Protein AF-0000000084800599 (afdb_homodimer)

Radius of gyration: 38.96 Å; Cα contacts (8 Å, |Δi|>4): 3203; chains: 2; bounding box: 141×91×161 Å

Solvent-accessible surface area (backbone atoms only — not comparable to full-atom values): 59043 Å² total; per-residue (Å²): 144,85,77,91,75,90,91,83,87,84,81,83,81,76,81,72,78,77,79,75,75,78,72,75,70,70,67,66,69,68,62,65,74,62,70,52,38,66,42,65,71,49,51,53,46,49,51,53,47,26,65,66,51,62,59,76,81,70,43,77,89,66,56,48,60,72,36,90,43,35,38,58,48,40,72,38,81,89,39,44,30,22,41,53,30,29,41,48,52,57,67,65,38,35,66,33,61,59,68,49,60,65,41,69,40,87,57,33,28,34,42,32,54,21,30,13,39,32,29,51,55,76,43,67,56,41,32,75,33,62,32,33,32,40,31,47,27,35,27,49,30,35,50,56,60,60,64,41,62,39,54,24,44,54,27,26,34,42,30,50,22,34,30,50,29,26,46,54,62,60,60,56,56,34,53,26,45,54,23,27,32,44,31,55,20,21,28,45,30,26,48,50,79,46,74,30,61,44,52,25,46,49,25,29,32,42,32,48,21,16,22,51,30,31,54,58,52,58,54,52,63,29,57,29,43,50,22,28,32,40,34,44,20,19,18,51,29,19,38,45,78,40,70,41,51,45,57,30,40,50,26,26,34,41,34,39,24,40,36,36,77,56,66,28,70,67,66,59,60,85,63,31,63,54,29,25,34,41,32,52,25,30,44,40,32,30,49,62,64,70,51,64,62,29,67,39,83,49,37,35,33,42,30,51,24,45,26,49,29,29,49,50,80,43,77,40,49,69,63,42,64,78,30,47,38,39,34,46,26,39,31,49,31,28,49,57,58,60,68,63,65,68,22,46,65,50,38,32,24,47,18,41,27,33,24,41,48,76,96,72,35,78,43,59,76,56,56,30,39,44,20,49,46,20,15,28,23,75,80,55,58,77,44,81,75,48,37,37,51,32,21,60,78,40,43,52,75,63,81,81,72,68,60,38,70,61,48,39,38,19,27,33,27,64,65,45,73,51,97,85,40,66,22,39,60,32,66,70,39,54,38,53,12,28,53,47,67,45,94,83,60,40,35,34,38,41,28,33,39,66,61,57,87,51,89,53,80,50,58,72,21,47,48,60,38,86,61,90,60,92,47,90,66,33,79,45,59,43,24,16,27,42,28,50,26,32,35,34,41,34,41,31,30,29,56,67,41,53,29,33,41,36,42,33,35,49,30,42,81,41,44,78,59,86,41,30,38,38,69,44,39,48,21,21,32,33,27,48,74,86,38,77,79,38,74,67,40,35,55,32,72,75,36,73,32,44,62,28,69,40,75,50,76,44,77,49,71,33,62,76,17,27,42,45,41,37,36,36,34,50,49,39,37,27,47,54,34,69,43,47,47,40,49,30,35,67,37,10,28,41,38,35,38,63,49,78,82,123,143,85,79,84,76,87,80,86,84,82,66,85,72,79,72,75,79,74,77,68,75,76,71,68,72,71,66,66,70,65,63,64,73,63,69,52,36,66,41,64,71,48,51,53,45,50,51,51,47,26,65,66,53,62,57,78,79,69,44,76,88,65,56,50,60,73,36,90,42,33,39,58,48,39,74,39,79,88,38,44,30,22,41,54,31,27,41,48,51,57,67,64,39,34,66,33,60,60,68,51,60,64,42,70,40,88,56,34,28,34,43,32,54,22,30,12,39,32,28,52,54,76,43,68,57,41,31,76,33,62,32,31,34,39,32,46,28,34,27,50,30,35,49,54,60,63,64,41,62,39,55,23,45,55,26,28,33,41,30,52,23,36,28,50,31,25,46,55,64,60,59,55,56,32,54,27,45,55,23,26,31,44,30,54,21,21,29,46,31,28,49,52,79,46,74,30,61,44,52,26,47,50,25,30,33,44,32,47,20,16,22,51,31,31,54,59,52,58,55,55,63,29,57,28,44,49,22,29,31,41,34,43,20,19,18,52,28,20,38,47,77,40,70,40,50,44,56,30,40,48,28,27,32,40,35,39,24,40,36,36,76,58,66,29,69,69,65,60,62,85,64,31,62,53,28,26,34,42,32,51,26,30,44,40,32,31,49,64,65,68,50,64,63,29,67,39,82,49,37,33,35,42,31,50,24,44,26,48,31,28,49,52,81,45,76,41,48,68,63,43,63,77,30,49,37,39,34,47,26,38,31,48,31,27,50,56,59,60,68,62,66,70,22,47,63,49,35,31,24,48,19,41,27,33,25,44,48,76,95,72,35,78,41,59,77,54,56,31,34,44,22,49,48,21,15,28,25,74,80,56,59,77,44,83,75,46,37,37,52,34,22,59,77,40,42,51,75,63,82,82,72,67,61,38,68,61,47,39,38,19,27,32,28,63,64,44,74,51,96,86,41,67,21,40,59,32,66,69,39,53,37,51,13,27,54,47,68,44,95,83,61,42,35,33,38,41,28,31,46,66,61,57,86,53,89,53,80,50,58,72,24,47,47,62,39,85,62,89,59,92,48,88,66,34,78,45,58,43,25,17,28,41,27,50,26,33,35,34,41,34,42,30,29,28,55,66,42,54,30,33,40,37,40,33,34,50,30,39,80,42,44,79,59,86,43,31,39,37,69,43,39,49,21,20,31,34,25,48,75,85,38,77,77,39,74,67,40,35,54,32,71,76,34,73,32,43,61,29,69,41,75,50,75,46,77,49,71,31,63,76,16,26,40,45,42,37,34,36,33,52,48,38,38,28,47,54,32,69,44,47,47,40,50,28,36,67,38,11,28,41,40,34,37,62,49,78,82,122

Secondary structure (DSSP, 8-state):
------------------------------------EE-HHHHHHHHHHHHHHT--S--SSS-GGGSTTEEEEEEETTTTEEEEEEEE-TT----SBPPGGGGG-TT--EEE--SS--EEPPPGGGGG---SEEE--SSEEEEE--GGGGG-TT-SEEE--SSEEEEEPPGGGGG-TT-SEEE--SSEEEEPPPGGGGG-TT-SEEE-TT-EE-SBPPGGGGG-TT-SEEEEET---B-PPPGGGGG-TT-SEEEEE--BSS-EEPP--TT-TT--EEEEESS-EEEEPPGGGGG-TT--EEE--SSEEEEPPPGGGGG-TT-SEEE--SSEE-SBPPHHHHT-SSEEE--SS-BB-TTT--SS---SSEE-TT-B-GGGGG-TTS-GGGSTT-----SS---BS-EEEEETS--EEETTEEEEEE-----TEEEEE-TTSSEEEEEE----SS--SS--SEEE-SS---STTGGGGSEEEE-SSEEEEEEESBPSEEEEEEEEEE--SS-SSSSGGGG--B-EEEEETTEEEEEEE-HHHHHTSTT-EEEEEEEEEEBTTEEEEEEE--S-B-SSSSSTT--S-EE-EEEEEE----/------------------------------------EE-HHHHHHHHHHHHHHT--S--SSS-GGGSTTEEEEEEETTTTEEEEEEEE-TT----SBPPGGGGG-TT--EEE--SS--EEPPPGGGGG---SEEE--SSEEEEE--GGGGG-TT-SEEE--SSEEEEEPPGGGGG-TT-SEEE--SSEEEEPPPGGGGG-TT-SEEE-TT-EE-SBPPGGGGG-TT-SEEEEET---B-PPPGGGGG-TT-SEEEEE--BSS-EEPP--TT-TT--EEEEESS-EEEEPPGGGGG-TT--EEE--SSEEEEPPPGGGGG-TT-SEEE--SSEE-SBPPHHHHT-SSEEE--SS-BB-TTT--SS---SSEE-TT-B-GGGGG-TTS-GGGSTT-----SS---BS-EEEEETS--EEETTEEEEEE-----TTEEEE-TTSSEEEEEE----SS--SS--SEEE-SS---STTGGGGSEEEE-SSEEEEEEESBPSEEEEEEEEEE--SS-SSSSGGGG--B-EEEEETTEEEEEEE-HHHHHTSTT-EEEEEEEEEEBTTEEEEEEE--S-B-SSSSSTT--S-EE-EEEEEE----

Sequence (1196 aa):
MGAWRLPCGWRLLFSMCFIGLLAEVVHGAGADALHPRLFPAEARTLRRIAAKIGVAHWNFSVNPCDSESMKCDCSFYNNTTCHVTGIFLKEMNFTSQLPPDFADLPCLLQLDLSRSLFHGAVPDKWAQMRLQGLSLMGNRLSGTFPMVLTRITTLTNLSIEGNEFHGLIPHEIGHLTQMEKLIISANEFTGPLPAALSLLTNLTDLRISGNNLSGKVRDFLGKLRKLEKLQIEGSLLEGPIPSDFSKLTNLSDLRISDLRGSGSAFPDLSAMQSMKTLVLRNCSISGSIPSYFGDMKNLKHLDLSFNKLTGKIPDSFAKMGSVDYIYLTGNSLTGNIPEWLLRRNNIADISFNNFTMGSSGPTQCLQGGINLVESYSPEMISLNNINPCLKKNFPCAASNGQYRSSLHINCGDKEAIVNGVKYETDTVPKGASVLYVNPGSNWAFSSTGNFMDNNINDDSYIATSTSKLTIPSSQLYARARLSPLSLTYYGLCMHNGSYTVKLHFAEIVFTNDSTYCSLGKRKFNVFIQGKMVLEDFDIEQSAAGSGKPIMKTFTTYVTNHTLEIHFYWAGRGTTGIPYRGFYGPLISAISVVPSMSFMGAWRLPCGWRLLFSMCFIGLLAEVVHGAGADALHPRLFPAEARTLRRIAAKIGVAHWNFSVNPCDSESMKCDCSFYNNTTCHVTGIFLKEMNFTSQLPPDFADLPCLLQLDLSRSLFHGAVPDKWAQMRLQGLSLMGNRLSGTFPMVLTRITTLTNLSIEGNEFHGLIPHEIGHLTQMEKLIISANEFTGPLPAALSLLTNLTDLRISGNNLSGKVRDFLGKLRKLEKLQIEGSLLEGPIPSDFSKLTNLSDLRISDLRGSGSAFPDLSAMQSMKTLVLRNCSISGSIPSYFGDMKNLKHLDLSFNKLTGKIPDSFAKMGSVDYIYLTGNSLTGNIPEWLLRRNNIADISFNNFTMGSSGPTQCLQGGINLVESYSPEMISLNNINPCLKKNFPCAASNGQYRSSLHINCGDKEAIVNGVKYETDTVPKGASVLYVNPGSNWAFSSTGNFMDNNINDDSYIATSTSKLTIPSSQLYARARLSPLSLTYYGLCMHNGSYTVKLHFAEIVFTNDSTYCSLGKRKFNVFIQGKMVLEDFDIEQSAAGSGKPIMKTFTTYVTNHTLEIHFYWAGRGTTGIPYRGFYGPLISAISVVPSMSF

Organism: Brachypodium distachyon (NCBI:txid15368)

InterPro domains:
  IPR001611 Leucine-rich repeat [PF00560] (155-176)
  IPR001611 Leucine-rich repeat [PF00560] (202-224)
  IPR001611 Leucine-rich repeat [PF13855] (274-333)
  IPR001611 Leucine-rich repeat [PS51450] (298-320)
  IPR021720 Malectin domain [PF11721] (406-590)
  IPR032675 Leucine-rich repeat domain superfamily [G3DSA:3.80.10.10] (49-151)
  IPR032675 Leucine-rich repeat domain superfamily [G3DSA:3.80.10.10] (152-221)
  IPR032675 Leucine-rich repeat domain superfamily [G3DSA:3.80.10.10] (222-361)
  IPR051824 LRR Receptor-Like Ser/Thr Protein Kinase [PTHR48006] (56-589)

Structure (mmCIF, N/CA/C/O backbone):
data_AF-0000000084800599-model_v1
#
loop_
_entity.id
_entity.type
_entity.pdbx_description
1 polymer 'non-specific serine/threonine protein kinase'
#
loop_
_atom_site.group_PDB
_atom_site.id
_atom_site.type_symbol
_atom_site.label_atom_id
_atom_site.label_alt_id
_atom_site.label_comp_id
_atom_site.label_asym_id
_atom_site.label_entity_id
_atom_site.label_seq_id
_atom_site.pdbx_PDB_ins_code
_atom_site.Cartn_x
_atom_site.Cartn_y
_atom_site.Cartn_z
_atom_site.occupancy
_atom_site.B_iso_or_equiv
_atom_site.auth_seq_id
_atom_site.auth_comp_id
_atom_site.auth_asym_id
_atom_site.auth_atom_id
_atom_site.pdbx_PDB_model_num
ATOM 1 N N . MET A 1 1 ? -82.312 -4.277 -87.562 1 17.84 1 MET A N 1
ATOM 2 C CA . MET A 1 1 ? -82.688 -3.225 -86.625 1 17.84 1 MET A CA 1
ATOM 3 C C . MET A 1 1 ? -81.625 -3.098 -85.5 1 17.84 1 MET A C 1
ATOM 5 O O . MET A 1 1 ? -81.562 -3.969 -84.625 1 17.84 1 MET A O 1
ATOM 9 N N . GLY A 1 2 ? -80.375 -2.709 -85.438 1 18.81 2 GLY A N 1
ATOM 10 C CA . GLY A 1 2 ? -78.938 -3 -85.25 1 18.81 2 GLY A CA 1
ATOM 11 C C . GLY A 1 2 ? -78.438 -2.49 -83.938 1 18.81 2 GLY A C 1
ATOM 12 O O . GLY A 1 2 ? -77.875 -3.262 -83.188 1 18.81 2 GLY A O 1
ATOM 13 N N . ALA A 1 3 ? -77.812 -1.235 -83.75 1 18.7 3 ALA A N 1
ATOM 14 C CA . ALA A 1 3 ? -76.438 -0.708 -83.688 1 18.7 3 ALA A CA 1
ATOM 15 C C . ALA A 1 3 ? -76.188 -0.154 -82.312 1 18.7 3 ALA A C 1
ATOM 17 O O . ALA A 1 3 ? -75.062 0.27 -82.062 1 18.7 3 ALA A O 1
ATOM 18 N N . TRP A 1 4 ? -77.125 0.002 -81.312 1 17.56 4 TRP A N 1
ATOM 19 C CA . TRP A 1 4 ? -77 1.284 -80.625 1 17.56 4 TRP A CA 1
ATOM 20 C C . TRP A 1 4 ? -76.062 1.188 -79.5 1 17.56 4 TRP A C 1
ATOM 22 O O . TRP A 1 4 ? -76.375 0.568 -78.438 1 17.56 4 TRP A O 1
ATOM 32 N N . ARG A 1 5 ? -74.688 0.933 -79.438 1 19 5 ARG A N 1
ATOM 33 C CA . ARG A 1 5 ? -73.625 0.226 -78.688 1 19 5 ARG A CA 1
ATOM 34 C C . ARG A 1 5 ? -73.188 1.047 -77.5 1 19 5 ARG A C 1
ATOM 36 O O . ARG A 1 5 ? -72.625 0.512 -76.562 1 19 5 ARG A O 1
ATOM 43 N N . LEU A 1 6 ? -73.375 2.496 -77.438 1 18.03 6 LEU A N 1
ATOM 44 C CA . LEU A 1 6 ? -72.188 3.279 -77 1 18.03 6 LEU A CA 1
ATOM 45 C C . LEU A 1 6 ? -71.938 3.1 -75.5 1 18.03 6 LEU A C 1
ATOM 47 O O . LEU A 1 6 ? -72.875 2.777 -74.75 1 18.03 6 LEU A O 1
ATOM 51 N N . PRO A 1 7 ? -70.625 3.396 -74.75 1 22.41 7 PRO A N 1
ATOM 52 C CA . PRO A 1 7 ? -69.562 3.004 -73.812 1 22.41 7 PRO A CA 1
ATOM 53 C C . PRO A 1 7 ? -69.688 3.662 -72.438 1 22.41 7 PRO A C 1
ATOM 55 O O . PRO A 1 7 ? -69.5 3.008 -71.375 1 22.41 7 PRO A O 1
ATOM 58 N N . CYS A 1 8 ? -69.875 5.098 -72.188 1 18.06 8 CYS A N 1
ATOM 59 C CA . CYS A 1 8 ? -68.875 6.02 -71.625 1 18.06 8 CYS A CA 1
ATOM 60 C C . CYS A 1 8 ? -69.125 6.262 -70.125 1 18.06 8 CYS A C 1
ATOM 62 O O . CYS A 1 8 ? -68.188 6.547 -69.375 1 18.06 8 CYS A O 1
ATOM 64 N N . GLY A 1 9 ? -70.438 6.379 -69.625 1 17.98 9 GLY A N 1
ATOM 65 C CA . GLY A 1 9 ? -70.75 7.633 -68.938 1 17.98 9 GLY A CA 1
ATOM 66 C C . GLY A 1 9 ? -70.188 7.73 -67.562 1 17.98 9 GLY A C 1
ATOM 67 O O . GLY A 1 9 ? -69.812 6.723 -66.938 1 17.98 9 GLY A O 1
ATOM 68 N N . TRP A 1 10 ? -70.5 8.93 -66.75 1 18.52 10 TRP A N 1
ATOM 69 C CA . TRP A 1 10 ? -69.938 10.117 -66.125 1 18.52 10 TRP A CA 1
ATOM 70 C C . TRP A 1 10 ? -69.875 9.914 -64.625 1 18.52 10 TRP A C 1
ATOM 72 O O . TRP A 1 10 ? -68.812 10.094 -64 1 18.52 10 TRP A O 1
ATOM 82 N N . ARG A 1 11 ? -70.812 10.398 -63.688 1 18.58 11 ARG A N 1
ATOM 83 C CA . ARG A 1 11 ? -70.75 11.547 -62.781 1 18.58 11 ARG A CA 1
ATOM 84 C C . ARG A 1 11 ? -70.625 11.086 -61.344 1 18.58 11 ARG A C 1
ATOM 86 O O . ARG A 1 11 ? -71.562 10.695 -60.688 1 18.58 11 ARG A O 1
ATOM 93 N N . LEU A 1 12 ? -69.812 10.141 -60.938 1 21.02 12 LEU A N 1
ATOM 94 C CA . LEU A 1 12 ? -69.875 9.617 -59.562 1 21.02 12 LEU A CA 1
ATOM 95 C C . LEU A 1 12 ? -69.5 10.719 -58.562 1 21.02 12 LEU A C 1
ATOM 97 O O . LEU A 1 12 ? -68.438 11.281 -58.594 1 21.02 12 LEU A O 1
ATOM 101 N N . LEU A 1 13 ? -70.562 11.578 -58.156 1 20.89 13 LEU A N 1
ATOM 102 C CA . LEU A 1 13 ? -70.688 12.758 -57.312 1 20.89 13 LEU A CA 1
ATOM 103 C C . LEU A 1 13 ? -70.125 12.508 -55.938 1 20.89 13 LEU A C 1
ATOM 105 O O . LEU A 1 13 ? -70.5 11.508 -55.281 1 20.89 13 LEU A O 1
ATOM 109 N N . PHE A 1 14 ? -68.938 13.172 -55.594 1 22.55 14 PHE A N 1
ATOM 110 C CA . PHE A 1 14 ? -67.938 13.422 -54.562 1 22.55 14 PHE A CA 1
ATOM 111 C C . PHE A 1 14 ? -68.5 14.102 -53.344 1 22.55 14 PHE A C 1
ATOM 113 O O . PHE A 1 14 ? -68.562 15.336 -53.281 1 22.55 14 PHE A O 1
ATOM 120 N N . SER A 1 15 ? -69.75 13.836 -52.906 1 21.75 15 SER A N 1
ATOM 121 C CA . SER A 1 15 ? -70.25 14.766 -51.875 1 21.75 15 SER A CA 1
ATOM 122 C C . SER A 1 15 ? -69.375 14.758 -50.656 1 21.75 15 SER A C 1
ATOM 124 O O . SER A 1 15 ? -69.312 13.75 -49.938 1 21.75 15 SER A O 1
ATOM 126 N N . MET A 1 16 ? -68.25 15.453 -50.688 1 23.14 16 MET A N 1
ATOM 127 C CA . MET A 1 16 ? -67.188 15.695 -49.719 1 23.14 16 MET A CA 1
ATOM 128 C C . MET A 1 16 ? -67.75 16.438 -48.5 1 23.14 16 MET A C 1
ATOM 130 O O . MET A 1 16 ? -67.938 17.656 -48.562 1 23.14 16 MET A O 1
ATOM 134 N N . CYS A 1 17 ? -68.812 16.078 -47.969 1 23.39 17 CYS A N 1
ATOM 135 C CA . CYS A 1 17 ? -69.312 16.984 -46.938 1 23.39 17 CYS A CA 1
ATOM 136 C C . CYS A 1 17 ? -68.25 17.266 -45.875 1 23.39 17 CYS A C 1
ATOM 138 O O . CYS A 1 17 ? -67.562 16.344 -45.438 1 23.39 17 CYS A O 1
ATOM 140 N N . PHE A 1 18 ? -67.812 18.578 -45.781 1 24.62 18 PHE A N 1
ATOM 141 C CA . PHE A 1 18 ? -66.875 19.422 -45.062 1 24.62 18 PHE A CA 1
ATOM 142 C C . PHE A 1 18 ? -67.188 19.406 -43.562 1 24.62 18 PHE A C 1
ATOM 144 O O . PHE A 1 18 ? -68.062 20.125 -43.094 1 24.62 18 PHE A O 1
ATOM 151 N N . ILE A 1 19 ? -67.562 18.344 -42.938 1 27.19 19 ILE A N 1
ATOM 152 C CA . ILE A 1 19 ? -67.875 18.578 -41.531 1 27.19 19 ILE A CA 1
ATOM 153 C C . ILE A 1 19 ? -66.688 19.172 -40.844 1 27.19 19 ILE A C 1
ATOM 155 O O . ILE A 1 19 ? -65.562 18.578 -40.844 1 27.19 19 ILE A O 1
ATOM 159 N N . GLY A 1 20 ? -66.5 20.562 -40.844 1 24.33 20 GLY A N 1
ATOM 160 C CA . GLY A 1 20 ? -65.562 21.484 -40.219 1 24.33 20 GLY A CA 1
ATOM 161 C C . GLY A 1 20 ? -65.375 21.219 -38.75 1 24.33 20 GLY A C 1
ATOM 162 O O . GLY A 1 20 ? -66.312 21.391 -37.938 1 24.33 20 GLY A O 1
ATOM 163 N N . LEU A 1 21 ? -64.875 20.047 -38.406 1 26.8 21 LEU A N 1
ATOM 164 C CA . LEU A 1 21 ? -64.562 19.859 -37 1 26.8 21 LEU A CA 1
ATOM 165 C C . LEU A 1 21 ? -63.656 20.984 -36.5 1 26.8 21 LEU A C 1
ATOM 167 O O . LEU A 1 21 ? -62.562 21.234 -37.031 1 26.8 21 LEU A O 1
ATOM 171 N N . LEU A 1 22 ? -64.25 22.141 -36.031 1 26.47 22 LEU A N 1
ATOM 172 C CA . LEU A 1 22 ? -63.594 23.219 -35.281 1 26.47 22 LEU A CA 1
ATOM 173 C C . LEU A 1 22 ? -62.75 22.672 -34.125 1 26.47 22 LEU A C 1
ATOM 175 O O . LEU A 1 22 ? -63.312 22.172 -33.156 1 26.47 22 LEU A O 1
ATOM 179 N N . ALA A 1 23 ? -61.844 21.75 -34.312 1 28.48 23 ALA A N 1
ATOM 180 C CA . ALA A 1 23 ? -60.938 21.438 -33.219 1 28.48 23 ALA A CA 1
ATOM 181 C C . ALA A 1 23 ? -60.219 22.688 -32.75 1 28.48 23 ALA A C 1
ATOM 183 O O . ALA A 1 23 ? -59.406 23.266 -33.5 1 28.48 23 ALA A O 1
ATOM 184 N N . GLU A 1 24 ? -60.969 23.625 -32.094 1 29.39 24 GLU A N 1
ATOM 185 C CA . GLU A 1 24 ? -60.219 24.688 -31.406 1 29.39 24 GLU A CA 1
ATOM 186 C C . GLU A 1 24 ? -58.969 24.141 -30.75 1 29.39 24 GLU A C 1
ATOM 188 O O . GLU A 1 24 ? -59.031 23.203 -29.953 1 29.39 24 GLU A O 1
ATOM 193 N N . VAL A 1 25 ? -57.875 24.188 -31.484 1 33.81 25 VAL A N 1
ATOM 194 C CA . VAL A 1 25 ? -56.531 24.094 -30.938 1 33.81 25 VAL A CA 1
ATOM 195 C C . VAL A 1 25 ? -56.406 25.031 -29.734 1 33.81 25 VAL A C 1
ATOM 197 O O . VAL A 1 25 ? -56.5 26.25 -29.875 1 33.81 25 VAL A O 1
ATOM 200 N N . VAL A 1 26 ? -57.094 24.672 -28.656 1 36.19 26 VAL A N 1
ATOM 201 C CA . VAL A 1 26 ? -56.625 25.391 -27.484 1 36.19 26 VAL A CA 1
ATOM 202 C C . VAL A 1 26 ? -55.094 25.438 -27.516 1 36.19 26 VAL A C 1
ATOM 204 O O . VAL A 1 26 ? -54.438 24.391 -27.516 1 36.19 26 VAL A O 1
ATOM 207 N N . HIS A 1 27 ? -54.594 26.344 -28.375 1 33.09 27 HIS A N 1
ATOM 208 C CA . HIS A 1 27 ? -53.188 26.703 -28.109 1 33.09 27 HIS A CA 1
ATOM 209 C C . HIS A 1 27 ? -52.875 26.703 -26.625 1 33.09 27 HIS A C 1
ATOM 211 O O . HIS A 1 27 ? -53.531 27.438 -25.859 1 33.09 27 HIS A O 1
ATOM 217 N N . GLY A 1 28 ? -52.75 25.484 -26.156 1 32.72 28 GLY A N 1
ATOM 218 C CA . GLY A 1 28 ? -52.094 25.531 -24.859 1 32.72 28 GLY A CA 1
ATOM 219 C C . GLY A 1 28 ? -51.031 26.625 -24.766 1 32.72 28 GLY A C 1
ATOM 220 O O . GLY A 1 28 ? -50.188 26.75 -25.656 1 32.72 28 GLY A O 1
ATOM 221 N N . ALA A 1 29 ? -51.438 27.875 -24.453 1 31.59 29 ALA A N 1
ATOM 222 C CA . ALA A 1 29 ? -50.406 28.812 -23.984 1 31.59 29 ALA A CA 1
ATOM 223 C C . ALA A 1 29 ? -49.219 28.062 -23.406 1 31.59 29 ALA A C 1
ATOM 225 O O . ALA A 1 29 ? -49.375 27.281 -22.469 1 31.59 29 ALA A O 1
ATOM 226 N N . GLY A 1 30 ? -48.5 27.578 -24.375 1 33.88 30 GLY A N 1
ATOM 227 C CA . GLY A 1 30 ? -47.219 27.234 -23.766 1 33.88 30 GLY A CA 1
ATOM 228 C C . GLY A 1 30 ? -46.875 28.109 -22.562 1 33.88 30 GLY A C 1
ATOM 229 O O . GLY A 1 30 ? -46.812 29.344 -22.688 1 33.88 30 GLY A O 1
ATOM 230 N N . ALA A 1 31 ? -47.594 27.953 -21.469 1 37.22 31 ALA A N 1
ATOM 231 C CA . ALA A 1 31 ? -46.969 28.562 -20.297 1 37.22 31 ALA A CA 1
ATOM 232 C C . ALA A 1 31 ? -45.469 28.703 -20.5 1 37.22 31 ALA A C 1
ATOM 234 O O . ALA A 1 31 ? -44.75 27.703 -20.641 1 37.22 31 ALA A O 1
ATOM 235 N N . ASP A 1 32 ? -45.188 29.5 -21.391 1 38.53 32 ASP A N 1
ATOM 236 C CA . ASP A 1 32 ? -43.75 29.734 -21.172 1 38.53 32 ASP A CA 1
ATOM 237 C C . ASP A 1 32 ? -43.344 29.406 -19.75 1 38.53 32 ASP A C 1
ATOM 239 O O . ASP A 1 32 ? -43.844 29.984 -18.797 1 38.53 32 ASP A O 1
ATOM 243 N N . ALA A 1 33 ? -43.281 28.156 -19.344 1 47.78 33 ALA A N 1
ATOM 244 C CA . ALA A 1 33 ? -42.688 27.766 -18.062 1 47.78 33 ALA A CA 1
ATOM 245 C C . ALA A 1 33 ? -41.844 28.891 -17.5 1 47.78 33 ALA A C 1
ATOM 247 O O . ALA A 1 33 ? -40.781 29.219 -18.047 1 47.78 33 ALA A O 1
ATOM 248 N N . LEU A 1 34 ? -42.5 30 -17.234 1 55.81 34 LEU A N 1
ATOM 249 C CA . LEU A 1 34 ? -41.812 31.078 -16.531 1 55.81 34 LEU A CA 1
ATOM 250 C C . LEU A 1 34 ? -40.719 30.5 -15.617 1 55.81 34 LEU A C 1
ATOM 252 O O . LEU A 1 34 ? -41 29.609 -14.797 1 55.81 34 LEU A O 1
ATOM 256 N N . HIS A 1 35 ? -39.562 30.531 -16.078 1 76.75 35 HIS A N 1
ATOM 257 C CA . HIS A 1 35 ? -38.406 30.156 -15.25 1 76.75 35 HIS A CA 1
ATOM 258 C C . HIS A 1 35 ? -38.469 30.781 -13.867 1 76.75 35 HIS A C 1
ATOM 260 O O . HIS A 1 35 ? -38.781 31.984 -13.742 1 76.75 35 HIS A O 1
ATOM 266 N N . PRO A 1 36 ? -38.688 29.938 -12.844 1 86.5 36 PRO A N 1
ATOM 267 C CA . PRO A 1 36 ? -38.75 30.5 -11.492 1 86.5 36 PRO A CA 1
ATOM 268 C C . PRO A 1 36 ? -37.688 31.594 -11.266 1 86.5 36 PRO A C 1
ATOM 270 O O . PRO A 1 36 ? -36.625 31.562 -11.875 1 86.5 36 PRO A O 1
ATOM 273 N N . ARG A 1 37 ? -38.25 32.625 -10.586 1 88.88 37 ARG A N 1
ATOM 274 C CA . ARG A 1 37 ? -37.344 33.719 -10.336 1 88.88 37 ARG A CA 1
ATOM 275 C C . ARG A 1 37 ? -37.062 33.875 -8.844 1 88.88 37 ARG A C 1
ATOM 277 O O . ARG A 1 37 ? -37.875 33.5 -8.008 1 88.88 37 ARG A O 1
ATOM 284 N N . LEU A 1 38 ? -35.969 34.469 -8.508 1 94.12 38 LEU A N 1
ATOM 285 C CA . LEU A 1 38 ? -35.562 34.75 -7.133 1 94.12 38 LEU A CA 1
ATOM 286 C C . LEU A 1 38 ? -36.438 35.844 -6.535 1 94.12 38 LEU A C 1
ATOM 288 O O . LEU A 1 38 ? -36.719 36.844 -7.211 1 94.12 38 LEU A O 1
ATOM 292 N N . PHE A 1 39 ? -36.844 35.688 -5.324 1 93.06 39 PHE A N 1
ATOM 293 C CA . PHE A 1 39 ? -37.625 36.719 -4.617 1 93.06 39 PHE A CA 1
ATOM 294 C C . PHE A 1 39 ? -36.906 38.062 -4.66 1 93.06 39 PHE A C 1
ATOM 296 O O . PHE A 1 39 ? -35.719 38.156 -4.32 1 93.06 39 PHE A O 1
ATOM 303 N N . PRO A 1 40 ? -37.562 39.062 -5.031 1 92.88 40 PRO A N 1
ATOM 304 C CA . PRO A 1 40 ? -36.938 40.344 -5.301 1 92.88 40 PRO A CA 1
ATOM 305 C C . PRO A 1 40 ? -36.156 40.906 -4.098 1 92.88 40 PRO A C 1
ATOM 307 O O . PRO A 1 40 ? -35.094 41.469 -4.254 1 92.88 40 PRO A O 1
ATOM 310 N N . ALA A 1 41 ? -36.688 40.781 -2.963 1 95.31 41 ALA A N 1
ATOM 311 C CA . ALA A 1 41 ? -36 41.281 -1.77 1 95.31 41 ALA A CA 1
ATOM 312 C C . ALA A 1 41 ? -34.656 40.562 -1.575 1 95.31 41 ALA A C 1
ATOM 314 O O . ALA A 1 41 ? -33.688 41.156 -1.12 1 95.31 41 ALA A O 1
ATOM 315 N N . GLU A 1 42 ? -34.656 39.281 -1.864 1 96 42 GLU A N 1
ATOM 316 C CA . GLU A 1 42 ? -33.438 38.531 -1.748 1 96 42 GLU A CA 1
ATOM 317 C C . GLU A 1 42 ? -32.406 38.938 -2.816 1 96 42 GLU A C 1
ATOM 319 O O . GLU A 1 42 ? -31.219 38.969 -2.559 1 96 42 GLU A O 1
ATOM 324 N N . ALA A 1 43 ? -32.906 39.219 -3.93 1 94.75 43 ALA A N 1
ATOM 325 C CA . ALA A 1 43 ? -32.031 39.719 -4.984 1 94.75 43 ALA A CA 1
ATOM 326 C C . ALA A 1 43 ? -31.344 41 -4.559 1 94.75 43 ALA A C 1
ATOM 328 O O . ALA A 1 43 ? -30.141 41.188 -4.812 1 94.75 43 ALA A O 1
ATOM 329 N N . ARG A 1 44 ? -32.125 41.875 -3.984 1 95.69 44 ARG A N 1
ATOM 330 C CA . ARG A 1 44 ? -31.547 43.125 -3.498 1 95.69 44 ARG A CA 1
ATOM 331 C C . ARG A 1 44 ? -30.5 42.875 -2.422 1 95.69 44 ARG A C 1
ATOM 333 O O . ARG A 1 44 ? -29.453 43.531 -2.406 1 95.69 44 ARG A O 1
ATOM 340 N N . THR A 1 45 ? -30.812 42 -1.596 1 97.06 45 THR A N 1
ATOM 341 C CA . THR A 1 45 ? -29.859 41.656 -0.542 1 97.06 45 THR A CA 1
ATOM 342 C C . THR A 1 45 ? -28.578 41.094 -1.138 1 97.06 45 THR A C 1
ATOM 344 O O . THR A 1 45 ? -27.484 41.469 -0.718 1 97.06 45 THR A O 1
ATOM 347 N N . LEU A 1 46 ? -28.734 40.219 -2.092 1 96.69 46 LEU A N 1
ATOM 348 C CA . LEU A 1 46 ? -27.562 39.625 -2.742 1 96.69 46 LEU A CA 1
ATOM 349 C C . LEU A 1 46 ? -26.734 40.688 -3.434 1 96.69 46 LEU A C 1
ATOM 351 O O . LEU A 1 46 ? -25.5 40.625 -3.426 1 96.69 46 LEU A O 1
ATOM 355 N N . ARG A 1 47 ? -27.375 41.625 -3.996 1 95.56 47 ARG A N 1
ATOM 356 C CA . ARG A 1 47 ? -26.656 42.719 -4.621 1 95.56 47 ARG A CA 1
ATOM 357 C C . ARG A 1 47 ? -25.844 43.5 -3.592 1 95.56 47 ARG A C 1
ATOM 359 O O . ARG A 1 47 ? -24.719 43.906 -3.861 1 95.56 47 ARG A O 1
ATOM 366 N N . ARG A 1 48 ? -26.422 43.75 -2.463 1 96.56 48 ARG A N 1
ATOM 367 C CA . ARG A 1 48 ? -25.719 44.438 -1.387 1 96.56 48 ARG A CA 1
ATOM 368 C C . ARG A 1 48 ? -24.5 43.625 -0.923 1 96.56 48 ARG A C 1
ATOM 370 O O . ARG A 1 48 ? -23.422 44.188 -0.728 1 96.56 48 ARG A O 1
ATOM 377 N N . ILE A 1 49 ? -24.719 42.375 -0.759 1 97.06 49 ILE A N 1
ATOM 378 C CA . ILE A 1 49 ? -23.641 41.5 -0.333 1 97.06 49 ILE A CA 1
ATOM 379 C C . ILE A 1 49 ? -22.531 41.5 -1.376 1 97.06 49 ILE A C 1
ATOM 381 O O . ILE A 1 49 ? -21.344 41.656 -1.038 1 97.06 49 ILE A O 1
ATOM 385 N N . ALA A 1 50 ? -22.891 41.312 -2.594 1 96.12 50 ALA A N 1
ATOM 386 C CA . ALA A 1 50 ? -21.922 41.281 -3.686 1 96.12 50 ALA A CA 1
ATOM 387 C C . ALA A 1 50 ? -21.094 42.562 -3.729 1 96.12 50 ALA A C 1
ATOM 389 O O . ALA A 1 50 ? -19.891 42.531 -3.973 1 96.12 50 ALA A O 1
ATOM 390 N N . ALA A 1 51 ? -21.766 43.594 -3.492 1 95.31 51 ALA A N 1
ATOM 391 C CA . ALA A 1 51 ? -21.094 44.906 -3.518 1 95.31 51 ALA A CA 1
ATOM 392 C C . ALA A 1 51 ? -20.141 45.062 -2.34 1 95.31 51 ALA A C 1
ATOM 394 O O . ALA A 1 51 ? -19.047 45.594 -2.488 1 95.31 51 ALA A O 1
ATOM 395 N N . LYS A 1 52 ? -20.5 44.594 -1.257 1 95.88 52 LYS A N 1
ATOM 396 C CA . LYS A 1 52 ? -19.719 44.75 -0.037 1 95.88 52 LYS A CA 1
ATOM 397 C C . LYS A 1 52 ? -18.484 43.844 -0.062 1 95.88 52 LYS A C 1
ATOM 399 O O . LYS A 1 52 ? -17.406 44.25 0.37 1 95.88 52 LYS A O 1
ATOM 404 N N . ILE A 1 53 ? -18.672 42.562 -0.469 1 95.56 53 ILE A N 1
ATOM 405 C CA . ILE A 1 53 ? -17.547 41.656 -0.346 1 95.56 53 ILE A CA 1
ATOM 406 C C . ILE A 1 53 ? -16.828 41.531 -1.683 1 95.56 53 ILE A C 1
ATOM 408 O O . ILE A 1 53 ? -15.695 41.031 -1.742 1 95.56 53 ILE A O 1
ATOM 412 N N . GLY A 1 54 ? -17.469 41.969 -2.768 1 93.69 54 GLY A N 1
ATOM 413 C CA . GLY A 1 54 ? -16.828 42 -4.07 1 93.69 54 GLY A CA 1
ATOM 414 C C . GLY A 1 54 ? -17.047 40.719 -4.875 1 93.69 54 GLY A C 1
ATOM 415 O O . GLY A 1 54 ? -16.125 40.188 -5.5 1 93.69 54 GLY A O 1
ATOM 416 N N . VAL A 1 55 ? -18.234 40.188 -4.797 1 92.56 55 VAL A N 1
ATOM 417 C CA . VAL A 1 55 ? -18.562 39.031 -5.641 1 92.56 55 VAL A CA 1
ATOM 418 C C . VAL A 1 55 ? -18.875 39.531 -7.059 1 92.56 55 VAL A C 1
ATOM 420 O O . VAL A 1 55 ? -19.797 40.312 -7.273 1 92.56 55 VAL A O 1
ATOM 423 N N . ALA A 1 56 ? -18.141 39 -8.016 1 87.38 56 ALA A N 1
ATOM 424 C CA . ALA A 1 56 ? -18.266 39.531 -9.375 1 87.38 56 ALA A CA 1
ATOM 425 C C . ALA A 1 56 ? -19.031 38.562 -10.273 1 87.38 56 ALA A C 1
ATOM 427 O O . ALA A 1 56 ? -19.578 38.969 -11.305 1 87.38 56 ALA A O 1
ATOM 428 N N . HIS A 1 57 ? -19.156 37.344 -9.898 1 87.81 57 HIS A N 1
ATOM 429 C CA . HIS A 1 57 ? -19.641 36.375 -10.859 1 87.81 57 HIS A CA 1
ATOM 430 C C . HIS A 1 57 ? -21.141 36.125 -10.703 1 87.81 57 HIS A C 1
ATOM 432 O O . HIS A 1 57 ? -21.75 35.375 -11.469 1 87.81 57 HIS A O 1
ATOM 438 N N . TRP A 1 58 ? -21.734 36.75 -9.703 1 89.25 58 TRP A N 1
ATOM 439 C CA . TRP A 1 58 ? -23.188 36.656 -9.602 1 89.25 58 TRP A CA 1
ATOM 440 C C . TRP A 1 58 ? -23.875 37.531 -10.656 1 89.25 58 TRP A C 1
ATOM 442 O O . TRP A 1 58 ? -23.688 38.75 -10.672 1 89.25 58 TRP A O 1
ATOM 452 N N . ASN A 1 59 ? -24.547 36.906 -11.531 1 86.62 59 ASN A N 1
ATOM 453 C CA . ASN A 1 59 ? -25.234 37.625 -12.594 1 86.62 59 ASN A CA 1
ATOM 454 C C . ASN A 1 59 ? -26.688 37.906 -12.227 1 86.62 59 ASN A C 1
ATOM 456 O O . ASN A 1 59 ? -27.531 37 -12.25 1 86.62 59 ASN A O 1
ATOM 460 N N . PHE A 1 60 ? -26.984 39.125 -12.039 1 85.31 60 PHE A N 1
ATOM 461 C CA . PHE A 1 60 ? -28.312 39.531 -11.562 1 85.31 60 PHE A CA 1
ATOM 462 C C . PHE A 1 60 ? -29.234 39.812 -12.727 1 85.31 60 PHE A C 1
ATOM 464 O O . PHE A 1 60 ? -30.453 40 -12.539 1 85.31 60 PHE A O 1
ATOM 471 N N . SER A 1 61 ? -28.719 39.906 -13.914 1 82.81 61 SER A N 1
ATOM 472 C CA . SER A 1 61 ? -29.531 40.125 -15.102 1 82.81 61 SER A CA 1
ATOM 473 C C . SER A 1 61 ? -30.25 38.844 -15.531 1 82.81 61 SER A C 1
ATOM 475 O O . SER A 1 61 ? -31.266 38.906 -16.234 1 82.81 61 SER A O 1
ATOM 477 N N . VAL A 1 62 ? -29.672 37.812 -15.211 1 80.5 62 VAL A N 1
ATOM 478 C CA . VAL A 1 62 ? -30.344 36.562 -15.461 1 80.5 62 VAL A CA 1
ATOM 479 C C . VAL A 1 62 ? -30.922 36.031 -14.148 1 80.5 62 VAL A C 1
ATOM 481 O O . VAL A 1 62 ? -31.484 36.781 -13.352 1 80.5 62 VAL A O 1
ATOM 484 N N . ASN A 1 63 ? -30.578 34.938 -13.734 1 80.25 63 ASN A N 1
ATOM 485 C CA . ASN A 1 63 ? -30.953 34.375 -12.445 1 80.25 63 ASN A CA 1
ATOM 486 C C . ASN A 1 63 ? -29.734 33.969 -11.625 1 80.25 63 ASN A C 1
ATOM 488 O O . ASN A 1 63 ? -28.969 33.094 -12.016 1 80.25 63 ASN A O 1
ATOM 492 N N . PRO A 1 64 ? -29.578 34.688 -10.516 1 82.31 64 PRO A N 1
ATOM 493 C CA . PRO A 1 64 ? -28.422 34.344 -9.68 1 82.31 64 PRO A CA 1
ATOM 494 C C . PRO A 1 64 ? -28.438 32.875 -9.227 1 82.31 64 PRO A C 1
ATOM 496 O O . PRO A 1 64 ? -27.375 32.312 -8.914 1 82.31 64 PRO A O 1
ATOM 499 N N . CYS A 1 65 ? -29.469 32.281 -9.305 1 88.81 65 CYS A N 1
ATOM 500 C CA . CYS A 1 65 ? -29.609 30.875 -8.891 1 88.81 65 CYS A CA 1
ATOM 501 C C . CYS A 1 65 ? -28.906 29.953 -9.875 1 88.81 65 CYS A C 1
ATOM 503 O O . CYS A 1 65 ? -28.672 28.781 -9.562 1 88.81 65 CYS A O 1
ATOM 505 N N . ASP A 1 66 ? -28.453 30.516 -10.93 1 83.81 66 ASP A N 1
ATOM 506 C CA . ASP A 1 66 ? -27.75 29.734 -11.938 1 83.81 66 ASP A CA 1
ATOM 507 C C . ASP A 1 66 ? -26.266 29.594 -11.602 1 83.81 66 ASP A C 1
ATOM 509 O O . ASP A 1 66 ? -25.562 28.781 -12.203 1 83.81 66 ASP A O 1
ATOM 513 N N . SER A 1 67 ? -25.938 30.344 -10.625 1 88.44 67 SER A N 1
ATOM 514 C CA . SER A 1 67 ? -24.531 30.297 -10.234 1 88.44 67 SER A CA 1
ATOM 515 C C . SER A 1 67 ? -24.203 29 -9.539 1 88.44 67 SER A C 1
ATOM 517 O O . SER A 1 67 ? -25 28.469 -8.766 1 88.44 67 SER A O 1
ATOM 519 N N . GLU A 1 68 ? -22.953 28.484 -9.812 1 89.12 68 GLU A N 1
ATOM 520 C CA . GLU A 1 68 ? -22.469 27.281 -9.164 1 89.12 68 GLU A CA 1
ATOM 521 C C . GLU A 1 68 ? -22.25 27.5 -7.668 1 89.12 68 GLU A C 1
ATOM 523 O O . GLU A 1 68 ? -22.234 26.547 -6.895 1 89.12 68 GLU A O 1
ATOM 528 N N . SER A 1 69 ? -22.141 28.703 -7.297 1 93.94 69 SER A N 1
ATOM 529 C CA . SER A 1 69 ? -21.859 29.031 -5.902 1 93.94 69 SER A CA 1
ATOM 530 C C . SER A 1 69 ? -23.141 29.25 -5.113 1 93.94 69 SER A C 1
ATOM 532 O O . SER A 1 69 ? -23.109 29.656 -3.953 1 93.94 69 SER A O 1
ATOM 534 N N . MET A 1 70 ? -24.328 28.922 -5.793 1 94.75 70 MET A N 1
ATOM 535 C CA . MET A 1 70 ? -25.609 29.188 -5.137 1 94.75 70 MET A CA 1
ATOM 536 C C . MET A 1 70 ? -26.562 28.016 -5.316 1 94.75 70 MET A C 1
ATOM 538 O O . MET A 1 70 ? -26.594 27.391 -6.383 1 94.75 70 MET A O 1
ATOM 542 N N . LYS A 1 71 ? -27.25 27.703 -4.242 1 96.25 71 LYS A N 1
ATOM 543 C CA . LYS A 1 71 ? -28.344 26.75 -4.285 1 96.25 71 LYS A CA 1
ATOM 544 C C . LYS A 1 71 ? -29.672 27.438 -3.969 1 96.25 71 LYS A C 1
ATOM 546 O O . LYS A 1 71 ? -29.766 28.234 -3.035 1 96.25 71 LYS A O 1
ATOM 551 N N . CYS A 1 72 ? -30.734 27.141 -4.742 1 95.81 72 CYS A N 1
ATOM 552 C CA . CYS A 1 72 ? -32.062 27.75 -4.559 1 95.81 72 CYS A CA 1
ATOM 553 C C . CYS A 1 72 ? -33.156 26.672 -4.547 1 95.81 72 CYS A C 1
ATOM 555 O O . CYS A 1 72 ? -32.969 25.609 -5.129 1 95.81 72 CYS A O 1
ATOM 557 N N . ASP A 1 73 ? -34.062 26.938 -3.723 1 95.31 73 ASP A N 1
ATOM 558 C CA . ASP A 1 73 ? -35.312 26.156 -3.736 1 95.31 73 ASP A CA 1
ATOM 559 C C . ASP A 1 73 ? -36.406 26.922 -4.457 1 95.31 73 ASP A C 1
ATOM 561 O O . ASP A 1 73 ? -36.875 27.953 -3.977 1 95.31 73 ASP A O 1
ATOM 565 N N . CYS A 1 74 ? -36.875 26.375 -5.543 1 93.06 74 CYS A N 1
ATOM 566 C CA . CYS A 1 74 ? -37.812 27.078 -6.391 1 93.06 74 CYS A CA 1
ATOM 567 C C . CYS A 1 74 ? -39.219 26.453 -6.293 1 93.06 74 CYS A C 1
ATOM 569 O O . CYS A 1 74 ? -40.031 26.625 -7.188 1 93.06 74 CYS A O 1
ATOM 571 N N . SER A 1 75 ? -39.375 25.797 -5.266 1 93 75 SER A N 1
ATOM 572 C CA . SER A 1 75 ? -40.656 25.094 -5.125 1 93 75 SER A CA 1
ATOM 573 C C . SER A 1 75 ? -41.719 26 -4.527 1 93 75 SER A C 1
ATOM 575 O O . SER A 1 75 ? -42.844 25.547 -4.277 1 93 75 SER A O 1
ATOM 577 N N . PHE A 1 76 ? -41.375 27.234 -4.32 1 91 76 PHE A N 1
ATOM 578 C CA . PHE A 1 76 ? -42.312 28.125 -3.625 1 91 76 PHE A CA 1
ATOM 579 C C . PHE A 1 76 ? -43.281 28.766 -4.602 1 91 76 PHE A C 1
ATOM 581 O O . PHE A 1 76 ? -42.938 29.031 -5.754 1 91 76 PHE A O 1
ATOM 588 N N . TYR A 1 77 ? -44.5 29.078 -4.16 1 89.5 77 TYR A N 1
ATOM 589 C CA . TYR A 1 77 ? -45.562 29.734 -4.906 1 89.5 77 TYR A CA 1
ATOM 590 C C . TYR A 1 77 ? -45.812 29.062 -6.258 1 89.5 77 TYR A C 1
ATOM 592 O O . TYR A 1 77 ? -45.719 29.719 -7.301 1 89.5 77 TYR A O 1
ATOM 600 N N . ASN A 1 78 ? -46.125 27.844 -6.27 1 90.75 78 ASN A N 1
ATOM 601 C CA . ASN A 1 78 ? -46.375 27.031 -7.445 1 90.75 78 ASN A CA 1
ATOM 602 C C . ASN A 1 78 ? -45.219 27.031 -8.414 1 90.75 78 ASN A C 1
ATOM 604 O O . ASN A 1 78 ? -45.375 27.266 -9.617 1 90.75 78 ASN A O 1
ATOM 608 N N . ASN A 1 79 ? -43.906 27.062 -7.809 1 89.44 79 ASN A N 1
ATOM 609 C CA . ASN A 1 79 ? -42.688 26.938 -8.586 1 89.44 79 ASN A CA 1
ATOM 610 C C . ASN A 1 79 ? -42.406 28.203 -9.391 1 89.44 79 ASN A C 1
ATOM 612 O O . ASN A 1 79 ? -41.875 28.125 -10.5 1 89.44 79 ASN A O 1
ATOM 616 N N . THR A 1 80 ? -42.812 29.328 -8.859 1 89.12 80 THR A N 1
ATOM 617 C CA . THR A 1 80 ? -42.562 30.562 -9.586 1 89.12 80 THR A CA 1
ATOM 618 C C . THR A 1 80 ? -41.562 31.438 -8.859 1 89.12 80 THR A C 1
ATOM 620 O O . THR A 1 80 ? -41 32.375 -9.43 1 89.12 80 THR A O 1
ATOM 623 N N . THR A 1 81 ? -41.375 31.078 -7.594 1 92.31 81 THR A N 1
ATOM 624 C CA . THR A 1 81 ? -40.469 31.875 -6.781 1 92.31 81 THR A CA 1
ATOM 625 C C . THR A 1 81 ? -39.375 31.016 -6.176 1 92.31 81 THR A C 1
ATOM 627 O O . THR A 1 81 ? -39.625 29.922 -5.676 1 92.31 81 THR A O 1
ATOM 630 N N . CYS A 1 82 ? -38.156 31.5 -6.301 1 94.44 82 CYS A N 1
ATOM 631 C CA . CYS A 1 82 ? -37 30.828 -5.711 1 94.44 82 CYS A CA 1
ATOM 632 C C . CYS A 1 82 ? -36.531 31.547 -4.461 1 94.44 82 CYS A C 1
ATOM 634 O O . CYS A 1 82 ? -36.719 32.75 -4.332 1 94.44 82 CYS A O 1
ATOM 636 N N . HIS A 1 83 ? -36 30.812 -3.535 1 96.38 83 HIS A N 1
ATOM 637 C CA . HIS A 1 83 ? -35.312 31.328 -2.367 1 96.38 83 HIS A CA 1
ATOM 638 C C . HIS A 1 83 ? -33.906 30.75 -2.264 1 96.38 83 HIS A C 1
ATOM 640 O O . HIS A 1 83 ? -33.656 29.594 -2.615 1 96.38 83 HIS A O 1
ATOM 646 N N . VAL A 1 84 ? -33 31.547 -1.827 1 97 84 VAL A N 1
ATOM 647 C CA . VAL A 1 84 ? -31.641 31.109 -1.665 1 97 84 VAL A CA 1
ATOM 648 C C . VAL A 1 84 ? -31.531 30.203 -0.44 1 97 84 VAL A C 1
ATOM 650 O O . VAL A 1 84 ? -31.891 30.594 0.667 1 97 84 VAL A O 1
ATOM 653 N N . THR A 1 85 ? -31.016 28.984 -0.677 1 98 85 THR A N 1
ATOM 654 C CA . THR A 1 85 ? -30.875 28.047 0.426 1 98 85 THR A CA 1
ATOM 655 C C . THR A 1 85 ? -29.406 27.766 0.737 1 98 85 THR A C 1
ATOM 657 O O . THR A 1 85 ? -29.078 27.266 1.812 1 98 85 THR A O 1
ATOM 660 N N . GLY A 1 86 ? -28.578 28.031 -0.126 1 98.25 86 GLY A N 1
ATOM 661 C CA . GLY A 1 86 ? -27.156 27.812 0.083 1 98.25 86 GLY A CA 1
ATOM 662 C C . GLY A 1 86 ? -26.281 28.797 -0.678 1 98.25 86 GLY A C 1
ATOM 663 O O . GLY A 1 86 ? -26.594 29.172 -1.808 1 98.25 86 GLY A O 1
ATOM 664 N N . ILE A 1 87 ? -25.203 29.25 -0.074 1 98 87 ILE A N 1
ATOM 665 C CA . ILE A 1 87 ? -24.188 30.094 -0.69 1 98 87 ILE A CA 1
ATOM 666 C C . ILE A 1 87 ? -22.797 29.516 -0.426 1 98 87 ILE A C 1
ATOM 668 O O . ILE A 1 87 ? -22.438 29.25 0.724 1 98 87 ILE A O 1
ATOM 672 N N . PHE A 1 88 ? -22.047 29.25 -1.48 1 97.94 88 PHE A N 1
ATOM 673 C CA . PHE A 1 88 ? -20.734 28.625 -1.393 1 97.94 88 PHE A CA 1
ATOM 674 C C . PHE A 1 88 ? -19.688 29.484 -2.062 1 97.94 88 PHE A C 1
ATOM 676 O O . PHE A 1 88 ? -19.5 29.422 -3.281 1 97.94 88 PHE A O 1
ATOM 683 N N . LEU A 1 89 ? -18.969 30.234 -1.26 1 97.31 89 LEU A N 1
ATOM 684 C CA . LEU A 1 89 ? -17.953 31.172 -1.746 1 97.31 89 LEU A CA 1
ATOM 685 C C . LEU A 1 89 ? -16.578 30.812 -1.197 1 97.31 89 LEU A C 1
ATOM 687 O O . LEU A 1 89 ? -15.867 31.688 -0.691 1 97.31 89 LEU A O 1
ATOM 691 N N . LYS A 1 90 ? -16.281 29.609 -1.279 1 96.31 90 LYS A N 1
ATOM 692 C CA . LYS A 1 90 ? -14.992 29.156 -0.764 1 96.31 90 LYS A CA 1
ATOM 693 C C . LYS A 1 90 ? -13.852 29.562 -1.7 1 96.31 90 LYS A C 1
ATOM 695 O O . LYS A 1 90 ? -14.023 29.578 -2.92 1 96.31 90 LYS A O 1
ATOM 700 N N . GLU A 1 91 ? -12.711 29.969 -1.155 1 96.62 91 GLU A N 1
ATOM 701 C CA . GLU A 1 91 ? -11.461 30.219 -1.874 1 96.62 91 GLU A CA 1
ATOM 702 C C . GLU A 1 91 ? -11.594 31.422 -2.803 1 96.62 91 GLU A C 1
ATOM 704 O O . GLU A 1 91 ? -11.219 31.344 -3.975 1 96.62 91 GLU A O 1
ATOM 709 N N . MET A 1 92 ? -12.141 32.5 -2.23 1 96.38 92 MET A N 1
ATOM 710 C CA . MET A 1 92 ? -12.383 33.688 -3.049 1 96.38 92 MET A CA 1
ATOM 711 C C . MET A 1 92 ? -11.477 34.844 -2.629 1 96.38 92 MET A C 1
ATOM 713 O O . MET A 1 92 ? -11.453 35.875 -3.277 1 96.38 92 MET A O 1
ATOM 717 N N . ASN A 1 93 ? -10.758 34.719 -1.587 1 97.06 93 ASN A N 1
ATOM 718 C CA . ASN A 1 93 ? -9.773 35.688 -1.115 1 97.06 93 ASN A CA 1
ATOM 719 C C . ASN A 1 93 ? -10.414 37.031 -0.81 1 97.06 93 ASN A C 1
ATOM 721 O O . ASN A 1 93 ? -9.828 38.094 -1.092 1 97.06 93 ASN A O 1
ATOM 725 N N . PHE A 1 94 ? -11.617 37 -0.35 1 97.5 94 PHE A N 1
ATOM 726 C CA . PHE A 1 94 ? -12.273 38.25 0.072 1 97.5 94 PHE A CA 1
ATOM 727 C C . PHE A 1 94 ? -11.547 38.875 1.256 1 97.5 94 PHE A C 1
ATOM 729 O O . PHE A 1 94 ? -11.078 38.156 2.148 1 97.5 94 PHE A O 1
ATOM 736 N N . THR A 1 95 ? -11.516 40.188 1.326 1 96.75 95 THR A N 1
ATOM 737 C CA . THR A 1 95 ? -10.734 40.844 2.359 1 96.75 95 THR A CA 1
ATOM 738 C C . THR A 1 95 ? -11.625 41.719 3.232 1 96.75 95 THR A C 1
ATOM 740 O O . THR A 1 95 ? -11.141 42.438 4.125 1 96.75 95 THR A O 1
ATOM 743 N N . SER A 1 96 ? -12.875 41.656 3.059 1 96.81 96 SER A N 1
ATOM 744 C CA . SER A 1 96 ? -13.805 42.5 3.795 1 96.81 96 SER A CA 1
ATOM 745 C C . SER A 1 96 ? -14.164 41.906 5.145 1 96.81 96 SER A C 1
ATOM 747 O O . SER A 1 96 ? -13.711 40.812 5.469 1 96.81 96 SER A O 1
ATOM 749 N N . GLN A 1 97 ? -14.867 42.75 5.91 1 97.81 97 GLN A N 1
ATOM 750 C CA . GLN A 1 97 ? -15.547 42.156 7.062 1 97.81 97 GLN A CA 1
ATOM 751 C C . GLN A 1 97 ? -16.75 41.344 6.625 1 97.81 97 GLN A C 1
ATOM 753 O O . GLN A 1 97 ? -17.25 41.5 5.504 1 97.81 97 GLN A O 1
ATOM 758 N N . LEU A 1 98 ? -17.156 40.469 7.527 1 98.12 98 LEU A N 1
ATOM 759 C CA . LEU A 1 98 ? -18.344 39.688 7.223 1 98.12 98 LEU A CA 1
ATOM 760 C C . LEU A 1 98 ? -19.578 40.594 7.141 1 98.12 98 LEU A C 1
ATOM 762 O O . LEU A 1 98 ? -19.859 41.344 8.062 1 98.12 98 LEU A O 1
ATOM 766 N N . PRO A 1 99 ? -20.281 40.469 6.07 1 97.25 99 PRO A N 1
ATOM 767 C CA . PRO A 1 99 ? -21.484 41.312 5.938 1 97.25 99 PRO A CA 1
ATOM 768 C C . PRO A 1 99 ? -22.641 40.844 6.82 1 97.25 99 PRO A C 1
ATOM 770 O O . PRO A 1 99 ? -23.016 39.656 6.766 1 97.25 99 PRO A O 1
ATOM 773 N N . PRO A 1 100 ? -23.25 41.781 7.562 1 98.06 100 PRO A N 1
ATOM 774 C CA . PRO A 1 100 ? -24.422 41.375 8.336 1 98.06 100 PRO A CA 1
ATOM 775 C C . PRO A 1 100 ? -25.625 41 7.453 1 98.06 100 PRO A C 1
ATOM 777 O O . PRO A 1 100 ? -26.547 40.344 7.906 1 98.06 100 PRO A O 1
ATOM 780 N N . ASP A 1 101 ? -25.578 41.312 6.184 1 97.88 101 ASP A N 1
ATOM 781 C CA . ASP A 1 101 ? -26.688 41.219 5.234 1 97.88 101 ASP A CA 1
ATOM 782 C C . ASP A 1 101 ? -27.094 39.781 5.008 1 97.88 101 ASP A C 1
ATOM 784 O O . ASP A 1 101 ? -28.234 39.5 4.598 1 97.88 101 ASP A O 1
ATOM 788 N N . PHE A 1 102 ? -26.219 38.875 5.281 1 98.25 102 PHE A N 1
ATOM 789 C CA . PHE A 1 102 ? -26.578 37.469 5.098 1 98.25 102 PHE A CA 1
ATOM 790 C C . PHE A 1 102 ? -27.812 37.125 5.93 1 98.25 102 PHE A C 1
ATOM 792 O O . PHE A 1 102 ? -28.578 36.219 5.562 1 98.25 102 PHE A O 1
ATOM 799 N N . ALA A 1 103 ? -27.953 37.812 7.031 1 98.25 103 ALA A N 1
ATOM 800 C CA . ALA A 1 103 ? -29.062 37.562 7.949 1 98.25 103 ALA A CA 1
ATOM 801 C C . ALA A 1 103 ? -30.391 37.938 7.309 1 98.25 103 ALA A C 1
ATOM 803 O O . ALA A 1 103 ? -31.453 37.531 7.797 1 98.25 103 ALA A O 1
ATOM 804 N N . ASP A 1 104 ? -30.391 38.656 6.164 1 97.94 104 ASP A N 1
ATOM 805 C CA . ASP A 1 104 ? -31.594 39.094 5.484 1 97.94 104 ASP A CA 1
ATOM 806 C C . ASP A 1 104 ? -32.062 38.062 4.465 1 97.94 104 ASP A C 1
ATOM 808 O O . ASP A 1 104 ? -33.031 38.281 3.754 1 97.94 104 ASP A O 1
ATOM 812 N N . LEU A 1 105 ? -31.422 36.969 4.41 1 97.88 105 LEU A N 1
ATOM 813 C CA . LEU A 1 105 ? -31.844 35.844 3.576 1 97.88 105 LEU A CA 1
ATOM 814 C C . LEU A 1 105 ? -32.562 34.781 4.41 1 97.88 105 LEU A C 1
ATOM 816 O O . LEU A 1 105 ? -31.938 33.906 4.988 1 97.88 105 LEU A O 1
ATOM 820 N N . PRO A 1 106 ? -33.844 34.75 4.34 1 95.94 106 PRO A N 1
ATOM 821 C CA . PRO A 1 106 ? -34.594 34 5.328 1 95.94 106 PRO A CA 1
ATOM 822 C C . PRO A 1 106 ? -34.5 32.469 5.129 1 95.94 106 PRO A C 1
ATOM 824 O O . PRO A 1 106 ? -34.688 31.719 6.078 1 95.94 106 PRO A O 1
ATOM 827 N N . CYS A 1 107 ? -34.156 32.031 3.934 1 97.25 107 CYS A N 1
ATOM 828 C CA . CYS A 1 107 ? -34.188 30.609 3.668 1 97.25 107 CYS A CA 1
ATOM 829 C C . CYS A 1 107 ? -32.781 30.047 3.576 1 97.25 107 CYS A C 1
ATOM 831 O O . CYS A 1 107 ? -32.562 28.891 3.203 1 97.25 107 CYS A O 1
ATOM 833 N N . LEU A 1 108 ? -31.828 30.844 3.922 1 98.19 108 LEU A N 1
ATOM 834 C CA . LEU A 1 108 ? -30.438 30.406 3.83 1 98.19 108 LEU A CA 1
ATOM 835 C C . LEU A 1 108 ? -30.125 29.344 4.879 1 98.19 108 LEU A C 1
ATOM 837 O O . LEU A 1 108 ? -30.312 29.578 6.078 1 98.19 108 LEU A O 1
ATOM 841 N N . LEU A 1 109 ? -29.656 28.156 4.43 1 98.56 109 LEU A N 1
ATOM 842 C CA . LEU A 1 109 ? -29.391 27.031 5.316 1 98.56 109 LEU A CA 1
ATOM 843 C C . LEU A 1 109 ? -27.906 26.719 5.363 1 98.56 109 LEU A C 1
ATOM 845 O O . LEU A 1 109 ? -27.391 26.25 6.387 1 98.56 109 LEU A O 1
ATOM 849 N N . GLN A 1 110 ? -27.25 26.859 4.246 1 98.62 110 GLN A N 1
ATOM 850 C CA . GLN A 1 110 ? -25.828 26.547 4.125 1 98.62 110 GLN A CA 1
ATOM 851 C C . GLN A 1 110 ? -25.031 27.766 3.672 1 98.62 110 GLN A C 1
ATOM 853 O O . GLN A 1 110 ? -25.391 28.406 2.678 1 98.62 110 GLN A O 1
ATOM 858 N N . LEU A 1 111 ? -24 28.109 4.438 1 98.69 111 LEU A N 1
ATOM 859 C CA . LEU A 1 111 ? -23.125 29.234 4.105 1 98.69 111 LEU A CA 1
ATOM 860 C C . LEU A 1 111 ? -21.656 28.844 4.238 1 98.69 111 LEU A C 1
ATOM 862 O O . LEU A 1 111 ? -21.203 28.484 5.328 1 98.69 111 LEU A O 1
ATOM 866 N N . ASP A 1 112 ? -20.938 28.812 3.162 1 98.62 112 ASP A N 1
ATOM 867 C CA . ASP A 1 112 ? -19.516 28.484 3.156 1 98.62 112 ASP A CA 1
ATOM 868 C C . ASP A 1 112 ? -18.688 29.688 2.695 1 98.62 112 ASP A C 1
ATOM 870 O O . ASP A 1 112 ? -18.688 30.031 1.516 1 98.62 112 ASP A O 1
ATOM 874 N N . LEU A 1 113 ? -18 30.281 3.623 1 98.38 113 LEU A N 1
ATOM 875 C CA . LEU A 1 113 ? -17.125 31.422 3.357 1 98.38 113 LEU A CA 1
ATOM 876 C C . LEU A 1 113 ? -15.672 31.094 3.678 1 98.38 113 LEU A C 1
ATOM 878 O O . LEU A 1 113 ? -14.906 31.969 4.074 1 98.38 113 LEU A O 1
ATOM 882 N N . SER A 1 114 ? -15.336 29.844 3.5 1 98.12 114 SER A N 1
ATOM 883 C CA . SER A 1 114 ? -14.016 29.359 3.91 1 98.12 114 SER A CA 1
ATOM 884 C C . SER A 1 114 ? -12.93 29.828 2.947 1 98.12 114 SER A C 1
ATOM 886 O O . SER A 1 114 ? -13.203 30.078 1.771 1 98.12 114 SER A O 1
ATOM 888 N N . ARG A 1 115 ? -11.672 29.984 3.523 1 97.81 115 ARG A N 1
ATOM 889 C CA . ARG A 1 115 ? -10.453 30.25 2.768 1 97.81 115 ARG A CA 1
ATOM 890 C C . ARG A 1 115 ? -10.531 31.578 2.039 1 97.81 115 ARG A C 1
ATOM 892 O O . ARG A 1 115 ? -10.461 31.625 0.808 1 97.81 115 ARG A O 1
ATOM 899 N N . SER A 1 116 ? -10.625 32.562 2.809 1 97.88 116 SER A N 1
ATOM 900 C CA . SER A 1 116 ? -10.547 33.938 2.404 1 97.88 116 SER A CA 1
ATOM 901 C C . SER A 1 116 ? -9.75 34.781 3.418 1 97.88 116 SER A C 1
ATOM 903 O O . SER A 1 116 ? -8.891 34.25 4.125 1 97.88 116 SER A O 1
ATOM 905 N N . LEU A 1 117 ? -9.93 36.062 3.377 1 97.94 117 LEU A N 1
ATOM 906 C CA . LEU A 1 117 ? -9.234 36.938 4.312 1 97.94 117 LEU A CA 1
ATOM 907 C C . LEU A 1 117 ? -10.219 37.812 5.078 1 97.94 117 LEU A C 1
ATOM 909 O O . LEU A 1 117 ? -9.914 38.969 5.395 1 97.94 117 LEU A O 1
ATOM 913 N N . PHE A 1 118 ? -11.414 37.25 5.254 1 98.31 118 PHE A N 1
ATOM 914 C CA . PHE A 1 118 ? -12.344 38 6.082 1 98.31 118 PHE A CA 1
ATOM 915 C C . PHE A 1 118 ? -11.719 38.312 7.43 1 98.31 118 PHE A C 1
ATOM 917 O O . PHE A 1 118 ? -10.992 37.5 8.008 1 98.31 118 PHE A O 1
ATOM 924 N N . HIS A 1 119 ? -11.984 39.5 7.891 1 98 119 HIS A N 1
ATOM 925 C CA . HIS A 1 119 ? -11.422 39.938 9.164 1 98 119 HIS A CA 1
ATOM 926 C C . HIS A 1 119 ? -12.5 40.531 10.062 1 98 119 HIS A C 1
ATOM 928 O O . HIS A 1 119 ? -13.656 40.656 9.656 1 98 119 HIS A O 1
ATOM 934 N N . GLY A 1 120 ? -12.133 40.781 11.281 1 97.81 120 GLY A N 1
ATOM 935 C CA . GLY A 1 120 ? -13.102 41.281 12.234 1 97.81 120 GLY A CA 1
ATOM 936 C C . GLY A 1 120 ? -13.898 40.188 12.93 1 97.81 120 GLY A C 1
ATOM 937 O O . GLY A 1 120 ? -13.438 39.062 13.039 1 97.81 120 GLY A O 1
ATOM 938 N N . ALA A 1 121 ? -15.07 40.594 13.477 1 97.56 121 ALA A N 1
ATOM 939 C CA . ALA A 1 121 ? -15.906 39.688 14.25 1 97.56 121 ALA A CA 1
ATOM 940 C C . ALA A 1 121 ? -17.078 39.188 13.406 1 97.56 121 ALA A C 1
ATOM 942 O O . ALA A 1 121 ? -17.344 39.688 12.32 1 97.56 121 ALA A O 1
ATOM 943 N N . VAL A 1 122 ? -17.703 38.156 13.898 1 98.38 122 VAL A N 1
ATOM 944 C CA . VAL A 1 122 ? -18.969 37.719 13.312 1 98.38 122 VAL A CA 1
ATOM 945 C C . VAL A 1 122 ? -20.078 38.719 13.68 1 98.38 122 VAL A C 1
ATOM 947 O O . VAL A 1 122 ? -20.234 39.062 14.852 1 98.38 122 VAL A O 1
ATOM 950 N N . PRO A 1 123 ? -20.859 39.094 12.742 1 97.94 123 PRO A N 1
ATOM 951 C CA . PRO A 1 123 ? -21.859 40.094 13 1 97.94 123 PRO A CA 1
ATOM 952 C C . PRO A 1 123 ? -22.953 39.625 13.969 1 97.94 123 PRO A C 1
ATOM 954 O O . PRO A 1 123 ? -23.438 38.5 13.852 1 97.94 123 PRO A O 1
ATOM 957 N N . ASP A 1 124 ? -23.438 40.531 14.789 1 97.56 124 ASP A N 1
ATOM 958 C CA . ASP A 1 124 ? -24.469 40.219 15.773 1 97.56 124 ASP A CA 1
ATOM 959 C C . ASP A 1 124 ? -25.797 39.875 15.086 1 97.56 124 ASP A C 1
ATOM 961 O O . ASP A 1 124 ? -26.562 39.062 15.578 1 97.56 124 ASP A O 1
ATOM 965 N N . LYS A 1 125 ? -25.953 40.5 13.969 1 97.94 125 LYS A N 1
ATOM 966 C CA . LYS A 1 125 ? -27.188 40.312 13.227 1 97.94 125 LYS A CA 1
ATOM 967 C C . LYS A 1 125 ? -27.375 38.875 12.797 1 97.94 125 LYS A C 1
ATOM 969 O O . LYS A 1 125 ? -28.5 38.438 12.523 1 97.94 125 LYS A O 1
ATOM 974 N N . TRP A 1 126 ? -26.328 38.125 12.789 1 98.56 126 TRP A N 1
ATOM 975 C CA . TRP A 1 126 ? -26.391 36.75 12.328 1 98.56 126 TRP A CA 1
ATOM 976 C C . TRP A 1 126 ? -27.141 35.875 13.328 1 98.56 126 TRP A C 1
ATOM 978 O O . TRP A 1 126 ? -27.562 34.781 13 1 98.56 126 TRP A O 1
ATOM 988 N N . ALA A 1 127 ? -27.359 36.344 14.508 1 97.62 127 ALA A N 1
ATOM 989 C CA . ALA A 1 127 ? -28.031 35.594 15.57 1 97.62 127 ALA A CA 1
ATOM 990 C C . ALA A 1 127 ? -29.422 35.156 15.133 1 97.62 127 ALA A C 1
ATOM 992 O O . ALA A 1 127 ? -29.969 34.156 15.633 1 97.62 127 ALA A O 1
ATOM 993 N N . GLN A 1 128 ? -29.984 35.875 14.219 1 97.12 128 GLN A N 1
ATOM 994 C CA . GLN A 1 128 ? -31.359 35.594 13.805 1 97.12 128 GLN A CA 1
ATOM 995 C C . GLN A 1 128 ? -31.406 34.562 12.672 1 97.12 128 GLN A C 1
ATOM 997 O O . GLN A 1 128 ? -32.469 34.125 12.273 1 97.12 128 GLN A O 1
ATOM 1002 N N . MET A 1 129 ? -30.234 34.219 12.188 1 98.12 129 MET A N 1
ATOM 1003 C CA . MET A 1 129 ? -30.172 33.281 11.062 1 98.12 129 MET A CA 1
ATOM 1004 C C . MET A 1 129 ? -30.562 31.875 11.5 1 98.12 129 MET A C 1
ATOM 1006 O O . MET A 1 129 ? -30.516 31.562 12.688 1 98.12 129 MET A O 1
ATOM 1010 N N . ARG A 1 130 ? -31 31.062 10.5 1 97.62 130 ARG A N 1
ATOM 1011 C CA . ARG A 1 130 ? -31.375 29.672 10.758 1 97.62 130 ARG A CA 1
ATOM 1012 C C . ARG A 1 130 ? -30.516 28.703 9.945 1 97.62 130 ARG A C 1
ATOM 1014 O O . ARG A 1 130 ? -31.047 27.828 9.258 1 97.62 130 ARG A O 1
ATOM 1021 N N . LEU A 1 131 ? -29.266 28.891 10.102 1 98.44 131 LEU A N 1
ATOM 1022 C CA . LEU A 1 131 ? -28.312 28.094 9.336 1 98.44 131 LEU A CA 1
ATOM 1023 C C . LEU A 1 131 ? -28.234 26.672 9.859 1 98.44 131 LEU A C 1
ATOM 1025 O O . LEU A 1 131 ? -28.391 26.438 11.062 1 98.44 131 LEU A O 1
ATOM 1029 N N . GLN A 1 132 ? -28.062 25.781 8.984 1 98.62 132 GLN A N 1
ATOM 1030 C CA . GLN A 1 132 ? -27.719 24.406 9.328 1 98.62 132 GLN A CA 1
ATOM 1031 C C . GLN A 1 132 ? -26.219 24.172 9.203 1 98.62 132 GLN A C 1
ATOM 1033 O O . GLN A 1 132 ? -25.609 23.5 10.047 1 98.62 132 GLN A O 1
ATOM 1038 N N . GLY A 1 133 ? -25.625 24.656 8.188 1 98.81 133 GLY A N 1
ATOM 1039 C CA . GLY A 1 133 ? -24.188 24.562 7.98 1 98.81 133 GLY A CA 1
ATOM 1040 C C . GLY A 1 133 ? -23.531 25.906 7.801 1 98.81 133 GLY A C 1
ATOM 1041 O O . GLY A 1 133 ? -24 26.75 7.039 1 98.81 133 GLY A O 1
ATOM 1042 N N . LEU A 1 134 ? -22.391 26.125 8.547 1 98.88 134 LEU A N 1
ATOM 1043 C CA . LEU A 1 134 ? -21.578 27.344 8.438 1 98.88 134 LEU A CA 1
ATOM 1044 C C . LEU A 1 134 ? -20.094 27.016 8.453 1 98.88 134 LEU A C 1
ATOM 1046 O O . LEU A 1 134 ? -19.609 26.359 9.383 1 98.88 134 LEU A O 1
ATOM 1050 N N . SER A 1 135 ? -19.391 27.422 7.434 1 98.81 135 SER A N 1
ATOM 1051 C CA . SER A 1 135 ? -17.953 27.25 7.406 1 98.81 135 SER A CA 1
ATOM 1052 C C . SER A 1 135 ? -17.234 28.594 7.246 1 98.81 135 SER A C 1
ATOM 1054 O O . SER A 1 135 ? -17.422 29.281 6.238 1 98.81 135 SER A O 1
ATOM 1056 N N . LEU A 1 136 ? -16.5 28.938 8.25 1 98.62 136 LEU A N 1
ATOM 1057 C CA . LEU A 1 136 ? -15.656 30.125 8.25 1 98.62 136 LEU A CA 1
ATOM 1058 C C . LEU A 1 136 ? -14.18 29.75 8.344 1 98.62 136 LEU A C 1
ATOM 1060 O O . LEU A 1 136 ? -13.367 30.547 8.82 1 98.62 136 LEU A O 1
ATOM 1064 N N . MET A 1 137 ? -13.859 28.578 7.934 1 98.38 137 MET A N 1
ATOM 1065 C CA . MET A 1 137 ? -12.508 28.047 8.047 1 98.38 137 MET A CA 1
ATOM 1066 C C . MET A 1 137 ? -11.523 28.859 7.223 1 98.38 137 MET A C 1
ATOM 1068 O O . MET A 1 137 ? -11.812 29.219 6.074 1 98.38 137 MET A O 1
ATOM 1072 N N . GLY A 1 138 ? -10.352 29.172 7.809 1 98.12 138 GLY A N 1
ATOM 1073 C CA . GLY A 1 138 ? -9.25 29.75 7.062 1 98.12 138 GLY A CA 1
ATOM 1074 C C . GLY A 1 138 ? -9.477 31.219 6.719 1 98.12 138 GLY A C 1
ATOM 1075 O O . GLY A 1 138 ? -9.453 31.594 5.543 1 98.12 138 GLY A O 1
ATOM 1076 N N . ASN A 1 139 ? -9.766 32 7.719 1 98.38 139 ASN A N 1
ATOM 1077 C CA . ASN A 1 139 ? -9.883 33.438 7.613 1 98.38 139 ASN A CA 1
ATOM 1078 C C . ASN A 1 139 ? -9.055 34.156 8.68 1 98.38 139 ASN A C 1
ATOM 1080 O O . ASN A 1 139 ? -8.242 33.531 9.359 1 98.38 139 ASN A O 1
ATOM 1084 N N . ARG A 1 140 ? -9.211 35.5 8.727 1 97.69 140 ARG A N 1
ATOM 1085 C CA . ARG A 1 140 ? -8.516 36.281 9.719 1 97.69 140 ARG A CA 1
ATOM 1086 C C . ARG A 1 140 ? -9.484 36.812 10.773 1 97.69 140 ARG A C 1
ATOM 1088 O O . ARG A 1 140 ? -9.312 37.938 11.281 1 97.69 140 ARG A O 1
ATOM 1095 N N . LEU A 1 141 ? -10.484 36.062 10.945 1 98.62 141 LEU A N 1
ATOM 1096 C CA . LEU A 1 141 ? -11.438 36.469 11.969 1 98.62 141 LEU A CA 1
ATOM 1097 C C . LEU A 1 141 ? -10.797 36.438 13.352 1 98.62 141 LEU A C 1
ATOM 1099 O O . LEU A 1 141 ? -9.977 35.562 13.641 1 98.62 141 LEU A O 1
ATOM 1103 N N . SER A 1 142 ? -11.203 37.406 14.156 1 97.94 142 SER A N 1
ATOM 1104 C CA . SER A 1 142 ? -10.523 37.562 15.43 1 97.94 142 SER A CA 1
ATOM 1105 C C . SER A 1 142 ? -11.5 37.938 16.531 1 97.94 142 SER A C 1
ATOM 1107 O O . SER A 1 142 ? -12.703 38.031 16.297 1 97.94 142 SER A O 1
ATOM 1109 N N . GLY A 1 143 ? -10.945 38.094 17.75 1 97.5 143 GLY A N 1
ATOM 1110 C CA . GLY A 1 143 ? -11.773 38.344 18.922 1 97.5 143 GLY A CA 1
ATOM 1111 C C . GLY A 1 143 ? -11.992 37.094 19.781 1 97.5 143 GLY A C 1
ATOM 1112 O O . GLY A 1 143 ? -11.367 36.062 19.547 1 97.5 143 GLY A O 1
ATOM 1113 N N . THR A 1 144 ? -12.828 37.375 20.828 1 97.94 144 THR A N 1
ATOM 1114 C CA . THR A 1 144 ? -13.203 36.219 21.641 1 97.94 144 THR A CA 1
ATOM 1115 C C . THR A 1 144 ? -14.148 35.312 20.875 1 97.94 144 THR A C 1
ATOM 1117 O O . THR A 1 144 ? -14.539 35.625 19.75 1 97.94 144 THR A O 1
ATOM 1120 N N . PHE A 1 145 ? -14.398 34.219 21.469 1 98.12 145 PHE A N 1
ATOM 1121 C CA . PHE A 1 145 ? -15.344 33.312 20.828 1 98.12 145 PHE A CA 1
ATOM 1122 C C . PHE A 1 145 ? -16.594 34.062 20.375 1 98.12 145 PHE A C 1
ATOM 1124 O O . PHE A 1 145 ? -17.172 34.844 21.125 1 98.12 145 PHE A O 1
ATOM 1131 N N . PRO A 1 146 ? -17.016 33.875 19.156 1 97.94 146 PRO A N 1
ATOM 1132 C CA . PRO A 1 146 ? -18.188 34.562 18.672 1 97.94 146 PRO A CA 1
ATOM 1133 C C . PRO A 1 146 ? -19.484 34.031 19.281 1 97.94 146 PRO A C 1
ATOM 1135 O O . PRO A 1 146 ? -20.125 33.156 18.703 1 97.94 146 PRO A O 1
ATOM 1138 N N . MET A 1 147 ? -20 34.75 20.219 1 97.62 147 MET A N 1
ATOM 1139 C CA . MET A 1 147 ? -21.172 34.312 20.984 1 97.62 147 MET A CA 1
ATOM 1140 C C . MET A 1 147 ? -22.422 34.25 20.109 1 97.62 147 MET A C 1
ATOM 1142 O O . MET A 1 147 ? -23.328 33.469 20.375 1 97.62 147 MET A O 1
ATOM 1146 N N . VAL A 1 148 ? -22.406 35 19.125 1 97.94 148 VAL A N 1
ATOM 1147 C CA . VAL A 1 148 ? -23.516 35.062 18.188 1 97.94 148 VAL A CA 1
ATOM 1148 C C . VAL A 1 148 ? -23.797 33.656 17.641 1 97.94 148 VAL A C 1
ATOM 1150 O O . VAL A 1 148 ? -24.938 33.281 17.391 1 97.94 148 VAL A O 1
ATOM 1153 N N . LEU A 1 149 ? -22.797 32.875 17.453 1 98.31 149 LEU A N 1
ATOM 1154 C CA . LEU A 1 149 ? -22.938 31.547 16.875 1 98.31 149 LEU A CA 1
ATOM 1155 C C . LEU A 1 149 ? -23.703 30.625 17.812 1 98.31 149 LEU A C 1
ATOM 1157 O O . LEU A 1 149 ? -24.391 29.703 17.359 1 98.31 149 LEU A O 1
ATOM 1161 N N . THR A 1 150 ? -23.609 30.875 19.125 1 98.06 150 THR A N 1
ATOM 1162 C CA . THR A 1 150 ? -24.297 30.047 20.109 1 98.06 150 THR A CA 1
ATOM 1163 C C . THR A 1 150 ? -25.797 30.312 20.094 1 98.06 150 THR A C 1
ATOM 1165 O O . THR A 1 150 ? -26.578 29.562 20.688 1 98.06 150 THR A O 1
ATOM 1168 N N . ARG A 1 151 ? -26.203 31.312 19.391 1 98 151 ARG A N 1
ATOM 1169 C CA . ARG A 1 151 ? -27.609 31.688 19.312 1 98 151 ARG A CA 1
ATOM 1170 C C . ARG A 1 151 ? -28.266 31.109 18.062 1 98 151 ARG A C 1
ATOM 1172 O O . ARG A 1 151 ? -29.484 31.109 17.938 1 98 151 ARG A O 1
ATOM 1179 N N . ILE A 1 152 ? -27.484 30.688 17.172 1 98.31 152 ILE A N 1
ATOM 1180 C CA . ILE A 1 152 ? -28.016 30.016 15.992 1 98.31 152 ILE A CA 1
ATOM 1181 C C . ILE A 1 152 ? -28.219 28.547 16.297 1 98.31 152 ILE A C 1
ATOM 1183 O O . ILE A 1 152 ? -27.453 27.688 15.82 1 98.31 152 ILE A O 1
ATOM 1187 N N . THR A 1 153 ? -29.266 28.188 16.875 1 97.81 153 THR A N 1
ATOM 1188 C CA . THR A 1 153 ? -29.453 26.875 17.484 1 97.81 153 THR A CA 1
ATOM 1189 C C . THR A 1 153 ? -29.812 25.828 16.438 1 97.81 153 THR A C 1
ATOM 1191 O O . THR A 1 153 ? -29.844 24.641 16.719 1 97.81 153 THR A O 1
ATOM 1194 N N . THR A 1 154 ? -29.984 26.234 15.195 1 98.19 154 THR A N 1
ATOM 1195 C CA . THR A 1 154 ? -30.297 25.312 14.102 1 98.19 154 THR A CA 1
ATOM 1196 C C . THR A 1 154 ? -29.016 24.734 13.5 1 98.19 154 THR A C 1
ATOM 1198 O O . THR A 1 154 ? -29.078 23.797 12.695 1 98.19 154 THR A O 1
ATOM 1201 N N . LEU A 1 155 ? -27.875 25.156 13.922 1 98.5 155 LEU A N 1
ATOM 1202 C CA . LEU A 1 155 ? -26.609 24.703 13.375 1 98.5 155 LEU A CA 1
ATOM 1203 C C . LEU A 1 155 ? -26.391 23.219 13.672 1 98.5 155 LEU A C 1
ATOM 1205 O O . LEU A 1 155 ? -26.547 22.781 14.812 1 98.5 155 LEU A O 1
ATOM 1209 N N . THR A 1 156 ? -26.062 22.5 12.617 1 98.69 156 THR A N 1
ATOM 1210 C CA . THR A 1 156 ? -25.656 21.109 12.758 1 98.69 156 THR A CA 1
ATOM 1211 C C . THR A 1 156 ? -24.188 20.922 12.375 1 98.69 156 THR A C 1
ATOM 1213 O O . THR A 1 156 ? -23.547 19.984 12.828 1 98.69 156 THR A O 1
ATOM 1216 N N . ASN A 1 157 ? -23.656 21.688 11.516 1 98.81 157 ASN A N 1
ATOM 1217 C CA . ASN A 1 157 ? -22.281 21.672 11.039 1 98.81 157 ASN A CA 1
ATOM 1218 C C . ASN A 1 157 ? -21.641 23.047 11.133 1 98.81 157 ASN A C 1
ATOM 1220 O O . ASN A 1 157 ? -22.016 23.969 10.406 1 98.81 157 ASN A O 1
ATOM 1224 N N . LEU A 1 158 ? -20.594 23.188 12.008 1 98.81 158 LEU A N 1
ATOM 1225 C CA . LEU A 1 158 ? -19.938 24.469 12.211 1 98.81 158 LEU A CA 1
ATOM 1226 C C . LEU A 1 158 ? -18.422 24.312 12.18 1 98.81 158 LEU A C 1
ATOM 1228 O O . LEU A 1 158 ? -17.859 23.469 12.898 1 98.81 158 LEU A O 1
ATOM 1232 N N . SER A 1 159 ? -17.734 25.078 11.328 1 98.75 159 SER A N 1
ATOM 1233 C CA . SER A 1 159 ? -16.281 25.125 11.32 1 98.75 159 SER A CA 1
ATOM 1234 C C . SER A 1 159 ? -15.773 26.562 11.391 1 98.75 159 SER A C 1
ATOM 1236 O O . SER A 1 159 ? -16.109 27.391 10.531 1 98.75 159 SER A O 1
ATOM 1238 N N . ILE A 1 160 ? -15.016 26.859 12.398 1 98.62 160 ILE A N 1
ATOM 1239 C CA . ILE A 1 160 ? -14.305 28.141 12.484 1 98.62 160 ILE A CA 1
ATOM 1240 C C . ILE A 1 160 ? -12.805 27.875 12.594 1 98.62 160 ILE A C 1
ATOM 1242 O O . ILE A 1 160 ? -12.078 28.641 13.234 1 98.62 160 ILE A O 1
ATOM 1246 N N . GLU A 1 161 ? -12.344 26.844 12.031 1 98.44 161 GLU A N 1
ATOM 1247 C CA . GLU A 1 161 ? -10.953 26.422 12.039 1 98.44 161 GLU A CA 1
ATOM 1248 C C . GLU A 1 161 ? -10.047 27.469 11.398 1 98.44 161 GLU A C 1
ATOM 1250 O O . GLU A 1 161 ? -10.391 28.031 10.367 1 98.44 161 GLU A O 1
ATOM 1255 N N . GLY A 1 162 ? -8.875 27.625 11.969 1 98 162 GLY A N 1
ATOM 1256 C CA . GLY A 1 162 ? -7.824 28.391 11.312 1 98 162 GLY A CA 1
ATOM 1257 C C . GLY A 1 162 ? -8.109 29.891 11.281 1 98 162 GLY A C 1
ATOM 1258 O O . GLY A 1 162 ? -8.023 30.516 10.227 1 98 162 GLY A O 1
ATOM 1259 N N . ASN A 1 163 ? -8.633 30.375 12.375 1 98.44 163 ASN A N 1
ATOM 1260 C CA . ASN A 1 163 ? -8.805 31.812 12.578 1 98.44 163 ASN A CA 1
ATOM 1261 C C . ASN A 1 163 ? -7.957 32.312 13.734 1 98.44 163 ASN A C 1
ATOM 1263 O O . ASN A 1 163 ? -6.93 31.734 14.07 1 98.44 163 ASN A O 1
ATOM 1267 N N . GLU A 1 164 ? -8.312 33.5 14.195 1 97.69 164 GLU A N 1
ATOM 1268 C CA . GLU A 1 164 ? -7.504 34.125 15.242 1 97.69 164 GLU A CA 1
ATOM 1269 C C . GLU A 1 164 ? -8.32 34.344 16.516 1 97.69 164 GLU A C 1
ATOM 1271 O O . GLU A 1 164 ? -8.07 35.312 17.266 1 97.69 164 GLU A O 1
ATOM 1276 N N . PHE A 1 165 ? -9.273 33.531 16.719 1 98.5 165 PHE A N 1
ATOM 1277 C CA . PHE A 1 165 ? -10.094 33.656 17.906 1 98.5 165 PHE A CA 1
ATOM 1278 C C . PHE A 1 165 ? -9.297 33.281 19.156 1 98.5 165 PHE A C 1
ATOM 1280 O O . PHE A 1 165 ? -8.453 32.406 19.125 1 98.5 165 PHE A O 1
ATOM 1287 N N . HIS A 1 166 ? -9.578 33.969 20.219 1 98.06 166 HIS A N 1
ATOM 1288 C CA . HIS A 1 166 ? -8.867 33.75 21.469 1 98.06 166 HIS A CA 1
ATOM 1289 C C . HIS A 1 166 ? -9.828 33.75 22.656 1 98.06 166 HIS A C 1
ATOM 1291 O O . HIS A 1 166 ? -11.039 33.875 22.484 1 98.06 166 HIS A O 1
ATOM 1297 N N . GLY A 1 167 ? -9.297 33.438 23.797 1 98 167 GLY A N 1
ATOM 1298 C CA . GLY A 1 167 ? -10.125 33.438 25 1 98 167 GLY A CA 1
ATOM 1299 C C . GLY A 1 167 ? -10.742 32.062 25.266 1 98 167 GLY A C 1
ATOM 1300 O O . GLY A 1 167 ? -10.32 31.062 24.703 1 98 167 GLY A O 1
ATOM 1301 N N . LEU A 1 168 ? -11.742 32.094 26.188 1 98.25 168 LEU A N 1
ATOM 1302 C CA . LEU A 1 168 ? -12.367 30.859 26.641 1 98.25 168 LEU A CA 1
ATOM 1303 C C . LEU A 1 168 ? -13.43 30.406 25.641 1 98.25 168 LEU A C 1
ATOM 1305 O O . LEU A 1 168 ? -14.07 31.219 24.984 1 98.25 168 LEU A O 1
ATOM 1309 N N . ILE A 1 169 ? -13.586 29.125 25.531 1 98.31 169 ILE A N 1
ATOM 1310 C CA . ILE A 1 169 ? -14.789 28.594 24.922 1 98.31 169 ILE A CA 1
ATOM 1311 C C . ILE A 1 169 ? -15.969 28.75 25.875 1 98.31 169 ILE A C 1
ATOM 1313 O O . ILE A 1 169 ? -15.938 28.234 27 1 98.31 169 ILE A O 1
ATOM 1317 N N . PRO A 1 170 ? -16.984 29.328 25.438 1 98.06 170 PRO A N 1
ATOM 1318 C CA . PRO A 1 170 ? -18.047 29.688 26.375 1 98.06 170 PRO A CA 1
ATOM 1319 C C . PRO A 1 170 ? -18.969 28.516 26.688 1 98.06 170 PRO A C 1
ATOM 1321 O O . PRO A 1 170 ? -19.141 27.625 25.859 1 98.06 170 PRO A O 1
ATOM 1324 N N . HIS A 1 171 ? -19.625 28.594 27.875 1 97.62 171 HIS A N 1
ATOM 1325 C CA . HIS A 1 171 ? -20.562 27.562 28.281 1 97.62 171 HIS A CA 1
ATOM 1326 C C . HIS A 1 171 ? -21.812 27.578 27.406 1 97.62 171 HIS A C 1
ATOM 1328 O O . HIS A 1 171 ? -22.484 26.562 27.266 1 97.62 171 HIS A O 1
ATOM 1334 N N . GLU A 1 172 ? -22.016 28.641 26.766 1 98.06 172 GLU A N 1
ATOM 1335 C CA . GLU A 1 172 ? -23.172 28.812 25.906 1 98.06 172 GLU A CA 1
ATOM 1336 C C . GLU A 1 172 ? -23.094 27.906 24.672 1 98.06 172 GLU A C 1
ATOM 1338 O O . GLU A 1 172 ? -24.094 27.719 23.969 1 98.06 172 GLU A O 1
ATOM 1343 N N . ILE A 1 173 ? -21.969 27.375 24.438 1 98 173 ILE A N 1
ATOM 1344 C CA . ILE A 1 173 ? -21.828 26.422 23.344 1 98 173 ILE A CA 1
ATOM 1345 C C . ILE A 1 173 ? -22.812 25.281 23.516 1 98 173 ILE A C 1
ATOM 1347 O O . ILE A 1 173 ? -23.234 24.641 22.547 1 98 173 ILE A O 1
ATOM 1351 N N . GLY A 1 174 ? -23.203 25 24.734 1 97.81 174 GLY A N 1
ATOM 1352 C CA . GLY A 1 174 ? -24.141 23.938 25.078 1 97.81 174 GLY A CA 1
ATOM 1353 C C . GLY A 1 174 ? -25.531 24.141 24.5 1 97.81 174 GLY A C 1
ATOM 1354 O O . GLY A 1 174 ? -26.328 23.219 24.453 1 97.81 174 GLY A O 1
ATOM 1355 N N . HIS A 1 175 ? -25.797 25.359 23.984 1 97.69 175 HIS A N 1
ATOM 1356 C CA . HIS A 1 175 ? -27.078 25.672 23.391 1 97.69 175 HIS A CA 1
ATOM 1357 C C . HIS A 1 175 ? -27.219 25.047 22.016 1 97.69 175 HIS A C 1
ATOM 1359 O O . HIS A 1 175 ? -28.328 24.922 21.484 1 97.69 175 HIS A O 1
ATOM 1365 N N . LEU A 1 176 ? -26.109 24.625 21.469 1 98.19 176 LEU A N 1
ATOM 1366 C CA . LEU A 1 176 ? -26.125 24.078 20.109 1 98.19 176 LEU A CA 1
ATOM 1367 C C . LEU A 1 176 ? -26.422 22.578 20.141 1 98.19 176 LEU A C 1
ATOM 1369 O O . LEU A 1 176 ? -25.609 21.766 19.656 1 98.19 176 LEU A O 1
ATOM 1373 N N . THR A 1 177 ? -27.578 22.219 20.531 1 97.25 177 THR A N 1
ATOM 1374 C CA . THR A 1 177 ? -27.922 20.844 20.859 1 97.25 177 THR A CA 1
ATOM 1375 C C . THR A 1 177 ? -28.078 20 19.594 1 97.25 177 THR A C 1
ATOM 1377 O O . THR A 1 177 ? -28.031 18.766 19.641 1 97.25 177 THR A O 1
ATOM 1380 N N . GLN A 1 178 ? -28.219 20.641 18.469 1 98 178 GLN A N 1
ATOM 1381 C CA . GLN A 1 178 ? -28.391 19.922 17.219 1 98 178 GLN A CA 1
ATOM 1382 C C . GLN A 1 178 ? -27.047 19.672 16.531 1 98 178 GLN A C 1
ATOM 1384 O O . GLN A 1 178 ? -27 19.031 15.477 1 98 178 GLN A O 1
ATOM 1389 N N . MET A 1 179 ? -26 20.094 17.141 1 98.56 179 MET A N 1
ATOM 1390 C CA . MET A 1 179 ? -24.672 20.109 16.516 1 98.56 179 MET A CA 1
ATOM 1391 C C . MET A 1 179 ? -24.203 18.688 16.234 1 98.56 179 MET A C 1
ATOM 1393 O O . MET A 1 179 ? -24.234 17.828 17.125 1 98.56 179 MET A O 1
ATOM 1397 N N . GLU A 1 180 ? -23.812 18.453 14.992 1 98.75 180 GLU A N 1
ATOM 1398 C CA . GLU A 1 180 ? -23.281 17.156 14.586 1 98.75 180 GLU A CA 1
ATOM 1399 C C . GLU A 1 180 ? -21.781 17.234 14.336 1 98.75 180 GLU A C 1
ATOM 1401 O O . GLU A 1 180 ? -21.047 16.281 14.602 1 98.75 180 GLU A O 1
ATOM 1406 N N . LYS A 1 181 ? -21.328 18.266 13.797 1 98.75 181 LYS A N 1
ATOM 1407 C CA . LYS A 1 181 ? -19.922 18.484 13.492 1 98.75 181 LYS A CA 1
ATOM 1408 C C . LYS A 1 181 ? -19.469 19.844 14 1 98.75 181 LYS A C 1
ATOM 1410 O O . LYS A 1 181 ? -20.031 20.875 13.641 1 98.75 181 LYS A O 1
ATOM 1415 N N . LEU A 1 182 ? -18.438 19.859 14.836 1 98.88 182 LEU A N 1
ATOM 1416 C CA . LEU A 1 182 ? -17.875 21.078 15.406 1 98.88 182 LEU A CA 1
ATOM 1417 C C . LEU A 1 182 ? -16.359 21.109 15.25 1 98.88 182 LEU A C 1
ATOM 1419 O O . LEU A 1 182 ? -15.656 20.312 15.875 1 98.88 182 LEU A O 1
ATOM 1423 N N . ILE A 1 183 ? -15.852 22.047 14.445 1 98.75 183 ILE A N 1
ATOM 1424 C CA . ILE A 1 183 ? -14.414 22.156 14.188 1 98.75 183 ILE A CA 1
ATOM 1425 C C . ILE A 1 183 ? -13.93 23.547 14.609 1 98.75 183 ILE A C 1
ATOM 1427 O O . ILE A 1 183 ? -14.203 24.531 13.945 1 98.75 183 ILE A O 1
ATOM 1431 N N . ILE A 1 184 ? -13.172 23.594 15.656 1 98.56 184 ILE A N 1
ATOM 1432 C CA . ILE A 1 184 ? -12.68 24.875 16.156 1 98.56 184 ILE A CA 1
ATOM 1433 C C . ILE A 1 184 ? -11.156 24.828 16.281 1 98.56 184 ILE A C 1
ATOM 1435 O O . ILE A 1 184 ? -10.57 25.547 17.094 1 98.56 184 ILE A O 1
ATOM 1439 N N . SER A 1 185 ? -10.523 24.016 15.523 1 98.38 185 SER A N 1
ATOM 1440 C CA . SER A 1 185 ? -9.086 23.781 15.57 1 98.38 185 SER A CA 1
ATOM 1441 C C . SER A 1 185 ? -8.312 25.016 15.117 1 98.38 185 SER A C 1
ATOM 1443 O O . SER A 1 185 ? -8.844 25.844 14.383 1 98.38 185 SER A O 1
ATOM 1445 N N . ALA A 1 186 ? -7.035 25.109 15.57 1 98 186 ALA A N 1
ATOM 1446 C CA . ALA A 1 186 ? -6.035 26.047 15.07 1 98 186 ALA A CA 1
ATOM 1447 C C . ALA A 1 186 ? -6.488 27.5 15.297 1 98 186 ALA A C 1
ATOM 1449 O O . ALA A 1 186 ? -6.484 28.297 14.367 1 98 186 ALA A O 1
ATOM 1450 N N . ASN A 1 187 ? -7.012 27.703 16.438 1 98.38 187 ASN A N 1
ATOM 1451 C CA . ASN A 1 187 ? -7.227 29.031 16.969 1 98.38 187 ASN A CA 1
ATOM 1452 C C . ASN A 1 187 ? -6.336 29.297 18.188 1 98.38 187 ASN A C 1
ATOM 1454 O O . ASN A 1 187 ? -5.289 28.672 18.344 1 98.38 187 ASN A O 1
ATOM 1458 N N . GLU A 1 188 ? -6.707 30.312 18.938 1 97.75 188 GLU A N 1
ATOM 1459 C CA . GLU A 1 188 ? -5.918 30.656 20.109 1 97.75 188 GLU A CA 1
ATOM 1460 C C . GLU A 1 188 ? -6.762 30.562 21.375 1 97.75 188 GLU A C 1
ATOM 1462 O O . GLU A 1 188 ? -6.574 31.328 22.312 1 97.75 188 GLU A O 1
ATOM 1467 N N . PHE A 1 189 ? -7.652 29.656 21.391 1 98.5 189 PHE A N 1
ATOM 1468 C CA . PHE A 1 189 ? -8.508 29.5 22.547 1 98.5 189 PHE A CA 1
ATOM 1469 C C . PHE A 1 189 ? -7.703 29.031 23.75 1 98.5 189 PHE A C 1
ATOM 1471 O O . PHE A 1 189 ? -6.758 28.25 23.609 1 98.5 189 PHE A O 1
ATOM 1478 N N . THR A 1 190 ? -8.109 29.484 24.906 1 98.31 190 THR A N 1
ATOM 1479 C CA . THR A 1 190 ? -7.434 29.156 26.156 1 98.31 190 THR A CA 1
ATOM 1480 C C . THR A 1 190 ? -8.43 28.594 27.172 1 98.31 190 THR A C 1
ATOM 1482 O O . THR A 1 190 ? -9.625 28.531 26.906 1 98.31 190 THR A O 1
ATOM 1485 N N . GLY A 1 191 ? -7.898 28.094 28.312 1 97.75 191 GLY A N 1
ATOM 1486 C CA . GLY A 1 191 ? -8.742 27.609 29.406 1 97.75 191 GLY A CA 1
ATOM 1487 C C . GLY A 1 191 ? -9.164 26.156 29.234 1 97.75 191 GLY A C 1
ATOM 1488 O O . GLY A 1 191 ? -8.812 25.516 28.25 1 97.75 191 GLY A O 1
ATOM 1489 N N . PRO A 1 192 ? -9.898 25.672 30.281 1 97.56 192 PRO A N 1
ATOM 1490 C CA . PRO A 1 192 ? -10.375 24.281 30.203 1 97.56 192 PRO A CA 1
ATOM 1491 C C . PRO A 1 192 ? -11.539 24.109 29.234 1 97.56 192 PRO A C 1
ATOM 1493 O O . PRO A 1 192 ? -12.203 25.078 28.875 1 97.56 192 PRO A O 1
ATOM 1496 N N . LEU A 1 193 ? -11.742 22.922 28.828 1 97.62 193 LEU A N 1
ATOM 1497 C CA . LEU A 1 193 ? -12.945 22.609 28.062 1 97.62 193 LEU A CA 1
ATOM 1498 C C . LEU A 1 193 ? -14.195 22.781 28.906 1 97.62 193 LEU A C 1
ATOM 1500 O O . LEU A 1 193 ? -14.25 22.312 30.047 1 97.62 193 LEU A O 1
ATOM 1504 N N . PRO A 1 194 ? -15.133 23.438 28.359 1 97.38 194 PRO A N 1
ATOM 1505 C CA . PRO A 1 194 ? -16.359 23.594 29.125 1 97.38 194 PRO A CA 1
ATOM 1506 C C . PRO A 1 194 ? -17.188 22.312 29.219 1 97.38 194 PRO A C 1
ATOM 1508 O O . PRO A 1 194 ? -17.328 21.594 28.219 1 97.38 194 PRO A O 1
ATOM 1511 N N . ALA A 1 195 ? -17.797 22.094 30.375 1 96.88 195 ALA A N 1
ATOM 1512 C CA . ALA A 1 195 ? -18.625 20.906 30.609 1 96.88 195 ALA A CA 1
ATOM 1513 C C . ALA A 1 195 ? -19.859 20.922 29.719 1 96.88 195 ALA A C 1
ATOM 1515 O O . ALA A 1 195 ? -20.438 19.859 29.422 1 96.88 195 ALA A O 1
ATOM 1516 N N . ALA A 1 196 ? -20.172 22.047 29.25 1 97.75 196 ALA A N 1
ATOM 1517 C CA . ALA A 1 196 ? -21.344 22.234 28.406 1 97.75 196 ALA A CA 1
ATOM 1518 C C . ALA A 1 196 ? -21.203 21.469 27.094 1 97.75 196 ALA A C 1
ATOM 1520 O O . ALA A 1 196 ? -22.203 21.188 26.422 1 97.75 196 ALA A O 1
ATOM 1521 N N . LEU A 1 197 ? -20.031 21.125 26.719 1 97.44 197 LEU A N 1
ATOM 1522 C CA . LEU A 1 197 ? -19.812 20.312 25.531 1 97.44 197 LEU A CA 1
ATOM 1523 C C . LEU A 1 197 ? -20.547 18.969 25.641 1 97.44 197 LEU A C 1
ATOM 1525 O O . LEU A 1 197 ? -20.922 18.391 24.625 1 97.44 197 LEU A O 1
ATOM 1529 N N . SER A 1 198 ? -20.734 18.516 26.859 1 96.5 198 SER A N 1
ATOM 1530 C CA . SER A 1 198 ? -21.375 17.219 27.094 1 96.5 198 SER A CA 1
ATOM 1531 C C . SER A 1 198 ? -22.828 17.25 26.672 1 96.5 198 SER A C 1
ATOM 1533 O O . SER A 1 198 ? -23.453 16.188 26.516 1 96.5 198 SER A O 1
ATOM 1535 N N . LEU A 1 199 ? -23.344 18.406 26.484 1 97.38 199 LEU A N 1
ATOM 1536 C CA . LEU A 1 199 ? -24.75 18.578 26.109 1 97.38 199 LEU A CA 1
ATOM 1537 C C . LEU A 1 199 ? -24.953 18.344 24.609 1 97.38 199 LEU A C 1
ATOM 1539 O O . LEU A 1 199 ? -26.078 18.188 24.156 1 97.38 199 LEU A O 1
ATOM 1543 N N . LEU A 1 200 ? -23.891 18.344 23.859 1 98.25 200 LEU A N 1
ATOM 1544 C CA . LEU A 1 200 ? -23.969 18.172 22.422 1 98.25 200 LEU A CA 1
ATOM 1545 C C . LEU A 1 200 ? -23.984 16.703 22.047 1 98.25 200 LEU A C 1
ATOM 1547 O O . LEU A 1 200 ? -23.078 16.219 21.359 1 98.25 200 LEU A O 1
ATOM 1551 N N . THR A 1 201 ? -25 16.031 22.297 1 97.44 201 THR A N 1
ATOM 1552 C CA . THR A 1 201 ? -25.062 14.57 22.25 1 97.44 201 THR A CA 1
ATOM 1553 C C . THR A 1 201 ? -25.203 14.07 20.812 1 97.44 201 THR A C 1
ATOM 1555 O O . THR A 1 201 ? -25.016 12.883 20.547 1 97.44 201 THR A O 1
ATOM 1558 N N . ASN A 1 202 ? -25.422 14.984 19.875 1 98.25 202 ASN A N 1
ATOM 1559 C CA . ASN A 1 202 ? -25.547 14.586 18.484 1 98.25 202 ASN A CA 1
ATOM 1560 C C . ASN A 1 202 ? -24.203 14.68 17.75 1 98.25 202 ASN A C 1
ATOM 1562 O O . ASN A 1 202 ? -24.109 14.32 16.578 1 98.25 202 ASN A O 1
ATOM 1566 N N . LEU A 1 203 ? -23.156 15.07 18.438 1 98.44 203 LEU A N 1
ATOM 1567 C CA . LEU A 1 203 ? -21.859 15.258 17.812 1 98.44 203 LEU A CA 1
ATOM 1568 C C . LEU A 1 203 ? -21.344 13.938 17.234 1 98.44 203 LEU A C 1
ATOM 1570 O O . LEU A 1 203 ? -21.312 12.922 17.938 1 98.44 203 LEU A O 1
ATOM 1574 N N . THR A 1 204 ? -20.969 13.984 15.992 1 98.69 204 THR A N 1
ATOM 1575 C CA . THR A 1 204 ? -20.297 12.867 15.344 1 98.69 204 THR A CA 1
ATOM 1576 C C . THR A 1 204 ? -18.859 13.211 15.016 1 98.69 204 THR A C 1
ATOM 1578 O O . THR A 1 204 ? -18.031 12.32 14.805 1 98.69 204 THR A O 1
ATOM 1581 N N . ASP A 1 205 ? -18.531 14.445 14.977 1 98.81 205 ASP A N 1
ATOM 1582 C CA . ASP A 1 205 ? -17.203 14.938 14.586 1 98.81 205 ASP A CA 1
ATOM 1583 C C . ASP A 1 205 ? -16.812 16.156 15.422 1 98.81 205 ASP A C 1
ATOM 1585 O O . ASP A 1 205 ? -17.422 17.219 15.289 1 98.81 205 ASP A O 1
ATOM 1589 N N . LEU A 1 206 ? -15.852 16.016 16.312 1 98.75 206 LEU A N 1
ATOM 1590 C CA . LEU A 1 206 ? -15.336 17.094 17.156 1 98.75 206 LEU A CA 1
ATOM 1591 C C . LEU A 1 206 ? -13.836 17.266 16.953 1 98.75 206 LEU A C 1
ATOM 1593 O O . LEU A 1 206 ? -13.062 16.328 17.188 1 98.75 206 LEU A O 1
ATOM 1597 N N . ARG A 1 207 ? -13.383 18.469 16.547 1 98.62 207 ARG A N 1
ATOM 1598 C CA . ARG A 1 207 ? -11.961 18.75 16.344 1 98.62 207 ARG A CA 1
ATOM 1599 C C . ARG A 1 207 ? -11.547 20.031 17.062 1 98.62 207 ARG A C 1
ATOM 1601 O O . ARG A 1 207 ? -12.055 21.109 16.766 1 98.62 207 ARG A O 1
ATOM 1608 N N . ILE A 1 208 ? -10.625 19.891 17.969 1 98.38 208 ILE A N 1
ATOM 1609 C CA . ILE A 1 208 ? -10.234 21.031 18.781 1 98.38 208 ILE A CA 1
ATOM 1610 C C . ILE A 1 208 ? -8.711 21.172 18.812 1 98.38 208 ILE A C 1
ATOM 1612 O O . ILE A 1 208 ? -8.156 21.812 19.703 1 98.38 208 ILE A O 1
ATOM 1616 N N . SER A 1 209 ? -8.023 20.641 17.859 1 98.12 209 SER A N 1
ATOM 1617 C CA . SER A 1 209 ? -6.562 20.562 17.812 1 98.12 209 SER A CA 1
ATOM 1618 C C . SER A 1 209 ? -5.949 21.953 17.703 1 98.12 209 SER A C 1
ATOM 1620 O O . SER A 1 209 ? -6.57 22.875 17.141 1 98.12 209 SER A O 1
ATOM 1622 N N . GLY A 1 210 ? -4.727 22.078 18.172 1 97.5 210 GLY A N 1
ATOM 1623 C CA . GLY A 1 210 ? -3.893 23.234 17.906 1 97.5 210 GLY A CA 1
ATOM 1624 C C . GLY A 1 210 ? -4.34 24.484 18.641 1 97.5 210 GLY A C 1
ATOM 1625 O O . GLY A 1 210 ? -4.129 25.609 18.172 1 97.5 210 GLY A O 1
ATOM 1626 N N . ASN A 1 211 ? -5.148 24.344 19.688 1 98 211 ASN A N 1
ATOM 1627 C CA . ASN A 1 211 ? -5.488 25.469 20.562 1 98 211 ASN A CA 1
ATOM 1628 C C . ASN A 1 211 ? -4.555 25.531 21.781 1 98 211 ASN A C 1
ATOM 1630 O O . ASN A 1 211 ? -3.664 24.703 21.922 1 98 211 ASN A O 1
ATOM 1634 N N . ASN A 1 212 ? -4.707 26.625 22.531 1 97.62 212 ASN A N 1
ATOM 1635 C CA . ASN A 1 212 ? -3.895 26.812 23.719 1 97.62 212 ASN A CA 1
ATOM 1636 C C . ASN A 1 212 ? -4.684 26.516 24.984 1 97.62 212 ASN A C 1
ATOM 1638 O O . ASN A 1 212 ? -4.676 27.297 25.938 1 97.62 212 ASN A O 1
ATOM 1642 N N . LEU A 1 213 ? -5.297 25.453 25 1 98.12 213 LEU A N 1
ATOM 1643 C CA . LEU A 1 213 ? -6.184 25.078 26.109 1 98.12 213 LEU A CA 1
ATOM 1644 C C . LEU A 1 213 ? -5.383 24.688 27.344 1 98.12 213 LEU A C 1
ATOM 1646 O O . LEU A 1 213 ? -4.152 24.734 27.328 1 98.12 213 LEU A O 1
ATOM 1650 N N . SER A 1 214 ? -6.094 24.5 28.438 1 97.19 214 SER A N 1
ATOM 1651 C CA . SER A 1 214 ? -5.508 24.062 29.703 1 97.19 214 SER A CA 1
ATOM 1652 C C . SER A 1 214 ? -6.441 23.109 30.438 1 97.19 214 SER A C 1
ATOM 1654 O O . SER A 1 214 ? -7.578 22.891 30.016 1 97.19 214 SER A O 1
ATOM 1656 N N . GLY A 1 215 ? -5.836 22.438 31.406 1 96 215 GLY A N 1
ATOM 1657 C CA . GLY A 1 215 ? -6.629 21.5 32.188 1 96 215 GLY A CA 1
ATOM 1658 C C . GLY A 1 215 ? -6.598 20.094 31.625 1 96 215 GLY A C 1
ATOM 1659 O O . GLY A 1 215 ? -5.887 19.812 30.656 1 96 215 GLY A O 1
ATOM 1660 N N . LYS A 1 216 ? -7.457 19.234 32.25 1 95.31 216 LYS A N 1
ATOM 1661 C CA . LYS A 1 216 ? -7.441 17.812 31.922 1 95.31 216 LYS A CA 1
ATOM 1662 C C . LYS A 1 216 ? -8.43 17.5 30.797 1 95.31 216 LYS A C 1
ATOM 1664 O O . LYS A 1 216 ? -9.406 18.234 30.609 1 95.31 216 LYS A O 1
ATOM 1669 N N . VAL A 1 217 ? -8.117 16.469 30.047 1 95.25 217 VAL A N 1
ATOM 1670 C CA . VAL A 1 217 ? -9.156 15.859 29.234 1 95.25 217 VAL A CA 1
ATOM 1671 C C . VAL A 1 217 ? -10.234 15.258 30.125 1 95.25 217 VAL A C 1
ATOM 1673 O O . VAL A 1 217 ? -9.977 14.312 30.875 1 95.25 217 VAL A O 1
ATOM 1676 N N . ARG A 1 218 ? -11.359 15.719 29.984 1 92.88 218 ARG A N 1
ATOM 1677 C CA . ARG A 1 218 ? -12.367 15.398 31 1 92.88 218 ARG A CA 1
ATOM 1678 C C . ARG A 1 218 ? -13.25 14.242 30.531 1 92.88 218 ARG A C 1
ATOM 1680 O O . ARG A 1 218 ? -13.414 14.023 29.328 1 92.88 218 ARG A O 1
ATOM 1687 N N . ASP A 1 219 ? -13.852 13.625 31.531 1 93 219 ASP A N 1
ATOM 1688 C CA . ASP A 1 219 ? -14.617 12.406 31.328 1 93 219 ASP A CA 1
ATOM 1689 C C . ASP A 1 219 ? -15.961 12.711 30.672 1 93 219 ASP A C 1
ATOM 1691 O O . ASP A 1 219 ? -16.578 11.82 30.078 1 93 219 ASP A O 1
ATOM 1695 N N . PHE A 1 220 ? -16.344 13.938 30.75 1 93.56 220 PHE A N 1
ATOM 1696 C CA . PHE A 1 220 ? -17.656 14.242 30.172 1 93.56 220 PHE A CA 1
ATOM 1697 C C . PHE A 1 220 ? -17.641 14.023 28.672 1 93.56 220 PHE A C 1
ATOM 1699 O O . PHE A 1 220 ? -18.703 13.883 28.047 1 93.56 220 PHE A O 1
ATOM 1706 N N . LEU A 1 221 ? -16.516 14.055 28.031 1 94.62 221 LEU A N 1
ATOM 1707 C CA . LEU A 1 221 ? -16.422 13.758 26.609 1 94.62 221 LEU A CA 1
ATOM 1708 C C . LEU A 1 221 ? -16.922 12.352 26.312 1 94.62 221 LEU A C 1
ATOM 1710 O O . LEU A 1 221 ? -17.359 12.062 25.188 1 94.62 221 LEU A O 1
ATOM 1714 N N . GLY A 1 222 ? -16.859 11.469 27.297 1 94.88 222 GLY A N 1
ATOM 1715 C CA . GLY A 1 222 ? -17.344 10.109 27.156 1 94.88 222 GLY A CA 1
ATOM 1716 C C . GLY A 1 222 ? -18.859 10.023 26.969 1 94.88 222 GLY A C 1
ATOM 1717 O O . GLY A 1 222 ? -19.375 8.984 26.578 1 94.88 222 GLY A O 1
ATOM 1718 N N . LYS A 1 223 ? -19.531 11.133 27.219 1 95.38 223 LYS A N 1
ATOM 1719 C CA . LYS A 1 223 ? -20.984 11.188 27.078 1 95.38 223 LYS A CA 1
ATOM 1720 C C . LYS A 1 223 ? -21.375 11.367 25.609 1 95.38 223 LYS A C 1
ATOM 1722 O O . LYS A 1 223 ? -22.531 11.164 25.25 1 95.38 223 LYS A O 1
ATOM 1727 N N . LEU A 1 224 ? -20.438 11.773 24.844 1 97.69 224 LEU A N 1
ATOM 1728 C CA . LEU A 1 224 ? -20.703 12.008 23.422 1 97.69 224 LEU A CA 1
ATOM 1729 C C . LEU A 1 224 ? -20.656 10.703 22.641 1 97.69 224 LEU A C 1
ATOM 1731 O O . LEU A 1 224 ? -19.781 10.516 21.781 1 97.69 224 LEU A O 1
ATOM 1735 N N . ARG A 1 225 ? -21.656 9.906 22.734 1 96.94 225 ARG A N 1
ATOM 1736 C CA . ARG A 1 225 ? -21.641 8.5 22.328 1 96.94 225 ARG A CA 1
ATOM 1737 C C . ARG A 1 225 ? -21.766 8.359 20.812 1 96.94 225 ARG A C 1
ATOM 1739 O O . ARG A 1 225 ? -21.453 7.305 20.25 1 96.94 225 ARG A O 1
ATOM 1746 N N . LYS A 1 226 ? -22.109 9.398 20.172 1 98.06 226 LYS A N 1
ATOM 1747 C CA . LYS A 1 226 ? -22.297 9.312 18.719 1 98.06 226 LYS A CA 1
ATOM 1748 C C . LYS A 1 226 ? -21.016 9.695 17.984 1 98.06 226 LYS A C 1
ATOM 1750 O O . LYS A 1 226 ? -20.953 9.617 16.75 1 98.06 226 LYS A O 1
ATOM 1755 N N . LEU A 1 227 ? -19.953 10.047 18.703 1 98.06 227 LEU A N 1
ATOM 1756 C CA . LEU A 1 227 ? -18.719 10.516 18.078 1 98.06 227 LEU A CA 1
ATOM 1757 C C . LEU A 1 227 ? -18.141 9.445 17.172 1 98.06 227 LEU A C 1
ATOM 1759 O O . LEU A 1 227 ? -17.984 8.289 17.578 1 98.06 227 LEU A O 1
ATOM 1763 N N . GLU A 1 228 ? -17.891 9.844 15.984 1 98.56 228 GLU A N 1
ATOM 1764 C CA . GLU A 1 228 ? -17.172 9.031 15.008 1 98.56 228 GLU A CA 1
ATOM 1765 C C . GLU A 1 228 ? -15.734 9.531 14.828 1 98.56 228 GLU A C 1
ATOM 1767 O O . GLU A 1 228 ? -14.836 8.75 14.523 1 98.56 228 GLU A O 1
ATOM 1772 N N . LYS A 1 229 ? -15.57 10.797 15 1 98.44 229 LYS A N 1
ATOM 1773 C CA . LYS A 1 229 ? -14.273 11.445 14.859 1 98.44 229 LYS A CA 1
ATOM 1774 C C . LYS A 1 229 ? -14 12.383 16.031 1 98.44 229 LYS A C 1
ATOM 1776 O O . LYS A 1 229 ? -14.828 13.227 16.375 1 98.44 229 LYS A O 1
ATOM 1781 N N . LEU A 1 230 ? -12.82 12.227 16.578 1 98.62 230 LEU A N 1
ATOM 1782 C CA . LEU A 1 230 ? -12.367 13.086 17.672 1 98.62 230 LEU A CA 1
ATOM 1783 C C . LEU A 1 230 ? -10.891 13.43 17.516 1 98.62 230 LEU A C 1
ATOM 1785 O O . LEU A 1 230 ? -10.039 12.539 17.531 1 98.62 230 LEU A O 1
ATOM 1789 N N . GLN A 1 231 ? -10.586 14.727 17.406 1 98.5 231 GLN A N 1
ATOM 1790 C CA . GLN A 1 231 ? -9.203 15.164 17.234 1 98.5 231 GLN A CA 1
ATOM 1791 C C . GLN A 1 231 ? -8.805 16.188 18.297 1 98.5 231 GLN A C 1
ATOM 1793 O O . GLN A 1 231 ? -9.375 17.266 18.359 1 98.5 231 GLN A O 1
ATOM 1798 N N . ILE A 1 232 ? -7.887 15.797 19.078 1 98 232 ILE A N 1
ATOM 1799 C CA . ILE A 1 232 ? -7.352 16.609 20.172 1 98 232 ILE A CA 1
ATOM 1800 C C . ILE A 1 232 ? -5.832 16.688 20.062 1 98 232 ILE A C 1
ATOM 1802 O O . ILE A 1 232 ? -5.121 16.453 21.047 1 98 232 ILE A O 1
ATOM 1806 N N . GLU A 1 233 ? -5.289 17.062 19.047 1 97.88 233 GLU A N 1
ATOM 1807 C CA . GLU A 1 233 ? -3.842 17.078 18.859 1 97.88 233 GLU A CA 1
ATOM 1808 C C . GLU A 1 233 ? -3.248 18.422 19.234 1 97.88 233 GLU A C 1
ATOM 1810 O O . GLU A 1 233 ? -3.787 19.469 18.859 1 97.88 233 GLU A O 1
ATOM 1815 N N . GLY A 1 234 ? -2.133 18.406 19.938 1 97.31 234 GLY A N 1
ATOM 1816 C CA . GLY A 1 234 ? -1.417 19.625 20.25 1 97.31 234 GLY A CA 1
ATOM 1817 C C . GLY A 1 234 ? -2.285 20.656 20.953 1 97.31 234 GLY A C 1
ATOM 1818 O O . GLY A 1 234 ? -2.213 21.844 20.625 1 97.31 234 GLY A O 1
ATOM 1819 N N . SER A 1 235 ? -3.195 20.219 21.766 1 95.88 235 SER A N 1
ATOM 1820 C CA . SER A 1 235 ? -4.16 21.125 22.391 1 95.88 235 SER A CA 1
ATOM 1821 C C . SER A 1 235 ? -3.643 21.625 23.734 1 95.88 235 SER A C 1
ATOM 1823 O O . SER A 1 235 ? -4.289 22.453 24.391 1 95.88 235 SER A O 1
ATOM 1825 N N . LEU A 1 236 ? -2.566 21.141 24.266 1 95.31 236 LEU A N 1
ATOM 1826 C CA . LEU A 1 236 ? -1.924 21.5 25.531 1 95.31 236 LEU A CA 1
ATOM 1827 C C . LEU A 1 236 ? -2.74 20.984 26.703 1 95.31 236 LEU A C 1
ATOM 1829 O O . LEU A 1 236 ? -2.465 21.344 27.859 1 95.31 236 LEU A O 1
ATOM 1833 N N . LEU A 1 237 ? -3.695 20.156 26.422 1 97.19 237 LEU A N 1
ATOM 1834 C CA . LEU A 1 237 ? -4.461 19.531 27.5 1 97.19 237 LEU A CA 1
ATOM 1835 C C . LEU A 1 237 ? -3.609 18.5 28.25 1 97.19 237 LEU A C 1
ATOM 1837 O O . LEU A 1 237 ? -2.553 18.094 27.766 1 97.19 237 LEU A O 1
ATOM 1841 N N . GLU A 1 238 ? -4.102 18.219 29.422 1 96.81 238 GLU A N 1
ATOM 1842 C CA . GLU A 1 238 ? -3.398 17.266 30.266 1 96.81 238 GLU A CA 1
ATOM 1843 C C . GLU A 1 238 ? -4.117 15.914 30.281 1 96.81 238 GLU A C 1
ATOM 1845 O O . GLU A 1 238 ? -5.348 15.859 30.297 1 96.81 238 GLU A O 1
ATOM 1850 N N . GLY A 1 239 ? -3.268 14.844 30.25 1 92.94 239 GLY A N 1
ATOM 1851 C CA . GLY A 1 239 ? -3.832 13.508 30.422 1 92.94 239 GLY A CA 1
ATOM 1852 C C . GLY A 1 239 ? -4.262 13.227 31.844 1 92.94 239 GLY A C 1
ATOM 1853 O O . GLY A 1 239 ? -4.238 14.117 32.688 1 92.94 239 GLY A O 1
ATOM 1854 N N . PRO A 1 240 ? -4.711 12.062 32.156 1 94.25 240 PRO A N 1
ATOM 1855 C CA . PRO A 1 240 ? -4.762 10.93 31.234 1 94.25 240 PRO A CA 1
ATOM 1856 C C . PRO A 1 240 ? -5.969 10.984 30.297 1 94.25 240 PRO A C 1
ATOM 1858 O O . PRO A 1 240 ? -6.867 11.805 30.5 1 94.25 240 PRO A O 1
ATOM 1861 N N . ILE A 1 241 ? -5.969 10.164 29.266 1 95.44 241 ILE A N 1
ATOM 1862 C CA . ILE A 1 241 ? -7.168 9.891 28.484 1 95.44 241 ILE A CA 1
ATOM 1863 C C . ILE A 1 241 ? -8.211 9.195 29.359 1 95.44 241 ILE A C 1
ATOM 1865 O O . ILE A 1 241 ? -7.93 8.141 29.953 1 95.44 241 ILE A O 1
ATOM 1869 N N . PRO A 1 242 ? -9.32 9.711 29.422 1 94.19 242 PRO A N 1
ATOM 1870 C CA . PRO A 1 242 ? -10.312 9.195 30.359 1 94.19 242 PRO A CA 1
ATOM 1871 C C . PRO A 1 242 ? -10.766 7.773 30.016 1 94.19 242 PRO A C 1
ATOM 1873 O O . PRO A 1 242 ? -10.891 7.426 28.844 1 94.19 242 PRO A O 1
ATOM 1876 N N . SER A 1 243 ? -11.141 7.02 31.109 1 93.81 243 SER A N 1
ATOM 1877 C CA . SER A 1 243 ? -11.602 5.648 30.938 1 93.81 243 SER A CA 1
ATOM 1878 C C . SER A 1 243 ? -12.938 5.602 30.203 1 93.81 243 SER A C 1
ATOM 1880 O O . SER A 1 243 ? -13.242 4.633 29.5 1 93.81 243 SER A O 1
ATOM 1882 N N . ASP A 1 244 ? -13.688 6.633 30.297 1 94.69 244 ASP A N 1
ATOM 1883 C CA . ASP A 1 244 ? -15.008 6.699 29.688 1 94.69 244 ASP A CA 1
ATOM 1884 C C . ASP A 1 244 ? -14.906 6.723 28.156 1 94.69 244 ASP A C 1
ATOM 1886 O O . ASP A 1 244 ? -15.906 6.531 27.469 1 94.69 244 ASP A O 1
ATOM 1890 N N . PHE A 1 245 ? -13.758 6.918 27.656 1 95.44 245 PHE A N 1
ATOM 1891 C CA . PHE A 1 245 ? -13.578 6.844 26.203 1 95.44 245 PHE A CA 1
ATOM 1892 C C . PHE A 1 245 ? -13.938 5.457 25.688 1 95.44 245 PHE A C 1
ATOM 1894 O O . PHE A 1 245 ? -14.219 5.289 24.5 1 95.44 245 PHE A O 1
ATOM 1901 N N . SER A 1 246 ? -13.906 4.469 26.578 1 95.44 246 SER A N 1
ATOM 1902 C CA . SER A 1 246 ? -14.281 3.107 26.203 1 95.44 246 SER A CA 1
ATOM 1903 C C . SER A 1 246 ? -15.734 3.041 25.75 1 95.44 246 SER A C 1
ATOM 1905 O O . SER A 1 246 ? -16.141 2.086 25.078 1 95.44 246 SER A O 1
ATOM 1907 N N . LYS A 1 247 ? -16.484 4.059 26.109 1 95.81 247 LYS A N 1
ATOM 1908 C CA . LYS A 1 247 ? -17.906 4.094 25.781 1 95.81 247 LYS A CA 1
ATOM 1909 C C . LYS A 1 247 ? -18.141 4.684 24.391 1 95.81 247 LYS A C 1
ATOM 1911 O O . LYS A 1 247 ? -19.25 4.605 23.859 1 95.81 247 LYS A O 1
ATOM 1916 N N . LEU A 1 248 ? -17.156 5.281 23.812 1 97.31 248 LEU A N 1
ATOM 1917 C CA . LEU A 1 248 ? -17.266 5.887 22.484 1 97.31 248 LEU A CA 1
ATOM 1918 C C . LEU A 1 248 ? -17.094 4.84 21.391 1 97.31 248 LEU A C 1
ATOM 1920 O O . LEU A 1 248 ? -16.156 4.926 20.594 1 97.31 248 LEU A O 1
ATOM 1924 N N . THR A 1 249 ? -17.984 3.951 21.219 1 96.75 249 THR A N 1
ATOM 1925 C CA . THR A 1 249 ? -17.828 2.727 20.438 1 96.75 249 THR A CA 1
ATOM 1926 C C . THR A 1 249 ? -17.984 3.006 18.953 1 96.75 249 THR A C 1
ATOM 1928 O O . THR A 1 249 ? -17.641 2.168 18.109 1 96.75 249 THR A O 1
ATOM 1931 N N . ASN A 1 250 ? -18.438 4.23 18.609 1 97.5 250 ASN A N 1
ATOM 1932 C CA . ASN A 1 250 ? -18.641 4.562 17.203 1 97.5 250 ASN A CA 1
ATOM 1933 C C . ASN A 1 250 ? -17.391 5.195 16.594 1 97.5 250 ASN A C 1
ATOM 1935 O O . ASN A 1 250 ? -17.359 5.461 15.391 1 97.5 250 ASN A O 1
ATOM 1939 N N . LEU A 1 251 ? -16.375 5.402 17.359 1 97.94 251 LEU A N 1
ATOM 1940 C CA . LEU A 1 251 ? -15.18 6.09 16.891 1 97.94 251 LEU A CA 1
ATOM 1941 C C . LEU A 1 251 ? -14.531 5.32 15.742 1 97.94 251 LEU A C 1
ATOM 1943 O O . LEU A 1 251 ? -14.305 4.113 15.852 1 97.94 251 LEU A O 1
ATOM 1947 N N . SER A 1 252 ? -14.312 5.992 14.664 1 98.44 252 SER A N 1
ATOM 1948 C CA . SER A 1 252 ? -13.555 5.461 13.531 1 98.44 252 SER A CA 1
ATOM 1949 C C . SER A 1 252 ? -12.258 6.234 13.328 1 98.44 252 SER A C 1
ATOM 1951 O O . SER A 1 252 ? -11.352 5.758 12.641 1 98.44 252 SER A O 1
ATOM 1953 N N . ASP A 1 253 ? -12.133 7.414 13.844 1 98.62 253 ASP A N 1
ATOM 1954 C CA . ASP A 1 253 ? -10.969 8.289 13.742 1 98.62 253 ASP A CA 1
ATOM 1955 C C . ASP A 1 253 ? -10.695 8.992 15.062 1 98.62 253 ASP A C 1
ATOM 1957 O O . ASP A 1 253 ? -11.359 9.977 15.398 1 98.62 253 ASP A O 1
ATOM 1961 N N . LEU A 1 254 ? -9.766 8.516 15.789 1 98.62 254 LEU A N 1
ATOM 1962 C CA . LEU A 1 254 ? -9.352 9.086 17.078 1 98.62 254 LEU A CA 1
ATOM 1963 C C . LEU A 1 254 ? -7.906 9.555 17.016 1 98.62 254 LEU A C 1
ATOM 1965 O O . LEU A 1 254 ? -6.992 8.742 16.844 1 98.62 254 LEU A O 1
ATOM 1969 N N . ARG A 1 255 ? -7.656 10.844 17.219 1 98.62 255 ARG A N 1
ATOM 1970 C CA . ARG A 1 255 ? -6.309 11.398 17.188 1 98.62 255 ARG A CA 1
ATOM 1971 C C . ARG A 1 255 ? -6.059 12.297 18.391 1 98.62 255 ARG A C 1
ATOM 1973 O O . ARG A 1 255 ? -6.645 13.375 18.516 1 98.62 255 ARG A O 1
ATOM 1980 N N . ILE A 1 256 ? -5.273 11.859 19.266 1 98.06 256 ILE A N 1
ATOM 1981 C CA . ILE A 1 256 ? -4.84 12.594 20.453 1 98.06 256 ILE A CA 1
ATOM 1982 C C . ILE A 1 256 ? -3.316 12.633 20.5 1 98.06 256 ILE A C 1
ATOM 1984 O O . ILE A 1 256 ? -2.656 11.602 20.406 1 98.06 256 ILE A O 1
ATOM 1988 N N . SER A 1 257 ? -2.773 13.805 20.688 1 97.69 257 SER A N 1
ATOM 1989 C CA . SER A 1 257 ? -1.316 13.852 20.75 1 97.69 257 SER A CA 1
ATOM 1990 C C . SER A 1 257 ? -0.84 14.938 21.703 1 97.69 257 SER A C 1
ATOM 1992 O O . SER A 1 257 ? -1.561 15.906 21.969 1 97.69 257 SER A O 1
ATOM 1994 N N . ASP A 1 258 ? 0.348 14.719 22.297 1 97.25 258 ASP A N 1
ATOM 1995 C CA . ASP A 1 258 ? 1.13 15.688 23.062 1 97.25 258 ASP A CA 1
ATOM 1996 C C . ASP A 1 258 ? 0.348 16.203 24.266 1 97.25 258 ASP A C 1
ATOM 1998 O O . ASP A 1 258 ? 0.243 17.422 24.469 1 97.25 258 ASP A O 1
ATOM 2002 N N . LEU A 1 259 ? -0.277 15.266 24.891 1 96.81 259 LEU A N 1
ATOM 2003 C CA . LEU A 1 259 ? -0.866 15.586 26.188 1 96.81 259 LEU A CA 1
ATOM 2004 C C . LEU A 1 259 ? 0.217 15.875 27.234 1 96.81 259 LEU A C 1
ATOM 2006 O O . LEU A 1 259 ? 1.256 15.211 27.25 1 96.81 259 LEU A O 1
ATOM 2010 N N . ARG A 1 260 ? -0.097 16.828 27.984 1 93.75 260 ARG A N 1
ATOM 2011 C CA . ARG A 1 260 ? 0.785 17.109 29.109 1 93.75 260 ARG A CA 1
ATOM 2012 C C . ARG A 1 260 ? 0.391 16.297 30.344 1 93.75 260 ARG A C 1
ATOM 2014 O O . ARG A 1 260 ? -0.529 15.484 30.281 1 93.75 260 ARG A O 1
ATOM 2021 N N . GLY A 1 261 ? 1.184 16.391 31.375 1 87.38 261 GLY A N 1
ATOM 2022 C CA . GLY A 1 261 ? 0.819 15.773 32.625 1 87.38 261 GLY A CA 1
ATOM 2023 C C . GLY A 1 261 ? 1.465 14.414 32.844 1 87.38 261 GLY A C 1
ATOM 2024 O O . GLY A 1 261 ? 2.471 14.094 32.188 1 87.38 261 GLY A O 1
ATOM 2025 N N . SER A 1 262 ? 0.828 13.656 33.781 1 85.5 262 SER A N 1
ATOM 2026 C CA . SER A 1 262 ? 1.446 12.414 34.219 1 85.5 262 SER A CA 1
ATOM 2027 C C . SER A 1 262 ? 1.089 11.258 33.312 1 85.5 262 SER A C 1
ATOM 2029 O O . SER A 1 262 ? 0.14 11.359 32.531 1 85.5 262 SER A O 1
ATOM 2031 N N . GLY A 1 263 ? 1.852 10.219 33.375 1 87.06 263 GLY A N 1
ATOM 2032 C CA . GLY A 1 263 ? 1.648 9.023 32.562 1 87.06 263 GLY A CA 1
ATOM 2033 C C . GLY A 1 263 ? 0.391 8.266 32.938 1 87.06 263 GLY A C 1
ATOM 2034 O O . GLY A 1 263 ? -0.163 8.469 34.031 1 87.06 263 GLY A O 1
ATOM 2035 N N . SER A 1 264 ? -0.081 7.559 32 1 92.56 264 SER A N 1
ATOM 2036 C CA . SER A 1 264 ? -1.263 6.73 32.219 1 92.56 264 SER A CA 1
ATOM 2037 C C . SER A 1 264 ? -1.125 5.379 31.531 1 92.56 264 SER A C 1
ATOM 2039 O O . SER A 1 264 ? -0.249 5.195 30.688 1 92.56 264 SER A O 1
ATOM 2041 N N . ALA A 1 265 ? -2.035 4.461 32.062 1 94.31 265 ALA A N 1
ATOM 2042 C CA . ALA A 1 265 ? -2.131 3.18 31.359 1 94.31 265 ALA A CA 1
ATOM 2043 C C . ALA A 1 265 ? -2.809 3.34 30 1 94.31 265 ALA A C 1
ATOM 2045 O O . ALA A 1 265 ? -3.393 4.387 29.703 1 94.31 265 ALA A O 1
ATOM 2046 N N . PHE A 1 266 ? -2.689 2.314 29.188 1 95.94 266 PHE A N 1
ATOM 2047 C CA . PHE A 1 266 ? -3.342 2.324 27.891 1 95.94 266 PHE A CA 1
ATOM 2048 C C . PHE A 1 266 ? -4.859 2.383 28.047 1 95.94 266 PHE A C 1
ATOM 2050 O O . PHE A 1 266 ? -5.441 1.61 28.812 1 95.94 266 PHE A O 1
ATOM 2057 N N . PRO A 1 267 ? -5.535 3.33 27.391 1 95.25 267 PRO A N 1
ATOM 2058 C CA . PRO A 1 267 ? -6.996 3.369 27.484 1 95.25 267 PRO A CA 1
ATOM 2059 C C . PRO A 1 267 ? -7.66 2.172 26.812 1 95.25 267 PRO A C 1
ATOM 2061 O O . PRO A 1 267 ? -7.156 1.66 25.812 1 95.25 267 PRO A O 1
ATOM 2064 N N . ASP A 1 268 ? -8.773 1.756 27.375 1 96.12 268 ASP A N 1
ATOM 2065 C CA . ASP A 1 268 ? -9.477 0.612 26.812 1 96.12 268 ASP A CA 1
ATOM 2066 C C . ASP A 1 268 ? -10.227 1.009 25.531 1 96.12 268 ASP A C 1
ATOM 2068 O O . ASP A 1 268 ? -11.219 1.735 25.594 1 96.12 268 ASP A O 1
ATOM 2072 N N . LEU A 1 269 ? -9.797 0.493 24.391 1 96.88 269 LEU A N 1
ATOM 2073 C CA . LEU A 1 269 ? -10.422 0.783 23.094 1 96.88 269 LEU A CA 1
ATOM 2074 C C . LEU A 1 269 ? -10.922 -0.497 22.438 1 96.88 269 LEU A C 1
ATOM 2076 O O . LEU A 1 269 ? -11.141 -0.527 21.219 1 96.88 269 LEU A O 1
ATOM 2080 N N . SER A 1 270 ? -11.094 -1.571 23.141 1 96.31 270 SER A N 1
ATOM 2081 C CA . SER A 1 270 ? -11.352 -2.908 22.625 1 96.31 270 SER A CA 1
ATOM 2082 C C . SER A 1 270 ? -12.719 -2.982 21.938 1 96.31 270 SER A C 1
ATOM 2084 O O . SER A 1 270 ? -12.938 -3.824 21.062 1 96.31 270 SER A O 1
ATOM 2086 N N . ALA A 1 271 ? -13.586 -2.072 22.266 1 95.56 271 ALA A N 1
ATOM 2087 C CA . ALA A 1 271 ? -14.953 -2.133 21.75 1 95.56 271 ALA A CA 1
ATOM 2088 C C . ALA A 1 271 ? -15.07 -1.344 20.453 1 95.56 271 ALA A C 1
ATOM 2090 O O . ALA A 1 271 ? -16.125 -1.342 19.812 1 95.56 271 ALA A O 1
ATOM 2091 N N . MET A 1 272 ? -14.07 -0.694 19.984 1 95.31 272 MET A N 1
ATOM 2092 C CA . MET A 1 272 ? -14.141 0.198 18.828 1 95.31 272 MET A CA 1
ATOM 2093 C C . MET A 1 272 ? -13.898 -0.567 17.531 1 95.31 272 MET A C 1
ATOM 2095 O O . MET A 1 272 ? -12.898 -0.339 16.859 1 95.31 272 MET A O 1
ATOM 2099 N N . GLN A 1 273 ? -14.859 -1.253 17.016 1 91.25 273 GLN A N 1
ATOM 2100 C CA . GLN A 1 273 ? -14.75 -2.15 15.875 1 91.25 273 GLN A CA 1
ATOM 2101 C C . GLN A 1 273 ? -14.633 -1.367 14.57 1 91.25 273 GLN A C 1
ATOM 2103 O O . GLN A 1 273 ? -14.125 -1.885 13.57 1 91.25 273 GLN A O 1
ATOM 2108 N N . SER A 1 274 ? -15.031 -0.122 14.656 1 95.94 274 SER A N 1
ATOM 2109 C CA . SER A 1 274 ? -15.055 0.681 13.438 1 95.94 274 SER A CA 1
ATOM 2110 C C . SER A 1 274 ? -13.773 1.494 13.289 1 95.94 274 SER A C 1
ATOM 2112 O O . SER A 1 274 ? -13.609 2.236 12.312 1 95.94 274 SER A O 1
ATOM 2114 N N . MET A 1 275 ? -12.859 1.339 14.156 1 98.06 275 MET A N 1
ATOM 2115 C CA . MET A 1 275 ? -11.672 2.188 14.203 1 98.06 275 MET A CA 1
ATOM 2116 C C . MET A 1 275 ? -10.844 2.033 12.93 1 98.06 275 MET A C 1
ATOM 2118 O O . MET A 1 275 ? -10.453 0.921 12.578 1 98.06 275 MET A O 1
ATOM 2122 N N . LYS A 1 276 ? -10.633 3.115 12.25 1 98.44 276 LYS A N 1
ATOM 2123 C CA . LYS A 1 276 ? -9.828 3.15 11.031 1 98.44 276 LYS A CA 1
ATOM 2124 C C . LYS A 1 276 ? -8.508 3.865 11.266 1 98.44 276 LYS A C 1
ATOM 2126 O O . LYS A 1 276 ? -7.465 3.443 10.758 1 98.44 276 LYS A O 1
ATOM 2131 N N . THR A 1 277 ? -8.562 4.961 11.961 1 98.69 277 THR A N 1
ATOM 2132 C CA . THR A 1 277 ? -7.395 5.781 12.266 1 98.69 277 THR A CA 1
ATOM 2133 C C . THR A 1 277 ? -7.254 5.988 13.773 1 98.69 277 THR A C 1
ATOM 2135 O O . THR A 1 277 ? -8.141 6.559 14.414 1 98.69 277 THR A O 1
ATOM 2138 N N . LEU A 1 278 ? -6.191 5.523 14.297 1 98.69 278 LEU A N 1
ATOM 2139 C CA . LEU A 1 278 ? -5.906 5.707 15.719 1 98.69 278 LEU A CA 1
ATOM 2140 C C . LEU A 1 278 ? -4.539 6.359 15.922 1 98.69 278 LEU A C 1
ATOM 2142 O O . LEU A 1 278 ? -3.514 5.781 15.562 1 98.69 278 LEU A O 1
ATOM 2146 N N . VAL A 1 279 ? -4.504 7.484 16.438 1 98.69 279 VAL A N 1
ATOM 2147 C CA . VAL A 1 279 ? -3.287 8.211 16.797 1 98.69 279 VAL A CA 1
ATOM 2148 C C . VAL A 1 279 ? -3.307 8.539 18.297 1 98.69 279 VAL A C 1
ATOM 2150 O O . VAL A 1 279 ? -4.133 9.328 18.75 1 98.69 279 VAL A O 1
ATOM 2153 N N . LEU A 1 280 ? -2.57 7.91 19.047 1 98.38 280 LEU A N 1
ATOM 2154 C CA . LEU A 1 280 ? -2.234 8.258 20.422 1 98.38 280 LEU A CA 1
ATOM 2155 C C . LEU A 1 280 ? -0.741 8.531 20.578 1 98.38 280 LEU A C 1
ATOM 2157 O O . LEU A 1 280 ? 0.019 7.648 20.969 1 98.38 280 LEU A O 1
ATOM 2161 N N . ARG A 1 281 ? -0.329 9.664 20.328 1 98.12 281 ARG A N 1
ATOM 2162 C CA . ARG A 1 281 ? 1.082 10.008 20.172 1 98.12 281 ARG A CA 1
ATOM 2163 C C . ARG A 1 281 ? 1.538 10.938 21.297 1 98.12 281 ARG A C 1
ATOM 2165 O O . ARG A 1 281 ? 0.883 11.938 21.594 1 98.12 281 ARG A O 1
ATOM 2172 N N . ASN A 1 282 ? 2.631 10.641 21.922 1 97.81 282 ASN A N 1
ATOM 2173 C CA . ASN A 1 282 ? 3.234 11.469 22.953 1 97.81 282 ASN A CA 1
ATOM 2174 C C . ASN A 1 282 ? 2.225 11.836 24.031 1 97.81 282 ASN A C 1
ATOM 2176 O O . ASN A 1 282 ? 2.033 13.016 24.344 1 97.81 282 ASN A O 1
ATOM 2180 N N . CYS A 1 283 ? 1.606 10.82 24.578 1 97.56 283 CYS A N 1
ATOM 2181 C CA . CYS A 1 283 ? 0.588 11 25.594 1 97.56 283 CYS A CA 1
ATOM 2182 C C . CYS A 1 283 ? 1.033 10.383 26.922 1 97.56 283 CYS A C 1
ATOM 2184 O O . CYS A 1 283 ? 0.211 10.141 27.812 1 97.56 283 CYS A O 1
ATOM 2186 N N . SER A 1 284 ? 2.271 10.039 27.016 1 97.19 284 SER A N 1
ATOM 2187 C CA . SER A 1 284 ? 2.865 9.461 28.219 1 97.19 284 SER A CA 1
ATOM 2188 C C . SER A 1 284 ? 2.166 8.164 28.609 1 97.19 284 SER A C 1
ATOM 2190 O O . SER A 1 284 ? 1.936 7.91 29.781 1 97.19 284 SER A O 1
ATOM 2192 N N . ILE A 1 285 ? 1.772 7.414 27.656 1 97.88 285 ILE A N 1
ATOM 2193 C CA . ILE A 1 285 ? 1.115 6.133 27.875 1 97.88 285 ILE A CA 1
ATOM 2194 C C . ILE A 1 285 ? 2.162 5.062 28.188 1 97.88 285 ILE A C 1
ATOM 2196 O O . ILE A 1 285 ? 3.197 4.988 27.531 1 97.88 285 ILE A O 1
ATOM 2200 N N . SER A 1 286 ? 1.922 4.32 29.219 1 97.44 286 SER A N 1
ATOM 2201 C CA . SER A 1 286 ? 2.828 3.256 29.641 1 97.44 286 SER A CA 1
ATOM 2202 C C . SER A 1 286 ? 2.139 1.896 29.609 1 97.44 286 SER A C 1
ATOM 2204 O O . SER A 1 286 ? 0.941 1.808 29.328 1 97.44 286 SER A O 1
ATOM 2206 N N . GLY A 1 287 ? 2.967 0.845 29.797 1 97.44 287 GLY A N 1
ATOM 2207 C CA . GLY A 1 287 ? 2.441 -0.511 29.75 1 97.44 287 GLY A CA 1
ATOM 2208 C C . GLY A 1 287 ? 2.645 -1.181 28.406 1 97.44 287 GLY A C 1
ATOM 2209 O O . GLY A 1 287 ? 3.406 -0.689 27.562 1 97.44 287 GLY A O 1
ATOM 2210 N N . SER A 1 288 ? 1.952 -2.4 28.266 1 97.94 288 SER A N 1
ATOM 2211 C CA . SER A 1 288 ? 2.098 -3.168 27.031 1 97.94 288 SER A CA 1
ATOM 2212 C C . SER A 1 288 ? 1.066 -2.742 26 1 97.94 288 SER A C 1
ATOM 2214 O O . SER A 1 288 ? -0.002 -2.234 26.344 1 97.94 288 SER A O 1
ATOM 2216 N N . ILE A 1 289 ? 1.348 -2.936 24.75 1 98.44 289 ILE A N 1
ATOM 2217 C CA . ILE A 1 289 ? 0.391 -2.703 23.672 1 98.44 289 ILE A CA 1
ATOM 2218 C C . ILE A 1 289 ? -0.702 -3.77 23.719 1 98.44 289 ILE A C 1
ATOM 2220 O O . ILE A 1 289 ? -0.408 -4.969 23.766 1 98.44 289 ILE A O 1
ATOM 2224 N N . PRO A 1 290 ? -1.882 -3.383 23.703 1 97.81 290 PRO A N 1
ATOM 2225 C CA . PRO A 1 290 ? -2.967 -4.367 23.734 1 97.81 290 PRO A CA 1
ATOM 2226 C C . PRO A 1 290 ? -3.006 -5.242 22.484 1 97.81 290 PRO A C 1
ATOM 2228 O O . PRO A 1 290 ? -2.854 -4.742 21.359 1 97.81 290 PRO A O 1
ATOM 2231 N N . SER A 1 291 ? -3.328 -6.551 22.641 1 96.94 291 SER A N 1
ATOM 2232 C CA . SER A 1 291 ? -3.271 -7.516 21.547 1 96.94 291 SER A CA 1
ATOM 2233 C C . SER A 1 291 ? -4.492 -7.398 20.641 1 96.94 291 SER A C 1
ATOM 2235 O O . SER A 1 291 ? -4.465 -7.855 19.5 1 96.94 291 SER A O 1
ATOM 2237 N N . TYR A 1 292 ? -5.57 -6.766 21.156 1 96.81 292 TYR A N 1
ATOM 2238 C CA . TYR A 1 292 ? -6.809 -6.734 20.391 1 96.81 292 TYR A CA 1
ATOM 2239 C C . TYR A 1 292 ? -6.652 -5.883 19.141 1 96.81 292 TYR A C 1
ATOM 2241 O O . TYR A 1 292 ? -7.5 -5.918 18.234 1 96.81 292 TYR A O 1
ATOM 2249 N N . PHE A 1 293 ? -5.609 -5.031 18.984 1 96.44 293 PHE A N 1
ATOM 2250 C CA . PHE A 1 293 ? -5.387 -4.227 17.797 1 96.44 293 PHE A CA 1
ATOM 2251 C C . PHE A 1 293 ? -5.25 -5.117 16.562 1 96.44 293 PHE A C 1
ATOM 2253 O O . PHE A 1 293 ? -5.695 -4.746 15.477 1 96.44 293 PHE A O 1
ATOM 2260 N N . GLY A 1 294 ? -4.605 -6.242 16.766 1 96.31 294 GLY A N 1
ATOM 2261 C CA . GLY A 1 294 ? -4.43 -7.164 15.664 1 96.31 294 GLY A CA 1
ATOM 2262 C C . GLY A 1 294 ? -5.742 -7.688 15.109 1 96.31 294 GLY A C 1
ATOM 2263 O O . GLY A 1 294 ? -5.785 -8.211 13.992 1 96.31 294 GLY A O 1
ATOM 2264 N N . ASP A 1 295 ? -6.789 -7.488 15.852 1 95.12 295 ASP A N 1
ATOM 2265 C CA . ASP A 1 295 ? -8.086 -8.031 15.453 1 95.12 295 ASP A CA 1
ATOM 2266 C C . ASP A 1 295 ? -9.008 -6.934 14.938 1 95.12 295 ASP A C 1
ATOM 2268 O O . ASP A 1 295 ? -10.148 -7.203 14.555 1 95.12 295 ASP A O 1
ATOM 2272 N N . MET A 1 296 ? -8.531 -5.73 14.914 1 96.19 296 MET A N 1
ATOM 2273 C CA . MET A 1 296 ? -9.312 -4.629 14.367 1 96.19 296 MET A CA 1
ATOM 2274 C C . MET A 1 296 ? -9.281 -4.648 12.844 1 96.19 296 MET A C 1
ATOM 2276 O O . MET A 1 296 ? -8.359 -4.109 12.227 1 96.19 296 MET A O 1
ATOM 2280 N N . LYS A 1 297 ? -10.328 -5.07 12.258 1 94.31 297 LYS A N 1
ATOM 2281 C CA . LYS A 1 297 ? -10.344 -5.402 10.836 1 94.31 297 LYS A CA 1
ATOM 2282 C C . LYS A 1 297 ? -10.352 -4.145 9.969 1 94.31 297 LYS A C 1
ATOM 2284 O O . LYS A 1 297 ? -9.883 -4.164 8.828 1 94.31 297 LYS A O 1
ATOM 2289 N N . ASN A 1 298 ? -10.828 -2.994 10.586 1 96.5 298 ASN A N 1
ATOM 2290 C CA . ASN A 1 298 ? -10.977 -1.784 9.789 1 96.5 298 ASN A CA 1
ATOM 2291 C C . ASN A 1 298 ? -9.789 -0.844 9.961 1 96.5 298 ASN A C 1
ATOM 2293 O O . ASN A 1 298 ? -9.695 0.177 9.281 1 96.5 298 ASN A O 1
ATOM 2297 N N . LEU A 1 299 ? -8.852 -1.208 10.789 1 97.88 299 LEU A N 1
ATOM 2298 C CA . LEU A 1 299 ? -7.746 -0.318 11.133 1 97.88 299 LEU A CA 1
ATOM 2299 C C . LEU A 1 299 ? -6.82 -0.12 9.938 1 97.88 299 LEU A C 1
ATOM 2301 O O . LEU A 1 299 ? -6.398 -1.091 9.305 1 97.88 299 LEU A O 1
ATOM 2305 N N . LYS A 1 300 ? -6.523 1.153 9.578 1 97.25 300 LYS A N 1
ATOM 2306 C CA . LYS A 1 300 ? -5.652 1.485 8.453 1 97.25 300 LYS A CA 1
ATOM 2307 C C . LYS A 1 300 ? -4.438 2.285 8.914 1 97.25 300 LYS A C 1
ATOM 2309 O O . LYS A 1 300 ? -3.396 2.277 8.258 1 97.25 300 LYS A O 1
ATOM 2314 N N . HIS A 1 301 ? -4.582 2.998 10.023 1 98.06 301 HIS A N 1
ATOM 2315 C CA . HIS A 1 301 ? -3.545 3.871 10.547 1 98.06 301 HIS A CA 1
ATOM 2316 C C . HIS A 1 301 ? -3.412 3.717 12.062 1 98.06 301 HIS A C 1
ATOM 2318 O O . HIS A 1 301 ? -4.352 4.008 12.805 1 98.06 301 HIS A O 1
ATOM 2324 N N . LEU A 1 302 ? -2.275 3.232 12.5 1 98.5 302 LEU A N 1
ATOM 2325 C CA . LEU A 1 302 ? -1.984 3.098 13.922 1 98.5 302 LEU A CA 1
ATOM 2326 C C . LEU A 1 302 ? -0.728 3.877 14.297 1 98.5 302 LEU A C 1
ATOM 2328 O O . LEU A 1 302 ? 0.371 3.545 13.844 1 98.5 302 LEU A O 1
ATOM 2332 N N . ASP A 1 303 ? -0.85 4.852 15.094 1 98.56 303 ASP A N 1
ATOM 2333 C CA . ASP A 1 303 ? 0.281 5.633 15.586 1 98.56 303 ASP A CA 1
ATOM 2334 C C . ASP A 1 303 ? 0.293 5.684 17.109 1 98.56 303 ASP A C 1
ATOM 2336 O O . ASP A 1 303 ? -0.5 6.406 17.719 1 98.56 303 ASP A O 1
ATOM 2340 N N . LEU A 1 304 ? 1.185 5 17.672 1 98.69 304 LEU A N 1
ATOM 2341 C CA . LEU A 1 304 ? 1.395 4.996 19.125 1 98.69 304 LEU A CA 1
ATOM 2342 C C . LEU A 1 304 ? 2.779 5.535 19.469 1 98.69 304 LEU A C 1
ATOM 2344 O O . LEU A 1 304 ? 3.369 5.133 20.469 1 98.69 304 LEU A O 1
ATOM 2348 N N . SER A 1 305 ? 3.291 6.395 18.719 1 98.44 305 SER A N 1
ATOM 2349 C CA . SER A 1 305 ? 4.68 6.84 18.812 1 98.44 305 SER A CA 1
ATOM 2350 C C . SER A 1 305 ? 4.895 7.75 20.016 1 98.44 305 SER A C 1
ATOM 2352 O O . SER A 1 305 ? 3.957 8.391 20.484 1 98.44 305 SER A O 1
ATOM 2354 N N . PHE A 1 306 ? 6.168 7.762 20.516 1 98.06 306 PHE A N 1
ATOM 2355 C CA . PHE A 1 306 ? 6.711 8.688 21.5 1 98.06 306 PHE A CA 1
ATOM 2356 C C . PHE A 1 306 ? 5.965 8.578 22.828 1 98.06 306 PHE A C 1
ATOM 2358 O O . PHE A 1 306 ? 5.641 9.586 23.453 1 98.06 306 PHE A O 1
ATOM 2365 N N . ASN A 1 307 ? 5.609 7.371 23.141 1 98.38 307 ASN A N 1
ATOM 2366 C CA . ASN A 1 307 ? 5.082 7.07 24.469 1 98.38 307 ASN A CA 1
ATOM 2367 C C . ASN A 1 307 ? 6.094 6.297 25.312 1 98.38 307 ASN A C 1
ATOM 2369 O O . ASN A 1 307 ? 7.301 6.406 25.094 1 98.38 307 ASN A O 1
ATOM 2373 N N . LYS A 1 308 ? 5.637 5.695 26.375 1 97.88 308 LYS A N 1
ATOM 2374 C CA . LYS A 1 308 ? 6.484 4.906 27.266 1 97.88 308 LYS A CA 1
ATOM 2375 C C . LYS A 1 308 ? 6.066 3.439 27.281 1 97.88 308 LYS A C 1
ATOM 2377 O O . LYS A 1 308 ? 6.055 2.793 28.328 1 97.88 308 LYS A O 1
ATOM 2382 N N . LEU A 1 309 ? 5.699 2.988 26.141 1 98.62 309 LEU A N 1
ATOM 2383 C CA . LEU A 1 309 ? 5.211 1.618 26.016 1 98.62 309 LEU A CA 1
ATOM 2384 C C . LEU A 1 309 ? 6.355 0.621 26.172 1 98.62 309 LEU A C 1
ATOM 2386 O O . LEU A 1 309 ? 7.473 0.872 25.719 1 98.62 309 LEU A O 1
ATOM 2390 N N . THR A 1 310 ? 6.027 -0.489 26.797 1 98.19 310 THR A N 1
ATOM 2391 C CA . THR A 1 310 ? 7.016 -1.522 27.094 1 98.19 310 THR A CA 1
ATOM 2392 C C . THR A 1 310 ? 6.523 -2.887 26.609 1 98.19 310 THR A C 1
ATOM 2394 O O . THR A 1 310 ? 5.41 -3.008 26.109 1 98.19 310 THR A O 1
ATOM 2397 N N . GLY A 1 311 ? 7.426 -3.893 26.719 1 98 311 GLY A N 1
ATOM 2398 C CA . GLY A 1 311 ? 7.07 -5.234 26.281 1 98 311 GLY A CA 1
ATOM 2399 C C . GLY A 1 311 ? 7.285 -5.457 24.797 1 98 311 GLY A C 1
ATOM 2400 O O . GLY A 1 311 ? 7.918 -4.641 24.125 1 98 311 GLY A O 1
ATOM 2401 N N . LYS A 1 312 ? 6.789 -6.66 24.344 1 97.5 312 LYS A N 1
ATOM 2402 C CA . LYS A 1 312 ? 6.961 -7.039 22.953 1 97.5 312 LYS A CA 1
ATOM 2403 C C . LYS A 1 312 ? 5.828 -6.484 22.094 1 97.5 312 LYS A C 1
ATOM 2405 O O . LYS A 1 312 ? 4.77 -6.113 22.609 1 97.5 312 LYS A O 1
ATOM 2410 N N . ILE A 1 313 ? 6.055 -6.395 20.781 1 97.94 313 ILE A N 1
ATOM 2411 C CA . ILE A 1 313 ? 4.941 -6.203 19.859 1 97.94 313 ILE A CA 1
ATOM 2412 C C . ILE A 1 313 ? 4.031 -7.43 19.891 1 97.94 313 ILE A C 1
ATOM 2414 O O . ILE A 1 313 ? 4.5 -8.562 19.75 1 97.94 313 ILE A O 1
ATOM 2418 N N . PRO A 1 314 ? 2.771 -7.191 20.047 1 97.88 314 PRO A N 1
ATOM 2419 C CA . PRO A 1 314 ? 1.872 -8.344 20.156 1 97.88 314 PRO A CA 1
ATOM 2420 C C . PRO A 1 314 ? 1.908 -9.227 18.906 1 97.88 314 PRO A C 1
ATOM 2422 O O . PRO A 1 314 ? 1.982 -8.727 17.781 1 97.88 314 PRO A O 1
ATOM 2425 N N . ASP A 1 315 ? 1.755 -10.555 19.125 1 96.25 315 ASP A N 1
ATOM 2426 C CA . ASP A 1 315 ? 1.777 -11.531 18.031 1 96.25 315 ASP A CA 1
ATOM 2427 C C . ASP A 1 315 ? 0.604 -11.305 17.078 1 96.25 315 ASP A C 1
ATOM 2429 O O . ASP A 1 315 ? 0.709 -11.586 15.891 1 96.25 315 ASP A O 1
ATOM 2433 N N . SER A 1 316 ? -0.46 -10.781 17.641 1 96.81 316 SER A N 1
ATOM 2434 C CA . SER A 1 316 ? -1.663 -10.555 16.844 1 96.81 316 SER A CA 1
ATOM 2435 C C . SER A 1 316 ? -1.407 -9.555 15.719 1 96.81 316 SER A C 1
ATOM 2437 O O . SER A 1 316 ? -2.168 -9.492 14.75 1 96.81 316 SER A O 1
ATOM 2439 N N . PHE A 1 317 ? -0.344 -8.789 15.82 1 97 317 PHE A N 1
ATOM 2440 C CA . PHE A 1 317 ? -0.035 -7.781 14.805 1 97 317 PHE A CA 1
ATOM 2441 C C . PHE A 1 317 ? 0.316 -8.445 13.477 1 97 317 PHE A C 1
ATOM 2443 O O . PHE A 1 317 ? 0.296 -7.789 12.43 1 97 317 PHE A O 1
ATOM 2450 N N . ALA A 1 318 ? 0.637 -9.664 13.516 1 93.62 318 ALA A N 1
ATOM 2451 C CA . ALA A 1 318 ? 0.882 -10.406 12.281 1 93.62 318 ALA A CA 1
ATOM 2452 C C . ALA A 1 318 ? -0.349 -10.398 11.383 1 93.62 318 ALA A C 1
ATOM 2454 O O . ALA A 1 318 ? -0.239 -10.578 10.172 1 93.62 318 ALA A O 1
ATOM 2455 N N . LYS A 1 319 ? -1.518 -10.109 11.945 1 93.56 319 LYS A N 1
ATOM 2456 C CA . LYS A 1 319 ? -2.777 -10.078 11.211 1 93.56 319 LYS A CA 1
ATOM 2457 C C . LYS A 1 319 ? -3.004 -8.703 10.578 1 93.56 319 LYS A C 1
ATOM 2459 O O . LYS A 1 319 ? -3.982 -8.508 9.859 1 93.56 319 LYS A O 1
ATOM 2464 N N . MET A 1 320 ? -2.082 -7.801 10.727 1 94.56 320 MET A N 1
ATOM 2465 C CA . MET A 1 320 ? -2.312 -6.414 10.344 1 94.56 320 MET A CA 1
ATOM 2466 C C . MET A 1 320 ? -1.697 -6.121 8.977 1 94.56 320 MET A C 1
ATOM 2468 O O . MET A 1 320 ? -1.18 -5.027 8.742 1 94.56 320 MET A O 1
ATOM 2472 N N . GLY A 1 321 ? -1.76 -7.012 8.148 1 90.19 321 GLY A N 1
ATOM 2473 C CA . GLY A 1 321 ? -1.191 -6.855 6.816 1 90.19 321 GLY A CA 1
ATOM 2474 C C . GLY A 1 321 ? -1.867 -5.77 6 1 90.19 321 GLY A C 1
ATOM 2475 O O . GLY A 1 321 ? -1.249 -5.176 5.113 1 90.19 321 GLY A O 1
ATOM 2476 N N . SER A 1 322 ? -3.125 -5.477 6.352 1 90.88 322 SER A N 1
ATOM 2477 C CA . SER A 1 322 ? -3.898 -4.52 5.57 1 90.88 322 SER A CA 1
ATOM 2478 C C . SER A 1 322 ? -3.76 -3.107 6.125 1 90.88 322 SER A C 1
ATOM 2480 O O . SER A 1 322 ? -4.285 -2.152 5.551 1 90.88 322 SER A O 1
ATOM 2482 N N . VAL A 1 323 ? -3.098 -2.982 7.211 1 95.69 323 VAL A N 1
ATOM 2483 C CA . VAL A 1 323 ? -2.885 -1.666 7.805 1 95.69 323 VAL A CA 1
ATOM 2484 C C . VAL A 1 323 ? -1.814 -0.913 7.016 1 95.69 323 VAL A C 1
ATOM 2486 O O . VAL A 1 323 ? -0.723 -1.438 6.781 1 95.69 323 VAL A O 1
ATOM 2489 N N . ASP A 1 324 ? -2.09 0.334 6.66 1 94.06 324 ASP A N 1
ATOM 2490 C CA . ASP A 1 324 ? -1.208 1.093 5.781 1 94.06 324 ASP A CA 1
ATOM 2491 C C . ASP A 1 324 ? -0.003 1.634 6.547 1 94.06 324 ASP A C 1
ATOM 2493 O O . ASP A 1 324 ? 1.123 1.602 6.043 1 94.06 324 ASP A O 1
ATOM 2497 N N . TYR A 1 325 ? -0.257 2.141 7.766 1 96.19 325 TYR A N 1
ATOM 2498 C CA . TYR A 1 325 ? 0.787 2.803 8.539 1 96.19 325 TYR A CA 1
ATOM 2499 C C . TYR A 1 325 ? 0.808 2.295 9.977 1 96.19 325 TYR A C 1
ATOM 2501 O O . TYR A 1 325 ? -0.22 2.299 10.656 1 96.19 325 TYR A O 1
ATOM 2509 N N . ILE A 1 326 ? 1.92 1.854 10.43 1 97.88 326 ILE A N 1
ATOM 2510 C CA . ILE A 1 326 ? 2.143 1.5 11.828 1 97.88 326 ILE A CA 1
ATOM 2511 C C . ILE A 1 326 ? 3.338 2.275 12.375 1 97.88 326 ILE A C 1
ATOM 2513 O O . ILE A 1 326 ? 4.473 2.076 11.93 1 97.88 326 ILE A O 1
ATOM 2517 N N . TYR A 1 327 ? 3.131 3.143 13.297 1 98.38 327 TYR A N 1
ATOM 2518 C CA . TYR A 1 327 ? 4.195 3.918 13.922 1 98.38 327 TYR A CA 1
ATOM 2519 C C . TYR A 1 327 ? 4.316 3.584 15.398 1 98.38 327 TYR A C 1
ATOM 2521 O O . TYR A 1 327 ? 3.428 3.91 16.188 1 98.38 327 TYR A O 1
ATOM 2529 N N . LEU A 1 328 ? 5.379 2.982 15.758 1 98.56 328 LEU A N 1
ATOM 2530 C CA . LEU A 1 328 ? 5.668 2.629 17.141 1 98.56 328 LEU A CA 1
ATOM 2531 C C . LEU A 1 328 ? 6.984 3.248 17.609 1 98.56 328 LEU A C 1
ATOM 2533 O O . LEU A 1 328 ? 7.555 2.826 18.609 1 98.56 328 LEU A O 1
ATOM 2537 N N . THR A 1 329 ? 7.5 4.176 16.875 1 98.12 329 THR A N 1
ATOM 2538 C CA . THR A 1 329 ? 8.789 4.801 17.125 1 98.12 329 THR A CA 1
ATOM 2539 C C . THR A 1 329 ? 8.789 5.512 18.484 1 98.12 329 THR A C 1
ATOM 2541 O O . THR A 1 329 ? 7.762 6.055 18.906 1 98.12 329 THR A O 1
ATOM 2544 N N . GLY A 1 330 ? 9.914 5.555 19.125 1 98 330 GLY A N 1
ATOM 2545 C CA . GLY A 1 330 ? 10.117 6.359 20.328 1 98 330 GLY A CA 1
ATOM 2546 C C . GLY A 1 330 ? 9.383 5.828 21.531 1 98 330 GLY A C 1
ATOM 2547 O O . GLY A 1 330 ? 8.695 6.578 22.234 1 98 330 GLY A O 1
ATOM 2548 N N . ASN A 1 331 ? 9.359 4.484 21.703 1 98.5 331 ASN A N 1
ATOM 2549 C CA . ASN A 1 331 ? 8.875 3.836 22.922 1 98.5 331 ASN A CA 1
ATOM 2550 C C . ASN A 1 331 ? 9.992 3.088 23.641 1 98.5 331 ASN A C 1
ATOM 2552 O O . ASN A 1 331 ? 11.148 3.492 23.578 1 98.5 331 ASN A O 1
ATOM 2556 N N . SER A 1 332 ? 9.648 2.156 24.516 1 98.31 332 SER A N 1
ATOM 2557 C CA . SER A 1 332 ? 10.602 1.29 25.203 1 98.31 332 SER A CA 1
ATOM 2558 C C . SER A 1 332 ? 10.289 -0.182 24.969 1 98.31 332 SER A C 1
ATOM 2560 O O . SER A 1 332 ? 10.336 -0.992 25.891 1 98.31 332 SER A O 1
ATOM 2562 N N . LEU A 1 333 ? 9.906 -0.452 23.766 1 98.56 333 LEU A N 1
ATOM 2563 C CA . LEU A 1 333 ? 9.547 -1.82 23.406 1 98.56 333 LEU A CA 1
ATOM 2564 C C . LEU A 1 333 ? 10.773 -2.725 23.406 1 98.56 333 LEU A C 1
ATOM 2566 O O . LEU A 1 333 ? 11.875 -2.275 23.094 1 98.56 333 LEU A O 1
ATOM 2570 N N . THR A 1 334 ? 10.531 -3.967 23.719 1 97.44 334 THR A N 1
ATOM 2571 C CA . THR A 1 334 ? 11.602 -4.945 23.844 1 97.44 334 THR A CA 1
ATOM 2572 C C . THR A 1 334 ? 11.266 -6.223 23.094 1 97.44 334 THR A C 1
ATOM 2574 O O . THR A 1 334 ? 10.305 -6.254 22.312 1 97.44 334 THR A O 1
ATOM 2577 N N . GLY A 1 335 ? 12.188 -7.273 23.25 1 95.69 335 GLY A N 1
ATOM 2578 C CA . GLY A 1 335 ? 11.992 -8.523 22.531 1 95.69 335 GLY A CA 1
ATOM 2579 C C . GLY A 1 335 ? 12.633 -8.516 21.156 1 95.69 335 GLY A C 1
ATOM 2580 O O . GLY A 1 335 ? 13.43 -7.633 20.828 1 95.69 335 GLY A O 1
ATOM 2581 N N . ASN A 1 336 ? 12.305 -9.617 20.375 1 94.25 336 ASN A N 1
ATOM 2582 C CA . ASN A 1 336 ? 12.82 -9.711 19.016 1 94.25 336 ASN A CA 1
ATOM 2583 C C . ASN A 1 336 ? 11.961 -8.93 18.031 1 94.25 336 ASN A C 1
ATOM 2585 O O . ASN A 1 336 ? 10.766 -8.734 18.266 1 94.25 336 ASN A O 1
ATOM 2589 N N . ILE A 1 337 ? 12.555 -8.492 16.984 1 93.81 337 ILE A N 1
ATOM 2590 C CA . ILE A 1 337 ? 11.789 -7.918 15.891 1 93.81 337 ILE A CA 1
ATOM 2591 C C . ILE A 1 337 ? 11.023 -9.023 15.164 1 93.81 337 ILE A C 1
ATOM 2593 O O . ILE A 1 337 ? 11.617 -9.992 14.688 1 93.81 337 ILE A O 1
ATOM 2597 N N . PRO A 1 338 ? 9.742 -8.852 15.109 1 92.38 338 PRO A N 1
ATOM 2598 C CA . PRO A 1 338 ? 8.969 -9.922 14.477 1 92.38 338 PRO A CA 1
ATOM 2599 C C . PRO A 1 338 ? 9.266 -10.055 12.984 1 92.38 338 PRO A C 1
ATOM 2601 O O . PRO A 1 338 ? 9.453 -9.047 12.297 1 92.38 338 PRO A O 1
ATOM 2604 N N . GLU A 1 339 ? 9.164 -11.266 12.438 1 87.75 339 GLU A N 1
ATOM 2605 C CA . GLU A 1 339 ? 9.484 -11.555 11.039 1 87.75 339 GLU A CA 1
ATOM 2606 C C . GLU A 1 339 ? 8.484 -10.891 10.102 1 87.75 339 GLU A C 1
ATOM 2608 O O . GLU A 1 339 ? 8.852 -10.445 9.008 1 87.75 339 GLU A O 1
ATOM 2613 N N . TRP A 1 340 ? 7.219 -10.93 10.516 1 88.88 340 TRP A N 1
ATOM 2614 C CA . TRP A 1 340 ? 6.188 -10.359 9.656 1 88.88 340 TRP A CA 1
ATOM 2615 C C . TRP A 1 340 ? 6.5 -8.898 9.32 1 88.88 340 TRP A C 1
ATOM 2617 O O . TRP A 1 340 ? 6.137 -8.414 8.25 1 88.88 340 TRP A O 1
ATOM 2627 N N . LEU A 1 341 ? 7.074 -8.195 10.242 1 91.75 341 LEU A N 1
ATOM 2628 C CA . LEU A 1 341 ? 7.387 -6.781 10.055 1 91.75 341 LEU A CA 1
ATOM 2629 C C . LEU A 1 341 ? 8.414 -6.598 8.945 1 91.75 341 LEU A C 1
ATOM 2631 O O . LEU A 1 341 ? 8.336 -5.645 8.172 1 91.75 341 LEU A O 1
ATOM 2635 N N . LEU A 1 342 ? 9.328 -7.449 8.867 1 87.38 342 LEU A N 1
ATOM 2636 C CA . LEU A 1 342 ? 10.43 -7.355 7.91 1 87.38 342 LEU A CA 1
ATOM 2637 C C . LEU A 1 342 ? 9.945 -7.676 6.5 1 87.38 342 LEU A C 1
ATOM 2639 O O . LEU A 1 342 ? 10.594 -7.305 5.52 1 87.38 342 LEU A O 1
ATOM 2643 N N . ARG A 1 343 ? 8.797 -8.367 6.379 1 86.62 343 ARG A N 1
ATOM 2644 C CA . ARG A 1 343 ? 8.258 -8.719 5.07 1 86.62 343 ARG A CA 1
ATOM 2645 C C . ARG A 1 343 ? 7.172 -7.738 4.641 1 86.62 343 ARG A C 1
ATOM 2647 O O . ARG A 1 343 ? 6.633 -7.844 3.537 1 86.62 343 ARG A O 1
ATOM 2654 N N . ARG A 1 344 ? 6.938 -6.82 5.449 1 88.81 344 ARG A N 1
ATOM 2655 C CA . ARG A 1 344 ? 5.82 -5.906 5.23 1 88.81 344 ARG A CA 1
ATOM 2656 C C . ARG A 1 344 ? 6.07 -5.02 4.016 1 88.81 344 ARG A C 1
ATOM 2658 O O . ARG A 1 344 ? 7.18 -4.516 3.824 1 88.81 344 ARG A O 1
ATOM 2665 N N . ASN A 1 345 ? 5.027 -4.773 3.152 1 86.25 345 ASN A N 1
ATOM 2666 C CA . ASN A 1 345 ? 5.105 -3.863 2.016 1 86.25 345 ASN A CA 1
ATOM 2667 C C . ASN A 1 345 ? 4.691 -2.445 2.402 1 86.25 345 ASN A C 1
ATOM 2669 O O . ASN A 1 345 ? 5.203 -1.472 1.846 1 86.25 345 ASN A O 1
ATOM 2673 N N . ASN A 1 346 ? 3.721 -2.404 3.342 1 90.56 346 ASN A N 1
ATOM 2674 C CA . ASN A 1 346 ? 3.252 -1.103 3.807 1 90.56 346 ASN A CA 1
ATOM 2675 C C . ASN A 1 346 ? 4.215 -0.489 4.82 1 90.56 346 ASN A C 1
ATOM 2677 O O . ASN A 1 346 ? 5.219 -1.107 5.184 1 90.56 346 ASN A O 1
ATOM 2681 N N . ILE A 1 347 ? 3.949 0.655 5.281 1 93.06 347 ILE A N 1
ATOM 2682 C CA . ILE A 1 347 ? 4.891 1.482 6.027 1 93.06 347 ILE A CA 1
ATOM 2683 C C . ILE A 1 347 ? 4.84 1.118 7.508 1 93.06 347 ILE A C 1
ATOM 2685 O O . ILE A 1 347 ? 3.756 0.922 8.07 1 93.06 347 ILE A O 1
ATOM 2689 N N . ALA A 1 348 ? 5.969 0.946 8.109 1 95.25 348 ALA A N 1
ATOM 2690 C CA . ALA A 1 348 ? 6.07 0.741 9.555 1 95.25 348 ALA A CA 1
ATOM 2691 C C . ALA A 1 348 ? 7.332 1.395 10.117 1 95.25 348 ALA A C 1
ATOM 2693 O O . ALA A 1 348 ? 8.367 1.438 9.445 1 95.25 348 ALA A O 1
ATOM 2694 N N . ASP A 1 349 ? 7.277 1.926 11.266 1 97 349 ASP A N 1
ATOM 2695 C CA . ASP A 1 349 ? 8.414 2.537 11.953 1 97 349 ASP A CA 1
ATOM 2696 C C . ASP A 1 349 ? 8.5 2.066 13.406 1 97 349 ASP A C 1
ATOM 2698 O O . ASP A 1 349 ? 7.613 2.361 14.211 1 97 349 ASP A O 1
ATOM 2702 N N . ILE A 1 350 ? 9.516 1.348 13.703 1 97.25 350 ILE A N 1
ATOM 2703 C CA . ILE A 1 350 ? 9.727 0.917 15.086 1 97.25 350 ILE A CA 1
ATOM 2704 C C . ILE A 1 350 ? 11.07 1.441 15.586 1 97.25 350 ILE A C 1
ATOM 2706 O O . ILE A 1 350 ? 11.711 0.817 16.438 1 97.25 350 ILE A O 1
ATOM 2710 N N . SER A 1 351 ? 11.523 2.529 15.047 1 96.94 351 SER A N 1
ATOM 2711 C CA . SER A 1 351 ? 12.797 3.131 15.438 1 96.94 351 SER A CA 1
ATOM 2712 C C . SER A 1 351 ? 12.766 3.586 16.891 1 96.94 351 SER A C 1
ATOM 2714 O O . SER A 1 351 ? 11.695 3.764 17.469 1 96.94 351 SER A O 1
ATOM 2716 N N . PHE A 1 352 ? 13.992 3.734 17.484 1 96.94 352 PHE A N 1
ATOM 2717 C CA . PHE A 1 352 ? 14.188 4.281 18.828 1 96.94 352 PHE A CA 1
ATOM 2718 C C . PHE A 1 352 ? 13.445 3.447 19.859 1 96.94 352 PHE A C 1
ATOM 2720 O O . PHE A 1 352 ? 12.664 3.982 20.656 1 96.94 352 PHE A O 1
ATOM 2727 N N . ASN A 1 353 ? 13.672 2.168 19.844 1 97.94 353 ASN A N 1
ATOM 2728 C CA . ASN A 1 353 ? 13.18 1.221 20.844 1 97.94 353 ASN A CA 1
ATOM 2729 C C . ASN A 1 353 ? 14.312 0.383 21.422 1 97.94 353 ASN A C 1
ATOM 2731 O O . ASN A 1 353 ? 15.453 0.841 21.5 1 97.94 353 ASN A O 1
ATOM 2735 N N . ASN A 1 354 ? 14 -0.793 22.062 1 97.56 354 ASN A N 1
ATOM 2736 C CA . ASN A 1 354 ? 15 -1.624 22.734 1 97.56 354 ASN A CA 1
ATOM 2737 C C . ASN A 1 354 ? 14.859 -3.092 22.328 1 97.56 354 ASN A C 1
ATOM 2739 O O . ASN A 1 354 ? 14.82 -3.971 23.203 1 97.56 354 ASN A O 1
ATOM 2743 N N . PHE A 1 355 ? 14.844 -3.379 21.094 1 96.81 355 PHE A N 1
ATOM 2744 C CA . PHE A 1 355 ? 14.68 -4.746 20.625 1 96.81 355 PHE A CA 1
ATOM 2745 C C . PHE A 1 355 ? 15.992 -5.512 20.703 1 96.81 355 PHE A C 1
ATOM 2747 O O . PHE A 1 355 ? 17.062 -4.91 20.844 1 96.81 355 PHE A O 1
ATOM 2754 N N . THR A 1 356 ? 15.828 -6.816 20.625 1 93.62 356 THR A N 1
ATOM 2755 C CA . THR A 1 356 ? 16.969 -7.715 20.5 1 93.62 356 THR A CA 1
ATOM 2756 C C . THR A 1 356 ? 16.984 -8.383 19.125 1 93.62 356 THR A C 1
ATOM 2758 O O . THR A 1 356 ? 15.961 -8.43 18.438 1 93.62 356 THR A O 1
ATOM 2761 N N . MET A 1 357 ? 18.109 -8.781 18.625 1 86.75 357 MET A N 1
ATOM 2762 C CA . MET A 1 357 ? 18.281 -9.32 17.281 1 86.75 357 MET A CA 1
ATOM 2763 C C . MET A 1 357 ? 17.594 -10.68 17.156 1 86.75 357 MET A C 1
ATOM 2765 O O . MET A 1 357 ? 16.969 -10.969 16.141 1 86.75 357 MET A O 1
ATOM 2769 N N . GLY A 1 358 ? 17.734 -11.492 18.219 1 81.38 358 GLY A N 1
ATOM 2770 C CA . GLY A 1 358 ? 17.234 -12.852 18.094 1 81.38 358 GLY A CA 1
ATOM 2771 C C . GLY A 1 358 ? 17.797 -13.594 16.906 1 81.38 358 GLY A C 1
ATOM 2772 O O . GLY A 1 358 ? 18.969 -13.406 16.547 1 81.38 358 GLY A O 1
ATOM 2773 N N . SER A 1 359 ? 16.953 -14.609 16.312 1 75.5 359 SER A N 1
ATOM 2774 C CA . SER A 1 359 ? 17.422 -15.438 15.211 1 75.5 359 SER A CA 1
ATOM 2775 C C . SER A 1 359 ? 17.203 -14.75 13.867 1 75.5 359 SER A C 1
ATOM 2777 O O . SER A 1 359 ? 17.922 -15.023 12.898 1 75.5 359 SER A O 1
ATOM 2779 N N . SER A 1 360 ? 16.359 -13.805 13.883 1 74.75 360 SER A N 1
ATOM 2780 C CA . SER A 1 360 ? 15.938 -13.297 12.578 1 74.75 360 SER A CA 1
ATOM 2781 C C . SER A 1 360 ? 16.172 -11.789 12.484 1 74.75 360 SER A C 1
ATOM 2783 O O . SER A 1 360 ? 15.875 -11.18 11.453 1 74.75 360 SER A O 1
ATOM 2785 N N . GLY A 1 361 ? 16.734 -11.266 13.406 1 84.94 361 GLY A N 1
ATOM 2786 C CA . GLY A 1 361 ? 16.906 -9.82 13.391 1 84.94 361 GLY A CA 1
ATOM 2787 C C . GLY A 1 361 ? 17.906 -9.344 12.352 1 84.94 361 GLY A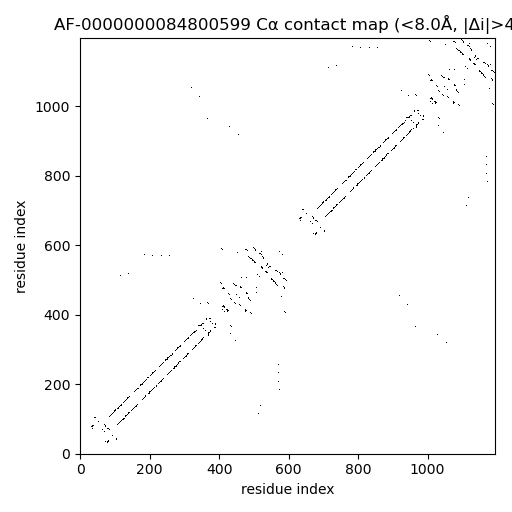 C 1
ATOM 2788 O O . GLY A 1 361 ? 18.906 -10.008 12.102 1 84.94 361 GLY A O 1
ATOM 2789 N N . PRO A 1 362 ? 17.547 -8.18 11.758 1 86.75 362 PRO A N 1
ATOM 2790 C CA . PRO A 1 362 ? 18.469 -7.66 10.742 1 86.75 362 PRO A CA 1
ATOM 2791 C C . PRO A 1 362 ? 19.781 -7.164 11.336 1 86.75 362 PRO A C 1
ATOM 2793 O O . PRO A 1 362 ? 19.812 -6.715 12.484 1 86.75 362 PRO A O 1
ATOM 2796 N N . THR A 1 363 ? 20.812 -7.27 10.5 1 86.19 363 THR A N 1
ATOM 2797 C CA . THR A 1 363 ? 22.125 -6.766 10.906 1 86.19 363 THR A CA 1
ATOM 2798 C C . THR A 1 363 ? 22.516 -5.547 10.078 1 86.19 363 THR A C 1
ATOM 2800 O O . THR A 1 363 ? 23.516 -4.883 10.375 1 86.19 363 THR A O 1
ATOM 2803 N N . GLN A 1 364 ? 21.766 -5.305 9.062 1 83.56 364 GLN A N 1
ATOM 2804 C CA . GLN A 1 364 ? 22.016 -4.164 8.188 1 83.56 364 GLN A CA 1
ATOM 2805 C C . GLN A 1 364 ? 20.859 -3.172 8.242 1 83.56 364 GLN A C 1
ATOM 2807 O O . GLN A 1 364 ? 19.734 -3.535 8.594 1 83.56 364 GLN A O 1
ATOM 2812 N N . CYS A 1 365 ? 21.203 -1.974 7.867 1 83.88 365 CYS A N 1
ATOM 2813 C CA . CYS A 1 365 ? 20.156 -0.962 7.773 1 83.88 365 CYS A CA 1
ATOM 2814 C C . CYS A 1 365 ? 19.125 -1.33 6.707 1 83.88 365 CYS A C 1
ATOM 2816 O O . CYS A 1 365 ? 19.5 -1.807 5.629 1 83.88 365 CYS A O 1
ATOM 2818 N N . LEU A 1 366 ? 17.938 -1.262 7.117 1 80.19 366 LEU A N 1
ATOM 2819 C CA . LEU A 1 366 ? 16.891 -1.554 6.129 1 80.19 366 LEU A CA 1
ATOM 2820 C C . LEU A 1 366 ? 16.516 -0.295 5.359 1 80.19 366 LEU A C 1
ATOM 2822 O O . LEU A 1 366 ? 16.5 0.801 5.922 1 80.19 366 LEU A O 1
ATOM 2826 N N . GLN A 1 367 ? 16.406 -0.514 4.109 1 71.31 367 GLN A N 1
ATOM 2827 C CA . GLN A 1 367 ? 15.906 0.576 3.281 1 71.31 367 GLN A CA 1
ATOM 2828 C C . GLN A 1 367 ? 14.461 0.315 2.846 1 71.31 367 GLN A C 1
ATOM 2830 O O . GLN A 1 367 ? 13.992 -0.823 2.889 1 71.31 367 GLN A O 1
ATOM 2835 N N . GLY A 1 368 ? 13.711 1.451 2.75 1 72.38 368 GLY A N 1
ATOM 2836 C CA . GLY A 1 368 ? 12.336 1.31 2.299 1 72.38 368 GLY A CA 1
ATOM 2837 C C . GLY A 1 368 ? 11.32 1.843 3.293 1 72.38 368 GLY A C 1
ATOM 2838 O O . GLY A 1 368 ? 11.539 2.887 3.91 1 72.38 368 GLY A O 1
ATOM 2839 N N . GLY A 1 369 ? 10.203 1.096 3.379 1 83.06 369 GLY A N 1
ATOM 2840 C CA . GLY A 1 369 ? 9.062 1.552 4.156 1 83.06 369 GLY A CA 1
ATOM 2841 C C . GLY A 1 369 ? 9.086 1.069 5.594 1 83.06 369 GLY A C 1
ATOM 2842 O O . GLY A 1 369 ? 8.102 1.224 6.32 1 83.06 369 GLY A O 1
ATOM 2843 N N . ILE A 1 370 ? 10.234 0.45 6.016 1 90.25 370 ILE A N 1
ATOM 2844 C CA . ILE A 1 370 ? 10.383 0.004 7.398 1 90.25 370 ILE A CA 1
ATOM 2845 C C . ILE A 1 370 ? 11.586 0.694 8.039 1 90.25 370 ILE A C 1
ATOM 2847 O O . ILE A 1 370 ? 12.727 0.494 7.605 1 90.25 370 ILE A O 1
ATOM 2851 N N . ASN A 1 371 ? 11.391 1.465 8.984 1 94.5 371 ASN A N 1
ATOM 2852 C CA . ASN A 1 371 ? 12.453 2.193 9.672 1 94.5 371 ASN A CA 1
ATOM 2853 C C . ASN A 1 371 ? 12.812 1.539 11 1 94.5 371 ASN A C 1
ATOM 2855 O O . ASN A 1 371 ? 11.969 1.436 11.898 1 94.5 371 ASN A O 1
ATOM 2859 N N . LEU A 1 372 ? 14.086 1.12 11.148 1 95.12 372 LEU A N 1
ATOM 2860 C CA . LEU A 1 372 ? 14.555 0.424 12.336 1 95.12 372 LEU A CA 1
ATOM 2861 C C . LEU A 1 372 ? 15.688 1.197 13.008 1 95.12 372 LEU A C 1
ATOM 2863 O O . LEU A 1 372 ? 16.422 0.642 13.82 1 95.12 372 LEU A O 1
ATOM 2867 N N . VAL A 1 373 ? 15.852 2.408 12.703 1 95.62 373 VAL A N 1
ATOM 2868 C CA . VAL A 1 373 ? 16.969 3.186 13.219 1 95.62 373 VAL A CA 1
ATOM 2869 C C . VAL A 1 373 ? 16.969 3.15 14.742 1 95.62 373 VAL A C 1
ATOM 2871 O O . VAL A 1 373 ? 15.922 3.33 15.375 1 95.62 373 VAL A O 1
ATOM 2874 N N . GLU A 1 374 ? 18.172 2.84 15.273 1 95.69 374 GLU A N 1
ATOM 2875 C CA . GLU A 1 374 ? 18.391 2.846 16.719 1 95.69 374 GLU A CA 1
ATOM 2876 C C . GLU A 1 374 ? 17.344 1.999 17.438 1 95.69 374 GLU A C 1
ATOM 2878 O O . GLU A 1 374 ? 16.875 2.367 18.516 1 95.69 374 GLU A O 1
ATOM 2883 N N . SER A 1 375 ? 16.969 0.908 16.844 1 96.25 375 SER A N 1
ATOM 2884 C CA . SER A 1 375 ? 15.867 0.113 17.391 1 96.25 375 SER A CA 1
ATOM 2885 C C . SER A 1 375 ? 16.375 -0.917 18.391 1 96.25 375 SER A C 1
ATOM 2887 O O . SER A 1 375 ? 15.609 -1.439 19.203 1 96.25 375 SER A O 1
ATOM 2889 N N . TYR A 1 376 ? 17.656 -1.236 18.375 1 96.06 376 TYR A N 1
ATOM 2890 C CA . TYR A 1 376 ? 18.188 -2.299 19.234 1 96.06 376 TYR A CA 1
ATOM 2891 C C . TYR A 1 376 ? 18.547 -1.766 20.609 1 96.06 376 TYR A C 1
ATOM 2893 O O . TYR A 1 376 ? 18.891 -0.589 20.766 1 96.06 376 TYR A O 1
ATOM 2901 N N . SER A 1 377 ? 18.547 -2.646 21.562 1 95.25 377 SER A N 1
ATOM 2902 C CA . SER A 1 377 ? 18.906 -2.312 22.938 1 95.25 377 SER A CA 1
ATOM 2903 C C . SER A 1 377 ? 20.391 -2.016 23.062 1 95.25 377 SER A C 1
ATOM 2905 O O . SER A 1 377 ? 21.188 -2.428 22.219 1 95.25 377 SER A O 1
ATOM 2907 N N . PRO A 1 378 ? 20.75 -1.364 24.156 1 90.5 378 PRO A N 1
ATOM 2908 C CA . PRO A 1 378 ? 22.172 -1.038 24.375 1 90.5 378 PRO A CA 1
ATOM 2909 C C . PRO A 1 378 ? 23.047 -2.279 24.484 1 90.5 378 PRO A C 1
ATOM 2911 O O . PRO A 1 378 ? 24.234 -2.225 24.172 1 90.5 378 PRO A O 1
ATOM 2914 N N . GLU A 1 379 ? 22.531 -3.338 24.875 1 85.31 379 GLU A N 1
ATOM 2915 C CA . GLU A 1 379 ? 23.297 -4.57 25.047 1 85.31 379 GLU A CA 1
ATOM 2916 C C . GLU A 1 379 ? 23.75 -5.117 23.688 1 85.31 379 GLU A C 1
ATOM 2918 O O . GLU A 1 379 ? 24.734 -5.863 23.609 1 85.31 379 GLU A O 1
ATOM 2923 N N . MET A 1 380 ? 23.047 -4.762 22.703 1 81.31 380 MET A N 1
ATOM 2924 C CA . MET A 1 380 ? 23.359 -5.262 21.375 1 81.31 380 MET A CA 1
ATOM 2925 C C . MET A 1 380 ? 24.516 -4.48 20.75 1 81.31 380 MET A C 1
ATOM 2927 O O . MET A 1 380 ? 25.062 -4.891 19.734 1 81.31 380 MET A O 1
ATOM 2931 N N . ILE A 1 381 ? 24.922 -3.447 21.344 1 75.44 381 ILE A N 1
ATOM 2932 C CA . ILE A 1 381 ? 25.922 -2.523 20.812 1 75.44 381 ILE A CA 1
ATOM 2933 C C . ILE A 1 381 ? 27.266 -3.234 20.703 1 75.44 381 ILE A C 1
ATOM 2935 O O . ILE A 1 381 ? 28.062 -2.93 19.812 1 75.44 381 ILE A O 1
ATOM 2939 N N . SER A 1 382 ? 27.422 -4.18 21.484 1 78.69 382 SER A N 1
ATOM 2940 C CA . SER A 1 382 ? 28.734 -4.82 21.547 1 78.69 382 SER A CA 1
ATOM 2941 C C . SER A 1 382 ? 28.922 -5.824 20.422 1 78.69 382 SER A C 1
ATOM 2943 O O . SER A 1 382 ? 30.047 -6.254 20.141 1 78.69 382 SER A O 1
ATOM 2945 N N . LEU A 1 383 ? 27.875 -6.062 19.734 1 79.88 383 LEU A N 1
ATOM 2946 C CA . LEU A 1 383 ? 27.969 -7.039 18.656 1 79.88 383 LEU A CA 1
ATOM 2947 C C . LEU A 1 383 ? 28.516 -6.391 17.375 1 79.88 383 LEU A C 1
ATOM 2949 O O . LEU A 1 383 ? 27.891 -5.473 16.828 1 79.88 383 LEU A O 1
ATOM 2953 N N . ASN A 1 384 ? 29.531 -6.844 16.875 1 77.31 384 ASN A N 1
ATOM 2954 C CA . ASN A 1 384 ? 30.25 -6.238 15.758 1 77.31 384 ASN A CA 1
ATOM 2955 C C . ASN A 1 384 ? 29.531 -6.477 14.43 1 77.31 384 ASN A C 1
ATOM 2957 O O . ASN A 1 384 ? 29.766 -5.766 13.453 1 77.31 384 ASN A O 1
ATOM 2961 N N . ASN A 1 385 ? 28.672 -7.371 14.391 1 79.56 385 ASN A N 1
ATOM 2962 C CA . ASN A 1 385 ? 28.047 -7.723 13.117 1 79.56 385 ASN A CA 1
ATOM 2963 C C . ASN A 1 385 ? 26.797 -6.887 12.859 1 79.56 385 ASN A C 1
ATOM 2965 O O . ASN A 1 385 ? 26.156 -7.02 11.812 1 79.56 385 ASN A O 1
ATOM 2969 N N . ILE A 1 386 ? 26.5 -6 13.766 1 87.81 386 ILE A N 1
ATOM 2970 C CA . ILE A 1 386 ? 25.312 -5.168 13.617 1 87.81 386 ILE A CA 1
ATOM 2971 C C . ILE A 1 386 ? 25.719 -3.793 13.086 1 87.81 386 ILE A C 1
ATOM 2973 O O . ILE A 1 386 ? 26.609 -3.15 13.625 1 87.81 386 ILE A O 1
ATOM 2977 N N . ASN A 1 387 ? 25.031 -3.371 12.094 1 89.81 387 ASN A N 1
ATOM 2978 C CA . ASN A 1 387 ? 25.312 -2.061 11.516 1 89.81 387 ASN A CA 1
ATOM 2979 C C . ASN A 1 387 ? 25 -0.937 12.5 1 89.81 387 ASN A C 1
ATOM 2981 O O . ASN A 1 387 ? 24.016 -1.008 13.242 1 89.81 387 ASN A O 1
ATOM 2985 N N . PRO A 1 388 ? 25.734 0.142 12.477 1 91.31 388 PRO A N 1
ATOM 2986 C CA . PRO A 1 388 ? 25.578 1.237 13.438 1 91.31 388 PRO A CA 1
ATOM 2987 C C . PRO A 1 388 ? 24.203 1.882 13.391 1 91.31 388 PRO A C 1
ATOM 2989 O O . PRO A 1 388 ? 23.719 2.391 14.406 1 91.31 388 PRO A O 1
ATOM 2992 N N . CYS A 1 389 ? 23.547 1.884 12.273 1 93.31 389 CYS A N 1
ATOM 2993 C CA . CYS A 1 389 ? 22.25 2.541 12.148 1 93.31 389 CYS A CA 1
ATOM 2994 C C . CYS A 1 389 ? 21.219 1.909 13.086 1 93.31 389 CYS A C 1
ATOM 2996 O O . CYS A 1 389 ? 20.234 2.541 13.438 1 93.31 389 CYS A O 1
ATOM 2998 N N . LEU A 1 390 ? 21.469 0.647 13.484 1 94.94 390 LEU A N 1
ATOM 2999 C CA . LEU A 1 390 ? 20.516 -0.091 14.312 1 94.94 390 LEU A CA 1
ATOM 3000 C C . LEU A 1 390 ? 20.844 0.074 15.789 1 94.94 390 LEU A C 1
ATOM 3002 O O . LEU A 1 390 ? 20.047 -0.287 16.656 1 94.94 390 LEU A O 1
ATOM 3006 N N . LYS A 1 391 ? 21.984 0.645 16.062 1 93.88 391 LYS A N 1
ATOM 3007 C CA . LYS A 1 391 ? 22.484 0.783 17.422 1 93.88 391 LYS A CA 1
ATOM 3008 C C . LYS A 1 391 ? 22.078 2.129 18.016 1 93.88 391 LYS A C 1
ATOM 3010 O O . LYS A 1 391 ? 21.938 3.117 17.297 1 93.88 391 LYS A O 1
ATOM 3015 N N . LYS A 1 392 ? 22.047 2.109 19.312 1 93.38 392 LYS A N 1
ATOM 3016 C CA . LYS A 1 392 ? 21.734 3.35 20.016 1 93.38 392 LYS A CA 1
ATOM 3017 C C . LYS A 1 392 ? 22.781 4.426 19.719 1 93.38 392 LYS A C 1
ATOM 3019 O O . LYS A 1 392 ? 23.969 4.141 19.641 1 93.38 392 LYS A O 1
ATOM 3024 N N . ASN A 1 393 ? 22.297 5.602 19.484 1 90.5 393 ASN A N 1
ATOM 3025 C CA . ASN A 1 393 ? 23.094 6.797 19.25 1 90.5 393 ASN A CA 1
ATOM 3026 C C . ASN A 1 393 ? 23.797 6.758 17.906 1 90.5 393 ASN A C 1
ATOM 3028 O O . ASN A 1 393 ? 24.734 7.52 17.656 1 90.5 393 ASN A O 1
ATOM 3032 N N . PHE A 1 394 ? 23.453 5.734 17.094 1 93.06 394 PHE A N 1
ATOM 3033 C CA . PHE A 1 394 ? 23.953 5.652 15.719 1 93.06 394 PHE A CA 1
ATOM 3034 C C . PHE A 1 394 ? 25.453 5.91 15.672 1 93.06 394 PHE A C 1
ATOM 3036 O O . PHE A 1 394 ? 25.906 6.883 15.055 1 93.06 394 PHE A O 1
ATOM 3043 N N . PRO A 1 395 ? 26.266 5.055 16.172 1 90 395 PRO A N 1
ATOM 3044 C CA . PRO A 1 395 ? 27.703 5.305 16.281 1 90 395 PRO A CA 1
ATOM 3045 C C . PRO A 1 395 ? 28.391 5.32 14.914 1 90 395 PRO A C 1
ATOM 3047 O O . PRO A 1 395 ? 27.828 4.855 13.922 1 90 395 PRO A O 1
ATOM 3050 N N . CYS A 1 396 ? 29.562 5.945 14.883 1 85.94 396 CYS A N 1
ATOM 3051 C CA . CYS A 1 396 ? 30.375 6.016 13.68 1 85.94 396 CYS A CA 1
ATOM 3052 C C . CYS A 1 396 ? 30.906 4.637 13.305 1 85.94 396 CYS A C 1
ATOM 3054 O O . CYS A 1 396 ? 31.344 3.879 14.172 1 85.94 396 CYS A O 1
ATOM 3056 N N . ALA A 1 397 ? 30.734 4.32 12.008 1 72.06 397 ALA A N 1
ATOM 3057 C CA . ALA A 1 397 ? 31.266 3.055 11.516 1 72.06 397 ALA A CA 1
ATOM 3058 C C . ALA A 1 397 ? 32.719 3.193 11.117 1 72.06 397 ALA A C 1
ATOM 3060 O O . ALA A 1 397 ? 33.375 2.211 10.742 1 72.06 397 ALA A O 1
ATOM 3061 N N . ALA A 1 398 ? 33.312 4.395 11.047 1 62.94 398 ALA A N 1
ATOM 3062 C CA . ALA A 1 398 ? 34.625 4.645 10.445 1 62.94 398 ALA A CA 1
ATOM 3063 C C . ALA A 1 398 ? 35.688 3.844 11.148 1 62.94 398 ALA A C 1
ATOM 3065 O O . ALA A 1 398 ? 35.875 3.953 12.367 1 62.94 398 ALA A O 1
ATOM 3066 N N . SER A 1 399 ? 35.969 2.682 10.57 1 58 399 SER A N 1
ATOM 3067 C CA . SER A 1 399 ? 37.062 1.844 11.062 1 58 399 SER A CA 1
ATOM 3068 C C . SER A 1 399 ? 38.406 2.555 10.945 1 58 399 SER A C 1
ATOM 3070 O O . SER A 1 399 ? 39.375 2.184 11.617 1 58 399 SER A O 1
ATOM 3072 N N . ASN A 1 400 ? 38.438 3.479 10.016 1 60.06 400 ASN A N 1
ATOM 3073 C CA . ASN A 1 400 ? 39.812 3.932 9.781 1 60.06 400 ASN A CA 1
ATOM 3074 C C . ASN A 1 400 ? 40.156 5.176 10.602 1 60.06 400 ASN A C 1
ATOM 3076 O O . ASN A 1 400 ? 41.156 5.828 10.367 1 60.06 400 ASN A O 1
ATOM 3080 N N . GLY A 1 401 ? 39.25 5.508 11.547 1 67.44 401 GLY A N 1
ATOM 3081 C CA . GLY A 1 401 ? 39.594 6.598 12.445 1 67.44 401 GLY A CA 1
ATOM 3082 C C . GLY A 1 401 ? 39.469 7.965 11.797 1 67.44 401 GLY A C 1
ATOM 3083 O O . GLY A 1 401 ? 40.062 8.938 12.273 1 67.44 401 GLY A O 1
ATOM 3084 N N . GLN A 1 402 ? 38.875 8.125 10.641 1 82.75 402 GLN A N 1
ATOM 3085 C CA . GLN A 1 402 ? 38.75 9.43 10 1 82.75 402 GLN A CA 1
ATOM 3086 C C . GLN A 1 402 ? 37.469 10.148 10.469 1 82.75 402 GLN A C 1
ATOM 3088 O O . GLN A 1 402 ? 36.375 9.656 10.266 1 82.75 402 GLN A O 1
ATOM 3093 N N . TYR A 1 403 ? 37.75 11.266 11.195 1 91.31 403 TYR A N 1
ATOM 3094 C CA . TYR A 1 403 ? 36.656 12.07 11.719 1 91.31 403 TYR A CA 1
ATOM 3095 C C . TYR A 1 403 ? 36.594 13.43 11.031 1 91.31 403 TYR A C 1
ATOM 3097 O O . TYR A 1 403 ? 37.594 13.922 10.516 1 91.31 403 TYR A O 1
ATOM 3105 N N . ARG A 1 404 ? 35.5 13.945 11.031 1 92.56 404 ARG A N 1
ATOM 3106 C CA . ARG A 1 404 ? 35.25 15.242 10.391 1 92.56 404 ARG A CA 1
ATOM 3107 C C . ARG A 1 404 ? 34.969 16.328 11.422 1 92.56 404 ARG A C 1
ATOM 3109 O O . ARG A 1 404 ? 34.594 16.031 12.555 1 92.56 404 ARG A O 1
ATOM 3116 N N . SER A 1 405 ? 35.188 17.562 10.914 1 94.31 405 SER A N 1
ATOM 3117 C CA . SER A 1 405 ? 35.031 18.688 11.844 1 94.31 405 SER A CA 1
ATOM 3118 C C . SER A 1 405 ? 33.906 19.594 11.414 1 94.31 405 SER A C 1
ATOM 3120 O O . SER A 1 405 ? 33.531 20.531 12.125 1 94.31 405 SER A O 1
ATOM 3122 N N . SER A 1 406 ? 33.312 19.344 10.312 1 96.62 406 SER A N 1
ATOM 3123 C CA . SER A 1 406 ? 32.219 20.188 9.844 1 96.62 406 SER A CA 1
ATOM 3124 C C . SER A 1 406 ? 31.219 19.375 9.047 1 96.62 406 SER A C 1
ATOM 3126 O O . SER A 1 406 ? 31.5 18.266 8.609 1 96.62 406 SER A O 1
ATOM 3128 N N . LEU A 1 407 ? 30.094 19.891 8.961 1 97.38 407 LEU A N 1
ATOM 3129 C CA . LEU A 1 407 ? 28.969 19.281 8.242 1 97.38 407 LEU A CA 1
ATOM 3130 C C . LEU A 1 407 ? 28.094 20.344 7.613 1 97.38 407 LEU A C 1
ATOM 3132 O O . LEU A 1 407 ? 27.672 21.297 8.289 1 97.38 407 LEU A O 1
ATOM 3136 N N . HIS A 1 408 ? 27.891 20.266 6.32 1 98 408 HIS A N 1
ATOM 3137 C CA . HIS A 1 408 ? 27.031 21.188 5.586 1 98 408 HIS A CA 1
ATOM 3138 C C . HIS A 1 408 ? 26.062 20.422 4.676 1 98 408 HIS A C 1
ATOM 3140 O O . HIS A 1 408 ? 26.5 19.734 3.754 1 98 408 HIS A O 1
ATOM 3146 N N . ILE A 1 409 ? 24.781 20.547 4.953 1 98.25 409 ILE A N 1
ATOM 3147 C CA . ILE A 1 409 ? 23.766 19.812 4.191 1 98.25 409 ILE A CA 1
ATOM 3148 C C . ILE A 1 409 ? 22.781 20.797 3.562 1 98.25 409 ILE A C 1
ATOM 3150 O O . ILE A 1 409 ? 22.281 21.688 4.238 1 98.25 409 ILE A O 1
ATOM 3154 N N . ASN A 1 410 ? 22.5 20.688 2.258 1 97.69 410 ASN A N 1
ATOM 3155 C CA . ASN A 1 410 ? 21.422 21.391 1.562 1 97.69 410 ASN A CA 1
ATOM 3156 C C . ASN A 1 410 ? 20.141 20.562 1.565 1 97.69 410 ASN A C 1
ATOM 3158 O O . ASN A 1 410 ? 19.891 19.797 0.64 1 97.69 410 ASN A O 1
ATOM 3162 N N . CYS A 1 411 ? 19.359 20.828 2.547 1 97.69 411 CYS A N 1
ATOM 3163 C CA . CYS A 1 411 ? 18.219 19.984 2.834 1 97.69 411 CYS A CA 1
ATOM 3164 C C . CYS A 1 411 ? 17.141 20.125 1.765 1 97.69 411 CYS A C 1
ATOM 3166 O O . CYS A 1 411 ? 16.578 21.219 1.598 1 97.69 411 CYS A O 1
ATOM 3168 N N . GLY A 1 412 ? 16.859 19.062 1.072 1 94.31 412 GLY A N 1
ATOM 3169 C CA . GLY A 1 412 ? 15.797 19.047 0.072 1 94.31 412 GLY A CA 1
ATOM 3170 C C . GLY A 1 412 ? 16.281 19.453 -1.309 1 94.31 412 GLY A C 1
ATOM 3171 O O . GLY A 1 412 ? 15.477 19.562 -2.244 1 94.31 412 GLY A O 1
ATOM 3172 N N . ASP A 1 413 ? 17.531 19.625 -1.471 1 93.88 413 ASP A N 1
ATOM 3173 C CA . ASP A 1 413 ? 18 20.125 -2.758 1 93.88 413 ASP A CA 1
ATOM 3174 C C . ASP A 1 413 ? 19.359 19.531 -3.113 1 93.88 413 ASP A C 1
ATOM 3176 O O . ASP A 1 413 ? 19.922 18.75 -2.344 1 93.88 413 ASP A O 1
ATOM 3180 N N . LYS A 1 414 ? 19.844 19.906 -4.285 1 91.31 414 LYS A N 1
ATOM 3181 C CA . LYS A 1 414 ? 21.125 19.422 -4.789 1 91.31 414 LYS A CA 1
ATOM 3182 C C . LYS A 1 414 ? 22.297 20.156 -4.117 1 91.31 414 LYS A C 1
ATOM 3184 O O . LYS A 1 414 ? 22.078 21.078 -3.332 1 91.31 414 LYS A O 1
ATOM 3189 N N . GLU A 1 415 ? 23.438 19.688 -4.438 1 93.44 415 GLU A N 1
ATOM 3190 C CA . GLU A 1 415 ? 24.656 20.281 -3.906 1 93.44 415 GLU A CA 1
ATOM 3191 C C . GLU A 1 415 ? 24.75 21.766 -4.277 1 93.44 415 GLU A C 1
ATOM 3193 O O . GLU A 1 415 ? 24.375 22.156 -5.383 1 93.44 415 GLU A O 1
ATOM 3198 N N . ALA A 1 416 ? 25.219 22.562 -3.342 1 95 416 ALA A N 1
ATOM 3199 C CA . ALA A 1 416 ? 25.406 24 -3.566 1 95 416 ALA A CA 1
ATOM 3200 C C . ALA A 1 416 ? 26.703 24.484 -2.926 1 95 416 ALA A C 1
ATOM 3202 O O . ALA A 1 416 ? 27.141 23.953 -1.913 1 95 416 ALA A O 1
ATOM 3203 N N . ILE A 1 417 ? 27.297 25.438 -3.568 1 94.75 417 ILE A N 1
ATOM 3204 C CA . ILE A 1 417 ? 28.469 26.094 -3.008 1 94.75 417 ILE A CA 1
ATOM 3205 C C . ILE A 1 417 ? 28.125 27.531 -2.617 1 94.75 417 ILE A C 1
ATOM 3207 O O . ILE A 1 417 ? 27.75 28.344 -3.471 1 94.75 417 ILE A O 1
ATOM 3211 N N . VAL A 1 418 ? 28.219 27.766 -1.417 1 94.19 418 VAL A N 1
ATOM 3212 C CA . VAL A 1 418 ? 27.906 29.078 -0.887 1 94.19 418 VAL A CA 1
ATOM 3213 C C . VAL A 1 418 ? 29.109 29.625 -0.105 1 94.19 418 VAL A C 1
ATOM 3215 O O . VAL A 1 418 ? 29.531 29.016 0.879 1 94.19 418 VAL A O 1
ATOM 3218 N N . ASN A 1 419 ? 29.672 30.781 -0.531 1 91.06 419 ASN A N 1
ATOM 3219 C CA . ASN A 1 419 ? 30.828 31.406 0.11 1 91.06 419 ASN A CA 1
ATOM 3220 C C . ASN A 1 419 ? 31.984 30.406 0.262 1 91.06 419 ASN A C 1
ATOM 3222 O O . ASN A 1 419 ? 32.562 30.281 1.345 1 91.06 419 ASN A O 1
ATOM 3226 N N . GLY A 1 420 ? 32.094 29.578 -0.651 1 92.38 420 GLY A N 1
ATOM 3227 C CA . GLY A 1 420 ? 33.219 28.641 -0.691 1 92.38 420 GLY A CA 1
ATOM 3228 C C . GLY A 1 420 ? 32.938 27.359 0.081 1 92.38 420 GLY A C 1
ATOM 3229 O O . GLY A 1 420 ? 33.781 26.453 0.106 1 92.38 420 GLY A O 1
ATOM 3230 N N . VAL A 1 421 ? 31.812 27.281 0.687 1 94.94 421 VAL A N 1
ATOM 3231 C CA . VAL A 1 421 ? 31.469 26.094 1.461 1 94.94 421 VAL A CA 1
ATOM 3232 C C . VAL A 1 421 ? 30.516 25.219 0.652 1 94.94 421 VAL A C 1
ATOM 3234 O O . VAL A 1 421 ? 29.5 25.688 0.147 1 94.94 421 VAL A O 1
ATOM 3237 N N . LYS A 1 422 ? 30.875 23.984 0.577 1 96.12 422 LYS A N 1
ATOM 3238 C CA . LYS A 1 422 ? 30.047 23.031 -0.151 1 96.12 422 LYS A CA 1
ATOM 3239 C C . LYS A 1 422 ? 28.984 22.422 0.752 1 96.12 422 LYS A C 1
ATOM 3241 O O . LYS A 1 422 ? 29.281 21.875 1.81 1 96.12 422 LYS A O 1
ATOM 3246 N N . TYR A 1 423 ? 27.766 22.562 0.365 1 97.38 423 TYR A N 1
ATOM 3247 C CA . TYR A 1 423 ? 26.625 21.922 1.01 1 97.38 423 TYR A CA 1
ATOM 3248 C C . TYR A 1 423 ? 26.219 20.656 0.261 1 97.38 423 TYR A C 1
ATOM 3250 O O . TYR A 1 423 ? 25.922 20.703 -0.934 1 97.38 423 TYR A O 1
ATOM 3258 N N . GLU A 1 424 ? 26.188 19.578 0.965 1 96.19 424 GLU A N 1
ATOM 3259 C CA . GLU A 1 424 ? 25.938 18.281 0.348 1 96.19 424 GLU A CA 1
ATOM 3260 C C . GLU A 1 424 ? 24.453 18.125 -0.013 1 96.19 424 GLU A C 1
ATOM 3262 O O . GLU A 1 424 ? 23.578 18.703 0.64 1 96.19 424 GLU A O 1
ATOM 3267 N N . THR A 1 425 ? 24.234 17.297 -0.963 1 93.19 425 THR A N 1
ATOM 3268 C CA . THR A 1 425 ? 22.922 17.078 -1.553 1 93.19 425 THR A CA 1
ATOM 3269 C C . THR A 1 425 ? 22.031 16.25 -0.622 1 93.19 425 THR A C 1
ATOM 3271 O O . THR A 1 425 ? 22.516 15.32 0.029 1 93.19 425 THR A O 1
ATOM 3274 N N . ASP A 1 426 ? 20.781 16.641 -0.447 1 93.44 426 ASP A N 1
ATOM 3275 C CA . ASP A 1 426 ? 19.672 15.906 0.145 1 93.44 426 ASP A CA 1
ATOM 3276 C C . ASP A 1 426 ? 18.438 15.969 -0.746 1 93.44 426 ASP A C 1
ATOM 3278 O O . ASP A 1 426 ? 17.594 16.859 -0.585 1 93.44 426 ASP A O 1
ATOM 3282 N N . THR A 1 427 ? 18.266 14.977 -1.606 1 89.62 427 THR A N 1
ATOM 3283 C CA . THR A 1 427 ? 17.188 15.086 -2.582 1 89.62 427 THR A CA 1
ATOM 3284 C C . THR A 1 427 ? 16.25 13.891 -2.49 1 89.62 427 THR A C 1
ATOM 3286 O O . THR A 1 427 ? 15.477 13.633 -3.414 1 89.62 427 THR A O 1
ATOM 3289 N N . VAL A 1 428 ? 16.328 13.117 -1.396 1 86.81 428 VAL A N 1
ATOM 3290 C CA . VAL A 1 428 ? 15.445 11.953 -1.237 1 86.81 428 VAL A CA 1
ATOM 3291 C C . VAL A 1 428 ? 13.984 12.406 -1.255 1 86.81 428 VAL A C 1
ATOM 3293 O O . VAL A 1 428 ? 13.562 13.195 -0.409 1 86.81 428 VAL A O 1
ATOM 3296 N N . PRO A 1 429 ? 13.219 11.914 -2.125 1 84.69 429 PRO A N 1
ATOM 3297 C CA . PRO A 1 429 ? 11.867 12.445 -2.254 1 84.69 429 PRO A CA 1
ATOM 3298 C C . PRO A 1 429 ? 10.891 11.844 -1.242 1 84.69 429 PRO A C 1
ATOM 3300 O O . PRO A 1 429 ? 9.859 12.438 -0.944 1 84.69 429 PRO A O 1
ATOM 3303 N N . LYS A 1 430 ? 11.148 10.609 -0.697 1 84.94 430 LYS A N 1
ATOM 3304 C CA . LYS A 1 430 ? 10.266 9.922 0.244 1 84.94 430 LYS A CA 1
ATOM 3305 C C . LYS A 1 430 ? 10.57 10.336 1.681 1 84.94 430 LYS A C 1
ATOM 3307 O O . LYS A 1 430 ? 11.602 10.953 1.952 1 84.94 430 LYS A O 1
ATOM 3312 N N . GLY A 1 431 ? 9.492 9.992 2.604 1 76.06 431 GLY A N 1
ATOM 3313 C CA . GLY A 1 431 ? 9.789 10.43 3.959 1 76.06 431 GLY A CA 1
ATOM 3314 C C . GLY A 1 431 ? 8.953 9.727 5.012 1 76.06 431 GLY A C 1
ATOM 3315 O O . GLY A 1 431 ? 9.18 9.898 6.211 1 76.06 431 GLY A O 1
ATOM 3316 N N . ALA A 1 432 ? 7.855 8.875 4.824 1 73.69 432 ALA A N 1
ATOM 3317 C CA . ALA A 1 432 ? 6.949 8.344 5.84 1 73.69 432 ALA A CA 1
ATOM 3318 C C . ALA A 1 432 ? 7.66 7.332 6.73 1 73.69 432 ALA A C 1
ATOM 3320 O O . ALA A 1 432 ? 7.34 7.203 7.914 1 73.69 432 ALA A O 1
ATOM 3321 N N . SER A 1 433 ? 8.758 6.965 6.617 1 82.94 433 SER A N 1
ATOM 3322 C CA . SER A 1 433 ? 9.531 5.988 7.375 1 82.94 433 SER A CA 1
ATOM 3323 C C . SER A 1 433 ? 10.805 5.598 6.637 1 82.94 433 SER A C 1
ATOM 3325 O O . SER A 1 433 ? 11.023 4.422 6.336 1 82.94 433 SER A O 1
ATOM 3327 N N . VAL A 1 434 ? 11.609 6.535 6.582 1 88.38 434 VAL A N 1
ATOM 3328 C CA . VAL A 1 434 ? 12.781 6.34 5.738 1 88.38 434 VAL A CA 1
ATOM 3329 C C . VAL A 1 434 ? 14.047 6.656 6.535 1 88.38 434 VAL A C 1
ATOM 3331 O O . VAL A 1 434 ? 14.078 7.617 7.312 1 88.38 434 VAL A O 1
ATOM 3334 N N . LEU A 1 435 ? 15.023 5.785 6.383 1 91.94 435 LEU A N 1
ATOM 3335 C CA . LEU A 1 435 ? 16.406 6.098 6.762 1 91.94 435 LEU A CA 1
ATOM 3336 C C . LEU A 1 435 ? 17.266 6.32 5.523 1 91.94 435 LEU A C 1
ATOM 3338 O O . LEU A 1 435 ? 17.297 5.477 4.621 1 91.94 435 LEU A O 1
ATOM 3342 N N . TYR A 1 436 ? 17.828 7.465 5.418 1 91.38 436 TYR A N 1
ATOM 3343 C CA . TYR A 1 436 ? 18.797 7.754 4.375 1 91.38 436 TYR A CA 1
ATOM 3344 C C . TYR A 1 436 ? 20.188 7.934 4.965 1 91.38 436 TYR A C 1
ATOM 3346 O O . TYR A 1 436 ? 20.375 8.672 5.941 1 91.38 436 TYR A O 1
ATOM 3354 N N . VAL A 1 437 ? 21.078 7.234 4.398 1 90.38 437 VAL A N 1
ATOM 3355 C CA . VAL A 1 437 ? 22.5 7.41 4.703 1 90.38 437 VAL A CA 1
ATOM 3356 C C . VAL A 1 437 ? 23.234 7.906 3.461 1 90.38 437 VAL A C 1
ATOM 3358 O O . VAL A 1 437 ? 23.172 7.277 2.402 1 90.38 437 VAL A O 1
ATOM 3361 N N . ASN A 1 438 ? 23.859 9.008 3.633 1 89.62 438 ASN A N 1
ATOM 3362 C CA . ASN A 1 438 ? 24.562 9.562 2.479 1 89.62 438 ASN A CA 1
ATOM 3363 C C . ASN A 1 438 ? 25.703 8.648 2.02 1 89.62 438 ASN A C 1
ATOM 3365 O O . ASN A 1 438 ? 26.281 7.922 2.828 1 89.62 438 ASN A O 1
ATOM 3369 N N . PRO A 1 439 ? 26.141 8.672 0.785 1 80.81 439 PRO A N 1
ATOM 3370 C CA . PRO A 1 439 ? 2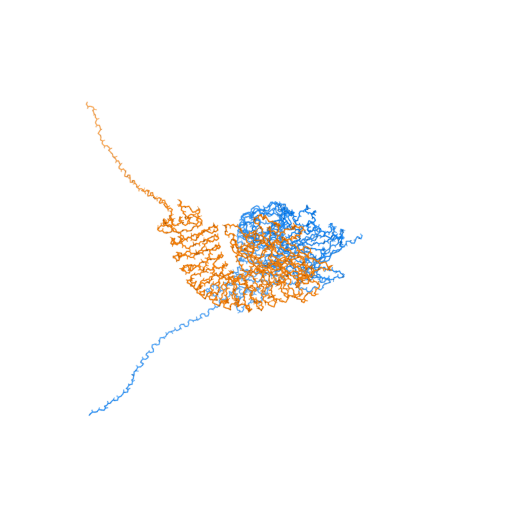7.156 7.781 0.239 1 80.81 439 PRO A CA 1
ATOM 3371 C C . PRO A 1 439 ? 28.484 7.871 0.996 1 80.81 439 PRO A C 1
ATOM 3373 O O . PRO A 1 439 ? 29.188 6.867 1.14 1 80.81 439 PRO A O 1
ATOM 3376 N N . GLY A 1 440 ? 28.781 9.047 1.491 1 81.94 440 GLY A N 1
ATOM 3377 C CA . GLY A 1 440 ? 30 9.219 2.252 1 81.94 440 GLY A CA 1
ATOM 3378 C C . GLY A 1 440 ? 29.875 8.766 3.695 1 81.94 440 GLY A C 1
ATOM 3379 O O . GLY A 1 440 ? 30.859 8.766 4.438 1 81.94 440 GLY A O 1
ATOM 3380 N N . SER A 1 441 ? 28.75 8.336 4.082 1 87 441 SER A N 1
ATOM 3381 C CA . SER A 1 441 ? 28.422 7.852 5.418 1 87 441 SER A CA 1
ATOM 3382 C C . SER A 1 441 ? 28.812 8.867 6.484 1 87 441 SER A C 1
ATOM 3384 O O . SER A 1 441 ? 29.25 8.5 7.57 1 87 441 SER A O 1
ATOM 3386 N N . ASN A 1 442 ? 28.766 10.102 6.18 1 92.5 442 ASN A N 1
ATOM 3387 C CA . ASN A 1 442 ? 29.109 11.125 7.156 1 92.5 442 ASN A CA 1
ATOM 3388 C C . ASN A 1 442 ? 27.875 11.797 7.734 1 92.5 442 ASN A C 1
ATOM 3390 O O . ASN A 1 442 ? 27.953 12.508 8.734 1 92.5 442 ASN A O 1
ATOM 3394 N N . TRP A 1 443 ? 26.781 11.609 7.121 1 95.62 443 TRP A N 1
ATOM 3395 C CA . TRP A 1 443 ? 25.531 12.07 7.711 1 95.62 443 TRP A CA 1
ATOM 3396 C C . TRP A 1 443 ? 24.359 11.188 7.277 1 95.62 443 TRP A C 1
ATOM 3398 O O . TRP A 1 443 ? 24.5 10.375 6.359 1 95.62 443 TRP A O 1
ATOM 3408 N N . ALA A 1 444 ? 23.281 11.266 7.965 1 95.38 444 ALA A N 1
ATOM 3409 C CA . ALA A 1 444 ? 22.047 10.508 7.699 1 95.38 444 ALA A CA 1
ATOM 3410 C C . ALA A 1 444 ? 20.828 11.266 8.203 1 95.38 444 ALA A C 1
ATOM 3412 O O . ALA A 1 444 ? 20.953 12.25 8.93 1 95.38 444 ALA A O 1
ATOM 3413 N N . PHE A 1 445 ? 19.719 10.875 7.719 1 95.75 445 PHE A N 1
ATOM 3414 C CA . PHE A 1 445 ? 18.516 11.344 8.383 1 95.75 445 PHE A CA 1
ATOM 3415 C C . PHE A 1 445 ? 17.484 10.227 8.508 1 95.75 445 PHE A C 1
ATOM 3417 O O . PHE A 1 445 ? 17.516 9.266 7.734 1 95.75 445 PHE A O 1
ATOM 3424 N N . SER A 1 446 ? 16.703 10.281 9.516 1 95.75 446 SER A N 1
ATOM 3425 C CA . SER A 1 446 ? 15.547 9.414 9.75 1 95.75 446 SER A CA 1
ATOM 3426 C C . SER A 1 446 ? 14.25 10.219 9.797 1 95.75 446 SER A C 1
ATOM 3428 O O . SER A 1 446 ? 14.164 11.211 10.523 1 95.75 446 SER A O 1
ATOM 3430 N N . SER A 1 447 ? 13.367 9.867 8.969 1 94.06 447 SER A N 1
ATOM 3431 C CA . SER A 1 447 ? 12.086 10.555 8.898 1 94.06 447 SER A CA 1
ATOM 3432 C C . SER A 1 447 ? 10.93 9.625 9.25 1 94.06 447 SER A C 1
ATOM 3434 O O . SER A 1 447 ? 10.961 8.438 8.914 1 94.06 447 SER A O 1
ATOM 3436 N N . THR A 1 448 ? 9.953 10.156 10 1 93.94 448 THR A N 1
ATOM 3437 C CA . THR A 1 448 ? 8.781 9.383 10.391 1 93.94 448 THR A CA 1
ATOM 3438 C C . THR A 1 448 ? 7.504 10.188 10.148 1 93.94 448 THR A C 1
ATOM 3440 O O . THR A 1 448 ? 7.484 11.406 10.336 1 93.94 448 THR A O 1
ATOM 3443 N N . GLY A 1 449 ? 6.418 9.414 9.719 1 94.75 449 GLY A N 1
ATOM 3444 C CA . GLY A 1 449 ? 5.094 10.008 9.617 1 94.75 449 GLY A CA 1
ATOM 3445 C C . GLY A 1 449 ? 4.633 10.203 8.18 1 94.75 449 GLY A C 1
ATOM 3446 O O . GLY A 1 449 ? 5.445 10.156 7.254 1 94.75 449 GLY A O 1
ATOM 3447 N N . ASN A 1 450 ? 3.375 10.336 7.977 1 94.25 450 ASN A N 1
ATOM 3448 C CA . ASN A 1 450 ? 2.77 10.672 6.695 1 94.25 450 ASN A CA 1
ATOM 3449 C C . ASN A 1 450 ? 1.815 11.859 6.82 1 94.25 450 ASN A C 1
ATOM 3451 O O . ASN A 1 450 ? 1.271 12.109 7.898 1 94.25 450 ASN A O 1
ATOM 3455 N N . PHE A 1 451 ? 1.711 12.625 5.746 1 95.31 451 PHE A N 1
ATOM 3456 C CA . PHE A 1 451 ? 0.733 13.703 5.734 1 95.31 451 PHE A CA 1
ATOM 3457 C C . PHE A 1 451 ? -0.685 13.148 5.648 1 95.31 451 PHE A C 1
ATOM 3459 O O . PHE A 1 451 ? -0.971 12.289 4.816 1 95.31 451 PHE A O 1
ATOM 3466 N N . MET A 1 452 ? -1.511 13.664 6.492 1 94.5 452 MET A N 1
ATOM 3467 C CA . MET A 1 452 ? -2.846 13.086 6.621 1 94.5 452 MET A CA 1
ATOM 3468 C C . MET A 1 452 ? -3.896 14.016 6.02 1 94.5 452 MET A C 1
ATOM 3470 O O . MET A 1 452 ? -3.686 15.227 5.934 1 94.5 452 MET A O 1
ATOM 3474 N N . ASP A 1 453 ? -5.055 13.438 5.543 1 93.31 453 ASP A N 1
ATOM 3475 C CA . ASP A 1 453 ? -6.312 14.078 5.168 1 93.31 453 ASP A CA 1
ATOM 3476 C C . ASP A 1 453 ? -6.188 14.781 3.814 1 93.31 453 ASP A C 1
ATOM 3478 O O . ASP A 1 453 ? -7.055 15.57 3.438 1 93.31 453 ASP A O 1
ATOM 3482 N N . ASN A 1 454 ? -5.121 14.57 2.988 1 90.44 454 ASN A N 1
ATOM 3483 C CA . ASN A 1 454 ? -4.957 15.242 1.705 1 90.44 454 ASN A CA 1
ATOM 3484 C C . ASN A 1 454 ? -5.285 14.312 0.54 1 90.44 454 ASN A C 1
ATOM 3486 O O . ASN A 1 454 ? -5.223 14.727 -0.622 1 90.44 454 ASN A O 1
ATOM 3490 N N . ASN A 1 455 ? -5.684 13.109 0.811 1 85.06 455 ASN A N 1
ATOM 3491 C CA . ASN A 1 455 ? -6.086 12.109 -0.177 1 85.06 455 ASN A CA 1
ATOM 3492 C C . ASN A 1 455 ? -4.961 11.82 -1.169 1 85.06 455 ASN A C 1
ATOM 3494 O O . ASN A 1 455 ? -5.211 11.656 -2.363 1 85.06 455 ASN A O 1
ATOM 3498 N N . ILE A 1 456 ? -3.738 12.039 -0.715 1 83.88 456 ILE A N 1
ATOM 3499 C CA . ILE A 1 456 ? -2.551 11.711 -1.499 1 83.88 456 ILE A CA 1
ATOM 3500 C C . ILE A 1 456 ? -1.784 10.578 -0.828 1 83.88 456 ILE A C 1
ATOM 3502 O O . ILE A 1 456 ? -1.438 10.664 0.353 1 83.88 456 ILE A O 1
ATOM 3506 N N . ASN A 1 457 ? -1.604 9.508 -1.577 1 78.12 457 ASN A N 1
ATOM 3507 C CA . ASN A 1 457 ? -0.916 8.352 -1.014 1 78.12 457 ASN A CA 1
ATOM 3508 C C . ASN A 1 457 ? 0.598 8.547 -1.017 1 78.12 457 ASN A C 1
ATOM 3510 O O . ASN A 1 457 ? 1.297 8.023 -0.149 1 78.12 457 ASN A O 1
ATOM 3514 N N . ASP A 1 458 ? 1.077 9.312 -2.029 1 86.44 458 ASP A N 1
ATOM 3515 C CA . ASP A 1 458 ? 2.51 9.469 -2.262 1 86.44 458 ASP A CA 1
ATOM 3516 C C . ASP A 1 458 ? 2.926 10.938 -2.178 1 86.44 458 ASP A C 1
ATOM 3518 O O . ASP A 1 458 ? 3.34 11.523 -3.176 1 86.44 458 ASP A O 1
ATOM 3522 N N . ASP A 1 459 ? 2.951 11.414 -0.919 1 87.88 459 ASP A N 1
ATOM 3523 C CA . ASP A 1 459 ? 3.305 12.82 -0.711 1 87.88 459 ASP A CA 1
ATOM 3524 C C . ASP A 1 459 ? 4.781 13.062 -1.017 1 87.88 459 ASP A C 1
ATOM 3526 O O . ASP A 1 459 ? 5.594 12.141 -0.947 1 87.88 459 ASP A O 1
ATOM 3530 N N . SER A 1 460 ? 5.141 14.32 -1.42 1 88.19 460 SER A N 1
ATOM 3531 C CA . SER A 1 460 ? 6.531 14.75 -1.491 1 88.19 460 SER A CA 1
ATOM 3532 C C . SER A 1 460 ? 7.012 15.289 -0.147 1 88.19 460 SER A C 1
ATOM 3534 O O . SER A 1 460 ? 6.277 16 0.543 1 88.19 460 SER A O 1
ATOM 3536 N N . TYR A 1 461 ? 8.18 14.977 0.164 1 93.31 461 TYR A N 1
ATOM 3537 C CA . TYR A 1 461 ? 8.734 15.438 1.434 1 93.31 461 TYR A CA 1
ATOM 3538 C C . TYR A 1 461 ? 9.773 16.531 1.213 1 93.31 461 TYR A C 1
ATOM 3540 O O . TYR A 1 461 ? 10.625 16.766 2.07 1 93.31 461 TYR A O 1
ATOM 3548 N N . ILE A 1 462 ? 9.742 17.094 0.017 1 93.5 462 ILE A N 1
ATOM 3549 C CA . ILE A 1 462 ? 10.531 18.281 -0.346 1 93.5 462 ILE A CA 1
ATOM 3550 C C . ILE A 1 462 ? 9.602 19.391 -0.809 1 93.5 462 ILE A C 1
ATOM 3552 O O . ILE A 1 462 ? 8.695 19.172 -1.62 1 93.5 462 ILE A O 1
ATOM 3556 N N . ALA A 1 463 ? 9.711 20.5 -0.215 1 93.81 463 ALA A N 1
ATOM 3557 C CA . ALA A 1 463 ? 8.969 21.688 -0.631 1 93.81 463 ALA A CA 1
ATOM 3558 C C . ALA A 1 463 ? 9.797 22.531 -1.595 1 93.81 463 ALA A C 1
ATOM 3560 O O . ALA A 1 463 ? 11.016 22.609 -1.471 1 93.81 463 ALA A O 1
ATOM 3561 N N . THR A 1 464 ? 9.219 23.094 -2.539 1 90.25 464 THR A N 1
ATOM 3562 C CA . THR A 1 464 ? 9.859 23.969 -3.508 1 90.25 464 THR A CA 1
ATOM 3563 C C . THR A 1 464 ? 9.25 25.359 -3.459 1 90.25 464 THR A C 1
ATOM 3565 O O . THR A 1 464 ? 8.031 25.516 -3.396 1 90.25 464 THR A O 1
ATOM 3568 N N . SER A 1 465 ? 10.133 26.266 -3.436 1 86.69 465 SER A N 1
ATOM 3569 C CA . SER A 1 465 ? 9.664 27.641 -3.379 1 86.69 465 SER A CA 1
ATOM 3570 C C . SER A 1 465 ? 8.945 28.031 -4.664 1 86.69 465 SER A C 1
ATOM 3572 O O . SER A 1 465 ? 9.375 27.672 -5.762 1 86.69 465 SER A O 1
ATOM 3574 N N . THR A 1 466 ? 7.969 28.734 -4.492 1 68.31 466 THR A N 1
ATOM 3575 C CA . THR A 1 466 ? 7.191 29.219 -5.629 1 68.31 466 THR A CA 1
ATOM 3576 C C . THR A 1 466 ? 7.75 30.531 -6.141 1 68.31 466 THR A C 1
ATOM 3578 O O . THR A 1 466 ? 7.449 30.953 -7.266 1 68.31 466 THR A O 1
ATOM 3581 N N . SER A 1 467 ? 8.633 31.172 -5.32 1 67.69 467 SER A N 1
ATOM 3582 C CA . SER A 1 467 ? 9.133 32.5 -5.699 1 67.69 467 SER A CA 1
ATOM 3583 C C . SER A 1 467 ? 10.656 32.531 -5.723 1 67.69 467 SER A C 1
ATOM 3585 O O . SER A 1 467 ? 11.305 31.766 -5.004 1 67.69 467 SER A O 1
ATOM 3587 N N . LYS A 1 468 ? 11.227 33.125 -6.793 1 62.16 468 LYS A N 1
ATOM 3588 C CA . LYS A 1 468 ? 12.672 33.344 -6.836 1 62.16 468 LYS A CA 1
ATOM 3589 C C . LYS A 1 468 ? 13.125 34.219 -5.684 1 62.16 468 LYS A C 1
ATOM 3591 O O . LYS A 1 468 ? 12.633 35.344 -5.527 1 62.16 468 LYS A O 1
ATOM 3596 N N . LEU A 1 469 ? 13.875 33.719 -4.719 1 67.38 469 LEU A N 1
ATOM 3597 C CA . LEU A 1 469 ? 14.344 34.469 -3.549 1 67.38 469 LEU A CA 1
ATOM 3598 C C . LEU A 1 469 ? 15.57 35.312 -3.889 1 67.38 469 LEU A C 1
ATOM 3600 O O . LEU A 1 469 ? 16.5 34.812 -4.539 1 67.38 469 LEU A O 1
ATOM 3604 N N . THR A 1 470 ? 15.492 36.562 -3.963 1 65.19 470 THR A N 1
ATOM 3605 C CA . THR A 1 470 ? 16.625 37.438 -4.234 1 65.19 470 THR A CA 1
ATOM 3606 C C . THR A 1 470 ? 17.406 37.75 -2.953 1 65.19 470 THR A C 1
ATOM 3608 O O . THR A 1 470 ? 17.375 38.875 -2.447 1 65.19 470 THR A O 1
ATOM 3611 N N . ILE A 1 471 ? 17.859 36.781 -2.348 1 70.5 471 ILE A N 1
ATOM 3612 C CA . ILE A 1 471 ? 18.625 36.969 -1.114 1 70.5 471 ILE A CA 1
ATOM 3613 C C . ILE A 1 471 ? 19.984 36.25 -1.241 1 70.5 471 ILE A C 1
ATOM 3615 O O . ILE A 1 471 ? 20.156 35.375 -2.086 1 70.5 471 ILE A O 1
ATOM 3619 N N . PRO A 1 472 ? 20.969 36.844 -0.596 1 71.25 472 PRO A N 1
ATOM 3620 C CA . PRO A 1 472 ? 22.25 36.125 -0.581 1 71.25 472 PRO A CA 1
ATOM 3621 C C . PRO A 1 472 ? 22.094 34.625 -0.229 1 71.25 472 PRO A C 1
ATOM 3623 O O . PRO A 1 472 ? 21.281 34.281 0.621 1 71.25 472 PRO A O 1
ATOM 3626 N N . SER A 1 473 ? 22.781 33.812 -0.806 1 78.88 473 SER A N 1
ATOM 3627 C CA . SER A 1 473 ? 22.766 32.344 -0.599 1 78.88 473 SER A CA 1
ATOM 3628 C C . SER A 1 473 ? 21.406 31.766 -0.93 1 78.88 473 SER A C 1
ATOM 3630 O O . SER A 1 473 ? 20.938 30.828 -0.265 1 78.88 473 SER A O 1
ATOM 3632 N N . SER A 1 474 ? 20.766 32.406 -1.846 1 82.75 474 SER A N 1
ATOM 3633 C CA . SER A 1 474 ? 19.406 32.062 -2.223 1 82.75 474 SER A CA 1
ATOM 3634 C C . SER A 1 474 ? 19.312 30.578 -2.623 1 82.75 474 SER A C 1
ATOM 3636 O O . SER A 1 474 ? 18.25 29.969 -2.52 1 82.75 474 SER A O 1
ATOM 3638 N N . GLN A 1 475 ? 20.406 30.062 -2.877 1 87.12 475 GLN A N 1
ATOM 3639 C CA . GLN A 1 475 ? 20.406 28.688 -3.354 1 87.12 475 GLN A CA 1
ATOM 3640 C C . GLN A 1 475 ? 20.016 27.719 -2.242 1 87.12 475 GLN A C 1
ATOM 3642 O O . GLN A 1 475 ? 19.5 26.641 -2.516 1 87.12 475 GLN A O 1
ATOM 3647 N N . LEU A 1 476 ? 20.203 28.141 -1.02 1 93.25 476 LEU A N 1
ATOM 3648 C CA . LEU A 1 476 ? 19.938 27.25 0.105 1 93.25 476 LEU A CA 1
ATOM 3649 C C . LEU A 1 476 ? 18.453 27.297 0.485 1 93.25 476 LEU A C 1
ATOM 3651 O O . LEU A 1 476 ? 18 26.5 1.304 1 93.25 476 LEU A O 1
ATOM 3655 N N . TYR A 1 477 ? 17.766 28.172 -0.187 1 93.88 477 TYR A N 1
ATOM 3656 C CA . TYR A 1 477 ? 16.422 28.391 0.305 1 93.88 477 TYR A CA 1
ATOM 3657 C C . TYR A 1 477 ? 15.391 28.156 -0.795 1 93.88 477 TYR A C 1
ATOM 3659 O O . TYR A 1 477 ? 14.203 28.453 -0.623 1 93.88 477 TYR A O 1
ATOM 3667 N N . ALA A 1 478 ? 15.859 27.641 -1.892 1 92.5 478 ALA A N 1
ATOM 3668 C CA . ALA A 1 478 ? 14.945 27.359 -3.002 1 92.5 478 ALA A CA 1
ATOM 3669 C C . ALA A 1 478 ? 14.078 26.141 -2.705 1 92.5 478 ALA A C 1
ATOM 3671 O O . ALA A 1 478 ? 12.945 26.047 -3.176 1 92.5 478 ALA A O 1
ATOM 3672 N N . ARG A 1 479 ? 14.633 25.219 -2.021 1 94.12 479 ARG A N 1
ATOM 3673 C CA . ARG A 1 479 ? 13.945 24 -1.604 1 94.12 479 ARG A CA 1
ATOM 3674 C C . ARG A 1 479 ? 14.227 23.688 -0.139 1 94.12 479 ARG A C 1
ATOM 3676 O O . ARG A 1 479 ? 15.133 24.266 0.462 1 94.12 479 ARG A O 1
ATOM 3683 N N . ALA A 1 480 ? 13.414 22.875 0.437 1 96.62 480 ALA A N 1
ATOM 3684 C CA . ALA A 1 480 ? 13.57 22.5 1.838 1 96.62 480 ALA A CA 1
ATOM 3685 C C . ALA A 1 480 ? 12.969 21.125 2.102 1 96.62 480 ALA A C 1
ATOM 3687 O O . ALA A 1 480 ? 12.047 20.688 1.405 1 96.62 480 ALA A O 1
ATOM 3688 N N . ARG A 1 481 ? 13.531 20.484 3.057 1 97.31 481 ARG A N 1
ATOM 3689 C CA . ARG A 1 481 ? 12.969 19.188 3.445 1 97.31 481 ARG A CA 1
ATOM 3690 C C . ARG A 1 481 ? 11.812 19.359 4.422 1 97.31 481 ARG A C 1
ATOM 3692 O O . ARG A 1 481 ? 11.898 20.172 5.352 1 97.31 481 ARG A O 1
ATOM 3699 N N . LEU A 1 482 ? 10.781 18.547 4.129 1 95.62 482 LEU A N 1
ATOM 3700 C CA . LEU A 1 482 ? 9.562 18.547 4.93 1 95.62 482 LEU A CA 1
ATOM 3701 C C . LEU A 1 482 ? 9.438 17.234 5.715 1 95.62 482 LEU A C 1
ATOM 3703 O O . LEU A 1 482 ? 9.898 16.188 5.258 1 95.62 482 LEU A O 1
ATOM 3707 N N . SER A 1 483 ? 8.836 17.359 6.84 1 95.06 483 SER A N 1
ATOM 3708 C CA . SER A 1 483 ? 8.469 16.172 7.59 1 95.06 483 SER A CA 1
ATOM 3709 C C . SER A 1 483 ? 7.086 16.312 8.211 1 95.06 483 SER A C 1
ATOM 3711 O O . SER A 1 483 ? 6.734 17.375 8.727 1 95.06 483 SER A O 1
ATOM 3713 N N . PRO A 1 484 ? 6.285 15.258 8.125 1 95.44 484 PRO A N 1
ATOM 3714 C CA . PRO A 1 484 ? 4.934 15.336 8.68 1 95.44 484 PRO A CA 1
ATOM 3715 C C . PRO A 1 484 ? 4.906 15.133 10.195 1 95.44 484 PRO A C 1
ATOM 3717 O O . PRO A 1 484 ? 3.906 15.453 10.844 1 95.44 484 PRO A O 1
ATOM 3720 N N . LEU A 1 485 ? 5.965 14.602 10.766 1 96.75 485 LEU A N 1
ATOM 3721 C CA . LEU A 1 485 ? 5.922 14.273 12.188 1 96.75 485 LEU A CA 1
ATOM 3722 C C . LEU A 1 485 ? 7.293 14.469 12.828 1 96.75 485 LEU A C 1
ATOM 3724 O O . LEU A 1 485 ? 7.543 15.492 13.469 1 96.75 485 LEU A O 1
ATOM 3728 N N . SER A 1 486 ? 8.242 13.602 12.484 1 97.06 486 SER A N 1
ATOM 3729 C CA . SER A 1 486 ? 9.555 13.609 13.125 1 97.06 486 SER A CA 1
ATOM 3730 C C . SER A 1 486 ? 10.672 13.461 12.094 1 97.06 486 SER A C 1
ATOM 3732 O O . SER A 1 486 ? 10.586 12.625 11.195 1 97.06 486 SER A O 1
ATOM 3734 N N . LEU A 1 487 ? 11.664 14.297 12.18 1 97.69 487 LEU A N 1
ATOM 3735 C CA . LEU A 1 487 ? 12.828 14.289 11.305 1 97.69 487 LEU A CA 1
ATOM 3736 C C . LEU A 1 487 ? 14.117 14.461 12.109 1 97.69 487 LEU A C 1
ATOM 3738 O O . LEU A 1 487 ? 14.281 15.469 12.805 1 97.69 487 LEU A O 1
ATOM 3742 N N . THR A 1 488 ? 14.977 13.508 12.023 1 97.94 488 THR A N 1
ATOM 3743 C CA . THR A 1 488 ? 16.234 13.57 12.742 1 97.94 488 THR A CA 1
ATOM 3744 C C . THR A 1 488 ? 17.422 13.523 11.766 1 97.94 488 THR A C 1
ATOM 3746 O O . THR A 1 488 ? 17.547 12.562 11 1 97.94 488 THR A O 1
ATOM 3749 N N . TYR A 1 489 ? 18.188 14.523 11.758 1 98.06 489 TYR A N 1
ATOM 3750 C CA . TYR A 1 489 ? 19.469 14.5 11.047 1 98.06 489 TYR A CA 1
ATOM 3751 C C . TYR A 1 489 ? 20.594 14.062 11.961 1 98.06 489 TYR A C 1
ATOM 3753 O O . TYR A 1 489 ? 20.641 14.445 13.133 1 98.06 489 TYR A O 1
ATOM 3761 N N . TYR A 1 490 ? 21.547 13.32 11.398 1 97.25 490 TYR A N 1
ATOM 3762 C CA . TYR A 1 490 ? 22.734 12.859 12.102 1 97.25 490 TYR A CA 1
ATOM 3763 C C . TYR A 1 490 ? 24 13.352 11.406 1 97.25 490 TYR A C 1
ATOM 3765 O O . TYR A 1 490 ? 24.156 13.203 10.195 1 97.25 490 TYR A O 1
ATOM 3773 N N . GLY A 1 491 ? 24.828 14.047 12.141 1 97.06 491 GLY A N 1
ATOM 3774 C CA . GLY A 1 491 ? 26.234 14.117 11.766 1 97.06 491 GLY A CA 1
ATOM 3775 C C . GLY A 1 491 ? 27.047 12.945 12.281 1 97.06 491 GLY A C 1
ATOM 3776 O O . GLY A 1 491 ? 27.141 12.727 13.492 1 97.06 491 GLY A O 1
ATOM 3777 N N . LEU A 1 492 ? 27.609 12.211 11.359 1 95.19 492 LEU A N 1
ATOM 3778 C CA . LEU A 1 492 ? 28.297 10.977 11.734 1 95.19 492 LEU A CA 1
ATOM 3779 C C . LEU A 1 492 ? 29.812 11.148 11.641 1 95.19 492 LEU A C 1
ATOM 3781 O O . LEU A 1 492 ? 30.312 11.922 10.812 1 95.19 492 LEU A O 1
ATOM 3785 N N . CYS A 1 493 ? 30.562 10.438 12.523 1 94.44 493 CYS A N 1
ATOM 3786 C CA . CYS A 1 493 ? 32.031 10.406 12.562 1 94.44 493 CYS A CA 1
ATOM 3787 C C . CYS A 1 493 ? 32.594 11.812 12.711 1 94.44 493 CYS A C 1
ATOM 3789 O O . CYS A 1 493 ? 33.469 12.211 11.953 1 94.44 493 CYS A O 1
ATOM 3791 N N . MET A 1 494 ? 31.984 12.523 13.594 1 95.31 494 MET A N 1
ATOM 3792 C CA . MET A 1 494 ? 32.469 13.859 13.93 1 95.31 494 MET A CA 1
ATOM 3793 C C . MET A 1 494 ? 33.438 13.805 15.102 1 95.31 494 MET A C 1
ATOM 3795 O O . MET A 1 494 ? 33.312 12.938 15.977 1 95.31 494 MET A O 1
ATOM 3799 N N . HIS A 1 495 ? 34.438 14.703 15.109 1 93.88 495 HIS A N 1
ATOM 3800 C CA . HIS A 1 495 ? 35.281 14.828 16.297 1 93.88 495 HIS A CA 1
ATOM 3801 C C . HIS A 1 495 ? 34.438 15.188 17.516 1 93.88 495 HIS A C 1
ATOM 3803 O O . HIS A 1 495 ? 33.5 15.969 17.422 1 93.88 495 HIS A O 1
ATOM 3809 N N . ASN A 1 496 ? 34.875 14.539 18.625 1 94.56 496 ASN A N 1
ATOM 3810 C CA . ASN A 1 496 ? 34.25 15 19.859 1 94.56 496 ASN A CA 1
ATOM 3811 C C . ASN A 1 496 ? 34.656 16.438 20.203 1 94.56 496 ASN A C 1
ATOM 3813 O O . ASN A 1 496 ? 35.812 16.812 19.984 1 94.56 496 ASN A O 1
ATOM 3817 N N . GLY A 1 497 ? 33.688 17.219 20.625 1 95.69 497 GLY A N 1
ATOM 3818 C CA . GLY A 1 497 ? 34 18.594 20.969 1 95.69 497 GLY A CA 1
ATOM 3819 C C . GLY A 1 497 ? 32.812 19.531 20.844 1 95.69 497 GLY A C 1
ATOM 3820 O O . GLY A 1 497 ? 31.672 19.078 20.766 1 95.69 497 GLY A O 1
ATOM 3821 N N . SER A 1 498 ? 33.188 20.797 20.906 1 97.06 498 SER A N 1
ATOM 3822 C CA . SER A 1 498 ? 32.156 21.828 20.844 1 97.06 498 SER A CA 1
ATOM 3823 C C . SER A 1 498 ? 31.938 22.312 19.406 1 97.06 498 SER A C 1
ATOM 3825 O O . SER A 1 498 ? 32.906 22.547 18.672 1 97.06 498 SER A O 1
ATOM 3827 N N . TYR A 1 499 ? 30.688 22.453 19.094 1 98 499 TYR A N 1
ATOM 3828 C CA . TYR A 1 499 ? 30.344 22.859 17.734 1 98 499 TYR A CA 1
ATOM 3829 C C . TYR A 1 499 ? 29.297 23.969 17.75 1 98 499 TYR A C 1
ATOM 3831 O O . TYR A 1 499 ? 28.531 24.094 18.703 1 98 499 TYR A O 1
ATOM 3839 N N . THR A 1 500 ? 29.328 24.781 16.734 1 98.06 500 THR A N 1
ATOM 3840 C CA . THR A 1 500 ? 28.25 25.719 16.406 1 98.06 500 THR A CA 1
ATOM 3841 C C . THR A 1 500 ? 27.359 25.156 15.305 1 98.06 500 THR A C 1
ATOM 3843 O O . THR A 1 500 ? 27.844 24.828 14.211 1 98.06 500 THR A O 1
ATOM 3846 N N . VAL A 1 501 ? 26.094 25.016 15.656 1 98.44 501 VAL A N 1
ATOM 3847 C CA . VAL A 1 501 ? 25.109 24.531 14.703 1 98.44 501 VAL A CA 1
ATOM 3848 C C . VAL A 1 501 ? 24.281 25.688 14.18 1 98.44 501 VAL A C 1
ATOM 3850 O O . VAL A 1 501 ? 23.656 26.422 14.953 1 98.44 501 VAL A O 1
ATOM 3853 N N . LYS A 1 502 ? 24.266 25.859 12.883 1 98.12 502 LYS A N 1
ATOM 3854 C CA . LYS A 1 502 ? 23.422 26.859 12.219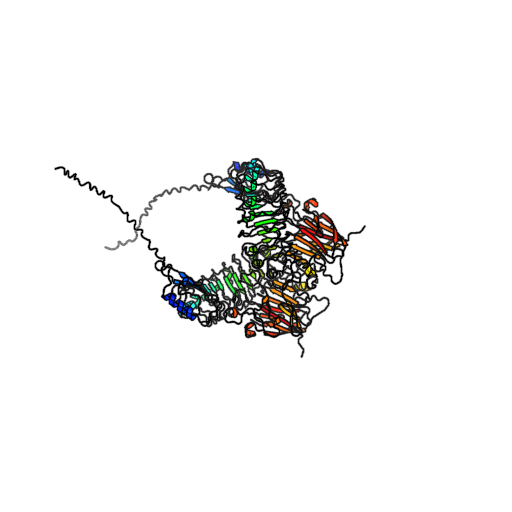 1 98.12 502 LYS A CA 1
ATOM 3855 C C . LYS A 1 502 ? 22.312 26.203 11.414 1 98.12 502 LYS A C 1
ATOM 3857 O O . LYS A 1 502 ? 22.578 25.422 10.5 1 98.12 502 LYS A O 1
ATOM 3862 N N . LEU A 1 503 ? 21.141 26.516 11.797 1 98.69 503 LEU A N 1
ATOM 3863 C CA . LEU A 1 503 ? 19.969 26.016 11.086 1 98.69 503 LEU A CA 1
ATOM 3864 C C . LEU A 1 503 ? 19.359 27.109 10.203 1 98.69 503 LEU A C 1
ATOM 3866 O O . LEU A 1 503 ? 19.031 28.188 10.68 1 98.69 503 LEU A O 1
ATOM 3870 N N . HIS A 1 504 ? 19.25 26.797 8.914 1 97.62 504 HIS A N 1
ATOM 3871 C CA . HIS A 1 504 ? 18.703 27.719 7.934 1 97.62 504 HIS A CA 1
ATOM 3872 C C . HIS A 1 504 ? 17.234 27.422 7.652 1 97.62 504 HIS A C 1
ATOM 3874 O O . HIS A 1 504 ? 16.875 26.297 7.297 1 97.62 504 HIS A O 1
ATOM 3880 N N . PHE A 1 505 ? 16.438 28.531 7.816 1 97.5 505 PHE A N 1
ATOM 3881 C CA . PHE A 1 505 ? 15.008 28.359 7.594 1 97.5 505 PHE A CA 1
ATOM 3882 C C . PHE A 1 505 ? 14.484 29.406 6.625 1 97.5 505 PHE A C 1
ATOM 3884 O O . PHE A 1 505 ? 14.992 30.531 6.582 1 97.5 505 PHE A O 1
ATOM 3891 N N . ALA A 1 506 ? 13.5 28.984 5.852 1 95.56 506 ALA A N 1
ATOM 3892 C CA . ALA A 1 506 ? 12.625 29.875 5.098 1 95.56 506 ALA A CA 1
ATOM 3893 C C . ALA A 1 506 ? 11.258 29.234 4.867 1 95.56 506 ALA A C 1
ATOM 3895 O O . ALA A 1 506 ? 11.164 28.094 4.445 1 95.56 506 ALA A O 1
ATOM 3896 N N . GLU A 1 507 ? 10.227 29.984 5.23 1 95.88 507 GLU A N 1
ATOM 3897 C CA . GLU A 1 507 ? 8.898 29.484 4.91 1 95.88 507 GLU A CA 1
ATOM 3898 C C . GLU A 1 507 ? 8.586 29.656 3.428 1 95.88 507 GLU A C 1
ATOM 3900 O O . GLU A 1 507 ? 8.25 30.766 2.982 1 95.88 507 GLU A O 1
ATOM 3905 N N . ILE A 1 508 ? 8.664 28.547 2.707 1 93.75 508 ILE A N 1
ATOM 3906 C CA . ILE A 1 508 ? 8.555 28.672 1.257 1 93.75 508 ILE A CA 1
ATOM 3907 C C . ILE A 1 508 ? 7.273 28 0.772 1 93.75 508 ILE A C 1
ATOM 3909 O O . ILE A 1 508 ? 7.062 27.844 -0.433 1 93.75 508 ILE A O 1
ATOM 3913 N N . VAL A 1 509 ? 6.438 27.594 1.684 1 93.62 509 VAL A N 1
ATOM 3914 C CA . VAL A 1 509 ? 5.184 26.938 1.342 1 93.62 509 VAL A CA 1
ATOM 3915 C C . VAL A 1 509 ? 4.039 27.938 1.378 1 93.62 509 VAL A C 1
ATOM 3917 O O . VAL A 1 509 ? 3.252 28.031 0.433 1 93.62 509 VAL A O 1
ATOM 3920 N N . PHE A 1 510 ? 3.938 28.688 2.426 1 94.62 510 PHE A N 1
ATOM 3921 C CA . PHE A 1 510 ? 2.938 29.75 2.525 1 94.62 510 PHE A CA 1
ATOM 3922 C C . PHE A 1 510 ? 3.387 31 1.764 1 94.62 510 PHE A C 1
ATOM 3924 O O . PHE A 1 510 ? 4.582 31.281 1.672 1 94.62 510 PHE A O 1
ATOM 3931 N N . THR A 1 511 ? 2.453 31.688 1.286 1 92 511 THR A N 1
ATOM 3932 C CA . THR A 1 511 ? 2.789 32.844 0.451 1 92 511 THR A CA 1
ATOM 3933 C C . THR A 1 511 ? 2.764 34.125 1.269 1 92 511 THR A C 1
ATOM 3935 O O . THR A 1 511 ? 2.291 34.125 2.406 1 92 511 THR A O 1
ATOM 3938 N N . ASN A 1 512 ? 3.414 35.125 0.679 1 89.62 512 ASN A N 1
ATOM 3939 C CA . ASN A 1 512 ? 3.346 36.469 1.205 1 89.62 512 ASN A CA 1
ATOM 3940 C C . ASN A 1 512 ? 2.48 37.375 0.326 1 89.62 512 ASN A C 1
ATOM 3942 O O . ASN A 1 512 ? 2.979 38.344 -0.267 1 89.62 512 ASN A O 1
ATOM 3946 N N . ASP A 1 513 ? 1.261 37.031 0.219 1 91.5 513 ASP A N 1
ATOM 3947 C CA . ASP A 1 513 ? 0.312 37.781 -0.607 1 91.5 513 ASP A CA 1
ATOM 3948 C C . ASP A 1 513 ? -1.016 37.969 0.122 1 91.5 513 ASP A C 1
ATOM 3950 O O . ASP A 1 513 ? -1.099 37.781 1.336 1 91.5 513 ASP A O 1
ATOM 3954 N N . SER A 1 514 ? -1.928 38.531 -0.601 1 93.31 514 SER A N 1
ATOM 3955 C CA . SER A 1 514 ? -3.229 38.812 0.002 1 93.31 514 SER A CA 1
ATOM 3956 C C . SER A 1 514 ? -4.234 37.719 -0.333 1 93.31 514 SER A C 1
ATOM 3958 O O . SER A 1 514 ? -5.375 38 -0.699 1 93.31 514 SER A O 1
ATOM 3960 N N . THR A 1 515 ? -3.764 36.531 -0.238 1 95.69 515 THR A N 1
ATOM 3961 C CA . THR A 1 515 ? -4.633 35.344 -0.412 1 95.69 515 THR A CA 1
ATOM 3962 C C . THR A 1 515 ? -4.652 34.5 0.853 1 95.69 515 THR A C 1
ATOM 3964 O O . THR A 1 515 ? -3.812 34.688 1.739 1 95.69 515 THR A O 1
ATOM 3967 N N . TYR A 1 516 ? -5.594 33.625 0.866 1 96.56 516 TYR A N 1
ATOM 3968 C CA . TYR A 1 516 ? -5.719 32.75 2.035 1 96.56 516 TYR A CA 1
ATOM 3969 C C . TYR A 1 516 ? -4.496 31.859 2.188 1 96.56 516 TYR A C 1
ATOM 3971 O O . TYR A 1 516 ? -4.266 31.297 3.256 1 96.56 516 TYR A O 1
ATOM 3979 N N . CYS A 1 517 ? -3.668 31.672 1.217 1 95.31 517 CYS A N 1
ATOM 3980 C CA . CYS A 1 517 ? -2.449 30.875 1.262 1 95.31 517 CYS A CA 1
ATOM 3981 C C . CYS A 1 517 ? -1.436 31.484 2.227 1 95.31 517 CYS A C 1
ATOM 3983 O O . CYS A 1 517 ? -0.489 30.812 2.641 1 95.31 517 CYS A O 1
ATOM 3985 N N . SER A 1 518 ? -1.645 32.719 2.535 1 95.25 518 SER A N 1
ATOM 3986 C CA . SER A 1 518 ? -0.721 33.406 3.426 1 95.25 518 SER A CA 1
ATOM 3987 C C . SER A 1 518 ? -1.083 33.188 4.891 1 95.25 518 SER A C 1
ATOM 3989 O O . SER A 1 518 ? -0.344 33.562 5.789 1 95.25 518 SER A O 1
ATOM 3991 N N . LEU A 1 519 ? -2.139 32.5 5.164 1 96.69 519 LEU A N 1
ATOM 3992 C CA . LEU A 1 519 ? -2.68 32.406 6.52 1 96.69 519 LEU A CA 1
ATOM 3993 C C . LEU A 1 519 ? -2.125 31.203 7.254 1 96.69 519 LEU A C 1
ATOM 3995 O O . LEU A 1 519 ? -2.375 31.031 8.453 1 96.69 519 LEU A O 1
ATOM 3999 N N . GLY A 1 520 ? -1.393 30.391 6.617 1 96.44 520 GLY A N 1
ATOM 4000 C CA . GLY A 1 520 ? -0.845 29.203 7.246 1 96.44 520 GLY A CA 1
ATOM 4001 C C . GLY A 1 520 ? 0.122 29.5 8.375 1 96.44 520 GLY A C 1
ATOM 4002 O O . GLY A 1 520 ? 0.847 30.5 8.32 1 96.44 520 GLY A O 1
ATOM 4003 N N . LYS A 1 521 ? 0.095 28.641 9.336 1 96.19 521 LYS A N 1
ATOM 4004 C CA . LYS A 1 521 ? 1.021 28.719 10.469 1 96.19 521 LYS A CA 1
ATOM 4005 C C . LYS A 1 521 ? 1.718 27.375 10.695 1 96.19 521 LYS A C 1
ATOM 4007 O O . LYS A 1 521 ? 1.075 26.391 11.062 1 96.19 521 LYS A O 1
ATOM 4012 N N . ARG A 1 522 ? 2.947 27.422 10.516 1 97.19 522 ARG A N 1
ATOM 4013 C CA . ARG A 1 522 ? 3.762 26.234 10.758 1 97.19 522 ARG A CA 1
ATOM 4014 C C . ARG A 1 522 ? 4.461 26.328 12.109 1 97.19 522 ARG A C 1
ATOM 4016 O O . ARG A 1 522 ? 5.145 27.312 12.406 1 97.19 522 ARG A O 1
ATOM 4023 N N . LYS A 1 523 ? 4.281 25.344 12.938 1 97.25 523 LYS A N 1
ATOM 4024 C CA . LYS A 1 523 ? 4.91 25.281 14.258 1 97.25 523 LYS A CA 1
ATOM 4025 C C . LYS A 1 523 ? 5.527 23.922 14.516 1 97.25 523 LYS A C 1
ATOM 4027 O O . LYS A 1 523 ? 4.93 22.891 14.195 1 97.25 523 LYS A O 1
ATOM 4032 N N . PHE A 1 524 ? 6.723 23.922 15.016 1 98.31 524 PHE A N 1
ATOM 4033 C CA . PHE A 1 524 ? 7.367 22.672 15.367 1 98.31 524 PHE A CA 1
ATOM 4034 C C . PHE A 1 524 ? 8.469 22.891 16.391 1 98.31 524 PHE A C 1
ATOM 4036 O O . PHE A 1 524 ? 8.844 24.031 16.672 1 98.31 524 PHE A O 1
ATOM 4043 N N . ASN A 1 525 ? 8.938 21.828 17 1 98.44 525 ASN A N 1
ATOM 4044 C CA . ASN A 1 525 ? 10.016 21.859 17.984 1 98.44 525 ASN A CA 1
ATOM 4045 C C . ASN A 1 525 ? 11.344 21.422 17.375 1 98.44 525 ASN A C 1
ATOM 4047 O O . ASN A 1 525 ? 11.367 20.672 16.406 1 98.44 525 ASN A O 1
ATOM 4051 N N . VAL A 1 526 ? 12.414 21.922 17.938 1 98.81 526 VAL A N 1
ATOM 4052 C CA . VAL A 1 526 ? 13.75 21.531 17.5 1 98.81 526 VAL A CA 1
ATOM 4053 C C . VAL A 1 526 ? 14.57 21.094 18.719 1 98.81 526 VAL A C 1
ATOM 4055 O O . VAL A 1 526 ? 14.57 21.766 19.75 1 98.81 526 VAL A O 1
ATOM 4058 N N . PHE A 1 527 ? 15.195 19.984 18.578 1 98.62 527 PHE A N 1
ATOM 4059 C CA . PHE A 1 527 ? 16.094 19.453 19.609 1 98.62 527 PHE A CA 1
ATOM 4060 C C . PHE A 1 527 ? 17.484 19.25 19.047 1 98.62 527 PHE A C 1
ATOM 4062 O O . PHE A 1 527 ? 17.656 18.828 17.906 1 98.62 527 PHE A O 1
ATOM 4069 N N . ILE A 1 528 ? 18.484 19.562 19.781 1 98.5 528 ILE A N 1
ATOM 4070 C CA . ILE A 1 528 ? 19.875 19.25 19.5 1 98.5 528 ILE A CA 1
ATOM 4071 C C . ILE A 1 528 ? 20.484 18.469 20.656 1 98.5 528 ILE A C 1
ATOM 4073 O O . ILE A 1 528 ? 20.469 18.938 21.797 1 98.5 528 ILE A O 1
ATOM 4077 N N . GLN A 1 529 ? 21.047 17.406 20.328 1 97.38 529 GLN A N 1
ATOM 4078 C CA . GLN A 1 529 ? 21.594 16.5 21.344 1 97.38 529 GLN A CA 1
ATOM 4079 C C . GLN A 1 529 ? 20.594 16.266 22.469 1 97.38 529 GLN A C 1
ATOM 4081 O O . GLN A 1 529 ? 20.953 16.344 23.656 1 97.38 529 GLN A O 1
ATOM 4086 N N . GLY A 1 530 ? 19.312 16.109 22.156 1 95.62 530 GLY A N 1
ATOM 4087 C CA . GLY A 1 530 ? 18.281 15.734 23.094 1 95.62 530 GLY A CA 1
ATOM 4088 C C . GLY A 1 530 ? 17.688 16.922 23.844 1 95.62 530 GLY A C 1
ATOM 4089 O O . GLY A 1 530 ? 16.688 16.781 24.531 1 95.62 530 GLY A O 1
ATOM 4090 N N . LYS A 1 531 ? 18.234 18.062 23.609 1 97.25 531 LYS A N 1
ATOM 4091 C CA . LYS A 1 531 ? 17.766 19.266 24.312 1 97.25 531 LYS A CA 1
ATOM 4092 C C . LYS A 1 531 ? 16.938 20.141 23.375 1 97.25 531 LYS A C 1
ATOM 4094 O O . LYS A 1 531 ? 17.359 20.453 22.266 1 97.25 531 LYS A O 1
ATOM 4099 N N . MET A 1 532 ? 15.805 20.578 23.938 1 97.94 532 MET A N 1
ATOM 4100 C CA . MET A 1 532 ? 14.945 21.453 23.141 1 97.94 532 MET A CA 1
ATOM 4101 C C . MET A 1 532 ? 15.555 22.844 23.031 1 97.94 532 MET A C 1
ATOM 4103 O O . MET A 1 532 ? 15.789 23.5 24.031 1 97.94 532 MET A O 1
ATOM 4107 N N . VAL A 1 533 ? 15.758 23.297 21.844 1 98.5 533 VAL A N 1
ATOM 4108 C CA . VAL A 1 533 ? 16.391 24.609 21.656 1 98.5 533 VAL A CA 1
ATOM 4109 C C . VAL A 1 533 ? 15.367 25.578 21.062 1 98.5 533 VAL A C 1
ATOM 4111 O O . VAL A 1 533 ? 15.531 26.797 21.172 1 98.5 533 VAL A O 1
ATOM 4114 N N . LEU A 1 534 ? 14.359 25.094 20.344 1 98.44 534 LEU A N 1
ATOM 4115 C CA . LEU A 1 534 ? 13.234 25.891 19.859 1 98.44 534 LEU A CA 1
ATOM 4116 C C . LEU A 1 534 ? 11.914 25.219 20.188 1 98.44 534 LEU A C 1
ATOM 4118 O O . LEU A 1 534 ? 11.727 24.031 19.891 1 98.44 534 LEU A O 1
ATOM 4122 N N . GLU A 1 535 ? 11.008 25.891 20.797 1 96.56 535 GLU A N 1
ATOM 4123 C CA . GLU A 1 535 ? 9.672 25.406 21.125 1 96.56 535 GLU A CA 1
ATOM 4124 C C . GLU A 1 535 ? 8.609 26.156 20.312 1 96.56 535 GLU A C 1
ATOM 4126 O O . GLU A 1 535 ? 8.547 27.375 20.328 1 96.56 535 GLU A O 1
ATOM 4131 N N . ASP A 1 536 ? 7.762 25.375 19.641 1 95.75 536 ASP A N 1
ATOM 4132 C CA . ASP A 1 536 ? 6.691 25.969 18.844 1 95.75 536 ASP A CA 1
ATOM 4133 C C . ASP A 1 536 ? 7.242 27.016 17.891 1 95.75 536 ASP A C 1
ATOM 4135 O O . ASP A 1 536 ? 6.719 28.141 17.812 1 95.75 536 ASP A O 1
ATOM 4139 N N . PHE A 1 537 ? 8.328 26.672 17.312 1 98 537 PHE A N 1
ATOM 4140 C CA . PHE A 1 537 ? 9.016 27.594 16.406 1 98 537 PHE A CA 1
ATOM 4141 C C . PHE A 1 537 ? 8.18 27.859 15.156 1 98 537 PHE A C 1
ATOM 4143 O O . PHE A 1 537 ? 7.668 26.922 14.539 1 98 537 PHE A O 1
ATOM 4150 N N . ASP A 1 538 ? 8.008 29.031 14.852 1 97.88 538 ASP A N 1
ATOM 4151 C CA . ASP A 1 538 ? 7.316 29.516 13.656 1 97.88 538 ASP A CA 1
ATOM 4152 C C . ASP A 1 538 ? 8.266 30.281 12.75 1 97.88 538 ASP A C 1
ATOM 4154 O O . ASP A 1 538 ? 8.664 31.406 13.07 1 97.88 538 ASP A O 1
ATOM 4158 N N . ILE A 1 539 ? 8.523 29.75 11.602 1 97.25 539 ILE A N 1
ATOM 4159 C CA . ILE A 1 539 ? 9.523 30.297 10.695 1 97.25 539 ILE A CA 1
ATOM 4160 C C . ILE A 1 539 ? 9.086 31.688 10.234 1 97.25 539 ILE A C 1
ATOM 4162 O O . ILE A 1 539 ? 9.883 32.625 10.266 1 97.25 539 ILE A O 1
ATOM 4166 N N . GLU A 1 540 ? 7.91 31.781 9.82 1 95.5 540 GLU A N 1
ATOM 4167 C CA . GLU A 1 540 ? 7.398 33.031 9.273 1 95.5 540 GLU A CA 1
ATOM 4168 C C . GLU A 1 540 ? 7.441 34.156 10.328 1 95.5 540 GLU A C 1
ATOM 4170 O O . GLU A 1 540 ? 7.844 35.281 10.031 1 95.5 540 GLU A O 1
ATOM 4175 N N . GLN A 1 541 ? 6.973 33.844 11.484 1 95.06 541 GLN A N 1
ATOM 4176 C CA . GLN A 1 541 ? 7.004 34.812 12.562 1 95.06 541 GLN A CA 1
ATOM 4177 C C . GLN A 1 541 ? 8.438 35.25 12.867 1 95.06 541 GLN A C 1
ATOM 4179 O O . GLN A 1 541 ? 8.703 36.438 13.031 1 95.06 541 GLN A O 1
ATOM 4184 N N . SER A 1 542 ? 9.312 34.312 12.945 1 96.56 542 SER A N 1
ATOM 4185 C CA . SER A 1 542 ? 10.703 34.594 13.289 1 96.56 542 SER A CA 1
ATOM 4186 C C . SER A 1 542 ? 11.406 35.375 12.188 1 96.56 542 SER A C 1
ATOM 4188 O O . SER A 1 542 ? 12.227 36.25 12.469 1 96.56 542 SER A O 1
ATOM 4190 N N . ALA A 1 543 ? 11.07 35.094 10.906 1 94.56 543 ALA A N 1
ATOM 4191 C CA . ALA A 1 543 ? 11.703 35.719 9.758 1 94.56 543 ALA A CA 1
ATOM 4192 C C . ALA A 1 543 ? 10.977 37.031 9.383 1 94.56 543 ALA A C 1
ATOM 4194 O O . ALA A 1 543 ? 11.438 37.781 8.531 1 94.56 543 ALA A O 1
ATOM 4195 N N . ALA A 1 544 ? 9.898 37.344 10.016 1 93.44 544 ALA A N 1
ATOM 4196 C CA . ALA A 1 544 ? 9.047 38.5 9.75 1 93.44 544 ALA A CA 1
ATOM 4197 C C . ALA A 1 544 ? 8.492 38.469 8.336 1 93.44 544 ALA A C 1
ATOM 4199 O O . ALA A 1 544 ? 8.516 39.469 7.621 1 93.44 544 ALA A O 1
ATOM 4200 N N . GLY A 1 545 ? 8.156 37.219 7.984 1 91.12 545 GLY A N 1
ATOM 4201 C CA . GLY A 1 545 ? 7.512 37.094 6.691 1 91.12 545 GLY A CA 1
ATOM 4202 C C . GLY A 1 545 ? 7.797 35.75 6.023 1 91.12 545 GLY A C 1
ATOM 4203 O O . GLY A 1 545 ? 8.789 35.094 6.34 1 91.12 545 GLY A O 1
ATOM 4204 N N . SER A 1 546 ? 6.891 35.438 5.047 1 91.75 546 SER A N 1
ATOM 4205 C CA . SER A 1 546 ? 7.113 34.25 4.215 1 91.75 546 SER A CA 1
ATOM 4206 C C . SER A 1 546 ? 8.141 34.531 3.121 1 91.75 546 SER A C 1
ATOM 4208 O O . SER A 1 546 ? 8.234 35.656 2.623 1 91.75 546 SER A O 1
ATOM 4210 N N . GLY A 1 547 ? 8.922 33.469 2.807 1 90.5 547 GLY A N 1
ATOM 4211 C CA . GLY A 1 547 ? 9.922 33.625 1.757 1 90.5 547 GLY A CA 1
ATOM 4212 C C . GLY A 1 547 ? 11.188 34.312 2.223 1 90.5 547 GLY A C 1
ATOM 4213 O O . GLY A 1 547 ? 12.078 34.594 1.417 1 90.5 547 GLY A O 1
ATOM 4214 N N . LYS A 1 548 ? 11.258 34.594 3.445 1 92.25 548 LYS A N 1
ATOM 4215 C CA . LYS A 1 548 ? 12.43 35.25 4.008 1 92.25 548 LYS A CA 1
ATOM 4216 C C . LYS A 1 548 ? 13.289 34.281 4.801 1 92.25 548 LYS A C 1
ATOM 4218 O O . LYS A 1 548 ? 12.766 33.5 5.609 1 92.25 548 LYS A O 1
ATOM 4223 N N . PRO A 1 549 ? 14.516 34.344 4.543 1 93.75 549 PRO A N 1
ATOM 4224 C CA . PRO A 1 549 ? 15.398 33.406 5.254 1 93.75 549 PRO A CA 1
ATOM 4225 C C . PRO A 1 549 ? 15.68 33.875 6.688 1 93.75 549 PRO A C 1
ATOM 4227 O O . PRO A 1 549 ? 15.648 35.062 6.988 1 93.75 549 PRO A O 1
ATOM 4230 N N . ILE A 1 550 ? 15.93 32.969 7.547 1 95.62 550 ILE A N 1
ATOM 4231 C CA . ILE A 1 550 ? 16.391 33.188 8.914 1 95.62 550 ILE A CA 1
ATOM 4232 C C . ILE A 1 550 ? 17.328 32.094 9.344 1 95.62 550 ILE A C 1
ATOM 4234 O O . ILE A 1 550 ? 17.141 30.922 8.977 1 95.62 550 ILE A O 1
ATOM 4238 N N . MET A 1 551 ? 18.359 32.438 9.969 1 96.5 551 MET A N 1
ATOM 4239 C CA . MET A 1 551 ? 19.344 31.5 10.492 1 96.5 551 MET A CA 1
ATOM 4240 C C . MET A 1 551 ? 19.312 31.469 12.016 1 96.5 551 MET A C 1
ATOM 4242 O O . MET A 1 551 ? 19.359 32.531 12.664 1 96.5 551 MET A O 1
ATOM 4246 N N . LYS A 1 552 ? 19.125 30.359 12.648 1 98.38 552 LYS A N 1
ATOM 4247 C CA . LYS A 1 552 ? 19.219 30.172 14.094 1 98.38 552 LYS A CA 1
ATOM 4248 C C . LYS A 1 552 ? 20.516 29.453 14.477 1 98.38 552 LYS A C 1
ATOM 4250 O O . LYS A 1 552 ? 20.828 28.406 13.906 1 98.38 552 LYS A O 1
ATOM 4255 N N . THR A 1 553 ? 21.25 29.969 15.398 1 98 553 THR A N 1
ATOM 4256 C CA . THR A 1 553 ? 22.562 29.453 15.766 1 98 553 THR A CA 1
ATOM 4257 C C . THR A 1 553 ? 22.547 28.906 17.188 1 98 553 THR A C 1
ATOM 4259 O O . THR A 1 553 ? 22.016 29.547 18.094 1 98 553 THR A O 1
ATOM 4262 N N . PHE A 1 554 ? 23.156 27.797 17.375 1 98.25 554 PHE A N 1
ATOM 4263 C CA . PHE A 1 554 ? 23.234 27.141 18.672 1 98.25 554 PHE A CA 1
ATOM 4264 C C . PHE A 1 554 ? 24.625 26.562 18.906 1 98.25 554 PHE A C 1
ATOM 4266 O O . PHE A 1 554 ? 25.328 26.203 17.969 1 98.25 554 PHE A O 1
ATOM 4273 N N . THR A 1 555 ? 24.984 26.438 20.172 1 97.44 555 THR A N 1
ATOM 4274 C CA . THR A 1 555 ? 26.203 25.719 20.562 1 97.44 555 THR A CA 1
ATOM 4275 C C . THR A 1 555 ? 25.844 24.375 21.172 1 97.44 555 THR A C 1
ATOM 4277 O O . THR A 1 555 ? 24.891 24.25 21.938 1 97.44 555 THR A O 1
ATOM 4280 N N . THR A 1 556 ? 26.594 23.375 20.812 1 97.06 556 THR A N 1
ATOM 4281 C CA . THR A 1 556 ? 26.359 22.031 21.344 1 97.06 556 THR A CA 1
ATOM 4282 C C . THR A 1 556 ? 27.672 21.266 21.5 1 97.06 556 THR A C 1
ATOM 4284 O O . THR A 1 556 ? 28.734 21.781 21.141 1 97.06 556 THR A O 1
ATOM 4287 N N . TYR A 1 557 ? 27.609 20.125 22.141 1 96.38 557 TYR A N 1
ATOM 4288 C CA . TYR A 1 557 ? 28.781 19.281 22.375 1 96.38 557 TYR A CA 1
ATOM 4289 C C . TYR A 1 557 ? 28.547 17.875 21.828 1 96.38 557 TYR A C 1
ATOM 4291 O O . TYR A 1 557 ? 27.562 17.219 22.172 1 96.38 557 TYR A O 1
ATOM 4299 N N . VAL A 1 558 ? 29.375 17.484 20.922 1 95.69 558 VAL A N 1
ATOM 4300 C CA . VAL A 1 558 ? 29.312 16.141 20.375 1 95.69 558 VAL A CA 1
ATOM 4301 C C . VAL A 1 558 ? 30.125 15.188 21.266 1 95.69 558 VAL A C 1
ATOM 4303 O O . VAL A 1 558 ? 31.281 15.461 21.578 1 95.69 558 VAL A O 1
ATOM 4306 N N . THR A 1 559 ? 29.281 14.164 21.641 1 87 559 THR A N 1
ATOM 4307 C CA . THR A 1 559 ? 29.859 13.07 22.406 1 87 559 THR A CA 1
ATOM 4308 C C . THR A 1 559 ? 29.734 11.75 21.656 1 87 559 THR A C 1
ATOM 4310 O O . THR A 1 559 ? 28.75 11.531 20.938 1 87 559 THR A O 1
ATOM 4313 N N . ASN A 1 560 ? 30.719 10.992 21.453 1 88.88 560 ASN A N 1
ATOM 4314 C CA . ASN A 1 560 ? 30.719 9.672 20.828 1 88.88 560 ASN A CA 1
ATOM 4315 C C . ASN A 1 560 ? 30.719 9.766 19.312 1 88.88 560 ASN A C 1
ATOM 4317 O O . ASN A 1 560 ? 30.094 8.945 18.625 1 88.88 560 ASN A O 1
ATOM 4321 N N . HIS A 1 561 ? 30.938 10.93 18.75 1 93.56 561 HIS A N 1
ATOM 4322 C CA . HIS A 1 561 ? 31.219 11.148 17.328 1 93.56 561 HIS A CA 1
ATOM 4323 C C . HIS A 1 561 ? 29.938 11.289 16.531 1 93.56 561 HIS A C 1
ATOM 4325 O O . HIS A 1 561 ? 29.953 11.156 15.297 1 93.56 561 HIS A O 1
ATOM 4331 N N . THR A 1 562 ? 28.75 11.469 17.234 1 95.94 562 THR A N 1
ATOM 4332 C CA . THR A 1 562 ? 27.484 11.617 16.516 1 95.94 562 THR A CA 1
ATOM 4333 C C . THR A 1 562 ? 26.75 12.875 16.984 1 95.94 562 THR A C 1
ATOM 4335 O O . THR A 1 562 ? 26.594 13.109 18.172 1 95.94 562 THR A O 1
ATOM 4338 N N . LEU A 1 563 ? 26.438 13.734 16.062 1 97.56 563 LEU A N 1
ATOM 4339 C CA . LEU A 1 563 ? 25.578 14.891 16.281 1 97.56 563 LEU A CA 1
ATOM 4340 C C . LEU A 1 563 ? 24.141 14.578 15.906 1 97.56 563 LEU A C 1
ATOM 4342 O O . LEU A 1 563 ? 23.875 14.023 14.828 1 97.56 563 LEU A O 1
AT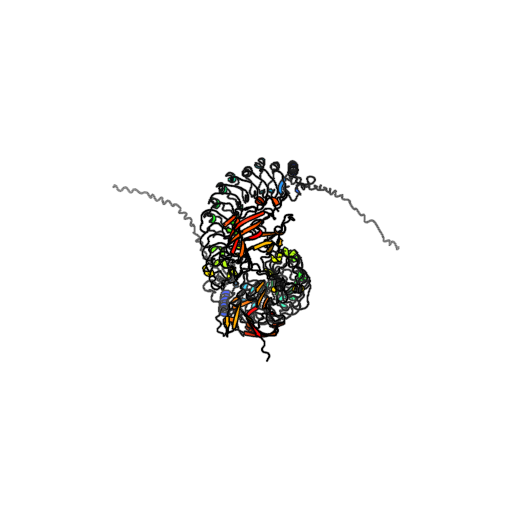OM 4346 N N . GLU A 1 564 ? 23.234 14.883 16.781 1 98.06 564 GLU A N 1
ATOM 4347 C CA . GLU A 1 564 ? 21.812 14.641 16.516 1 98.06 564 GLU A CA 1
ATOM 4348 C C . GLU A 1 564 ? 21.031 15.945 16.5 1 98.06 564 GLU A C 1
ATOM 4350 O O . GLU A 1 564 ? 21.078 16.703 17.469 1 98.06 564 GLU A O 1
ATOM 4355 N N . ILE A 1 565 ? 20.344 16.266 15.445 1 98.62 565 ILE A N 1
ATOM 4356 C CA . ILE A 1 565 ? 19.406 17.375 15.305 1 98.62 565 ILE A CA 1
ATOM 4357 C C . ILE A 1 565 ? 18.016 16.844 14.992 1 98.62 565 ILE A C 1
ATOM 4359 O O . ILE A 1 565 ? 17.797 16.234 13.945 1 98.62 565 ILE A O 1
ATOM 4363 N N . HIS A 1 566 ? 17.078 17.109 15.883 1 98.5 566 HIS A N 1
ATOM 4364 C CA . HIS A 1 566 ? 15.75 16.5 15.781 1 98.5 566 HIS A CA 1
ATOM 4365 C C . HIS A 1 566 ? 14.672 17.562 15.648 1 98.5 566 HIS A C 1
ATOM 4367 O O . HIS A 1 566 ? 14.625 18.516 16.438 1 98.5 566 HIS A O 1
ATOM 4373 N N . PHE A 1 567 ? 13.867 17.469 14.617 1 98.69 567 PHE A N 1
ATOM 4374 C CA . PHE A 1 567 ? 12.688 18.312 14.383 1 98.69 567 PHE A CA 1
ATOM 4375 C C . PHE A 1 567 ? 11.406 17.516 14.656 1 98.69 567 PHE A C 1
ATOM 4377 O O . PHE A 1 567 ? 11.281 16.375 14.227 1 98.69 567 PHE A O 1
ATOM 4384 N N . TYR A 1 568 ? 10.406 18.109 15.383 1 98.44 568 TYR A N 1
ATOM 4385 C CA . TYR A 1 568 ? 9.234 17.375 15.828 1 98.44 568 TYR A CA 1
ATOM 4386 C C . TYR A 1 568 ? 7.98 18.219 15.734 1 98.44 568 TYR A C 1
ATOM 4388 O O . TYR A 1 568 ? 7.953 19.359 16.219 1 98.44 568 TYR A O 1
ATOM 4396 N N . TRP A 1 569 ? 6.953 17.672 15.125 1 98.19 569 TRP A N 1
ATOM 4397 C CA . TRP A 1 569 ? 5.652 18.328 15.047 1 98.19 569 TRP A CA 1
ATOM 4398 C C . TRP A 1 569 ? 4.723 17.828 16.141 1 98.19 569 TRP A C 1
ATOM 4400 O O . TRP A 1 569 ? 4.387 16.641 16.188 1 98.19 569 TRP A O 1
ATOM 4410 N N . ALA A 1 570 ? 4.227 18.703 16.938 1 97 570 ALA A N 1
ATOM 4411 C CA . ALA A 1 570 ? 3.426 18.344 18.094 1 97 570 ALA A CA 1
ATOM 4412 C C . ALA A 1 570 ? 1.937 18.531 17.812 1 97 570 ALA A C 1
ATOM 4414 O O . ALA A 1 570 ? 1.127 18.594 18.75 1 97 570 ALA A O 1
ATOM 4415 N N . GLY A 1 571 ? 1.547 18.688 16.594 1 96.06 571 GLY A N 1
ATOM 4416 C CA . GLY A 1 571 ? 0.137 18.828 16.266 1 96.06 571 GLY A CA 1
ATOM 4417 C C . GLY A 1 571 ? -0.347 20.266 16.297 1 96.06 571 GLY A C 1
ATOM 4418 O O . GLY A 1 571 ? -1.552 20.516 16.359 1 96.06 571 GLY A O 1
ATOM 4419 N N . ARG A 1 572 ? 0.561 21.188 16.234 1 96.44 572 ARG A N 1
ATOM 4420 C CA . ARG A 1 572 ? 0.198 22.594 16.359 1 96.44 572 ARG A CA 1
ATOM 4421 C C . ARG A 1 572 ? 0.311 23.312 15.023 1 96.44 572 ARG A C 1
ATOM 4423 O O . ARG A 1 572 ? 0.917 22.781 14.086 1 96.44 572 ARG A O 1
ATOM 4430 N N . GLY A 1 573 ? -0.312 24.469 14.961 1 96.62 573 GLY A N 1
ATOM 4431 C CA . GLY A 1 573 ? -0.363 25.203 13.703 1 96.62 573 GLY A CA 1
ATOM 4432 C C . GLY A 1 573 ? -1.562 24.828 12.852 1 96.62 573 GLY A C 1
ATOM 4433 O O . GLY A 1 573 ? -2.523 24.234 13.344 1 96.62 573 GLY A O 1
ATOM 4434 N N . THR A 1 574 ? -1.586 25.281 11.586 1 97 574 THR A N 1
ATOM 4435 C CA . THR A 1 574 ? -2.658 24.938 10.656 1 97 574 THR A CA 1
ATOM 4436 C C . THR A 1 574 ? -2.312 23.672 9.867 1 97 574 THR A C 1
ATOM 4438 O O . THR A 1 574 ? -1.142 23.422 9.578 1 97 574 THR A O 1
ATOM 4441 N N . THR A 1 575 ? -3.283 22.906 9.609 1 95.56 575 THR A N 1
ATOM 4442 C CA . THR A 1 575 ? -3.066 21.703 8.82 1 95.56 575 THR A CA 1
ATOM 4443 C C . THR A 1 575 ? -3.912 21.719 7.551 1 95.56 575 THR A C 1
ATOM 4445 O O . THR A 1 575 ? -3.789 20.844 6.699 1 95.56 575 THR A O 1
ATOM 4448 N N . GLY A 1 576 ? -4.734 22.766 7.465 1 94.62 576 GLY A N 1
ATOM 4449 C CA . GLY A 1 576 ? -5.652 22.812 6.336 1 94.62 576 GLY A CA 1
ATOM 4450 C C . GLY A 1 576 ? -5.488 24.062 5.492 1 94.62 576 GLY A C 1
ATOM 4451 O O . GLY A 1 576 ? -6.379 24.406 4.711 1 94.62 576 GLY A O 1
ATOM 4452 N N . ILE A 1 577 ? -4.473 24.812 5.66 1 95.38 577 ILE A N 1
ATOM 4453 C CA . ILE A 1 577 ? -4.199 26.031 4.898 1 95.38 577 ILE A CA 1
ATOM 4454 C C . ILE A 1 577 ? -2.828 25.922 4.234 1 95.38 577 ILE A C 1
ATOM 4456 O O . ILE A 1 577 ? -1.824 25.672 4.906 1 95.38 577 ILE A O 1
ATOM 4460 N N . PRO A 1 578 ? -2.65 26.078 2.969 1 93.06 578 PRO A N 1
ATOM 4461 C CA . PRO A 1 578 ? -3.779 26.391 2.092 1 93.06 578 PRO A CA 1
ATOM 4462 C C . PRO A 1 578 ? -4.723 25.219 1.896 1 93.06 578 PRO A C 1
ATOM 4464 O O . PRO A 1 578 ? -5.906 25.406 1.613 1 93.06 578 PRO A O 1
ATOM 4467 N N . TYR A 1 579 ? -4.168 24.016 1.939 1 93.19 579 TYR A N 1
ATOM 4468 C CA . TYR A 1 579 ? -4.949 22.781 1.866 1 93.19 579 TYR A CA 1
ATOM 4469 C C . TYR A 1 579 ? -4.508 21.797 2.939 1 93.19 579 TYR A C 1
ATOM 4471 O O . TYR A 1 579 ? -3.502 22.016 3.619 1 93.19 579 TYR A O 1
ATOM 4479 N N . ARG A 1 580 ? -5.277 20.734 3.09 1 94.5 580 ARG A N 1
ATOM 4480 C CA . ARG A 1 580 ? -4.891 19.719 4.051 1 94.5 580 ARG A CA 1
ATOM 4481 C C . ARG A 1 580 ? -3.551 19.094 3.676 1 94.5 580 ARG A C 1
ATOM 4483 O O . ARG A 1 580 ? -3.271 18.859 2.498 1 94.5 580 ARG A O 1
ATOM 4490 N N . GLY A 1 581 ? -2.711 18.891 4.688 1 92.25 581 GLY A N 1
ATOM 4491 C CA . GLY A 1 581 ? -1.44 18.234 4.426 1 92.25 581 GLY A CA 1
ATOM 4492 C C . GLY A 1 581 ? -0.256 19.188 4.496 1 92.25 581 GLY A C 1
ATOM 4493 O O . GLY A 1 581 ? 0.889 18.766 4.305 1 92.25 581 GLY A O 1
ATOM 4494 N N . PHE A 1 582 ? -0.488 20.391 4.797 1 90.06 582 PHE A N 1
ATOM 4495 C CA . PHE A 1 582 ? 0.589 21.375 4.891 1 90.06 582 PHE A CA 1
ATOM 4496 C C . PHE A 1 582 ? 0.911 21.688 6.348 1 90.06 582 PHE A C 1
ATOM 4498 O O . PHE A 1 582 ? 0.242 22.516 6.977 1 90.06 582 PHE A O 1
ATOM 4505 N N . TYR A 1 583 ? 1.827 21.031 6.855 1 95.19 583 TYR A N 1
ATOM 4506 C CA . TYR A 1 583 ? 2.268 21.234 8.234 1 95.19 583 TYR A CA 1
ATOM 4507 C C . TYR A 1 583 ? 3.584 20.5 8.492 1 95.19 583 TYR A C 1
ATOM 4509 O O . TYR A 1 583 ? 4.195 19.969 7.57 1 95.19 583 TYR A O 1
ATOM 4517 N N . GLY A 1 584 ? 4.109 20.641 9.719 1 96.25 584 GLY A N 1
ATOM 4518 C CA . GLY A 1 584 ? 5.305 19.922 10.109 1 96.25 584 GLY A CA 1
ATOM 4519 C C . GLY A 1 584 ? 6.582 20.703 9.891 1 96.25 584 GLY A C 1
ATOM 4520 O O . GLY A 1 584 ? 6.559 21.781 9.281 1 96.25 584 GLY A O 1
ATOM 4521 N N . PRO A 1 585 ? 7.633 20.188 10.32 1 97.81 585 PRO A N 1
ATOM 4522 C CA . PRO A 1 585 ? 8.93 20.859 10.211 1 97.81 585 PRO A CA 1
ATOM 4523 C C . PRO A 1 585 ? 9.359 21.078 8.766 1 97.81 585 PRO A C 1
ATOM 4525 O O . PRO A 1 585 ? 9.008 20.297 7.883 1 97.81 585 PRO A O 1
ATOM 4528 N N . LEU A 1 586 ? 10.055 22.125 8.562 1 97.75 586 LEU A N 1
ATOM 4529 C CA . LEU A 1 586 ? 10.648 22.547 7.305 1 97.75 586 LEU A CA 1
ATOM 4530 C C . LEU A 1 586 ? 12.07 23.062 7.52 1 97.75 586 LEU A C 1
ATOM 4532 O O . LEU A 1 586 ? 12.289 23.953 8.344 1 97.75 586 LEU A O 1
ATOM 4536 N N . ILE A 1 587 ? 13.031 22.5 6.844 1 98.44 587 ILE A N 1
ATOM 4537 C CA . ILE A 1 587 ? 14.422 22.906 7.043 1 98.44 587 ILE A CA 1
ATOM 4538 C C . ILE A 1 587 ? 15.117 23.047 5.691 1 98.44 587 ILE A C 1
ATOM 4540 O O . ILE A 1 587 ? 15.023 22.156 4.844 1 98.44 587 ILE A O 1
ATOM 4544 N N . SER A 1 588 ? 15.844 24.141 5.496 1 97.94 588 SER A N 1
ATOM 4545 C CA . SER A 1 588 ? 16.453 24.453 4.211 1 97.94 588 SER A CA 1
ATOM 4546 C C . SER A 1 588 ? 17.891 23.953 4.148 1 97.94 588 SER A C 1
ATOM 4548 O O . SER A 1 588 ? 18.359 23.484 3.105 1 97.94 588 SER A O 1
ATOM 4550 N N . ALA A 1 589 ? 18.578 24.141 5.238 1 98.44 589 ALA A N 1
ATOM 4551 C CA . ALA A 1 589 ? 19.984 23.719 5.266 1 98.44 589 ALA A CA 1
ATOM 4552 C C . ALA A 1 589 ? 20.484 23.594 6.699 1 98.44 589 ALA A C 1
ATOM 4554 O O . ALA A 1 589 ? 19.875 24.125 7.629 1 98.44 589 ALA A O 1
ATOM 4555 N N . ILE A 1 590 ? 21.516 22.906 6.871 1 98.62 590 ILE A N 1
ATOM 4556 C CA . ILE A 1 590 ? 22.203 22.719 8.141 1 98.62 590 ILE A CA 1
ATOM 4557 C C . ILE A 1 590 ? 23.703 22.953 7.961 1 98.62 590 ILE A C 1
ATOM 4559 O O . ILE A 1 590 ? 24.312 22.453 7.02 1 98.62 590 ILE A O 1
ATOM 4563 N N . SER A 1 591 ? 24.266 23.781 8.797 1 98 591 SER A N 1
ATOM 4564 C CA . SER A 1 591 ? 25.703 24.016 8.836 1 98 591 SER A CA 1
ATOM 4565 C C . SER A 1 591 ? 26.266 23.812 10.242 1 98 591 SER A C 1
ATOM 4567 O O . SER A 1 591 ? 25.766 24.422 11.203 1 98 591 SER A O 1
ATOM 4569 N N . VAL A 1 592 ? 27.266 23.016 10.305 1 98.25 592 VAL A N 1
ATOM 4570 C CA . VAL A 1 592 ? 27.906 22.703 11.578 1 98.25 592 VAL A CA 1
ATOM 4571 C C . VAL A 1 592 ? 29.422 22.938 11.461 1 98.25 592 VAL A C 1
ATOM 4573 O O . VAL A 1 592 ? 30.062 22.391 10.57 1 98.25 592 VAL A O 1
ATOM 4576 N N . VAL A 1 593 ? 29.969 23.781 12.359 1 97.56 593 VAL A N 1
ATOM 4577 C CA . VAL A 1 593 ? 31.391 24.062 12.383 1 97.56 593 VAL A CA 1
ATOM 4578 C C . VAL A 1 593 ? 31.906 24.047 13.82 1 97.56 593 VAL A C 1
ATOM 4580 O O . VAL A 1 593 ? 31.125 24.203 14.766 1 97.56 593 VAL A O 1
ATOM 4583 N N . PRO A 1 594 ? 33.219 23.828 13.969 1 96.5 594 PRO A N 1
ATOM 4584 C CA . PRO A 1 594 ? 33.75 23.875 15.328 1 96.5 594 PRO A CA 1
ATOM 4585 C C . PRO A 1 594 ? 33.562 25.234 15.992 1 96.5 594 PRO A C 1
ATOM 4587 O O . PRO A 1 594 ? 33.656 26.266 15.328 1 96.5 594 PRO A O 1
ATOM 4590 N N . SER A 1 595 ? 33.281 25.094 17.344 1 92 595 SER A N 1
ATOM 4591 C CA . SER A 1 595 ? 33.125 26.344 18.078 1 92 595 SER A CA 1
ATOM 4592 C C . SER A 1 595 ? 34.5 27.016 18.281 1 92 595 SER A C 1
ATOM 4594 O O . SER A 1 595 ? 35.5 26.344 18.5 1 92 595 SER A O 1
ATOM 4596 N N . MET A 1 596 ? 34.875 28.297 17.812 1 72.88 596 MET A N 1
ATOM 4597 C CA . MET A 1 596 ? 36.125 29.016 18.047 1 72.88 596 MET A CA 1
ATOM 4598 C C . MET A 1 596 ? 36.312 29.312 19.516 1 72.88 596 MET A C 1
ATOM 4600 O O . MET A 1 596 ? 35.375 29.75 20.203 1 72.88 596 MET A O 1
ATOM 4604 N N . SER A 1 597 ? 37 28.438 20.344 1 50.22 597 SER A N 1
ATOM 4605 C CA . SER A 1 597 ? 37.438 28.891 21.641 1 50.22 597 SER A CA 1
ATOM 4606 C C . SER A 1 597 ? 38.031 30.297 21.562 1 50.22 597 SER A C 1
ATOM 4608 O O . SER A 1 597 ? 38.938 30.547 20.766 1 50.22 597 SER A O 1
ATOM 4610 N N . PHE A 1 598 ? 37.25 31.328 21.609 1 37 598 PHE A N 1
ATOM 4611 C CA . PHE A 1 598 ? 38 32.469 22.141 1 37 598 PHE A CA 1
ATOM 4612 C C . PHE A 1 598 ? 38.312 32.281 23.609 1 37 598 PHE A C 1
ATOM 4614 O O . PHE A 1 598 ? 37.562 31.609 24.328 1 37 598 PHE A O 1
ATOM 4621 N N . MET B 1 1 ? -99.062 -40.531 75.062 1 18.33 1 MET B N 1
ATOM 4622 C CA . MET B 1 1 ? -99.938 -39.781 74.188 1 18.33 1 MET B CA 1
ATOM 4623 C C . MET B 1 1 ? -99.125 -38.938 73.25 1 18.33 1 MET B C 1
ATOM 4625 O O . MET B 1 1 ? -99.688 -38.344 72.312 1 18.33 1 MET B O 1
ATOM 4629 N N . GLY B 1 2 ? -97.938 -38.406 73.562 1 18.36 2 GLY B N 1
ATOM 4630 C CA . GLY B 1 2 ? -97.062 -37.25 73.625 1 18.36 2 GLY B CA 1
ATOM 4631 C C . GLY B 1 2 ? -96.188 -37.031 72.375 1 18.36 2 GLY B C 1
ATOM 4632 O O . GLY B 1 2 ? -95.25 -36.25 72.438 1 18.36 2 GLY B O 1
ATOM 4633 N N . ALA B 1 3 ? -96.312 -37.875 71.312 1 20.11 3 ALA B N 1
ATOM 4634 C CA . ALA B 1 3 ? -95.375 -38.5 70.375 1 20.11 3 ALA B CA 1
ATOM 4635 C C . ALA B 1 3 ? -95.125 -37.562 69.188 1 20.11 3 ALA B C 1
ATOM 4637 O O . ALA B 1 3 ? -94.812 -38.031 68.062 1 20.11 3 ALA B O 1
ATOM 4638 N N . TRP B 1 4 ? -95.25 -36.219 69.312 1 19.3 4 TRP B N 1
ATOM 4639 C CA . TRP B 1 4 ? -95.562 -35.312 68.25 1 19.3 4 TRP B CA 1
ATOM 4640 C C . TRP B 1 4 ? -94.438 -35.156 67.25 1 19.3 4 TRP B C 1
ATOM 4642 O O . TRP B 1 4 ? -93.312 -34.875 67.688 1 19.3 4 TRP B O 1
ATOM 4652 N N . ARG B 1 5 ? -94.375 -35.656 65.75 1 18.47 5 ARG B N 1
ATOM 4653 C CA . ARG B 1 5 ? -94 -36.281 64.5 1 18.47 5 ARG B CA 1
ATOM 4654 C C . ARG B 1 5 ? -93.5 -35.25 63.5 1 18.47 5 ARG B C 1
ATOM 4656 O O . ARG B 1 5 ? -94.312 -34.719 62.688 1 18.47 5 ARG B O 1
ATOM 4663 N N . LEU B 1 6 ? -92.688 -34.156 63.938 1 20.44 6 LEU B N 1
ATOM 4664 C CA . LEU B 1 6 ? -92.75 -32.938 63.156 1 20.44 6 LEU B CA 1
ATOM 4665 C C . LEU B 1 6 ? -92.062 -33.156 61.781 1 20.44 6 LEU B C 1
ATOM 4667 O O . LEU B 1 6 ? -90.938 -33.625 61.719 1 20.44 6 LEU B O 1
ATOM 4671 N N . PRO B 1 7 ? -92.75 -33.125 60.562 1 19.88 7 PRO B N 1
ATOM 4672 C CA . PRO B 1 7 ? -92.625 -33.812 59.25 1 19.88 7 PRO B CA 1
ATOM 4673 C C . PRO B 1 7 ? -91.438 -33.219 58.438 1 19.88 7 PRO B C 1
ATOM 4675 O O . PRO B 1 7 ? -90.625 -33.969 57.938 1 19.88 7 PRO B O 1
ATOM 4678 N N . CYS B 1 8 ? -91.625 -32 57.844 1 20.86 8 CYS B N 1
ATOM 4679 C CA . CYS B 1 8 ? -91.75 -31.766 56.406 1 20.86 8 CYS B CA 1
ATOM 4680 C C . CYS B 1 8 ? -90.375 -31.562 55.75 1 20.86 8 CYS B C 1
ATOM 4682 O O . CYS B 1 8 ? -89.438 -31.109 56.406 1 20.86 8 CYS B O 1
ATOM 4684 N N . GLY B 1 9 ? -90.062 -31.969 54.344 1 21.16 9 GLY B N 1
ATOM 4685 C CA . GLY B 1 9 ? -89.25 -32.562 53.344 1 21.16 9 GLY B CA 1
ATOM 4686 C C . GLY B 1 9 ? -88.375 -31.562 52.625 1 21.16 9 GLY B C 1
ATOM 4687 O O . GLY B 1 9 ? -88.875 -30.781 51.781 1 21.16 9 GLY B O 1
ATOM 4688 N N . TRP B 1 10 ? -87.5 -30.641 53.25 1 20.5 10 TRP B N 1
ATOM 4689 C CA . TRP B 1 10 ? -87 -29.344 52.844 1 20.5 10 TRP B CA 1
ATOM 4690 C C . TRP B 1 10 ? -85.938 -29.484 51.75 1 20.5 10 TRP B C 1
ATOM 4692 O O . TRP B 1 10 ? -84.75 -29.656 52.031 1 20.5 10 TRP B O 1
ATOM 4702 N N . ARG B 1 11 ? -86.125 -30.328 50.594 1 20.81 11 ARG B N 1
ATOM 4703 C CA . ARG B 1 11 ? -85.062 -30.938 49.844 1 20.81 11 ARG B CA 1
ATOM 4704 C C . ARG B 1 11 ? -84.312 -29.906 49 1 20.81 11 ARG B C 1
ATOM 4706 O O . ARG B 1 11 ? -83.375 -30.234 48.281 1 20.81 11 ARG B O 1
ATOM 4713 N N . LEU B 1 12 ? -84.438 -28.609 49.125 1 19.73 12 LEU B N 1
ATOM 4714 C CA . LEU B 1 12 ? -84.312 -27.797 47.938 1 19.73 12 LEU B CA 1
ATOM 4715 C C . LEU B 1 12 ? -82.875 -27.906 47.406 1 19.73 12 LEU B C 1
ATOM 4717 O O . LEU B 1 12 ? -81.875 -27.547 48.094 1 19.73 12 LEU B O 1
ATOM 4721 N N . LEU B 1 13 ? -82.562 -29.031 46.594 1 20.94 13 LEU B N 1
ATOM 4722 C CA . LEU B 1 13 ? -81.312 -29.5 45.906 1 20.94 13 LEU B CA 1
ATOM 4723 C C . LEU B 1 13 ? -80.875 -28.469 44.875 1 20.94 13 LEU B C 1
ATOM 4725 O O . LEU B 1 13 ? -81.562 -28.203 43.906 1 20.94 13 LEU B O 1
ATOM 4729 N N . PHE B 1 14 ? -80.562 -27.234 45.375 1 21.55 14 PHE B N 1
ATOM 4730 C CA . PHE B 1 14 ? -80.25 -26.203 44.406 1 21.55 14 PHE B CA 1
ATOM 4731 C C . PHE B 1 14 ? -79.188 -26.688 43.438 1 21.55 14 PHE B C 1
ATOM 4733 O O . PHE B 1 14 ? -78.125 -27.219 43.875 1 21.55 14 PHE B O 1
ATOM 4740 N N . SER B 1 15 ? -79.562 -27.109 42.219 1 21.61 15 SER B N 1
ATOM 4741 C CA . SER B 1 15 ? -79.062 -27.609 40.938 1 21.61 15 SER B CA 1
ATOM 4742 C C . SER B 1 15 ? -78 -26.656 40.375 1 21.61 15 SER B C 1
ATOM 4744 O O . SER B 1 15 ? -78.375 -25.781 39.562 1 21.61 15 SER B O 1
ATOM 4746 N N . MET B 1 16 ? -77.375 -25.875 41.219 1 23.42 16 MET B N 1
ATOM 4747 C CA . MET B 1 16 ? -76.625 -24.891 40.438 1 23.42 16 MET B CA 1
ATOM 4748 C C . MET B 1 16 ? -75.75 -25.578 39.438 1 23.42 16 MET B C 1
ATOM 4750 O O . MET B 1 16 ? -75.062 -26.547 39.75 1 23.42 16 MET B O 1
ATOM 4754 N N . CYS B 1 17 ? -76.062 -25.391 38.125 1 22 17 CYS B N 1
ATOM 4755 C CA . CYS B 1 17 ? -75.625 -25.781 36.812 1 22 17 CYS B CA 1
ATOM 4756 C C . CYS B 1 17 ? -74.188 -25.484 36.594 1 22 17 CYS B C 1
ATOM 4758 O O . CYS B 1 17 ? -73.75 -24.344 36.719 1 22 17 CYS B O 1
ATOM 4760 N N . PHE B 1 18 ? -73.312 -26.422 37.094 1 22.45 18 PHE B N 1
ATOM 4761 C CA . PHE B 1 18 ? -71.875 -26.594 36.875 1 22.45 18 PHE B CA 1
ATOM 4762 C C . PHE B 1 18 ? -71.562 -26.484 35.406 1 22.45 18 PHE B C 1
ATOM 4764 O O . PHE B 1 18 ? -71.75 -27.406 34.625 1 22.45 18 PHE B O 1
ATOM 4771 N N . ILE B 1 19 ? -72 -25.375 34.75 1 25.59 19 ILE B N 1
ATOM 4772 C CA . ILE B 1 19 ? -71.625 -25.266 33.344 1 25.59 19 ILE B CA 1
ATOM 4773 C C . ILE B 1 19 ? -70.125 -25.422 33.188 1 25.59 19 ILE B C 1
ATOM 4775 O O . ILE B 1 19 ? -69.375 -24.562 33.688 1 25.59 19 ILE B O 1
ATOM 4779 N N . GLY B 1 20 ? -69.625 -26.562 33.594 1 22.84 20 GLY B N 1
ATOM 4780 C CA . GLY B 1 20 ? -68.188 -26.953 33.406 1 22.84 20 GLY B CA 1
ATOM 4781 C C . GLY B 1 20 ? -67.688 -26.672 32.031 1 22.84 20 GLY B C 1
ATOM 4782 O O . GLY B 1 20 ? -68.188 -27.219 31.031 1 22.84 20 GLY B O 1
ATOM 4783 N N . LEU B 1 21 ? -67.5 -25.344 31.781 1 26.53 21 LEU B N 1
ATOM 4784 C CA . LEU B 1 21 ? -66.875 -24.984 30.516 1 26.53 21 LEU B CA 1
ATOM 4785 C C . LEU B 1 21 ? -65.625 -25.891 30.25 1 26.53 21 LEU B C 1
ATOM 4787 O O . LEU B 1 21 ? -64.75 -26.016 31.094 1 26.53 21 LEU B O 1
ATOM 4791 N N . LEU B 1 22 ? -65.875 -27.062 29.562 1 24.52 22 LEU B N 1
ATOM 4792 C CA . LEU B 1 22 ? -64.875 -27.938 28.969 1 24.52 22 LEU B CA 1
ATOM 4793 C C . LEU B 1 22 ? -63.844 -27.141 28.203 1 24.52 22 LEU B C 1
ATOM 4795 O O . LEU B 1 22 ? -64.125 -26.609 27.125 1 24.52 22 LEU B O 1
ATOM 4799 N N . ALA B 1 23 ? -63.188 -26.125 28.812 1 29.41 23 ALA B N 1
ATOM 4800 C CA . ALA B 1 23 ? -62 -25.641 28.078 1 29.41 23 ALA B CA 1
ATOM 4801 C C . ALA B 1 23 ? -61.094 -26.797 27.688 1 29.41 23 ALA B C 1
ATOM 4803 O O . ALA B 1 23 ? -60.438 -27.406 28.562 1 29.41 23 ALA B O 1
ATOM 4804 N N . GLU B 1 24 ? -61.625 -27.734 26.906 1 27.64 24 GLU B N 1
ATOM 4805 C CA . GLU B 1 24 ? -60.688 -28.688 26.344 1 27.64 24 GLU B CA 1
ATOM 4806 C C . GLU B 1 24 ? -59.375 -28 25.953 1 27.64 24 GLU B C 1
ATOM 4808 O O . GLU B 1 24 ? -59.375 -27.031 25.203 1 27.64 24 GLU B O 1
ATOM 4813 N N . VAL B 1 25 ? -58.438 -27.922 26.953 1 33.5 25 VAL B N 1
ATOM 4814 C CA . VAL B 1 25 ? -57.062 -27.688 26.609 1 33.5 25 VAL B CA 1
ATOM 4815 C C . VAL B 1 25 ? -56.656 -28.531 25.391 1 33.5 25 VAL B C 1
ATOM 4817 O O . VAL B 1 25 ? -56.688 -29.766 25.453 1 33.5 25 VAL B O 1
ATOM 4820 N N . VAL B 1 26 ? -57.188 -28.141 24.203 1 34.34 26 VAL B N 1
ATOM 4821 C CA . VAL B 1 26 ? -56.438 -28.703 23.094 1 34.34 26 VAL B CA 1
ATOM 4822 C C . VAL B 1 26 ? -54.938 -28.719 23.422 1 34.34 26 VAL B C 1
ATOM 4824 O O . VAL B 1 26 ? -54.344 -27.656 23.625 1 34.34 26 VAL B O 1
ATOM 4827 N N . HIS B 1 27 ? -54.562 -29.609 24.406 1 31.22 27 HIS B N 1
ATOM 4828 C CA . HIS B 1 27 ? -53.156 -29.891 24.328 1 31.22 27 HIS B CA 1
ATOM 4829 C C . HIS B 1 27 ? -52.656 -29.891 22.875 1 31.22 27 HIS B C 1
ATOM 4831 O O . HIS B 1 27 ? -53.188 -30.641 22.047 1 31.22 27 HIS B O 1
ATOM 4837 N N . GLY B 1 28 ? -52.531 -28.672 22.422 1 33.84 28 GLY B N 1
ATOM 4838 C CA . GLY B 1 28 ? -51.75 -28.703 21.203 1 33.84 28 GLY B CA 1
ATOM 4839 C C . GLY B 1 28 ? -50.688 -29.797 21.219 1 33.84 28 GLY B C 1
ATOM 4840 O O . GLY B 1 28 ? -49.906 -29.906 22.156 1 33.84 28 GLY B O 1
ATOM 4841 N N . ALA B 1 29 ? -51.125 -31.141 20.891 1 33.91 29 ALA B N 1
ATOM 4842 C CA . ALA B 1 29 ? -50.031 -32 20.469 1 33.91 29 ALA B CA 1
ATOM 4843 C C . ALA B 1 29 ? -48.844 -31.188 20 1 33.91 29 ALA B C 1
ATOM 4845 O O . ALA B 1 29 ? -48.938 -30.422 19.047 1 33.91 29 ALA B O 1
ATOM 4846 N N . GLY B 1 30 ? -48.188 -30.703 20.906 1 32.88 30 GLY B N 1
ATOM 4847 C CA . GLY B 1 30 ? -46.875 -30.328 20.391 1 32.88 30 GLY B CA 1
ATOM 4848 C C . GLY B 1 30 ? -46.375 -31.25 19.281 1 32.88 30 GLY B C 1
ATOM 4849 O O . GLY B 1 30 ? -46.219 -32.438 19.5 1 32.88 30 GLY B O 1
ATOM 4850 N N . ALA B 1 31 ? -47.031 -31.188 18.109 1 35.81 31 ALA B N 1
ATOM 4851 C CA . ALA B 1 31 ? -46.25 -31.844 17.062 1 35.81 31 ALA B CA 1
ATOM 4852 C C . ALA B 1 31 ? -44.781 -31.875 17.406 1 35.81 31 ALA B C 1
ATOM 4854 O O . ALA B 1 31 ? -44.156 -30.828 17.625 1 35.81 31 ALA B O 1
ATOM 4855 N N . ASP B 1 32 ? -44.438 -32.656 18.328 1 37.97 32 ASP B N 1
ATOM 4856 C CA . ASP B 1 32 ? -43 -32.812 18.219 1 37.97 32 ASP B CA 1
ATOM 4857 C C . ASP B 1 32 ? -42.5 -32.344 16.859 1 37.97 32 ASP B C 1
ATOM 4859 O O . ASP B 1 32 ? -42.875 -32.875 15.828 1 37.97 32 ASP B O 1
ATOM 4863 N N . ALA B 1 33 ? -42.438 -31.062 16.609 1 46.97 33 ALA B N 1
ATOM 4864 C CA . ALA B 1 33 ? -41.812 -30.594 15.383 1 46.97 33 ALA B CA 1
ATOM 4865 C C . ALA B 1 33 ? -40.906 -31.672 14.789 1 46.97 33 ALA B C 1
ATOM 4867 O O . ALA B 1 33 ? -39.875 -32 15.352 1 46.97 33 ALA B O 1
ATOM 4868 N N . LEU B 1 34 ? -41.531 -32.812 14.508 1 54.44 34 LEU B N 1
ATOM 4869 C CA . LEU B 1 34 ? -40.719 -33.844 13.828 1 54.44 34 LEU B CA 1
ATOM 4870 C C . LEU B 1 34 ? -39.625 -33.188 12.992 1 54.44 34 LEU B C 1
ATOM 4872 O O . LEU B 1 34 ? -39.906 -32.312 12.164 1 54.44 34 LEU B O 1
ATOM 4876 N N . HIS B 1 35 ? -38.469 -33.125 13.531 1 75.75 35 HIS B N 1
ATOM 4877 C CA . HIS B 1 35 ? -37.312 -32.688 12.781 1 75.75 35 HIS B CA 1
ATOM 4878 C C . HIS B 1 35 ? -37.25 -33.312 11.391 1 75.75 35 HIS B C 1
ATOM 4880 O O . HIS B 1 35 ? -37.469 -34.5 11.242 1 75.75 35 HIS B O 1
ATOM 4886 N N . PRO B 1 36 ? -37.438 -32.438 10.367 1 86.38 36 PRO B N 1
ATOM 4887 C CA . PRO B 1 36 ? -37.375 -33 9.016 1 86.38 36 PRO B CA 1
ATOM 4888 C C . PRO B 1 36 ? -36.25 -34.031 8.859 1 86.38 36 PRO B C 1
ATOM 4890 O O . PRO B 1 36 ? -35.219 -33.938 9.531 1 86.38 36 PRO B O 1
ATOM 4893 N N . ARG B 1 37 ? -36.719 -35.094 8.172 1 88.81 37 ARG B N 1
ATOM 4894 C CA . ARG B 1 37 ? -35.719 -36.156 7.98 1 88.81 37 ARG B CA 1
ATOM 4895 C C . ARG B 1 37 ? -35.344 -36.281 6.516 1 88.81 37 ARG B C 1
ATOM 4897 O O . ARG B 1 37 ? -36.125 -35.969 5.625 1 88.81 37 ARG B O 1
ATOM 4904 N N . LEU B 1 38 ? -34.188 -36.781 6.27 1 94.06 38 LEU B N 1
ATOM 4905 C CA . LEU B 1 38 ? -33.719 -37.031 4.918 1 94.06 38 LEU B CA 1
ATOM 4906 C C . LEU B 1 38 ? -34.469 -38.188 4.27 1 94.06 38 LEU B C 1
ATOM 4908 O O . LEU B 1 38 ? -34.75 -39.188 4.93 1 94.06 38 LEU B O 1
ATOM 4912 N N . PHE B 1 39 ? -34.781 -38.062 3.029 1 93 39 PHE B N 1
ATOM 4913 C CA . PHE B 1 39 ? -35.438 -39.125 2.275 1 93 39 PHE B CA 1
ATOM 4914 C C . PHE B 1 39 ? -34.656 -40.406 2.371 1 93 39 PHE B C 1
ATOM 4916 O O . PHE B 1 39 ? -33.469 -40.438 2.113 1 93 39 PHE B O 1
ATOM 4923 N N . PRO B 1 40 ? -35.281 -41.5 2.705 1 92.75 40 PRO B N 1
ATOM 4924 C CA . PRO B 1 40 ? -34.562 -42.719 3.025 1 92.75 40 PRO B CA 1
ATOM 4925 C C . PRO B 1 40 ? -33.688 -43.219 1.877 1 92.75 40 PRO B C 1
ATOM 4927 O O . PRO B 1 40 ? -32.594 -43.719 2.107 1 92.75 40 PRO B O 1
ATOM 4930 N N . ALA B 1 41 ? -34.125 -43.156 0.692 1 95.25 41 ALA B N 1
ATOM 4931 C CA . ALA B 1 41 ? -33.344 -43.594 -0.449 1 95.25 41 ALA B CA 1
ATOM 4932 C C . ALA B 1 41 ? -32.062 -42.781 -0.559 1 95.25 41 ALA B C 1
ATOM 4934 O O . ALA B 1 41 ? -31 -43.344 -0.931 1 95.25 41 ALA B O 1
ATOM 4935 N N . GLU B 1 42 ? -32.156 -41.531 -0.269 1 95.94 42 GLU B N 1
ATOM 4936 C CA . GLU B 1 42 ? -30.953 -40.688 -0.305 1 95.94 42 GLU B CA 1
ATOM 4937 C C . GLU B 1 42 ? -30 -41.031 0.828 1 95.94 42 GLU B C 1
ATOM 4939 O O . GLU B 1 42 ? -28.781 -40.969 0.651 1 95.94 42 GLU B O 1
ATOM 4944 N N . ALA B 1 43 ? -30.531 -41.344 1.914 1 94.69 43 ALA B N 1
ATOM 4945 C CA . ALA B 1 43 ? -29.703 -41.781 3.025 1 94.69 43 ALA B CA 1
ATOM 4946 C C . ALA B 1 43 ? -28.906 -43.031 2.654 1 94.69 43 ALA B C 1
ATOM 4948 O O . ALA B 1 43 ? -27.719 -43.125 2.982 1 94.69 43 ALA B O 1
ATOM 4949 N N . ARG B 1 44 ? -29.578 -43.938 2.029 1 95.62 44 ARG B N 1
ATOM 4950 C CA . ARG B 1 44 ? -28.891 -45.156 1.587 1 95.62 44 ARG B CA 1
ATOM 4951 C C . ARG B 1 44 ? -27.797 -44.844 0.582 1 95.62 44 ARG B C 1
ATOM 4953 O O . ARG B 1 44 ? -26.703 -45.406 0.642 1 95.62 44 ARG B O 1
ATOM 4960 N N . THR B 1 45 ? -28.109 -43.969 -0.269 1 97 45 THR B N 1
ATOM 4961 C CA . THR B 1 45 ? -27.125 -43.562 -1.26 1 97 45 THR B CA 1
ATOM 4962 C C . THR B 1 45 ? -25.906 -42.938 -0.582 1 97 45 THR B C 1
ATOM 4964 O O . THR B 1 45 ? -24.766 -43.25 -0.92 1 97 45 THR B O 1
ATOM 4967 N N . LEU B 1 46 ? -26.203 -42.062 0.364 1 96.69 46 LEU B N 1
ATOM 4968 C CA . LEU B 1 46 ? -25.125 -41.375 1.086 1 96.69 46 LEU B CA 1
ATOM 4969 C C . LEU B 1 46 ? -24.266 -42.406 1.835 1 96.69 46 LEU B C 1
ATOM 4971 O O . LEU B 1 46 ? -23.047 -42.25 1.912 1 96.69 46 LEU B O 1
ATOM 4975 N N . ARG B 1 47 ? -24.875 -43.375 2.355 1 95.5 47 ARG B N 1
ATOM 4976 C CA . ARG B 1 47 ? -24.141 -44.438 3.033 1 95.5 47 ARG B CA 1
ATOM 4977 C C . ARG B 1 47 ? -23.219 -45.156 2.062 1 95.5 47 ARG B C 1
ATOM 4979 O O . ARG B 1 47 ? -22.078 -45.469 2.404 1 95.5 47 ARG B O 1
ATOM 4986 N N . ARG B 1 48 ? -23.688 -45.438 0.897 1 96.5 48 ARG B N 1
ATOM 4987 C CA . ARG B 1 48 ? -22.875 -46.094 -0.128 1 96.5 48 ARG B CA 1
ATOM 4988 C C . ARG B 1 48 ? -21.688 -45.219 -0.517 1 96.5 48 ARG B C 1
ATOM 4990 O O . ARG B 1 48 ? -20.562 -45.688 -0.634 1 96.5 48 ARG B O 1
ATOM 4997 N N . ILE B 1 49 ? -21.969 -43.969 -0.703 1 97 49 ILE B N 1
ATOM 4998 C CA . ILE B 1 49 ? -20.922 -43 -1.062 1 97 49 ILE B CA 1
ATOM 4999 C C . ILE B 1 49 ? -19.891 -42.938 0.052 1 97 49 ILE B C 1
ATOM 5001 O O . ILE B 1 49 ? -18.688 -43 -0.207 1 97 49 ILE B O 1
ATOM 5005 N N . ALA B 1 50 ? -20.344 -42.781 1.248 1 96.12 50 ALA B N 1
ATOM 5006 C CA . ALA B 1 50 ? -19.453 -42.688 2.402 1 96.12 50 ALA B CA 1
ATOM 5007 C C . ALA B 1 50 ? -18.547 -43.938 2.504 1 96.12 50 ALA B C 1
ATOM 5009 O O . ALA B 1 50 ? -17.375 -43.812 2.822 1 96.12 50 ALA B O 1
ATOM 5010 N N . ALA B 1 51 ? -19.141 -45 2.232 1 95.25 51 ALA B N 1
ATOM 5011 C CA . ALA B 1 51 ? -18.391 -46.25 2.305 1 95.25 51 ALA B CA 1
ATOM 5012 C C . ALA B 1 51 ? -17.344 -46.344 1.193 1 95.25 51 ALA B C 1
ATOM 5014 O O . ALA B 1 51 ? -16.219 -46.812 1.416 1 95.25 51 ALA B O 1
ATOM 5015 N N . LYS B 1 52 ? -17.656 -45.906 0.074 1 95.75 52 LYS B N 1
ATOM 5016 C CA . LYS B 1 52 ? -16.781 -46 -1.091 1 95.75 52 LYS B CA 1
ATOM 5017 C C . LYS B 1 52 ? -15.609 -45.031 -0.987 1 95.75 52 LYS B C 1
ATOM 5019 O O . LYS B 1 52 ? -14.477 -45.375 -1.333 1 95.75 52 LYS B O 1
ATOM 5024 N N . ILE B 1 53 ? -15.914 -43.781 -0.594 1 95.56 53 ILE B N 1
ATOM 5025 C CA . ILE B 1 53 ? -14.859 -42.781 -0.645 1 95.56 53 ILE B CA 1
ATOM 5026 C C . ILE B 1 53 ? -14.227 -42.625 0.734 1 95.56 53 ILE B C 1
ATOM 5028 O O . ILE B 1 53 ? -13.141 -42.031 0.866 1 95.56 53 ILE B O 1
ATOM 5032 N N . GLY B 1 54 ? -14.906 -43.094 1.777 1 93.56 54 GLY B N 1
ATOM 5033 C CA . GLY B 1 54 ? -14.344 -43.094 3.119 1 93.56 54 GLY B CA 1
ATOM 5034 C C . GLY B 1 54 ? -14.711 -41.844 3.906 1 93.56 54 GLY B C 1
ATOM 5035 O O . GLY B 1 54 ? -13.859 -41.281 4.586 1 93.56 54 GLY B O 1
ATOM 5036 N N . VAL B 1 55 ? -15.922 -41.375 3.746 1 92.5 55 VAL B N 1
ATOM 5037 C CA . VAL B 1 55 ? -16.375 -40.25 4.562 1 92.5 55 VAL B CA 1
ATOM 5038 C C . VAL B 1 55 ? -16.734 -40.75 5.961 1 92.5 55 VAL B C 1
ATOM 5040 O O . VAL B 1 55 ? -17.625 -41.594 6.117 1 92.5 55 VAL B O 1
ATOM 5043 N N . ALA B 1 56 ? -16.109 -40.188 6.973 1 87.31 56 ALA B N 1
ATOM 5044 C CA . ALA B 1 56 ? -16.281 -40.75 8.32 1 87.31 56 ALA B CA 1
ATOM 5045 C C . ALA B 1 56 ? -17.172 -39.812 9.164 1 87.31 56 ALA B C 1
ATOM 5047 O O . ALA B 1 56 ? -17.75 -40.25 10.164 1 87.31 56 ALA B O 1
ATOM 5048 N N . HIS B 1 57 ? -17.375 -38.625 8.766 1 87.62 57 HIS B N 1
ATOM 5049 C CA . HIS B 1 57 ? -17.984 -37.656 9.695 1 87.62 57 HIS B CA 1
ATOM 5050 C C . HIS B 1 57 ? -19.469 -37.531 9.438 1 87.62 57 HIS B C 1
ATOM 5052 O O . HIS B 1 57 ? -20.172 -36.781 10.156 1 87.62 57 HIS B O 1
ATOM 5058 N N . TRP B 1 58 ? -19.969 -38.188 8.398 1 89.06 58 TRP B N 1
ATOM 5059 C CA . TRP B 1 58 ? -21.406 -38.188 8.203 1 89.06 58 TRP B CA 1
ATOM 5060 C C . TRP B 1 58 ? -22.094 -39.094 9.211 1 89.06 58 TRP B C 1
ATOM 5062 O O . TRP B 1 58 ? -21.844 -40.281 9.242 1 89.06 58 TRP B O 1
ATOM 5072 N N . ASN B 1 59 ? -22.875 -38.5 10.047 1 86.56 59 ASN B N 1
ATOM 5073 C CA . ASN B 1 59 ? -23.578 -39.25 11.062 1 86.56 59 ASN B CA 1
ATOM 5074 C C . ASN B 1 59 ? -24.984 -39.656 10.602 1 86.56 59 ASN B C 1
ATOM 5076 O O . ASN B 1 59 ? -25.875 -38.812 10.555 1 86.56 59 ASN B O 1
ATOM 5080 N N . PHE B 1 60 ? -25.203 -40.875 10.406 1 84.94 60 PHE B N 1
ATOM 5081 C CA . PHE B 1 60 ? -26.453 -41.344 9.852 1 84.94 60 PHE B CA 1
ATOM 5082 C C . PHE B 1 60 ? -27.438 -41.719 10.953 1 84.94 60 PHE B C 1
ATOM 5084 O O . PHE B 1 60 ? -28.625 -41.969 10.688 1 84.94 60 PHE B O 1
ATOM 5091 N N . SER B 1 61 ? -27.016 -41.75 12.164 1 82.75 61 SER B N 1
ATOM 5092 C CA . SER B 1 61 ? -27.875 -42.031 13.297 1 82.75 61 SER B CA 1
ATOM 5093 C C . SER B 1 61 ? -28.703 -40.812 13.672 1 82.75 61 SER B C 1
ATOM 5095 O O . SER B 1 61 ? -29.766 -40.938 14.312 1 82.75 61 SER B O 1
ATOM 5097 N N . VAL B 1 62 ? -28.188 -39.75 13.383 1 80.56 62 VAL B N 1
ATOM 5098 C CA . VAL B 1 62 ? -28.969 -38.531 13.578 1 80.56 62 VAL B CA 1
ATOM 5099 C C . VAL B 1 62 ? -29.484 -38.031 12.234 1 80.56 62 VAL B C 1
ATOM 5101 O O . VAL B 1 62 ? -29.953 -38.812 11.406 1 80.56 62 VAL B O 1
ATOM 5104 N N . ASN B 1 63 ? -29.172 -36.938 11.836 1 80.19 63 ASN B N 1
ATOM 5105 C CA . ASN B 1 63 ? -29.5 -36.375 10.531 1 80.19 63 ASN B CA 1
ATOM 5106 C C . ASN B 1 63 ? -28.25 -35.906 9.789 1 80.19 63 ASN B C 1
ATOM 5108 O O . ASN B 1 63 ? -27.594 -34.969 10.219 1 80.19 63 ASN B O 1
ATOM 5112 N N . PRO B 1 64 ? -27.984 -36.594 8.695 1 82.19 64 PRO B N 1
ATOM 5113 C CA . PRO B 1 64 ? -26.797 -36.188 7.934 1 82.19 64 PRO B CA 1
ATOM 5114 C C . PRO B 1 64 ? -26.875 -34.719 7.477 1 82.19 64 PRO B C 1
ATOM 5116 O O . PRO B 1 64 ? -25.828 -34.094 7.23 1 82.19 64 PRO B O 1
ATOM 5119 N N . CYS B 1 65 ? -27.953 -34.188 7.48 1 88.81 65 CYS B N 1
ATOM 5120 C CA . CYS B 1 65 ? -28.141 -32.812 7.055 1 88.81 65 CYS B CA 1
ATOM 5121 C C . CYS B 1 65 ? -27.562 -31.844 8.078 1 88.81 65 CYS B C 1
ATOM 5123 O O . CYS B 1 65 ? -27.375 -30.656 7.781 1 88.81 65 CYS B O 1
ATOM 5125 N N . ASP B 1 66 ? -27.156 -32.375 9.156 1 84.19 66 ASP B N 1
ATOM 5126 C CA . ASP B 1 66 ? -26.578 -31.547 10.211 1 84.19 66 ASP B CA 1
ATOM 5127 C C . ASP B 1 66 ? -25.078 -31.328 9.977 1 84.19 66 ASP B C 1
ATOM 5129 O O . ASP B 1 66 ? -24.469 -30.469 10.625 1 84.19 66 ASP B O 1
ATOM 5133 N N . SER B 1 67 ? -24.625 -32.062 9.031 1 88.38 67 SER B N 1
ATOM 5134 C CA . SER B 1 67 ? -23.203 -31.922 8.742 1 88.38 67 SER B CA 1
ATOM 5135 C C . SER B 1 67 ? -22.891 -30.594 8.062 1 88.38 67 SER B C 1
ATOM 5137 O O . SER B 1 67 ? -23.672 -30.125 7.23 1 88.38 67 SER B O 1
ATOM 5139 N N . GLU B 1 68 ? -21.703 -30.016 8.406 1 89.06 68 GLU B N 1
ATOM 5140 C CA . GLU B 1 68 ? -21.25 -28.766 7.793 1 89.06 68 GLU B CA 1
ATOM 5141 C C . GLU B 1 68 ? -20.938 -28.969 6.312 1 89.06 68 GLU B C 1
ATOM 5143 O O . GLU B 1 68 ? -20.922 -28.016 5.539 1 89.06 68 GLU B O 1
ATOM 5148 N N . SER B 1 69 ? -20.703 -30.172 5.941 1 93.94 69 SER B N 1
ATOM 5149 C CA . SER B 1 69 ? -20.312 -30.484 4.57 1 93.94 69 SER B CA 1
ATOM 5150 C C . SER B 1 69 ? -21.547 -30.781 3.703 1 93.94 69 SER B C 1
ATOM 5152 O O . SER B 1 69 ? -21.406 -31.188 2.545 1 93.94 69 SER B O 1
ATOM 5154 N N . MET B 1 70 ? -22.781 -30.531 4.309 1 94.69 70 MET B N 1
ATOM 5155 C CA . MET B 1 70 ? -24 -30.875 3.574 1 94.69 70 MET B CA 1
ATOM 5156 C C . MET B 1 70 ? -25.031 -29.766 3.684 1 94.69 70 MET B C 1
ATOM 5158 O O . MET B 1 70 ? -25.188 -29.156 4.746 1 94.69 70 MET B O 1
ATOM 5162 N N . LYS B 1 71 ? -25.641 -29.484 2.564 1 96.25 71 LYS B N 1
ATOM 5163 C CA . LYS B 1 71 ? -26.812 -28.609 2.529 1 96.25 71 LYS B CA 1
ATOM 5164 C C . LYS B 1 71 ? -28.062 -29.375 2.131 1 96.25 71 LYS B C 1
ATOM 5166 O O . LYS B 1 71 ? -28.047 -30.172 1.201 1 96.25 71 LYS B O 1
ATOM 5171 N N . CYS B 1 72 ? -29.203 -29.141 2.83 1 95.81 72 CYS B N 1
ATOM 5172 C CA . CYS B 1 72 ? -30.469 -29.828 2.562 1 95.81 72 CYS B CA 1
ATOM 5173 C C . CYS B 1 72 ? -31.625 -28.828 2.479 1 95.81 72 CYS B C 1
ATOM 5175 O O . CYS B 1 72 ? -31.562 -27.75 3.07 1 95.81 72 CYS B O 1
ATOM 5177 N N . ASP B 1 73 ? -32.469 -29.141 1.602 1 95.44 73 ASP B N 1
ATOM 5178 C CA . ASP B 1 73 ? -33.75 -28.453 1.536 1 95.44 73 ASP B CA 1
ATOM 5179 C C . ASP B 1 73 ? -34.844 -29.281 2.184 1 95.44 73 ASP B C 1
ATOM 5181 O O . ASP B 1 73 ? -35.219 -30.344 1.677 1 95.44 73 ASP B O 1
ATOM 5185 N N . CYS B 1 74 ? -35.406 -28.766 3.234 1 93.06 74 CYS B N 1
ATOM 5186 C CA . CYS B 1 74 ? -36.375 -29.531 4.016 1 93.06 74 CYS B CA 1
ATOM 5187 C C . CYS B 1 74 ? -37.781 -28.984 3.83 1 93.06 74 CYS B C 1
ATOM 5189 O O . CYS B 1 74 ? -38.656 -29.188 4.676 1 93.06 74 CYS B O 1
ATOM 5191 N N . SER B 1 75 ? -37.938 -28.344 2.777 1 93.06 75 SER B N 1
ATOM 5192 C CA . SER B 1 75 ? -39.219 -27.719 2.553 1 93.06 75 SER B CA 1
ATOM 5193 C C . SER B 1 75 ? -40.188 -28.688 1.889 1 93.06 75 SER B C 1
ATOM 5195 O O . SER B 1 75 ? -41.344 -28.312 1.563 1 93.06 75 SER B O 1
ATOM 5197 N N . PHE B 1 76 ? -39.781 -29.906 1.708 1 90.94 76 PHE B N 1
ATOM 5198 C CA . PHE B 1 76 ? -40.594 -30.844 0.958 1 90.94 76 PHE B CA 1
ATOM 5199 C C . PHE B 1 76 ? -41.594 -31.547 1.876 1 90.94 76 PHE B C 1
ATOM 5201 O O . PHE B 1 76 ? -41.312 -31.781 3.049 1 90.94 76 PHE B O 1
ATOM 5208 N N . TYR B 1 77 ? -42.781 -31.922 1.366 1 89.5 77 TYR B N 1
ATOM 5209 C CA . TYR B 1 77 ? -43.844 -32.656 2.051 1 89.5 77 TYR B CA 1
ATOM 5210 C C . TYR B 1 77 ? -44.188 -31.984 3.383 1 89.5 77 TYR B C 1
ATOM 5212 O O . TYR B 1 77 ? -44.125 -32.625 4.43 1 89.5 77 TYR B O 1
ATOM 5220 N N . ASN B 1 78 ? -44.562 -30.781 3.375 1 90.94 78 ASN B N 1
ATOM 5221 C CA . ASN B 1 78 ? -44.938 -29.984 4.531 1 90.94 78 ASN B CA 1
ATOM 5222 C C . ASN B 1 78 ? -43.844 -29.922 5.574 1 90.94 78 ASN B C 1
ATOM 5224 O O . ASN B 1 78 ? -44.094 -30.172 6.758 1 90.94 78 ASN B O 1
ATOM 5228 N N . ASN B 1 79 ? -42.531 -29.875 5.043 1 89.56 79 ASN B N 1
ATOM 5229 C CA . ASN B 1 79 ? -41.344 -29.688 5.891 1 89.56 79 ASN B CA 1
ATOM 5230 C C . ASN B 1 79 ? -41.031 -30.922 6.719 1 89.56 79 ASN B C 1
ATOM 5232 O O . ASN B 1 79 ? -40.594 -30.828 7.859 1 89.56 79 ASN B O 1
ATOM 5236 N N . THR B 1 80 ? -41.344 -32.062 6.16 1 89.19 80 THR B N 1
ATOM 5237 C CA . THR B 1 80 ? -41.094 -33.281 6.906 1 89.19 80 THR B CA 1
ATOM 5238 C C . THR B 1 80 ? -39.969 -34.094 6.242 1 89.19 80 THR B C 1
ATOM 5240 O O . THR B 1 80 ? -39.406 -35 6.855 1 89.19 80 THR B O 1
ATOM 5243 N N . THR B 1 81 ? -39.719 -33.75 4.996 1 92.31 81 THR B N 1
ATOM 5244 C CA . THR B 1 81 ? -38.719 -34.5 4.242 1 92.31 81 THR B CA 1
ATOM 5245 C C . THR B 1 81 ? -37.656 -33.562 3.707 1 92.31 81 THR B C 1
ATOM 5247 O O . THR B 1 81 ? -37.938 -32.469 3.186 1 92.31 81 THR B O 1
ATOM 5250 N N . CYS B 1 82 ? -36.406 -33.969 3.908 1 94.44 82 CYS B N 1
ATOM 5251 C CA . CYS B 1 82 ? -35.281 -33.219 3.395 1 94.44 82 CYS B CA 1
ATOM 5252 C C . CYS B 1 82 ? -34.656 -33.906 2.178 1 94.44 82 CYS B C 1
ATOM 5254 O O . CYS B 1 82 ? -34.781 -35.125 2.043 1 94.44 82 CYS B O 1
ATOM 5256 N N . HIS B 1 83 ? -34.125 -33.125 1.289 1 96.38 83 HIS B N 1
ATOM 5257 C CA . HIS B 1 83 ? -33.312 -33.625 0.169 1 96.38 83 HIS B CA 1
ATOM 5258 C C . HIS B 1 83 ? -31.953 -32.938 0.156 1 96.38 83 HIS B C 1
ATOM 5260 O O . HIS B 1 83 ? -31.828 -31.766 0.512 1 96.38 83 HIS B O 1
ATOM 5266 N N . VAL B 1 84 ? -31 -33.688 -0.208 1 97 84 VAL B N 1
ATOM 5267 C CA . VAL B 1 84 ? -29.641 -33.156 -0.279 1 97 84 VAL B CA 1
ATOM 5268 C C . VAL B 1 84 ? -29.516 -32.25 -1.495 1 97 84 VAL B C 1
ATOM 5270 O O . VAL B 1 84 ? -29.781 -32.656 -2.625 1 97 84 VAL B O 1
ATOM 5273 N N . THR B 1 85 ? -29.094 -30.984 -1.229 1 98 85 THR B N 1
ATOM 5274 C CA . THR B 1 85 ? -28.953 -30.031 -2.322 1 98 85 THR B CA 1
ATOM 5275 C C . THR B 1 85 ? -27.484 -29.672 -2.539 1 98 85 THR B C 1
ATOM 5277 O O . THR B 1 85 ? -27.109 -29.141 -3.592 1 98 85 THR B O 1
ATOM 5280 N N . GLY B 1 86 ? -26.688 -29.891 -1.627 1 98.25 86 GLY B N 1
ATOM 5281 C CA . GLY B 1 86 ? -25.266 -29.578 -1.745 1 98.25 86 GLY B CA 1
ATOM 5282 C C . GLY B 1 86 ? -24.391 -30.516 -0.926 1 98.25 86 GLY B C 1
ATOM 5283 O O . GLY B 1 86 ? -24.75 -30.906 0.185 1 98.25 86 GLY B O 1
ATOM 5284 N N . ILE B 1 87 ? -23.266 -30.906 -1.456 1 98 87 ILE B N 1
ATOM 5285 C CA . ILE B 1 87 ? -22.234 -31.672 -0.772 1 98 87 ILE B CA 1
ATOM 5286 C C . ILE B 1 87 ? -20.875 -31 -0.948 1 98 87 ILE B C 1
ATOM 5288 O O . ILE B 1 87 ? -20.453 -30.719 -2.072 1 98 87 ILE B O 1
ATOM 5292 N N . PHE B 1 88 ? -20.203 -30.688 0.156 1 97.94 88 PHE B N 1
ATOM 5293 C CA . PHE B 1 88 ? -18.922 -29.984 0.15 1 97.94 88 PHE B CA 1
ATOM 5294 C C . PHE B 1 88 ? -17.859 -30.781 0.895 1 97.94 88 PHE B C 1
ATOM 5296 O O . PHE B 1 88 ? -17.766 -30.719 2.121 1 97.94 88 PHE B O 1
ATOM 5303 N N . LEU B 1 89 ? -17.062 -31.484 0.149 1 97.31 89 LEU B N 1
ATOM 5304 C CA . LEU B 1 89 ? -16.016 -32.344 0.705 1 97.31 89 LEU B CA 1
ATOM 5305 C C . LEU B 1 89 ? -14.633 -31.906 0.248 1 97.31 89 LEU B C 1
ATOM 5307 O O . LEU B 1 89 ? -13.836 -32.719 -0.204 1 97.31 89 LEU B O 1
ATOM 5311 N N . LYS B 1 90 ? -14.414 -30.688 0.352 1 96.25 90 LYS B N 1
ATOM 5312 C CA . LYS B 1 90 ? -13.125 -30.156 -0.074 1 96.25 90 LYS B CA 1
ATOM 5313 C C . LYS B 1 90 ? -12.031 -30.484 0.933 1 96.25 90 LYS B C 1
ATOM 5315 O O . LYS B 1 90 ? -12.273 -30.516 2.141 1 96.25 90 LYS B O 1
ATOM 5320 N N . GLU B 1 91 ? -10.836 -30.828 0.46 1 96.62 91 GLU B N 1
ATOM 5321 C CA . GLU B 1 91 ? -9.625 -31 1.258 1 96.62 91 GLU B CA 1
ATOM 5322 C C . GLU B 1 91 ? -9.742 -32.219 2.178 1 96.62 91 GLU B C 1
ATOM 5324 O O . GLU B 1 91 ? -9.438 -32.125 3.371 1 96.62 91 GLU B O 1
ATOM 5329 N N . MET B 1 92 ? -10.18 -33.312 1.577 1 96.38 92 MET B N 1
ATOM 5330 C CA . MET B 1 92 ? -10.398 -34.531 2.381 1 96.38 92 MET B CA 1
ATOM 5331 C C . MET B 1 92 ? -9.391 -35.594 2.025 1 96.38 92 MET B C 1
ATOM 5333 O O . MET B 1 92 ? -9.344 -36.656 2.678 1 96.38 92 MET B O 1
ATOM 5337 N N . ASN B 1 93 ? -8.617 -35.438 1.036 1 97.06 93 ASN B N 1
ATOM 5338 C CA . ASN B 1 93 ? -7.543 -36.344 0.628 1 97.06 93 ASN B CA 1
ATOM 5339 C C . ASN B 1 93 ? -8.078 -37.719 0.285 1 97.06 93 ASN B C 1
ATOM 5341 O O . ASN B 1 93 ? -7.441 -38.75 0.604 1 97.06 93 ASN B O 1
ATOM 5345 N N . PHE B 1 94 ? -9.242 -37.781 -0.26 1 97.5 94 PHE B N 1
ATOM 5346 C CA . PHE B 1 94 ? -9.797 -39.031 -0.722 1 97.5 94 PHE B CA 1
ATOM 5347 C C . PHE B 1 94 ? -8.953 -39.625 -1.854 1 97.5 94 PHE B C 1
ATOM 5349 O O . PHE B 1 94 ? -8.469 -38.875 -2.715 1 97.5 94 PHE B O 1
ATOM 5356 N N . THR B 1 95 ? -8.828 -40.938 -1.927 1 96.75 95 THR B N 1
ATOM 5357 C CA . THR B 1 95 ? -7.938 -41.531 -2.908 1 96.75 95 THR B CA 1
ATOM 5358 C C . THR B 1 95 ? -8.719 -42.469 -3.832 1 96.75 95 THR B C 1
ATOM 5360 O O . THR B 1 95 ? -8.133 -43.156 -4.68 1 96.75 95 THR B O 1
ATOM 5363 N N . SER B 1 96 ? -9.984 -42.5 -3.742 1 96.75 96 SER B N 1
ATOM 5364 C CA . SER B 1 96 ? -10.812 -43.406 -4.535 1 96.75 96 SER B CA 1
ATOM 5365 C C . SER B 1 96 ? -11.109 -42.812 -5.91 1 96.75 96 SER B C 1
ATOM 5367 O O . SER B 1 96 ? -10.711 -41.688 -6.207 1 96.75 96 SER B O 1
ATOM 5369 N N . GLN B 1 97 ? -11.711 -43.688 -6.723 1 97.81 97 GLN B N 1
ATOM 5370 C CA . GLN B 1 97 ? -12.352 -43.156 -7.918 1 97.81 97 GLN B CA 1
ATOM 5371 C C . GLN B 1 97 ? -13.633 -42.406 -7.559 1 97.81 97 GLN B C 1
ATOM 5373 O O . GLN B 1 97 ? -14.18 -42.594 -6.477 1 97.81 97 GLN B O 1
ATOM 5378 N N . LEU B 1 98 ? -14.031 -41.562 -8.477 1 98.06 98 LEU B N 1
ATOM 5379 C CA . LEU B 1 98 ? -15.289 -40.875 -8.25 1 98.06 98 LEU B CA 1
ATOM 5380 C C . LEU B 1 98 ? -16.469 -41.844 -8.242 1 98.06 98 LEU B C 1
ATOM 5382 O O . LEU B 1 98 ? -16.625 -42.625 -9.18 1 98.06 98 LEU B O 1
ATOM 5386 N N . PRO B 1 99 ? -17.25 -41.781 -7.234 1 97.19 99 PRO B N 1
ATOM 5387 C CA . PRO B 1 99 ? -18.391 -42.688 -7.176 1 97.19 99 PRO B CA 1
ATOM 5388 C C . PRO B 1 99 ? -19.516 -42.281 -8.133 1 97.19 99 PRO B C 1
ATOM 5390 O O . PRO B 1 99 ? -19.969 -41.125 -8.109 1 97.19 99 PRO B O 1
ATOM 5393 N N . PRO B 1 100 ? -20.016 -43.25 -8.922 1 98 100 PRO B N 1
ATOM 5394 C CA . PRO B 1 100 ? -21.172 -42.938 -9.773 1 98 100 PRO B CA 1
ATOM 5395 C C . PRO B 1 100 ? -22.438 -42.656 -8.969 1 98 100 PRO B C 1
ATOM 5397 O O . PRO B 1 100 ? -23.375 -42.031 -9.484 1 98 100 PRO B O 1
ATOM 5400 N N . ASP B 1 101 ? -22.453 -42.938 -7.691 1 97.81 101 ASP B N 1
ATOM 5401 C CA . ASP B 1 101 ? -23.625 -42.938 -6.82 1 97.81 101 ASP B CA 1
ATOM 5402 C C . ASP B 1 101 ? -24.141 -41.5 -6.621 1 97.81 101 ASP B C 1
ATOM 5404 O O . ASP B 1 101 ? -25.312 -41.312 -6.277 1 97.81 101 ASP B O 1
ATOM 5408 N N . PHE B 1 102 ? -23.312 -40.562 -6.836 1 98.19 102 PHE B N 1
ATOM 5409 C CA . PHE B 1 102 ? -23.766 -39.188 -6.68 1 98.19 102 PHE B CA 1
ATOM 5410 C C . PHE B 1 102 ? -24.953 -38.906 -7.594 1 98.19 102 PHE B C 1
ATOM 5412 O O . PHE B 1 102 ? -25.812 -38.062 -7.277 1 98.19 102 PHE B O 1
ATOM 5419 N N . ALA B 1 103 ? -24.984 -39.594 -8.711 1 98.25 103 ALA B N 1
ATOM 5420 C CA . ALA B 1 103 ? -26.047 -39.406 -9.703 1 98.25 103 ALA B CA 1
ATOM 5421 C C . ALA B 1 103 ? -27.391 -39.875 -9.148 1 98.25 103 ALA B C 1
ATOM 5423 O O . ALA B 1 103 ? -28.438 -39.562 -9.703 1 98.25 103 ALA B O 1
ATOM 5424 N N . ASP B 1 104 ? -27.422 -40.594 -7.996 1 97.94 104 ASP B N 1
ATOM 5425 C CA . ASP B 1 104 ? -28.641 -41.125 -7.395 1 97.94 104 ASP B CA 1
ATOM 5426 C C . ASP B 1 104 ? -29.234 -40.125 -6.41 1 97.94 104 ASP B C 1
ATOM 5428 O O . ASP B 1 104 ? -30.25 -40.406 -5.762 1 97.94 104 ASP B O 1
ATOM 5432 N N . LEU B 1 105 ? -28.672 -38.969 -6.312 1 97.88 105 LEU B N 1
ATOM 5433 C CA . LEU B 1 105 ? -29.219 -37.906 -5.512 1 97.88 105 LEU B CA 1
ATOM 5434 C C . LEU B 1 105 ? -29.953 -36.875 -6.391 1 97.88 105 LEU B C 1
ATOM 5436 O O . LEU B 1 105 ? -29.328 -35.969 -6.945 1 97.88 105 LEU B O 1
ATOM 5440 N N . PRO B 1 106 ? -31.219 -36.938 -6.398 1 95.88 106 PRO B N 1
ATOM 5441 C CA . PRO B 1 106 ? -31.969 -36.219 -7.438 1 95.88 106 PRO B CA 1
ATOM 5442 C C . PRO B 1 106 ? -31.984 -34.719 -7.238 1 95.88 106 PRO B C 1
ATOM 5444 O O . PRO B 1 106 ? -32.156 -33.969 -8.195 1 95.88 106 PRO B O 1
ATOM 5447 N N . CYS B 1 107 ? -31.734 -34.219 -6.027 1 97.25 107 CYS B N 1
ATOM 5448 C CA . CYS B 1 107 ? -31.859 -32.812 -5.766 1 97.25 107 CYS B CA 1
ATOM 5449 C C . CYS B 1 107 ? -30.5 -32.156 -5.582 1 97.25 107 CYS B C 1
ATOM 5451 O O . CYS B 1 107 ? -30.391 -31 -5.195 1 97.25 107 CYS B O 1
ATOM 5453 N N . LEU B 1 108 ? -29.484 -32.906 -5.867 1 98.19 108 LEU B N 1
ATOM 5454 C CA . LEU B 1 108 ? -28.125 -32.375 -5.684 1 98.19 108 LEU B CA 1
ATOM 5455 C C . LEU B 1 108 ? -27.828 -31.297 -6.715 1 98.19 108 LEU B C 1
ATOM 5457 O O . LEU B 1 108 ? -27.906 -31.531 -7.922 1 98.19 108 LEU B O 1
ATOM 5461 N N . LEU B 1 109 ? -27.453 -30.078 -6.234 1 98.56 109 LEU B N 1
ATOM 5462 C CA . LEU B 1 109 ? -27.203 -28.938 -7.109 1 98.56 109 LEU B CA 1
ATOM 5463 C C . LEU B 1 109 ? -25.734 -28.516 -7.059 1 98.56 109 LEU B C 1
ATOM 5465 O O . LEU B 1 109 ? -25.203 -28.016 -8.047 1 98.56 109 LEU B O 1
ATOM 5469 N N . GLN B 1 110 ? -25.156 -28.641 -5.902 1 98.69 110 GLN B N 1
ATOM 5470 C CA . GLN B 1 110 ? -23.766 -28.25 -5.691 1 98.69 110 GLN B CA 1
ATOM 5471 C C . GLN B 1 110 ? -22.922 -29.406 -5.184 1 98.69 110 GLN B C 1
ATOM 5473 O O . GLN B 1 110 ? -23.297 -30.078 -4.211 1 98.69 110 GLN B O 1
ATOM 5478 N N . LEU B 1 111 ? -21.828 -29.672 -5.871 1 98.69 111 LEU B N 1
ATOM 5479 C CA . LEU B 1 111 ? -20.922 -30.734 -5.48 1 98.69 111 LEU B CA 1
ATOM 5480 C C . LEU B 1 111 ? -19.469 -30.25 -5.52 1 98.69 111 LEU B C 1
ATOM 5482 O O . LEU B 1 111 ? -18.969 -29.875 -6.578 1 98.69 111 LEU B O 1
ATOM 5486 N N . ASP B 1 112 ? -18.828 -30.203 -4.398 1 98.62 112 ASP B N 1
ATOM 5487 C CA . ASP B 1 112 ? -17.422 -29.781 -4.301 1 98.62 112 ASP B CA 1
ATOM 5488 C C . ASP B 1 112 ? -16.547 -30.922 -3.781 1 98.62 112 ASP B C 1
ATOM 5490 O O . ASP B 1 112 ? -16.625 -31.281 -2.605 1 98.62 112 ASP B O 1
ATOM 5494 N N . LEU B 1 113 ? -15.758 -31.469 -4.652 1 98.38 113 LEU B N 1
ATOM 5495 C CA . LEU B 1 113 ? -14.844 -32.562 -4.328 1 98.38 113 LEU B CA 1
ATOM 5496 C C . LEU B 1 113 ? -13.391 -32.125 -4.555 1 98.38 113 LEU B C 1
ATOM 5498 O O . LEU B 1 113 ? -12.547 -32.938 -4.898 1 98.38 113 LEU B O 1
ATOM 5502 N N . SER B 1 114 ? -13.141 -30.859 -4.363 1 98.12 114 SER B N 1
ATOM 5503 C CA . SER B 1 114 ? -11.836 -30.281 -4.688 1 98.12 114 SER B CA 1
ATOM 5504 C C . SER B 1 114 ? -10.789 -30.688 -3.654 1 98.12 114 SER B C 1
ATOM 5506 O O . SER B 1 114 ? -11.125 -30.953 -2.5 1 98.12 114 SER B O 1
ATOM 5508 N N . ARG B 1 115 ? -9.492 -30.766 -4.145 1 97.88 115 ARG B N 1
ATOM 5509 C CA . ARG B 1 115 ? -8.312 -30.953 -3.309 1 97.88 115 ARG B CA 1
ATOM 5510 C C . ARG B 1 115 ? -8.352 -32.281 -2.586 1 97.88 115 ARG B C 1
ATOM 5512 O O . ARG B 1 115 ? -8.359 -32.344 -1.354 1 97.88 115 ARG B O 1
ATOM 5519 N N . SER B 1 116 ? -8.336 -33.25 -3.355 1 97.88 116 SER B N 1
ATOM 5520 C CA . SER B 1 116 ? -8.188 -34.656 -2.947 1 97.88 116 SER B CA 1
ATOM 5521 C C . SER B 1 116 ? -7.277 -35.406 -3.904 1 97.88 116 SER B C 1
ATOM 5523 O O . SER B 1 116 ? -6.41 -34.812 -4.551 1 97.88 116 SER B O 1
ATOM 5525 N N . LEU B 1 117 ? -7.379 -36.719 -3.879 1 97.94 117 LEU B N 1
ATOM 5526 C CA . LEU B 1 117 ? -6.566 -37.562 -4.77 1 97.94 117 LEU B CA 1
ATOM 5527 C C . LEU B 1 117 ? -7.445 -38.469 -5.594 1 97.94 117 LEU B C 1
ATOM 5529 O O . LEU B 1 117 ? -7.051 -39.625 -5.887 1 97.94 117 LEU B O 1
ATOM 5533 N N . PHE B 1 118 ? -8.664 -37.969 -5.844 1 98.31 118 PHE B N 1
ATOM 5534 C CA . PHE B 1 118 ? -9.492 -38.781 -6.73 1 98.31 118 PHE B CA 1
ATOM 5535 C C . PHE B 1 118 ? -8.758 -39.062 -8.031 1 98.31 118 PHE B C 1
ATOM 5537 O O . PHE B 1 118 ? -8.047 -38.219 -8.562 1 98.31 118 PHE B O 1
ATOM 5544 N N . HIS B 1 119 ? -8.922 -40.25 -8.516 1 97.94 119 HIS B N 1
ATOM 5545 C CA . HIS B 1 119 ? -8.258 -40.656 -9.75 1 97.94 119 HIS B CA 1
ATOM 5546 C C . HIS B 1 119 ? -9.227 -41.312 -10.711 1 97.94 119 HIS B C 1
ATOM 5548 O O . HIS B 1 119 ? -10.398 -41.5 -10.391 1 97.94 119 HIS B O 1
ATOM 5554 N N . GLY B 1 120 ? -8.766 -41.531 -11.906 1 97.75 120 GLY B N 1
ATOM 5555 C CA . GLY B 1 120 ? -9.641 -42.094 -12.914 1 97.75 120 GLY B CA 1
ATOM 5556 C C . GLY B 1 120 ? -10.453 -41.062 -13.664 1 97.75 120 GLY B C 1
ATOM 5557 O O . GLY B 1 120 ? -10.062 -39.906 -13.75 1 97.75 120 GLY B O 1
ATOM 5558 N N . ALA B 1 121 ? -11.555 -41.531 -14.297 1 97.56 121 ALA B N 1
ATOM 5559 C CA . ALA B 1 121 ? -12.398 -40.688 -15.117 1 97.56 121 ALA B CA 1
ATOM 5560 C C . ALA B 1 121 ? -13.648 -40.25 -14.359 1 97.56 121 ALA B C 1
ATOM 5562 O O . ALA B 1 121 ? -13.938 -40.781 -13.281 1 97.56 121 ALA B O 1
ATOM 5563 N N . VAL B 1 122 ? -14.305 -39.281 -14.891 1 98.38 122 VAL B N 1
ATOM 5564 C CA . VAL B 1 122 ? -15.625 -38.938 -14.391 1 98.38 122 VAL B CA 1
ATOM 5565 C C . VAL B 1 122 ? -16.641 -39.969 -14.828 1 98.38 122 VAL B C 1
ATOM 5567 O O . VAL B 1 122 ? -16.703 -40.344 -16 1 98.38 122 VAL B O 1
ATOM 5570 N N . PRO B 1 123 ? -17.469 -40.406 -13.938 1 97.88 123 PRO B N 1
ATOM 5571 C CA . PRO B 1 123 ? -18.391 -41.5 -14.258 1 97.88 123 PRO B CA 1
ATOM 5572 C C . PRO B 1 123 ? -19.438 -41.094 -15.297 1 97.88 123 PRO B C 1
ATOM 5574 O O . PRO B 1 123 ? -20 -40 -15.219 1 97.88 123 PRO B O 1
ATOM 5577 N N . ASP B 1 124 ? -19.812 -42 -16.156 1 97.44 124 ASP B N 1
ATOM 5578 C CA . ASP B 1 124 ? -20.797 -41.75 -17.203 1 97.44 124 ASP B CA 1
ATOM 5579 C C . ASP B 1 124 ? -22.188 -41.5 -16.609 1 97.44 124 ASP B C 1
ATOM 5581 O O . ASP B 1 124 ? -22.969 -40.719 -17.156 1 97.44 124 ASP B O 1
ATOM 5585 N N . LYS B 1 125 ? -22.375 -42.125 -15.5 1 97.88 125 LYS B N 1
ATOM 5586 C CA . LYS B 1 125 ? -23.672 -42.031 -14.836 1 97.88 125 LYS B CA 1
ATOM 5587 C C . LYS B 1 125 ? -23.984 -40.594 -14.422 1 97.88 125 LYS B C 1
ATOM 5589 O O . LYS B 1 125 ? -25.141 -40.25 -14.211 1 97.88 125 LYS B O 1
ATOM 5594 N N . TRP B 1 126 ? -22.969 -39.812 -14.336 1 98.56 126 TRP B N 1
ATOM 5595 C CA . TRP B 1 126 ? -23.156 -38.438 -13.891 1 98.56 126 TRP B CA 1
ATOM 5596 C C . TRP B 1 126 ? -23.891 -37.594 -14.938 1 98.56 126 TRP B C 1
ATOM 5598 O O . TRP B 1 126 ? -24.406 -36.531 -14.641 1 98.56 126 TRP B O 1
ATOM 5608 N N . ALA B 1 127 ? -24 -38.094 -16.141 1 97.56 127 ALA B N 1
ATOM 5609 C CA . ALA B 1 127 ? -24.656 -37.375 -17.234 1 97.56 127 ALA B CA 1
ATOM 5610 C C . ALA B 1 127 ? -26.094 -37.031 -16.891 1 97.56 127 ALA B C 1
ATOM 5612 O O . ALA B 1 127 ? -26.656 -36.094 -17.438 1 97.56 127 ALA B O 1
ATOM 5613 N N . GLN B 1 128 ? -26.672 -37.781 -16.016 1 97.12 128 GLN B N 1
ATOM 5614 C CA . GLN B 1 128 ? -28.094 -37.594 -15.688 1 97.12 128 GLN B CA 1
ATOM 5615 C C . GLN B 1 128 ? -28.266 -36.562 -14.562 1 97.12 128 GLN B C 1
ATOM 5617 O O . GLN B 1 128 ? -29.391 -36.188 -14.242 1 97.12 128 GLN B O 1
ATOM 5622 N N . MET B 1 129 ? -27.156 -36.125 -14 1 98.12 129 MET B N 1
ATOM 5623 C CA . MET B 1 129 ? -27.234 -35.219 -12.875 1 98.12 129 MET B CA 1
ATOM 5624 C C . MET B 1 129 ? -27.656 -33.812 -13.344 1 98.12 129 MET B C 1
ATOM 5626 O O . MET B 1 129 ? -27.562 -33.5 -14.531 1 98.12 129 MET B O 1
ATOM 5630 N N . ARG B 1 130 ? -28.219 -33.031 -12.375 1 97.56 130 ARG B N 1
ATOM 5631 C CA . ARG B 1 130 ? -28.672 -31.672 -12.656 1 97.56 130 ARG B CA 1
ATOM 5632 C C . ARG B 1 130 ? -27.938 -30.656 -11.797 1 97.56 130 ARG B C 1
ATOM 5634 O O . ARG B 1 130 ? -28.547 -29.812 -11.148 1 97.56 130 ARG B O 1
ATOM 5641 N N . LEU B 1 131 ? -26.656 -30.766 -11.867 1 98.44 131 LEU B N 1
ATOM 5642 C CA . LEU B 1 131 ? -25.812 -29.922 -11.039 1 98.44 131 LEU B CA 1
ATOM 5643 C C . LEU B 1 131 ? -25.781 -28.484 -11.562 1 98.44 131 LEU B C 1
ATOM 5645 O O . LEU B 1 131 ? -25.859 -28.266 -12.773 1 98.44 131 LEU B O 1
ATOM 5649 N N . GLN B 1 132 ? -25.719 -27.594 -10.68 1 98.62 132 GLN B N 1
ATOM 5650 C CA . GLN B 1 132 ? -25.438 -26.188 -11 1 98.62 132 GLN B CA 1
ATOM 5651 C C . GLN B 1 132 ? -23.969 -25.859 -10.781 1 98.62 132 GLN B C 1
ATOM 5653 O O . GLN B 1 132 ? -23.359 -25.172 -11.586 1 98.62 132 GLN B O 1
ATOM 5658 N N . GLY B 1 133 ? -23.422 -26.312 -9.727 1 98.81 133 GLY B N 1
ATOM 5659 C CA . GLY B 1 133 ? -22.016 -26.125 -9.422 1 98.81 133 GLY B CA 1
ATOM 5660 C C . GLY B 1 133 ? -21.281 -27.438 -9.203 1 98.81 133 GLY B C 1
ATOM 5661 O O . GLY B 1 133 ? -21.75 -28.312 -8.469 1 98.81 133 GLY B O 1
ATOM 5662 N N . LEU B 1 134 ? -20.078 -27.562 -9.867 1 98.88 134 LEU B N 1
ATOM 5663 C CA . LEU B 1 134 ? -19.219 -28.734 -9.711 1 98.88 134 LEU B CA 1
ATOM 5664 C C . LEU B 1 134 ? -17.75 -28.312 -9.633 1 98.88 134 LEU B C 1
ATOM 5666 O O . LEU B 1 134 ? -17.25 -27.625 -10.523 1 98.88 134 LEU B O 1
ATOM 5670 N N . SER B 1 135 ? -17.094 -28.688 -8.57 1 98.81 135 SER B N 1
ATOM 5671 C CA . SER B 1 135 ? -15.664 -28.422 -8.445 1 98.81 135 SER B CA 1
ATOM 5672 C C . SER B 1 135 ? -14.883 -29.719 -8.242 1 98.81 135 SER B C 1
ATOM 5674 O O . SER B 1 135 ? -15.086 -30.422 -7.242 1 98.81 135 SER B O 1
ATOM 5676 N N . LEU B 1 136 ? -14.07 -30 -9.188 1 98.69 136 LEU B N 1
ATOM 5677 C CA . LEU B 1 136 ? -13.156 -31.141 -9.125 1 98.69 136 LEU B CA 1
ATOM 5678 C C . LEU B 1 136 ? -11.703 -30.672 -9.125 1 98.69 136 LEU B C 1
ATOM 5680 O O . LEU B 1 136 ? -10.812 -31.406 -9.555 1 98.69 136 LEU B O 1
ATOM 5684 N N . MET B 1 137 ? -11.477 -29.484 -8.695 1 98.38 137 MET B N 1
ATOM 5685 C CA . MET B 1 137 ? -10.156 -28.875 -8.719 1 98.38 137 MET B CA 1
ATOM 5686 C C . MET B 1 137 ? -9.172 -29.625 -7.832 1 98.38 137 MET B C 1
ATOM 5688 O O . MET B 1 137 ? -9.516 -30 -6.707 1 98.38 137 MET B O 1
ATOM 5692 N N . GLY B 1 138 ? -7.953 -29.844 -8.336 1 98.12 138 GLY B N 1
ATOM 5693 C CA . GLY B 1 138 ? -6.867 -30.359 -7.523 1 98.12 138 GLY B CA 1
ATOM 5694 C C . GLY B 1 138 ? -7.023 -31.828 -7.191 1 98.12 138 GLY B C 1
ATOM 5695 O O . GLY B 1 138 ? -7.055 -32.219 -6.016 1 98.12 138 GLY B O 1
ATOM 5696 N N . ASN B 1 139 ? -7.195 -32.625 -8.211 1 98.38 139 ASN B N 1
ATOM 5697 C CA . ASN B 1 139 ? -7.227 -34.094 -8.102 1 98.38 139 ASN B CA 1
ATOM 5698 C C . ASN B 1 139 ? -6.289 -34.75 -9.117 1 98.38 139 ASN B C 1
ATOM 5700 O O . ASN B 1 139 ? -5.469 -34.062 -9.734 1 98.38 139 ASN B O 1
ATOM 5704 N N . ARG B 1 140 ? -6.355 -36.062 -9.164 1 97.69 140 ARG B N 1
ATOM 5705 C CA . ARG B 1 140 ? -5.543 -36.812 -10.117 1 97.69 140 ARG B CA 1
ATOM 5706 C C . ARG B 1 140 ? -6.406 -37.406 -11.227 1 97.69 140 ARG B C 1
ATOM 5708 O O . ARG B 1 140 ? -6.129 -38.531 -11.719 1 97.69 140 ARG B O 1
ATOM 5715 N N . LEU B 1 141 ? -7.441 -36.719 -11.469 1 98.62 141 LEU B N 1
ATOM 5716 C CA . LEU B 1 141 ? -8.297 -37.188 -12.547 1 98.62 141 LEU B CA 1
ATOM 5717 C C . LEU B 1 141 ? -7.57 -37.125 -13.891 1 98.62 141 LEU B C 1
ATOM 5719 O O . LEU B 1 141 ? -6.793 -36.188 -14.133 1 98.62 141 LEU B O 1
ATOM 5723 N N . SER B 1 142 ? -7.852 -38.094 -14.719 1 97.88 142 SER B N 1
ATOM 5724 C CA . SER B 1 142 ? -7.074 -38.219 -15.945 1 97.88 142 SER B CA 1
ATOM 5725 C C . SER B 1 142 ? -7.953 -38.656 -17.109 1 97.88 142 SER B C 1
ATOM 5727 O O . SER B 1 142 ? -9.164 -38.812 -16.953 1 97.88 142 SER B O 1
ATOM 5729 N N . GLY B 1 143 ? -7.316 -38.75 -18.297 1 97.5 143 GLY B N 1
ATOM 5730 C CA . GLY B 1 143 ? -8.039 -39.062 -19.531 1 97.5 143 GLY B CA 1
ATOM 5731 C C . GLY B 1 143 ? -8.289 -37.844 -20.391 1 97.5 143 GLY B C 1
ATOM 5732 O O . GLY B 1 143 ? -7.746 -36.75 -20.125 1 97.5 143 GLY B O 1
ATOM 5733 N N . THR B 1 144 ? -9.039 -38.156 -21.5 1 97.88 144 THR B N 1
ATOM 5734 C CA . THR B 1 144 ? -9.43 -37.031 -22.328 1 97.88 144 THR B CA 1
ATOM 5735 C C . THR B 1 144 ? -10.484 -36.188 -21.625 1 97.88 144 THR B C 1
ATOM 5737 O O . THR B 1 144 ? -10.922 -36.531 -20.516 1 97.88 144 THR B O 1
ATOM 5740 N N . PHE B 1 145 ? -10.773 -35.094 -22.219 1 98.12 145 PHE B N 1
ATOM 5741 C CA . PHE B 1 145 ? -11.812 -34.25 -21.641 1 98.12 145 PHE B CA 1
ATOM 5742 C C . PHE B 1 145 ? -13.031 -35.094 -21.266 1 98.12 145 PHE B C 1
ATOM 5744 O O . PHE B 1 145 ? -13.516 -35.906 -22.062 1 98.12 145 PHE B O 1
ATOM 5751 N N . PRO B 1 146 ? -13.547 -34.906 -20.094 1 98 146 PRO B N 1
ATOM 5752 C CA . PRO B 1 146 ? -14.711 -35.719 -19.672 1 98 146 PRO B CA 1
ATOM 5753 C C . PRO B 1 146 ? -15.992 -35.281 -20.359 1 98 146 PRO B C 1
ATOM 5755 O O . PRO B 1 146 ? -16.719 -34.406 -19.844 1 98 146 PRO B O 1
ATOM 5758 N N . MET B 1 147 ? -16.406 -36 -21.344 1 97.62 147 MET B N 1
ATOM 5759 C CA . MET B 1 147 ? -17.547 -35.625 -22.188 1 97.62 147 MET B CA 1
ATOM 5760 C C . MET B 1 147 ? -18.844 -35.656 -21.391 1 97.62 147 MET B C 1
ATOM 5762 O O . MET B 1 147 ? -19.797 -34.938 -21.719 1 97.62 147 MET B O 1
ATOM 5766 N N . VAL B 1 148 ? -18.859 -36.406 -20.406 1 97.88 148 VAL B N 1
ATOM 5767 C CA . VAL B 1 148 ? -20.031 -36.531 -19.547 1 97.88 148 VAL B CA 1
ATOM 5768 C C . VAL B 1 148 ? -20.438 -35.156 -19.016 1 97.88 148 VAL B C 1
ATOM 5770 O O . VAL B 1 148 ? -21.625 -34.875 -18.859 1 97.88 148 VAL B O 1
ATOM 5773 N N . LEU B 1 149 ? -19.5 -34.344 -18.766 1 98.31 149 LEU B N 1
ATOM 5774 C CA . LEU B 1 149 ? -19.75 -33 -18.203 1 98.31 149 LEU B CA 1
ATOM 5775 C C . LEU B 1 149 ? -20.516 -32.125 -19.188 1 98.31 149 LEU B C 1
ATOM 5777 O O . LEU B 1 149 ? -21.281 -31.25 -18.781 1 98.31 149 LEU B O 1
ATOM 5781 N N . THR B 1 150 ? -20.312 -32.375 -20.5 1 98.06 150 THR B N 1
ATOM 5782 C CA . THR B 1 150 ? -20.984 -31.578 -21.516 1 98.06 150 THR B CA 1
ATOM 5783 C C . THR B 1 150 ? -22.469 -31.953 -21.609 1 98.06 150 THR B C 1
ATOM 5785 O O . THR B 1 150 ? -23.25 -31.25 -22.25 1 98.06 150 THR B O 1
ATOM 5788 N N . ARG B 1 151 ? -22.844 -33 -20.922 1 97.94 151 ARG B N 1
ATOM 5789 C CA . ARG B 1 151 ? -24.234 -33.438 -20.938 1 97.94 151 ARG B CA 1
ATOM 5790 C C . ARG B 1 151 ? -25 -32.906 -19.734 1 97.94 151 ARG B C 1
ATOM 5792 O O . ARG B 1 151 ? -26.234 -33 -19.688 1 97.94 151 ARG B O 1
ATOM 5799 N N . ILE B 1 152 ? -24.312 -32.438 -18.797 1 98.31 152 ILE B N 1
ATOM 5800 C CA . ILE B 1 152 ? -24.969 -31.812 -17.656 1 98.31 152 ILE B CA 1
ATOM 5801 C C . ILE B 1 152 ? -25.234 -30.328 -17.969 1 98.31 152 ILE B C 1
ATOM 5803 O O . ILE B 1 152 ? -24.547 -29.453 -17.469 1 98.31 152 ILE B O 1
ATOM 5807 N N . THR B 1 153 ? -26.25 -30.047 -18.625 1 97.75 153 THR B N 1
ATOM 5808 C CA . THR B 1 153 ? -26.484 -28.75 -19.266 1 97.75 153 THR B CA 1
ATOM 5809 C C . THR B 1 153 ? -26.969 -27.734 -18.234 1 97.75 153 THR B C 1
ATOM 5811 O O . THR B 1 153 ? -27.047 -26.531 -18.531 1 97.75 153 THR B O 1
ATOM 5814 N N . THR B 1 154 ? -27.188 -28.141 -17 1 98.19 154 THR B N 1
ATOM 5815 C CA . THR B 1 154 ? -27.641 -27.25 -15.938 1 98.19 154 THR B CA 1
ATOM 5816 C C . THR B 1 154 ? -26.453 -26.578 -15.25 1 98.19 154 THR B C 1
ATOM 5818 O O . THR B 1 154 ? -26.625 -25.656 -14.453 1 98.19 154 THR B O 1
ATOM 5821 N N . LEU B 1 155 ? -25.25 -26.953 -15.594 1 98.5 155 LEU B N 1
ATOM 5822 C CA . LEU B 1 155 ? -24.047 -26.422 -14.961 1 98.5 155 LEU B CA 1
ATOM 5823 C C . LEU B 1 155 ? -23.922 -24.922 -15.242 1 98.5 155 LEU B C 1
ATOM 5825 O O . LEU B 1 155 ? -24.031 -24.5 -16.391 1 98.5 155 LEU B O 1
ATOM 5829 N N . THR B 1 156 ? -23.688 -24.172 -14.172 1 98.75 156 THR B N 1
ATOM 5830 C CA . THR B 1 156 ? -23.375 -22.766 -14.289 1 98.75 156 THR B CA 1
ATOM 5831 C C . THR B 1 156 ? -21.953 -22.484 -13.812 1 98.75 156 THR B C 1
ATOM 5833 O O . THR B 1 156 ? -21.328 -21.5 -14.219 1 98.75 156 THR B O 1
ATOM 5836 N N . ASN B 1 157 ? -21.422 -23.234 -12.93 1 98.81 157 ASN B N 1
ATOM 5837 C CA . ASN B 1 157 ? -20.094 -23.125 -12.367 1 98.81 157 ASN B CA 1
ATOM 5838 C C . ASN B 1 157 ? -19.344 -24.453 -12.406 1 98.81 157 ASN B C 1
ATOM 5840 O O . ASN B 1 157 ? -19.734 -25.406 -11.711 1 98.81 157 ASN B O 1
ATOM 5844 N N . LEU B 1 158 ? -18.25 -24.531 -13.211 1 98.81 158 LEU B N 1
ATOM 5845 C CA . LEU B 1 158 ? -17.5 -25.766 -13.367 1 98.81 158 LEU B CA 1
ATOM 5846 C C . LEU B 1 158 ? -16 -25.5 -13.234 1 98.81 158 LEU B C 1
ATOM 5848 O O . LEU B 1 158 ? -15.453 -24.625 -13.914 1 98.81 158 LEU B O 1
ATOM 5852 N N . SER B 1 159 ? -15.328 -26.234 -12.352 1 98.75 159 SER B N 1
ATOM 5853 C CA . SER B 1 159 ? -13.875 -26.188 -12.25 1 98.75 159 SER B CA 1
ATOM 5854 C C . SER B 1 159 ? -13.281 -27.594 -12.273 1 98.75 159 SER B C 1
ATOM 5856 O O . SER B 1 159 ? -13.617 -28.438 -11.438 1 98.75 159 SER B O 1
ATOM 5858 N N . ILE B 1 160 ? -12.438 -27.828 -13.219 1 98.62 160 ILE B N 1
ATOM 5859 C CA . ILE B 1 160 ? -11.648 -29.062 -13.258 1 98.62 160 ILE B CA 1
ATOM 5860 C C . ILE B 1 160 ? -10.156 -28.703 -13.273 1 98.62 160 ILE B C 1
ATOM 5862 O O . ILE B 1 160 ? -9.352 -29.422 -13.859 1 98.62 160 ILE B O 1
ATOM 5866 N N . GLU B 1 161 ? -9.805 -27.656 -12.688 1 98.5 161 GLU B N 1
ATOM 5867 C CA . GLU B 1 161 ? -8.445 -27.125 -12.602 1 98.5 161 GLU B CA 1
ATOM 5868 C C . GLU B 1 161 ? -7.52 -28.125 -11.898 1 98.5 161 GLU B C 1
ATOM 5870 O O . GLU B 1 161 ? -7.895 -28.719 -10.891 1 98.5 161 GLU B O 1
ATOM 5875 N N . GLY B 1 162 ? -6.301 -28.203 -12.383 1 98.06 162 GLY B N 1
ATOM 5876 C CA . GLY B 1 162 ? -5.25 -28.906 -11.664 1 98.06 162 GLY B CA 1
ATOM 5877 C C . GLY B 1 162 ? -5.441 -30.406 -11.648 1 98.06 162 GLY B C 1
ATOM 5878 O O . GLY B 1 162 ? -5.375 -31.047 -10.586 1 98.06 162 GLY B O 1
ATOM 5879 N N . ASN B 1 163 ? -5.855 -30.938 -12.773 1 98.44 163 ASN B N 1
ATOM 5880 C CA . ASN B 1 163 ? -5.922 -32.375 -12.984 1 98.44 163 ASN B CA 1
ATOM 5881 C C . ASN B 1 163 ? -4.973 -32.844 -14.086 1 98.44 163 ASN B C 1
ATOM 5883 O O . ASN B 1 163 ? -3.963 -32.188 -14.352 1 98.44 163 ASN B O 1
ATOM 5887 N N . GLU B 1 164 ? -5.219 -34.031 -14.578 1 97.69 164 GLU B N 1
ATOM 5888 C CA . GLU B 1 164 ? -4.309 -34.594 -15.57 1 97.69 164 GLU B CA 1
ATOM 5889 C C . GLU B 1 164 ? -5.027 -34.875 -16.891 1 97.69 164 GLU B C 1
ATOM 5891 O O . GLU B 1 164 ? -4.672 -35.812 -17.609 1 97.69 164 GLU B O 1
ATOM 5896 N N . PHE B 1 165 ? -6.02 -34.094 -17.156 1 98.5 165 PHE B N 1
ATOM 5897 C CA . PHE B 1 165 ? -6.75 -34.281 -18.406 1 98.5 165 PHE B CA 1
ATOM 5898 C C . PHE B 1 165 ? -5.898 -33.875 -19.594 1 98.5 165 PHE B C 1
ATOM 5900 O O . PHE B 1 165 ? -5.117 -32.906 -19.5 1 98.5 165 PHE B O 1
ATOM 5907 N N . HIS B 1 166 ? -6.07 -34.562 -20.656 1 98.06 166 HIS B N 1
ATOM 5908 C CA . HIS B 1 166 ? -5.297 -34.281 -21.859 1 98.06 166 HIS B CA 1
ATOM 5909 C C . HIS B 1 166 ? -6.176 -34.344 -23.109 1 98.06 166 HIS B C 1
ATOM 5911 O O . HIS B 1 166 ? -7.391 -34.531 -23.016 1 98.06 166 HIS B O 1
ATOM 5917 N N . GLY B 1 167 ? -5.602 -34 -24.219 1 98 167 GLY B N 1
ATOM 5918 C CA . GLY B 1 167 ? -6.344 -34.031 -25.469 1 98 167 GLY B CA 1
ATOM 5919 C C . GLY B 1 167 ? -7.035 -32.719 -25.781 1 98 167 GLY B C 1
ATOM 5920 O O . GLY B 1 167 ? -6.699 -31.703 -25.203 1 98 167 GLY B O 1
ATOM 5921 N N . LEU B 1 168 ? -7.957 -32.812 -26.766 1 98.25 168 LEU B N 1
ATOM 5922 C CA . LEU B 1 168 ? -8.633 -31.625 -27.266 1 98.25 168 LEU B CA 1
ATOM 5923 C C . LEU B 1 168 ? -9.781 -31.234 -26.344 1 98.25 168 LEU B C 1
ATOM 5925 O O . LEU B 1 168 ? -10.414 -32.094 -25.734 1 98.25 168 LEU B O 1
ATOM 5929 N N . ILE B 1 169 ? -10.016 -29.984 -26.234 1 98.25 169 ILE B N 1
ATOM 5930 C CA . ILE B 1 169 ? -11.289 -29.516 -25.703 1 98.25 169 ILE B CA 1
ATOM 5931 C C . ILE B 1 169 ? -12.391 -29.75 -26.734 1 98.25 169 ILE B C 1
ATOM 5933 O O . ILE B 1 169 ? -12.32 -29.234 -27.859 1 98.25 169 ILE B O 1
ATOM 5937 N N . PRO B 1 170 ? -13.391 -30.406 -26.359 1 98 170 PRO B N 1
ATOM 5938 C CA . PRO B 1 170 ? -14.367 -30.828 -27.359 1 98 170 PRO B CA 1
ATOM 5939 C C . PRO B 1 170 ? -15.336 -29.703 -27.75 1 98 170 PRO B C 1
ATOM 5941 O O . PRO B 1 170 ? -15.625 -28.828 -26.938 1 98 170 PRO B O 1
ATOM 5944 N N . HIS B 1 171 ? -15.906 -29.812 -28.969 1 97.62 171 HIS B N 1
ATOM 5945 C CA . HIS B 1 171 ? -16.891 -28.844 -29.438 1 97.62 171 HIS B CA 1
ATOM 5946 C C . HIS B 1 171 ? -18.188 -28.938 -28.641 1 97.62 171 HIS B C 1
ATOM 5948 O O . HIS B 1 171 ? -18.938 -27.969 -28.531 1 97.62 171 HIS B O 1
ATOM 5954 N N . GLU B 1 172 ? -18.359 -30.016 -28.016 1 98.06 172 GLU B N 1
ATOM 5955 C CA . GLU B 1 172 ? -19.578 -30.266 -27.234 1 98.06 172 GLU B CA 1
ATOM 5956 C C . GLU B 1 172 ? -19.625 -29.375 -26 1 98.06 172 GLU B C 1
ATOM 5958 O O . GLU B 1 172 ? -20.672 -29.234 -25.375 1 98.06 172 GLU B O 1
ATOM 5963 N N . ILE B 1 173 ? -18.562 -28.75 -25.688 1 98 173 ILE B N 1
ATOM 5964 C CA . ILE B 1 173 ? -18.547 -27.797 -24.578 1 98 173 ILE B CA 1
ATOM 5965 C C . ILE B 1 173 ? -19.594 -26.719 -24.828 1 98 173 ILE B C 1
ATOM 5967 O O . ILE B 1 173 ? -20.109 -26.109 -23.891 1 98 173 ILE B O 1
ATOM 5971 N N . GLY B 1 174 ? -19.922 -26.469 -26.078 1 97.81 174 GLY B N 1
ATOM 5972 C CA . GLY B 1 174 ? -20.891 -25.469 -26.484 1 97.81 174 GLY B CA 1
ATOM 5973 C C . GLY B 1 174 ? -22.297 -25.766 -26 1 97.81 174 GLY B C 1
ATOM 5974 O O . GLY B 1 174 ? -23.156 -24.891 -26.016 1 97.81 174 GLY B O 1
ATOM 5975 N N . HIS B 1 175 ? -22.516 -27 -25.5 1 97.69 175 HIS B N 1
ATOM 5976 C CA . HIS B 1 175 ? -23.828 -27.391 -25 1 97.69 175 HIS B CA 1
ATOM 5977 C C . HIS B 1 175 ? -24.094 -26.781 -23.625 1 97.69 175 HIS B C 1
ATOM 5979 O O . HIS B 1 175 ? -25.234 -26.734 -23.172 1 97.69 175 HIS B O 1
ATOM 5985 N N . LEU B 1 176 ? -23.047 -26.281 -23 1 98.19 176 LEU B N 1
ATOM 5986 C CA . LEU B 1 176 ? -23.188 -25.734 -21.656 1 98.19 176 LEU B CA 1
ATOM 5987 C C . LEU B 1 176 ? -23.562 -24.266 -21.719 1 98.19 176 LEU B C 1
ATOM 5989 O O . LEU B 1 176 ? -22.844 -23.406 -21.188 1 98.19 176 LEU B O 1
ATOM 5993 N N . THR B 1 177 ? -24.719 -23.984 -22.172 1 97.31 177 THR B N 1
ATOM 5994 C CA . THR B 1 177 ? -25.125 -22.625 -22.531 1 97.31 177 THR B CA 1
ATOM 5995 C C . THR B 1 177 ? -25.422 -21.812 -21.266 1 97.31 177 THR B C 1
ATOM 5997 O O . THR B 1 177 ? -25.453 -20.578 -21.312 1 97.31 177 THR B O 1
ATOM 6000 N N . GLN B 1 178 ? -25.578 -22.453 -20.141 1 98 178 GLN B N 1
ATOM 6001 C CA . GLN B 1 178 ? -25.875 -21.75 -18.906 1 98 178 GLN B CA 1
ATOM 6002 C C . GLN B 1 178 ? -24.609 -21.422 -18.141 1 98 178 GLN B C 1
ATOM 6004 O O . GLN B 1 178 ? -24.656 -20.781 -17.078 1 98 178 GLN B O 1
ATOM 6009 N N . MET B 1 179 ? -23.5 -21.781 -18.672 1 98.56 179 MET B N 1
ATOM 6010 C CA . MET B 1 179 ? -22.219 -21.703 -17.969 1 98.56 179 MET B CA 1
ATOM 6011 C C . MET B 1 179 ? -21.859 -20.25 -17.672 1 98.56 179 MET B C 1
ATOM 6013 O O . MET B 1 179 ? -21.891 -19.391 -18.562 1 98.56 179 MET B O 1
ATOM 6017 N N . GLU B 1 180 ? -21.562 -20 -16.406 1 98.75 180 GLU B N 1
ATOM 6018 C CA . GLU B 1 180 ? -21.141 -18.672 -15.969 1 98.75 180 GLU B CA 1
ATOM 6019 C C . GLU B 1 180 ? -19.656 -18.656 -15.617 1 98.75 180 GLU B C 1
ATOM 6021 O O . GLU B 1 180 ? -18.969 -17.656 -15.828 1 98.75 180 GLU B O 1
ATOM 6026 N N . LYS B 1 181 ? -19.188 -19.656 -15.047 1 98.75 181 LYS B N 1
ATOM 6027 C CA . LYS B 1 181 ? -17.797 -19.781 -14.648 1 98.75 181 LYS B CA 1
ATOM 6028 C C . LYS B 1 181 ? -17.219 -21.125 -15.133 1 98.75 181 LYS B C 1
ATOM 6030 O O . LYS B 1 181 ? -17.75 -22.188 -14.805 1 98.75 181 LYS B O 1
ATOM 6035 N N . LEU B 1 182 ? -16.141 -21.062 -15.906 1 98.81 182 LEU B N 1
ATOM 6036 C CA . LEU B 1 182 ? -15.469 -22.234 -16.438 1 98.81 182 LEU B CA 1
ATOM 6037 C C . LEU B 1 182 ? -13.969 -22.172 -16.172 1 98.81 182 LEU B C 1
ATOM 6039 O O . LEU B 1 182 ? -13.266 -21.344 -16.766 1 98.81 182 LEU B O 1
ATOM 6043 N N . ILE B 1 183 ? -13.445 -23.078 -15.344 1 98.75 183 ILE B N 1
ATOM 6044 C CA . ILE B 1 183 ? -12.031 -23.109 -14.992 1 98.75 183 ILE B CA 1
ATOM 6045 C C . ILE B 1 183 ? -11.422 -24.453 -15.375 1 98.75 183 ILE B C 1
ATOM 6047 O O . ILE B 1 183 ? -11.703 -25.469 -14.734 1 98.75 183 ILE B O 1
ATOM 6051 N N . ILE B 1 184 ? -10.602 -24.453 -16.359 1 98.56 184 ILE B N 1
ATOM 6052 C CA . ILE B 1 184 ? -9.992 -25.703 -16.828 1 98.56 184 ILE B CA 1
ATOM 6053 C C . ILE B 1 184 ? -8.477 -25.562 -16.844 1 98.56 184 ILE B C 1
ATOM 6055 O O . ILE B 1 184 ? -7.797 -26.234 -17.625 1 98.56 184 ILE B O 1
ATOM 6059 N N . SER B 1 185 ? -7.945 -24.703 -16.062 1 98.38 185 SER B N 1
ATOM 6060 C CA . SER B 1 185 ? -6.523 -24.391 -16.016 1 98.38 185 SER B CA 1
ATOM 6061 C C . SER B 1 185 ? -5.699 -25.562 -15.508 1 98.38 185 SER B C 1
ATOM 6063 O O . SER B 1 185 ? -6.223 -26.438 -14.812 1 98.38 185 SER B O 1
ATOM 6065 N N . ALA B 1 186 ? -4.395 -25.562 -15.875 1 98.06 186 ALA B N 1
ATOM 6066 C CA . ALA B 1 186 ? -3.367 -26.453 -15.312 1 98.06 186 ALA B CA 1
ATOM 6067 C C . ALA B 1 186 ? -3.705 -27.922 -15.562 1 98.06 186 ALA B C 1
ATOM 6069 O O . ALA B 1 186 ? -3.703 -28.719 -14.633 1 98.06 186 ALA B O 1
ATOM 6070 N N . ASN B 1 187 ? -4.156 -28.141 -16.734 1 98.38 187 ASN B N 1
ATOM 6071 C CA . ASN B 1 187 ? -4.246 -29.484 -17.281 1 98.38 187 ASN B CA 1
ATOM 6072 C C . ASN B 1 187 ? -3.266 -29.688 -18.438 1 98.38 187 ASN B C 1
ATOM 6074 O O . ASN B 1 187 ? -2.258 -28.984 -18.531 1 98.38 187 ASN B O 1
ATOM 6078 N N . GLU B 1 188 ? -3.512 -30.734 -19.203 1 97.75 188 GLU B N 1
ATOM 6079 C CA . GLU B 1 188 ? -2.633 -31.016 -20.344 1 97.75 188 GLU B CA 1
ATOM 6080 C C . GLU B 1 188 ? -3.398 -30.969 -21.656 1 97.75 188 GLU B C 1
ATOM 6082 O O . GLU B 1 188 ? -3.107 -31.734 -22.578 1 97.75 188 GLU B O 1
ATOM 6087 N N . PHE B 1 189 ? -4.348 -30.141 -21.719 1 98.5 189 PHE B N 1
ATOM 6088 C CA . PHE B 1 189 ? -5.137 -30.031 -22.938 1 98.5 189 PHE B CA 1
ATOM 6089 C C . PHE B 1 189 ? -4.285 -29.5 -24.078 1 98.5 189 PHE B C 1
ATOM 6091 O O . PHE B 1 189 ? -3.402 -28.672 -23.875 1 98.5 189 PHE B O 1
ATOM 6098 N N . THR B 1 190 ? -4.582 -29.969 -25.266 1 98.31 190 THR B N 1
ATOM 6099 C CA . THR B 1 190 ? -3.857 -29.609 -26.469 1 98.31 190 THR B CA 1
ATOM 6100 C C . THR B 1 190 ? -4.816 -29.094 -27.547 1 98.31 190 THR B C 1
ATOM 6102 O O . THR B 1 190 ? -6.035 -29.109 -27.359 1 98.31 190 THR B O 1
ATOM 6105 N N . GLY B 1 191 ? -4.254 -28.547 -28.656 1 97.75 191 GLY B N 1
ATOM 6106 C CA . GLY B 1 191 ? -5.051 -28.125 -29.797 1 97.75 191 GLY B CA 1
ATOM 6107 C C . GLY B 1 191 ? -5.578 -26.719 -29.656 1 97.75 191 GLY B C 1
ATOM 6108 O O . GLY B 1 191 ? -5.332 -26.047 -28.656 1 97.75 191 GLY B O 1
ATOM 6109 N N . PRO B 1 192 ? -6.266 -26.266 -30.734 1 97.56 192 PRO B N 1
ATOM 6110 C CA . PRO B 1 192 ? -6.832 -24.906 -30.703 1 97.56 192 PRO B CA 1
ATOM 6111 C C . PRO B 1 192 ? -8.07 -24.812 -29.812 1 97.56 192 PRO B C 1
ATOM 6113 O O . PRO B 1 192 ? -8.688 -25.828 -29.5 1 97.56 192 PRO B O 1
ATOM 6116 N N . LEU B 1 193 ? -8.383 -23.641 -29.422 1 97.56 193 LEU B N 1
ATOM 6117 C CA . LEU B 1 193 ? -9.641 -23.422 -28.734 1 97.56 193 LEU B CA 1
ATOM 6118 C C . LEU B 1 193 ? -10.828 -23.672 -29.656 1 97.56 193 LEU B C 1
ATOM 6120 O O . LEU B 1 193 ? -10.836 -23.203 -30.797 1 97.56 193 LEU B O 1
ATOM 6124 N N . PRO B 1 194 ? -11.75 -24.375 -29.172 1 97.31 194 PRO B N 1
ATOM 6125 C CA . PRO B 1 194 ? -12.914 -24.625 -30.031 1 97.31 194 PRO B CA 1
ATOM 6126 C C . PRO B 1 194 ? -13.812 -23.391 -30.172 1 97.31 194 PRO B C 1
ATOM 6128 O O . PRO B 1 194 ? -14.07 -22.703 -29.172 1 97.31 194 PRO B O 1
ATOM 6131 N N . ALA B 1 195 ? -14.359 -23.203 -31.359 1 96.81 195 ALA B N 1
ATOM 6132 C CA . ALA B 1 195 ? -15.242 -22.062 -31.641 1 96.81 195 ALA B CA 1
ATOM 6133 C C . ALA B 1 195 ? -16.531 -22.156 -30.828 1 96.81 195 ALA B C 1
ATOM 6135 O O . ALA B 1 195 ? -17.188 -21.141 -30.578 1 96.81 195 ALA B O 1
ATOM 6136 N N . ALA B 1 196 ? -16.797 -23.328 -30.391 1 97.69 196 ALA B N 1
ATOM 6137 C CA . ALA B 1 196 ? -18.016 -23.594 -29.609 1 97.69 196 ALA B CA 1
ATOM 6138 C C . ALA B 1 196 ? -18.016 -22.812 -28.297 1 97.69 196 ALA B C 1
ATOM 6140 O O . ALA B 1 196 ? -19.062 -22.594 -27.688 1 97.69 196 ALA B O 1
ATOM 6141 N N . LEU B 1 197 ? -16.891 -22.391 -27.859 1 97.38 197 LEU B N 1
ATOM 6142 C CA . LEU B 1 197 ? -16.797 -21.578 -26.656 1 97.38 197 LEU B CA 1
ATOM 6143 C C . LEU B 1 197 ? -17.594 -20.281 -26.812 1 97.38 197 LEU B C 1
ATOM 6145 O O . LEU B 1 197 ? -18.078 -19.734 -25.812 1 97.38 197 LEU B O 1
ATOM 6149 N N . SER B 1 198 ? -17.719 -19.828 -28.031 1 96.5 198 SER B N 1
ATOM 6150 C CA . SER B 1 198 ? -18.422 -18.578 -28.312 1 96.5 198 SER B CA 1
ATOM 6151 C C . SER B 1 198 ? -19.906 -18.688 -27.984 1 96.5 198 SER B C 1
ATOM 6153 O O . SER B 1 198 ? -20.609 -17.672 -27.891 1 96.5 198 SER B O 1
ATOM 6155 N N . LEU B 1 199 ? -20.375 -19.906 -27.844 1 97.38 199 LEU B N 1
ATOM 6156 C CA . LEU B 1 199 ? -21.781 -20.141 -27.562 1 97.38 199 LEU B CA 1
ATOM 6157 C C . LEU B 1 199 ? -22.094 -19.938 -26.078 1 97.38 199 LEU B C 1
ATOM 6159 O O . LEU B 1 199 ? -23.25 -19.859 -25.688 1 97.38 199 LEU B O 1
ATOM 6163 N N . LEU B 1 200 ? -21.094 -19.875 -25.25 1 98.25 200 LEU B N 1
ATOM 6164 C CA . LEU B 1 200 ? -21.281 -19.703 -23.812 1 98.25 200 LEU B CA 1
ATOM 6165 C C . LEU B 1 200 ? -21.406 -18.234 -23.453 1 98.25 200 LEU B C 1
ATOM 6167 O O . LEU B 1 200 ? -20.578 -17.703 -22.703 1 98.25 200 LEU B O 1
ATOM 6171 N N . THR B 1 201 ? -22.438 -17.625 -23.766 1 97.44 201 THR B N 1
ATOM 6172 C CA . THR B 1 201 ? -22.594 -16.172 -23.734 1 97.44 201 THR B CA 1
ATOM 6173 C C . THR B 1 201 ? -22.859 -15.695 -22.312 1 97.44 201 THR B C 1
ATOM 6175 O O . THR B 1 201 ? -22.781 -14.5 -22.031 1 97.44 201 THR B O 1
ATOM 6178 N N . ASN B 1 202 ? -23.062 -16.609 -21.391 1 98.25 202 ASN B N 1
ATOM 6179 C CA . ASN B 1 202 ? -23.297 -16.234 -20 1 98.25 202 ASN B CA 1
ATOM 6180 C C . ASN B 1 202 ? -22.016 -16.25 -19.188 1 98.25 202 ASN B C 1
ATOM 6182 O O . ASN B 1 202 ? -22.016 -15.883 -18.016 1 98.25 202 ASN B O 1
ATOM 6186 N N . LEU B 1 203 ? -20.906 -16.562 -19.797 1 98.38 203 LEU B N 1
ATOM 6187 C CA . LEU B 1 203 ? -19.641 -16.672 -19.094 1 98.38 203 LEU B CA 1
ATOM 6188 C C . LEU B 1 203 ? -19.234 -15.328 -18.484 1 98.38 203 LEU B C 1
ATOM 6190 O O . LEU B 1 203 ? -19.234 -14.312 -19.188 1 98.38 203 LEU B O 1
ATOM 6194 N N . THR B 1 204 ? -18.953 -15.367 -17.219 1 98.69 204 THR B N 1
ATOM 6195 C CA . THR B 1 204 ? -18.406 -14.203 -16.531 1 98.69 204 THR B CA 1
ATOM 6196 C C . THR B 1 204 ? -16.953 -14.469 -16.109 1 98.69 204 THR B C 1
ATOM 6198 O O . THR B 1 204 ? -16.203 -13.523 -15.844 1 98.69 204 THR B O 1
ATOM 6201 N N . ASP B 1 205 ? -16.547 -15.68 -16.047 1 98.81 205 ASP B N 1
ATOM 6202 C CA . ASP B 1 205 ? -15.234 -16.094 -15.578 1 98.81 205 ASP B CA 1
ATOM 6203 C C . ASP B 1 205 ? -14.711 -17.281 -16.375 1 98.81 205 ASP B C 1
ATOM 6205 O O . ASP B 1 205 ? -15.242 -18.391 -16.266 1 98.81 205 ASP B O 1
ATOM 6209 N N . LEU B 1 206 ? -13.703 -17.062 -17.203 1 98.75 206 LEU B N 1
ATOM 6210 C CA . LEU B 1 206 ? -13.07 -18.094 -18 1 98.75 206 LEU B CA 1
ATOM 6211 C C . LEU B 1 206 ? -11.578 -18.172 -17.719 1 98.75 206 LEU B C 1
ATOM 6213 O O . LEU B 1 206 ? -10.852 -17.188 -17.906 1 98.75 206 LEU B O 1
ATOM 6217 N N . ARG B 1 207 ? -11.078 -19.344 -17.281 1 98.62 207 ARG B N 1
ATOM 6218 C CA . ARG B 1 207 ? -9.664 -19.547 -16.984 1 98.62 207 ARG B CA 1
ATOM 6219 C C . ARG B 1 207 ? -9.117 -20.781 -17.672 1 98.62 207 ARG B C 1
ATOM 6221 O O . ARG B 1 207 ? -9.57 -21.906 -17.406 1 98.62 207 ARG B O 1
ATOM 6228 N N . ILE B 1 208 ? -8.141 -20.578 -18.516 1 98.38 208 ILE B N 1
ATOM 6229 C CA . ILE B 1 208 ? -7.633 -21.688 -19.312 1 98.38 208 ILE B CA 1
ATOM 6230 C C . ILE B 1 208 ? -6.109 -21.734 -19.234 1 98.38 208 ILE B C 1
ATOM 6232 O O . ILE B 1 208 ? -5.453 -22.344 -20.078 1 98.38 208 ILE B O 1
ATOM 6236 N N . SER B 1 209 ? -5.512 -21.156 -18.25 1 98.19 209 SER B N 1
ATOM 6237 C CA . SER B 1 209 ? -4.07 -21 -18.109 1 98.19 209 SER B CA 1
ATOM 6238 C C . SER B 1 209 ? -3.381 -22.344 -17.938 1 98.19 209 SER B C 1
ATOM 6240 O O . SER B 1 209 ? -3.979 -23.297 -17.438 1 98.19 209 SER B O 1
ATOM 6242 N N . GLY B 1 210 ? -2.129 -22.375 -18.344 1 97.56 210 GLY B N 1
ATOM 6243 C CA . GLY B 1 210 ? -1.244 -23.484 -18 1 97.56 210 GLY B CA 1
ATOM 6244 C C . GLY B 1 210 ? -1.562 -24.75 -18.766 1 97.56 210 GLY B C 1
ATOM 6245 O O . GLY B 1 210 ? -1.314 -25.859 -18.281 1 97.56 210 GLY B O 1
ATOM 6246 N N . ASN B 1 211 ? -2.307 -24.672 -19.875 1 98.06 211 ASN B N 1
ATOM 6247 C CA . ASN B 1 211 ? -2.516 -25.812 -20.766 1 98.06 211 ASN B CA 1
ATOM 6248 C C . ASN B 1 211 ? -1.502 -25.812 -21.906 1 98.06 211 ASN B C 1
ATOM 6250 O O . ASN B 1 211 ? -0.652 -24.922 -22 1 98.06 211 ASN B O 1
ATOM 6254 N N . ASN B 1 212 ? -1.535 -26.906 -22.672 1 97.62 212 ASN B N 1
ATOM 6255 C CA . ASN B 1 212 ? -0.636 -27.047 -23.812 1 97.62 212 ASN B CA 1
ATOM 6256 C C . ASN B 1 212 ? -1.356 -26.781 -25.125 1 97.62 212 ASN B C 1
ATOM 6258 O O . ASN B 1 212 ? -1.229 -27.562 -26.078 1 97.62 212 ASN B O 1
ATOM 6262 N N . LEU B 1 213 ? -2.035 -25.766 -25.172 1 98.12 213 LEU B N 1
ATOM 6263 C CA . LEU B 1 213 ? -2.873 -25.453 -26.328 1 98.12 213 LEU B CA 1
ATOM 6264 C C . LEU B 1 213 ? -2.021 -25.016 -27.516 1 98.12 213 LEU B C 1
ATOM 6266 O O . LEU B 1 213 ? -0.792 -24.984 -27.422 1 98.12 213 LEU B O 1
ATOM 6270 N N . SER B 1 214 ? -2.666 -24.859 -28.656 1 97.12 214 SER B N 1
ATOM 6271 C CA . SER B 1 214 ? -2.031 -24.375 -29.875 1 97.12 214 SER B CA 1
ATOM 6272 C C . SER B 1 214 ? -2.973 -23.484 -30.672 1 97.12 214 SER B C 1
ATOM 6274 O O . SER B 1 214 ? -4.148 -23.344 -30.328 1 97.12 214 SER B O 1
ATOM 6276 N N . GLY B 1 215 ? -2.354 -22.781 -31.609 1 95.94 215 GLY B N 1
ATOM 6277 C CA . GLY B 1 215 ? -3.15 -21.891 -32.438 1 95.94 215 GLY B CA 1
ATOM 6278 C C . GLY B 1 215 ? -3.25 -20.484 -31.859 1 95.94 215 GLY B C 1
ATOM 6279 O O . GLY B 1 215 ? -2.625 -20.172 -30.844 1 95.94 215 GLY B O 1
ATOM 6280 N N . LYS B 1 216 ? -4.102 -19.672 -32.562 1 95.31 216 LYS B N 1
ATOM 6281 C CA . LYS B 1 216 ? -4.199 -18.266 -32.219 1 95.31 216 LYS B CA 1
ATOM 6282 C C . LYS B 1 216 ? -5.273 -18.016 -31.156 1 95.31 216 LYS B C 1
ATOM 6284 O O . LYS B 1 216 ? -6.215 -18.812 -31.031 1 95.31 216 LYS B O 1
ATOM 6289 N N . VAL B 1 217 ? -5.082 -16.984 -30.391 1 95.19 217 VAL B N 1
ATOM 6290 C CA . VAL B 1 217 ? -6.207 -16.438 -29.641 1 95.19 217 VAL B CA 1
ATOM 6291 C C . VAL B 1 217 ? -7.266 -15.906 -30.609 1 95.19 217 VAL B C 1
ATOM 6293 O O . VAL B 1 217 ? -7.016 -14.953 -31.344 1 95.19 217 VAL B O 1
ATOM 6296 N N . ARG B 1 218 ? -8.367 -16.422 -30.531 1 92.69 218 ARG B N 1
ATOM 6297 C CA . ARG B 1 218 ? -9.328 -16.172 -31.609 1 92.69 218 ARG B CA 1
ATOM 6298 C C . ARG B 1 218 ? -10.312 -15.078 -31.219 1 92.69 218 ARG B C 1
ATOM 6300 O O . ARG B 1 218 ? -10.57 -14.867 -30.031 1 92.69 218 ARG B O 1
ATOM 6307 N N . ASP B 1 219 ? -10.875 -14.5 -32.25 1 92.88 219 ASP B N 1
ATOM 6308 C CA . ASP B 1 219 ? -11.734 -13.328 -32.125 1 92.88 219 ASP B CA 1
ATOM 6309 C C . ASP B 1 219 ? -13.094 -13.711 -31.531 1 92.88 219 ASP B C 1
ATOM 6311 O O . ASP B 1 219 ? -13.805 -12.867 -31 1 92.88 219 ASP B O 1
ATOM 6315 N N . PHE B 1 220 ? -13.398 -14.969 -31.641 1 93.5 220 PHE B N 1
ATOM 6316 C CA . PHE B 1 220 ? -14.719 -15.352 -31.156 1 93.5 220 PHE B CA 1
ATOM 6317 C C . PHE B 1 220 ? -14.812 -15.141 -29.641 1 93.5 220 PHE B C 1
ATOM 6319 O O . PHE B 1 220 ? -15.914 -15.07 -29.094 1 93.5 220 PHE B O 1
ATOM 6326 N N . LEU B 1 221 ? -13.734 -15.109 -28.938 1 94.44 221 LEU B N 1
ATOM 6327 C CA . LEU B 1 221 ? -13.766 -14.812 -27.516 1 94.44 221 LEU B CA 1
ATOM 6328 C C . LEU B 1 221 ? -14.367 -13.438 -27.25 1 94.44 221 LEU B C 1
ATOM 6330 O O . LEU B 1 221 ? -14.883 -13.18 -26.156 1 94.44 221 LEU B O 1
ATOM 6334 N N . GLY B 1 222 ? -14.297 -12.547 -28.234 1 94.81 222 GLY B N 1
ATOM 6335 C CA . GLY B 1 222 ? -14.875 -11.219 -28.125 1 94.81 222 GLY B CA 1
ATOM 6336 C C . GLY B 1 222 ? -16.391 -11.234 -28.047 1 94.81 222 GLY B C 1
ATOM 6337 O O . GLY B 1 222 ? -17 -10.234 -27.688 1 94.81 222 GLY B O 1
ATOM 6338 N N . LYS B 1 223 ? -16.969 -12.391 -28.328 1 95.38 223 LYS B N 1
ATOM 6339 C CA . LYS B 1 223 ? -18.422 -12.547 -28.281 1 95.38 223 LYS B CA 1
ATOM 6340 C C . LYS B 1 223 ? -18.891 -12.75 -26.844 1 95.38 223 LYS B C 1
ATOM 6342 O O . LYS B 1 223 ? -20.094 -12.625 -26.547 1 95.38 223 LYS B O 1
ATOM 6347 N N . LEU B 1 224 ? -17.984 -13.094 -26.016 1 97.69 224 LEU B N 1
ATOM 6348 C CA . LEU B 1 224 ? -18.328 -13.352 -24.625 1 97.69 224 LEU B CA 1
ATOM 6349 C C . LEU B 1 224 ? -18.422 -12.039 -23.844 1 97.69 224 LEU B C 1
ATOM 6351 O O . LEU B 1 224 ? -17.625 -11.805 -22.938 1 97.69 224 LEU B O 1
ATOM 6355 N N . ARG B 1 225 ? -19.453 -11.305 -23.984 1 96.94 225 ARG B N 1
ATOM 6356 C CA . ARG B 1 225 ? -19.547 -9.898 -23.594 1 96.94 225 ARG B CA 1
ATOM 6357 C C . ARG B 1 225 ? -19.781 -9.773 -22.078 1 96.94 225 ARG B C 1
ATOM 6359 O O . ARG B 1 225 ? -19.578 -8.703 -21.516 1 96.94 225 ARG B O 1
ATOM 6366 N N . LYS B 1 226 ? -20.109 -10.844 -21.469 1 98.06 226 LYS B N 1
ATOM 6367 C CA . LYS B 1 226 ? -20.391 -10.773 -20.031 1 98.06 226 LYS B CA 1
ATOM 6368 C C . LYS B 1 226 ? -19.141 -11.078 -19.219 1 98.06 226 LYS B C 1
ATOM 6370 O O . LYS B 1 226 ? -19.156 -11 -17.984 1 98.06 226 LYS B O 1
ATOM 6375 N N . LEU B 1 227 ? -18.031 -11.352 -19.859 1 98.06 227 LEU B N 1
ATOM 6376 C CA . LEU B 1 227 ? -16.812 -11.742 -19.156 1 98.06 227 LEU B CA 1
ATOM 6377 C C . LEU B 1 227 ? -16.344 -10.641 -18.219 1 98.06 227 LEU B C 1
ATOM 6379 O O . LEU B 1 227 ? -16.25 -9.477 -18.609 1 98.06 227 LEU B O 1
ATOM 6383 N N . GLU B 1 228 ? -16.141 -11.031 -17.016 1 98.56 228 GLU B N 1
ATOM 6384 C CA . GLU B 1 228 ? -15.539 -10.172 -16 1 98.56 228 GLU B CA 1
ATOM 6385 C C . GLU B 1 228 ? -14.094 -10.586 -15.727 1 98.56 228 GLU B C 1
ATOM 6387 O O . GLU B 1 228 ? -13.258 -9.75 -15.367 1 98.56 228 GLU B O 1
ATOM 6392 N N . LYS B 1 229 ? -13.844 -11.844 -15.891 1 98.44 229 LYS B N 1
ATOM 6393 C CA . LYS B 1 229 ? -12.516 -12.406 -15.664 1 98.44 229 LYS B CA 1
ATOM 6394 C C . LYS B 1 229 ? -12.109 -13.32 -16.812 1 98.44 229 LYS B C 1
ATOM 6396 O O . LYS B 1 229 ? -12.867 -14.219 -17.203 1 98.44 229 LYS B O 1
ATOM 6401 N N . LEU B 1 230 ? -10.906 -13.086 -17.281 1 98.62 230 LEU B N 1
ATOM 6402 C CA . LEU B 1 230 ? -10.336 -13.914 -18.344 1 98.62 230 LEU B CA 1
ATOM 6403 C C . LEU B 1 230 ? -8.852 -14.156 -18.094 1 98.62 230 LEU B C 1
ATOM 6405 O O . LEU B 1 230 ? -8.055 -13.219 -18.062 1 98.62 230 LEU B O 1
ATOM 6409 N N . GLN B 1 231 ? -8.469 -15.438 -17.953 1 98.5 231 GLN B N 1
ATOM 6410 C CA . GLN B 1 231 ? -7.078 -15.789 -17.688 1 98.5 231 GLN B CA 1
ATOM 6411 C C . GLN B 1 231 ? -6.551 -16.781 -18.734 1 98.5 231 GLN B C 1
ATOM 6413 O O . GLN B 1 231 ? -7.047 -17.891 -18.828 1 98.5 231 GLN B O 1
ATOM 6418 N N . ILE B 1 232 ? -5.613 -16.328 -19.453 1 98.06 232 ILE B N 1
ATOM 6419 C CA . ILE B 1 232 ? -4.957 -17.094 -20.5 1 98.06 232 ILE B CA 1
ATOM 6420 C C . ILE B 1 232 ? -3.445 -17.078 -20.297 1 98.06 232 ILE B C 1
ATOM 6422 O O . ILE B 1 232 ? -2.688 -16.797 -21.234 1 98.06 232 ILE B O 1
ATOM 6426 N N . GLU B 1 233 ? -2.945 -17.422 -19.25 1 97.94 233 GLU B N 1
ATOM 6427 C CA . GLU B 1 233 ? -1.517 -17.344 -18.969 1 97.94 233 GLU B CA 1
ATOM 6428 C C . GLU B 1 233 ? -0.816 -18.656 -19.297 1 97.94 233 GLU B C 1
ATOM 6430 O O . GLU B 1 233 ? -1.309 -19.734 -18.953 1 97.94 233 GLU B O 1
ATOM 6435 N N . GLY B 1 234 ? 0.341 -18.547 -19.922 1 97.44 234 GLY B N 1
ATOM 6436 C CA . GLY B 1 234 ? 1.152 -19.719 -20.203 1 97.44 234 GLY B CA 1
ATOM 6437 C C . GLY B 1 234 ? 0.397 -20.812 -20.938 1 97.44 234 GLY B C 1
ATOM 6438 O O . GLY B 1 234 ? 0.528 -22 -20.625 1 97.44 234 GLY B O 1
ATOM 6439 N N . SER B 1 235 ? -0.492 -20.422 -21.812 1 95.94 235 SER B N 1
ATOM 6440 C CA . SER B 1 235 ? -1.354 -21.375 -22.5 1 95.94 235 SER B CA 1
ATOM 6441 C C . SER B 1 235 ? -0.72 -21.859 -23.797 1 95.94 235 SER B C 1
ATOM 6443 O O . SER B 1 235 ? -1.269 -22.719 -24.484 1 95.94 235 SER B O 1
ATOM 6445 N N . LEU B 1 236 ? 0.355 -21.312 -24.25 1 95.38 236 LEU B N 1
ATOM 6446 C CA . LEU B 1 236 ? 1.1 -21.609 -25.469 1 95.38 236 LEU B CA 1
ATOM 6447 C C . LEU B 1 236 ? 0.332 -21.156 -26.703 1 95.38 236 LEU B C 1
ATOM 6449 O O . LEU B 1 236 ? 0.707 -21.484 -27.828 1 95.38 236 LEU B O 1
ATOM 6453 N N . LEU B 1 237 ? -0.695 -20.391 -26.5 1 97.19 237 LEU B N 1
ATOM 6454 C CA . LEU B 1 237 ? -1.426 -19.812 -27.625 1 97.19 237 LEU B CA 1
ATOM 6455 C C . LEU B 1 237 ? -0.592 -18.734 -28.312 1 97.19 237 LEU B C 1
ATOM 6457 O O . LEU B 1 237 ? 0.408 -18.266 -27.766 1 97.19 237 LEU B O 1
ATOM 6461 N N . GLU B 1 238 ? -1.018 -18.469 -29.516 1 96.88 238 GLU B N 1
ATOM 6462 C CA . GLU B 1 238 ? -0.321 -17.469 -30.312 1 96.88 238 GLU B CA 1
ATOM 6463 C C . GLU B 1 238 ? -1.114 -16.172 -30.391 1 96.88 238 GLU B C 1
ATOM 6465 O O . GLU B 1 238 ? -2.344 -16.188 -30.469 1 96.88 238 GLU B O 1
ATOM 6470 N N . GLY B 1 239 ? -0.337 -15.047 -30.297 1 93.06 239 GLY B N 1
ATOM 6471 C CA . GLY B 1 239 ? -0.964 -13.75 -30.5 1 93.06 239 GLY B CA 1
ATOM 6472 C C . GLY B 1 239 ? -1.318 -13.492 -31.953 1 93.06 239 GLY B C 1
ATOM 6473 O O . GLY B 1 239 ? -1.176 -14.375 -32.812 1 93.06 239 GLY B O 1
ATOM 6474 N N . PRO B 1 240 ? -1.83 -12.367 -32.281 1 94.44 240 PRO B N 1
ATOM 6475 C CA . PRO B 1 240 ? -2.012 -11.242 -31.375 1 94.44 240 PRO B CA 1
ATOM 6476 C C . PRO B 1 240 ? -3.27 -11.375 -30.516 1 94.44 240 PRO B C 1
ATOM 6478 O O . PRO B 1 240 ? -4.102 -12.25 -30.766 1 94.44 240 PRO B O 1
ATOM 6481 N N . ILE B 1 241 ? -3.393 -10.562 -29.5 1 95.5 241 ILE B N 1
ATOM 6482 C CA . ILE B 1 241 ? -4.656 -10.367 -28.797 1 95.5 241 ILE B CA 1
ATOM 6483 C C . ILE B 1 241 ? -5.68 -9.734 -29.734 1 95.5 241 ILE B C 1
ATOM 6485 O O . ILE B 1 241 ? -5.43 -8.672 -30.312 1 95.5 241 ILE B O 1
ATOM 6489 N N . PRO B 1 242 ? -6.758 -10.32 -29.859 1 94.25 242 PRO B N 1
ATOM 6490 C CA . PRO B 1 242 ? -7.723 -9.867 -30.859 1 94.25 242 PRO B CA 1
ATOM 6491 C C . PRO B 1 242 ? -8.281 -8.477 -30.562 1 94.25 242 PRO B C 1
ATOM 6493 O O . PRO B 1 242 ? -8.5 -8.141 -29.391 1 94.25 242 PRO B O 1
ATOM 6496 N N . SER B 1 243 ? -8.625 -7.75 -31.672 1 93.94 243 SER B N 1
ATOM 6497 C CA . SER B 1 243 ? -9.188 -6.406 -31.531 1 93.94 243 SER B CA 1
ATOM 6498 C C . SER B 1 243 ? -10.57 -6.445 -30.891 1 93.94 243 SER B C 1
ATOM 6500 O O . SER B 1 243 ? -10.977 -5.5 -30.219 1 93.94 243 SER B O 1
ATOM 6502 N N . ASP B 1 244 ? -11.234 -7.527 -31.031 1 94.75 244 ASP B N 1
ATOM 6503 C CA . ASP B 1 244 ? -12.594 -7.68 -30.5 1 94.75 244 ASP B CA 1
ATOM 6504 C C . ASP B 1 244 ? -12.594 -7.699 -28.984 1 94.75 244 ASP B C 1
ATOM 6506 O O . ASP B 1 244 ? -13.648 -7.574 -28.344 1 94.75 244 ASP B O 1
ATOM 6510 N N . PHE B 1 245 ? -11.469 -7.824 -28.406 1 95.5 245 PHE B N 1
ATOM 6511 C CA . PHE B 1 245 ? -11.391 -7.742 -26.953 1 95.5 245 PHE B CA 1
ATOM 6512 C C . PHE B 1 245 ? -11.859 -6.383 -26.453 1 95.5 245 PHE B C 1
ATOM 6514 O O . PHE B 1 245 ? -12.242 -6.234 -25.297 1 95.5 245 PHE B O 1
ATOM 6521 N N . SER B 1 246 ? -11.828 -5.387 -27.328 1 95.56 246 SER B N 1
ATOM 6522 C CA . SER B 1 246 ? -12.312 -4.051 -26.984 1 95.56 246 SER B CA 1
ATOM 6523 C C . SER B 1 246 ? -13.797 -4.074 -26.625 1 95.56 246 SER B C 1
ATOM 6525 O O . SER B 1 246 ? -14.297 -3.15 -25.984 1 95.56 246 SER B O 1
ATOM 6527 N N . LYS B 1 247 ? -14.453 -5.148 -27.031 1 95.88 247 LYS B N 1
ATOM 6528 C CA . LYS B 1 247 ? -15.891 -5.27 -26.797 1 95.88 247 LYS B CA 1
ATOM 6529 C C . LYS B 1 247 ? -16.172 -5.875 -25.422 1 95.88 247 LYS B C 1
ATOM 6531 O O . LYS B 1 247 ? -17.312 -5.879 -24.969 1 95.88 247 LYS B O 1
ATOM 6536 N N . LEU B 1 248 ? -15.195 -6.402 -24.781 1 97.31 248 LEU B N 1
ATOM 6537 C CA . LEU B 1 248 ? -15.359 -7.02 -23.469 1 97.31 248 LEU B CA 1
ATOM 6538 C C . LEU B 1 248 ? -15.312 -5.969 -22.359 1 97.31 248 LEU B C 1
ATOM 6540 O O . LEU B 1 248 ? -14.438 -6.004 -21.5 1 97.31 248 LEU B O 1
ATOM 6544 N N . THR B 1 249 ? -16.281 -5.137 -22.25 1 96.81 249 THR B N 1
ATOM 6545 C CA . THR B 1 249 ? -16.234 -3.91 -21.469 1 96.81 249 THR B CA 1
ATOM 6546 C C . THR B 1 249 ? -16.484 -4.207 -19.984 1 96.81 249 THR B C 1
ATOM 6548 O O . THR B 1 249 ? -16.234 -3.352 -19.125 1 96.81 249 THR B O 1
ATOM 6551 N N . ASN B 1 250 ? -16.875 -5.453 -19.688 1 97.5 250 ASN B N 1
ATOM 6552 C CA . ASN B 1 250 ? -17.141 -5.805 -18.297 1 97.5 250 ASN B CA 1
ATOM 6553 C C . ASN B 1 250 ? -15.906 -6.359 -17.609 1 97.5 250 ASN B C 1
ATOM 6555 O O . ASN B 1 250 ? -15.93 -6.629 -16.406 1 97.5 250 ASN B O 1
ATOM 6559 N N . LEU B 1 251 ? -14.836 -6.496 -18.312 1 98 251 LEU B N 1
ATOM 6560 C CA . LEU B 1 251 ? -13.633 -7.109 -17.75 1 98 251 LEU B CA 1
ATOM 6561 C C . LEU B 1 251 ? -13.102 -6.301 -16.578 1 98 251 LEU B C 1
ATOM 6563 O O . LEU B 1 251 ? -12.938 -5.082 -16.672 1 98 251 LEU B O 1
ATOM 6567 N N . SER B 1 252 ? -12.914 -6.973 -15.477 1 98.5 252 SER B N 1
ATOM 6568 C CA . SER B 1 252 ? -12.266 -6.398 -14.305 1 98.5 252 SER B CA 1
ATOM 6569 C C . SER B 1 252 ? -10.938 -7.082 -14.016 1 98.5 252 SER B C 1
ATOM 6571 O O . SER B 1 252 ? -10.109 -6.555 -13.266 1 98.5 252 SER B O 1
ATOM 6573 N N . ASP B 1 253 ? -10.703 -8.242 -14.523 1 98.62 253 ASP B N 1
ATOM 6574 C CA . ASP B 1 253 ? -9.5 -9.047 -14.344 1 98.62 253 ASP B CA 1
ATOM 6575 C C . ASP B 1 253 ? -9.094 -9.727 -15.648 1 98.62 253 ASP B C 1
ATOM 6577 O O . ASP B 1 253 ? -9.672 -10.758 -16.016 1 98.62 253 ASP B O 1
ATOM 6581 N N . LEU B 1 254 ? -8.164 -9.188 -16.312 1 98.62 254 LEU B N 1
ATOM 6582 C CA . LEU B 1 254 ? -7.633 -9.727 -17.562 1 98.62 254 LEU B CA 1
ATOM 6583 C C . LEU B 1 254 ? -6.164 -10.102 -17.406 1 98.62 254 LEU B C 1
ATOM 6585 O O . LEU B 1 254 ? -5.316 -9.234 -17.172 1 98.62 254 LEU B O 1
ATOM 6589 N N . ARG B 1 255 ? -5.828 -11.375 -17.594 1 98.62 255 ARG B N 1
ATOM 6590 C CA . ARG B 1 255 ? -4.449 -11.844 -17.484 1 98.62 255 ARG B CA 1
ATOM 6591 C C . ARG B 1 255 ? -4.07 -12.719 -18.672 1 98.62 255 ARG B C 1
ATOM 6593 O O . ARG B 1 255 ? -4.582 -13.828 -18.828 1 98.62 255 ARG B O 1
ATOM 6600 N N . ILE B 1 256 ? -3.25 -12.227 -19.484 1 98.12 256 ILE B N 1
ATOM 6601 C CA . ILE B 1 256 ? -2.697 -12.922 -20.641 1 98.12 256 ILE B CA 1
ATOM 6602 C C . ILE B 1 256 ? -1.172 -12.875 -20.594 1 98.12 256 ILE B C 1
ATOM 6604 O O . ILE B 1 256 ? -0.585 -11.797 -20.469 1 98.12 256 ILE B O 1
ATOM 6608 N N . SER B 1 257 ? -0.551 -14 -20.734 1 97.75 257 SER B N 1
ATOM 6609 C CA . SER B 1 257 ? 0.907 -13.961 -20.703 1 97.75 257 SER B CA 1
ATOM 6610 C C . SER B 1 257 ? 1.517 -15.016 -21.609 1 97.75 257 SER B C 1
ATOM 6612 O O . SER B 1 257 ? 0.876 -16.031 -21.906 1 97.75 257 SER B O 1
ATOM 6614 N N . ASP B 1 258 ? 2.723 -14.711 -22.125 1 97.31 258 ASP B N 1
ATOM 6615 C CA . ASP B 1 258 ? 3.609 -15.633 -22.828 1 97.31 258 ASP B CA 1
ATOM 6616 C C . ASP B 1 258 ? 2.943 -16.188 -24.078 1 97.31 258 ASP B C 1
ATOM 6618 O O . ASP B 1 258 ? 2.924 -17.406 -24.297 1 97.31 258 ASP B O 1
ATOM 6622 N N . LEU B 1 259 ? 2.312 -15.289 -24.75 1 96.88 259 LEU B N 1
ATOM 6623 C CA . LEU B 1 259 ? 1.83 -15.648 -26.078 1 96.88 259 LEU B CA 1
ATOM 6624 C C . LEU B 1 259 ? 2.994 -15.859 -27.047 1 96.88 259 LEU B C 1
ATOM 6626 O O . LEU B 1 259 ? 3.988 -15.133 -27 1 96.88 259 LEU B O 1
ATOM 6630 N N . ARG B 1 260 ? 2.791 -16.828 -27.828 1 93.69 260 ARG B N 1
ATOM 6631 C CA . ARG B 1 260 ? 3.764 -17.047 -28.891 1 93.69 260 ARG B CA 1
ATOM 6632 C C . ARG B 1 260 ? 3.4 -16.266 -30.141 1 93.69 260 ARG B C 1
ATOM 6634 O O . ARG B 1 260 ? 2.439 -15.492 -30.141 1 93.69 260 ARG B O 1
ATOM 6641 N N . GLY B 1 261 ? 4.25 -16.328 -31.125 1 87.5 261 GLY B N 1
ATOM 6642 C CA . GLY B 1 261 ? 3.93 -15.734 -32.406 1 87.5 261 GLY B CA 1
ATOM 6643 C C . GLY B 1 261 ? 4.504 -14.344 -32.594 1 87.5 261 GLY B C 1
ATOM 6644 O O . GLY B 1 261 ? 5.445 -13.961 -31.875 1 87.5 261 GLY B O 1
ATOM 6645 N N . SER B 1 262 ? 3.883 -13.617 -33.562 1 85.31 262 SER B N 1
ATOM 6646 C CA . SER B 1 262 ? 4.449 -12.336 -33.969 1 85.31 262 SER B CA 1
ATOM 6647 C C . SER B 1 262 ? 3.965 -11.203 -33.062 1 85.31 262 SER B C 1
ATOM 6649 O O . SER B 1 262 ? 2.982 -11.359 -32.344 1 85.31 262 SER B O 1
ATOM 6651 N N . GLY B 1 263 ? 4.656 -10.117 -33.094 1 87.19 263 GLY B N 1
ATOM 6652 C CA . GLY B 1 263 ? 4.328 -8.93 -32.312 1 87.19 263 GLY B CA 1
ATOM 6653 C C . GLY B 1 263 ? 3.051 -8.25 -32.781 1 87.19 263 GLY B C 1
ATOM 6654 O O . GLY B 1 263 ? 2.586 -8.477 -33.875 1 87.19 263 GLY B O 1
ATOM 6655 N N . SER B 1 264 ? 2.473 -7.586 -31.875 1 92.5 264 SER B N 1
ATOM 6656 C CA . SER B 1 264 ? 1.254 -6.836 -32.156 1 92.5 264 SER B CA 1
ATOM 6657 C C . SER B 1 264 ? 1.258 -5.48 -31.469 1 92.5 264 SER B C 1
ATOM 6659 O O . SER B 1 264 ? 2.07 -5.242 -30.562 1 92.5 264 SER B O 1
ATOM 6661 N N . ALA B 1 265 ? 0.322 -4.629 -32.031 1 94.31 265 ALA B N 1
ATOM 6662 C CA . ALA B 1 265 ? 0.098 -3.357 -31.344 1 94.31 265 ALA B CA 1
ATOM 6663 C C . ALA B 1 265 ? -0.651 -3.561 -30.031 1 94.31 265 ALA B C 1
ATOM 6665 O O . ALA B 1 265 ? -1.184 -4.645 -29.781 1 94.31 265 ALA B O 1
ATOM 6666 N N . PHE B 1 266 ? -0.65 -2.527 -29.234 1 95.88 266 PHE B N 1
ATOM 6667 C CA . PHE B 1 266 ? -1.383 -2.58 -27.969 1 95.88 266 PHE B CA 1
ATOM 6668 C C . PHE B 1 266 ? -2.879 -2.736 -28.219 1 95.88 266 PHE B C 1
ATOM 6670 O O . PHE B 1 266 ? -3.459 -2.004 -29.016 1 95.88 266 PHE B O 1
ATOM 6677 N N . PRO B 1 267 ? -3.527 -3.715 -27.625 1 95.25 267 PRO B N 1
ATOM 6678 C CA . PRO B 1 267 ? -4.973 -3.848 -27.812 1 95.25 267 PRO B CA 1
ATOM 6679 C C . PRO B 1 267 ? -5.758 -2.697 -27.172 1 95.25 267 PRO B C 1
ATOM 6681 O O . PRO B 1 267 ? -5.348 -2.154 -26.156 1 95.25 267 PRO B O 1
ATOM 6684 N N . ASP B 1 268 ? -6.844 -2.355 -27.812 1 96.12 268 ASP B N 1
ATOM 6685 C CA . ASP B 1 268 ? -7.652 -1.259 -27.297 1 96.12 268 ASP B CA 1
ATOM 6686 C C . ASP B 1 268 ? -8.461 -1.706 -26.078 1 96.12 268 ASP B C 1
ATOM 6688 O O . ASP B 1 268 ? -9.398 -2.496 -26.203 1 96.12 268 ASP B O 1
ATOM 6692 N N . LEU B 1 269 ? -8.148 -1.156 -24.891 1 96.94 269 LEU B N 1
ATOM 6693 C CA . LEU B 1 269 ? -8.828 -1.49 -23.641 1 96.94 269 LEU B CA 1
ATOM 6694 C C . LEU B 1 269 ? -9.453 -0.249 -23.016 1 96.94 269 LEU B C 1
ATOM 6696 O O . LEU B 1 269 ? -9.758 -0.238 -21.828 1 96.94 269 LEU B O 1
ATOM 6700 N N . SER B 1 270 ? -9.648 0.812 -23.734 1 96.38 270 SER B N 1
ATOM 6701 C CA . SER B 1 270 ? -10.023 2.129 -23.234 1 96.38 270 SER B CA 1
ATOM 6702 C C . SER B 1 270 ? -11.43 2.115 -22.641 1 96.38 270 SER B C 1
ATOM 6704 O O . SER B 1 270 ? -11.758 2.941 -21.797 1 96.38 270 SER B O 1
ATOM 6706 N N . ALA B 1 271 ? -12.219 1.152 -23.031 1 95.62 271 ALA B N 1
ATOM 6707 C CA . ALA B 1 271 ? -13.609 1.127 -22.594 1 95.62 271 ALA B CA 1
ATOM 6708 C C . ALA B 1 271 ? -13.766 0.33 -21.297 1 95.62 271 ALA B C 1
ATOM 6710 O O . ALA B 1 271 ? -14.859 0.264 -20.734 1 95.62 271 ALA B O 1
ATOM 6711 N N . MET B 1 272 ? -12.766 -0.26 -20.781 1 95.31 272 MET B N 1
ATOM 6712 C CA . MET B 1 272 ? -12.852 -1.158 -19.625 1 95.31 272 MET B CA 1
ATOM 6713 C C . MET B 1 272 ? -12.734 -0.382 -18.328 1 95.31 272 MET B C 1
ATOM 6715 O O . MET B 1 272 ? -11.766 -0.543 -17.578 1 95.31 272 MET B O 1
ATOM 6719 N N . GLN B 1 273 ? -13.766 0.235 -17.875 1 91.25 273 GLN B N 1
ATOM 6720 C CA . GLN B 1 273 ? -13.789 1.136 -16.719 1 91.25 273 GLN B CA 1
ATOM 6721 C C . GLN B 1 273 ? -13.711 0.358 -15.414 1 91.25 273 GLN B C 1
ATOM 6723 O O . GLN B 1 273 ? -13.305 0.905 -14.383 1 91.25 273 GLN B O 1
ATOM 6728 N N . SER B 1 274 ? -14.023 -0.903 -15.523 1 95.94 274 SER B N 1
ATOM 6729 C CA . SER B 1 274 ? -14.078 -1.708 -14.305 1 95.94 274 SER B CA 1
ATOM 6730 C C . SER B 1 274 ? -12.758 -2.438 -14.07 1 95.94 274 SER B C 1
ATOM 6732 O O . SER B 1 274 ? -12.617 -3.172 -13.086 1 95.94 274 SER B O 1
ATOM 6734 N N . MET B 1 275 ? -11.805 -2.221 -14.883 1 98.06 275 MET B N 1
ATOM 6735 C CA . MET B 1 275 ? -10.57 -2.992 -14.844 1 98.06 275 MET B CA 1
ATOM 6736 C C . MET B 1 275 ? -9.836 -2.787 -13.523 1 98.06 275 MET B C 1
ATOM 6738 O O . MET B 1 275 ? -9.531 -1.654 -13.148 1 98.06 275 MET B O 1
ATOM 6742 N N . LYS B 1 276 ? -9.609 -3.855 -12.828 1 98.44 276 LYS B N 1
ATOM 6743 C CA . LYS B 1 276 ? -8.883 -3.844 -11.562 1 98.44 276 LYS B CA 1
ATOM 6744 C C . LYS B 1 276 ? -7.5 -4.473 -11.719 1 98.44 276 LYS B C 1
ATOM 6746 O O . LYS B 1 276 ? -6.523 -3.986 -11.148 1 98.44 276 LYS B O 1
ATOM 6751 N N . THR B 1 277 ? -7.438 -5.562 -12.422 1 98.69 277 THR B N 1
ATOM 6752 C CA . THR B 1 277 ? -6.203 -6.305 -12.648 1 98.69 277 THR B CA 1
ATOM 6753 C C . THR B 1 277 ? -5.953 -6.496 -14.141 1 98.69 277 THR B C 1
ATOM 6755 O O . THR B 1 277 ? -6.762 -7.117 -14.836 1 98.69 277 THR B O 1
ATOM 6758 N N . LEU B 1 278 ? -4.883 -5.977 -14.602 1 98.69 278 LEU B N 1
ATOM 6759 C CA . LEU B 1 278 ? -4.496 -6.137 -16 1 98.69 278 LEU B CA 1
ATOM 6760 C C . LEU B 1 278 ? -3.082 -6.699 -16.109 1 98.69 278 LEU B C 1
ATOM 6762 O O . LEU B 1 278 ? -2.119 -6.051 -15.695 1 98.69 278 LEU B O 1
ATOM 6766 N N . VAL B 1 279 ? -2.936 -7.824 -16.625 1 98.69 279 VAL B N 1
ATOM 6767 C CA . VAL B 1 279 ? -1.656 -8.461 -16.906 1 98.69 279 VAL B CA 1
ATOM 6768 C C . VAL B 1 279 ? -1.558 -8.789 -18.391 1 98.69 279 VAL B C 1
ATOM 6770 O O . VAL B 1 279 ? -2.301 -9.633 -18.891 1 98.69 279 VAL B O 1
ATOM 6773 N N . LEU B 1 280 ? -0.82 -8.117 -19.094 1 98.44 280 LEU B N 1
ATOM 6774 C CA . LEU B 1 280 ? -0.373 -8.438 -20.453 1 98.44 280 LEU B CA 1
ATOM 6775 C C . LEU B 1 280 ? 1.142 -8.617 -20.484 1 98.44 280 LEU B C 1
ATOM 6777 O O . LEU B 1 280 ? 1.87 -7.68 -20.828 1 98.44 280 LEU B O 1
ATOM 6781 N N . ARG B 1 281 ? 1.604 -9.727 -20.219 1 98.19 281 ARG B N 1
ATOM 6782 C CA . ARG B 1 281 ? 3.021 -9.984 -19.984 1 98.19 281 ARG B CA 1
ATOM 6783 C C . ARG B 1 281 ? 3.605 -10.875 -21.078 1 98.19 281 ARG B C 1
ATOM 6785 O O . ARG B 1 281 ? 3.031 -11.914 -21.406 1 98.19 281 ARG B O 1
ATOM 6792 N N . ASN B 1 282 ? 4.719 -10.5 -21.609 1 97.81 282 ASN B N 1
ATOM 6793 C CA . ASN B 1 282 ? 5.438 -11.297 -22.594 1 97.81 282 ASN B CA 1
ATOM 6794 C C . ASN B 1 282 ? 4.527 -11.719 -23.734 1 97.81 282 ASN B C 1
ATOM 6796 O O . ASN B 1 282 ? 4.43 -12.906 -24.047 1 97.81 282 ASN B O 1
ATOM 6800 N N . CYS B 1 283 ? 3.877 -10.75 -24.328 1 97.62 283 CYS B N 1
ATOM 6801 C CA . CYS B 1 283 ? 2.939 -10.992 -25.422 1 97.62 283 CYS B CA 1
ATOM 6802 C C . CYS B 1 283 ? 3.43 -10.352 -26.703 1 97.62 283 CYS B C 1
ATOM 6804 O O . CYS B 1 283 ? 2.652 -10.156 -27.641 1 97.62 283 CYS B O 1
ATOM 6806 N N . SER B 1 284 ? 4.645 -9.922 -26.719 1 97.19 284 SER B N 1
ATOM 6807 C CA . SER B 1 284 ? 5.277 -9.305 -27.875 1 97.19 284 SER B CA 1
ATOM 6808 C C . SER B 1 284 ? 4.523 -8.055 -28.312 1 97.19 284 SER B C 1
ATOM 6810 O O . SER B 1 284 ? 4.363 -7.809 -29.516 1 97.19 284 SER B O 1
ATOM 6812 N N . ILE B 1 285 ? 4.02 -7.324 -27.391 1 97.94 285 ILE B N 1
ATOM 6813 C CA . ILE B 1 285 ? 3.301 -6.086 -27.656 1 97.94 285 ILE B CA 1
ATOM 6814 C C . ILE B 1 285 ? 4.293 -4.949 -27.906 1 97.94 285 ILE B C 1
ATOM 6816 O O . ILE B 1 285 ? 5.277 -4.812 -27.172 1 97.94 285 ILE B O 1
ATOM 6820 N N . SER B 1 286 ? 4.086 -4.219 -28.953 1 97.44 286 SER B N 1
ATOM 6821 C CA . SER B 1 286 ? 4.945 -3.1 -29.312 1 97.44 286 SER B CA 1
ATOM 6822 C C . SER B 1 286 ? 4.172 -1.786 -29.328 1 97.44 286 SER B C 1
ATOM 6824 O O . SER B 1 286 ? 2.955 -1.774 -29.141 1 97.44 286 SER B O 1
ATOM 6826 N N . GLY B 1 287 ? 4.934 -0.684 -29.469 1 97.44 287 GLY B N 1
ATOM 6827 C CA . GLY B 1 287 ? 4.324 0.636 -29.453 1 97.44 287 GLY B CA 1
ATOM 6828 C C . GLY B 1 287 ? 4.398 1.317 -28.109 1 97.44 287 GLY B C 1
ATOM 6829 O O . GLY B 1 287 ? 5.152 0.885 -27.234 1 97.44 287 GLY B O 1
ATOM 6830 N N . SER B 1 288 ? 3.617 2.477 -28.016 1 97.94 288 SER B N 1
ATOM 6831 C CA . SER B 1 288 ? 3.633 3.25 -26.766 1 97.94 288 SER B CA 1
ATOM 6832 C C . SER B 1 288 ? 2.566 2.76 -25.797 1 97.94 288 SER B C 1
ATOM 6834 O O . SER B 1 288 ? 1.558 2.186 -26.219 1 97.94 288 SER B O 1
ATOM 6836 N N . ILE B 1 289 ? 2.76 2.973 -24.547 1 98.44 289 ILE B N 1
ATOM 6837 C CA . ILE B 1 289 ? 1.753 2.68 -23.531 1 98.44 289 ILE B CA 1
ATOM 6838 C C . ILE B 1 289 ? 0.599 3.672 -23.641 1 98.44 289 ILE B C 1
ATOM 6840 O O . ILE B 1 289 ? 0.815 4.887 -23.672 1 98.44 289 ILE B O 1
ATOM 6844 N N . PRO B 1 290 ? -0.557 3.217 -23.703 1 97.81 290 PRO B N 1
ATOM 6845 C CA . PRO B 1 290 ? -1.7 4.129 -23.797 1 97.81 290 PRO B CA 1
ATOM 6846 C C . PRO B 1 290 ? -1.875 5 -22.562 1 97.81 290 PRO B C 1
ATOM 6848 O O . PRO B 1 290 ? -1.768 4.504 -21.438 1 97.81 290 PRO B O 1
ATOM 6851 N N . SER B 1 291 ? -2.26 6.273 -22.75 1 96.94 291 SER B N 1
ATOM 6852 C CA . SER B 1 291 ? -2.334 7.242 -21.656 1 96.94 291 SER B CA 1
ATOM 6853 C C . SER B 1 291 ? -3.6 7.047 -20.828 1 96.94 291 SER B C 1
ATOM 6855 O O . SER B 1 291 ? -3.676 7.5 -19.688 1 96.94 291 SER B O 1
ATOM 6857 N N . TYR B 1 292 ? -4.598 6.352 -21.422 1 96.75 292 TYR B N 1
ATOM 6858 C CA . TYR B 1 292 ? -5.879 6.238 -20.734 1 96.75 292 TYR B CA 1
ATOM 6859 C C . TYR B 1 292 ? -5.746 5.391 -19.469 1 96.75 292 TYR B C 1
ATOM 6861 O O . TYR B 1 292 ? -6.648 5.371 -18.625 1 96.75 292 TYR B O 1
ATOM 6869 N N . PHE B 1 293 ? -4.668 4.605 -19.266 1 96.38 293 PHE B N 1
ATOM 6870 C CA . PHE B 1 293 ? -4.469 3.812 -18.062 1 96.38 293 PHE B CA 1
ATOM 6871 C C . PHE B 1 293 ? -4.469 4.703 -16.812 1 96.38 293 PHE B C 1
ATOM 6873 O O . PHE B 1 293 ? -4.953 4.301 -15.758 1 96.38 293 PHE B O 1
ATOM 6880 N N . GLY B 1 294 ? -3.887 5.875 -16.984 1 96.25 294 GLY B N 1
ATOM 6881 C CA . GLY B 1 294 ? -3.838 6.801 -15.859 1 96.25 294 GLY B CA 1
ATOM 6882 C C . GLY B 1 294 ? -5.211 7.242 -15.391 1 96.25 294 GLY B C 1
ATOM 6883 O O . GLY B 1 294 ? -5.359 7.758 -14.281 1 96.25 294 GLY B O 1
ATOM 6884 N N . ASP B 1 295 ? -6.195 6.98 -16.203 1 95.06 295 ASP B N 1
ATOM 6885 C CA . ASP B 1 295 ? -7.543 7.445 -15.891 1 95.06 295 ASP B CA 1
ATOM 6886 C C . ASP B 1 295 ? -8.43 6.293 -15.43 1 95.06 295 ASP B C 1
ATOM 6888 O O . ASP B 1 295 ? -9.609 6.492 -15.125 1 95.06 295 ASP B O 1
ATOM 6892 N N . MET B 1 296 ? -7.875 5.121 -15.383 1 96.12 296 MET B N 1
ATOM 6893 C CA . MET B 1 296 ? -8.633 3.977 -14.883 1 96.12 296 MET B CA 1
ATOM 6894 C C . MET B 1 296 ? -8.703 3.992 -13.359 1 96.12 296 MET B C 1
ATOM 6896 O O . MET B 1 296 ? -7.781 3.523 -12.688 1 96.12 296 MET B O 1
ATOM 6900 N N . LYS B 1 297 ? -9.805 4.332 -12.844 1 94.31 297 LYS B N 1
ATOM 6901 C CA . LYS B 1 297 ? -9.938 4.66 -11.43 1 94.31 297 LYS B CA 1
ATOM 6902 C C . LYS B 1 297 ? -9.914 3.402 -10.57 1 94.31 297 LYS B C 1
ATOM 6904 O O . LYS B 1 297 ? -9.531 3.453 -9.398 1 94.31 297 LYS B O 1
ATOM 6909 N N . ASN B 1 298 ? -10.289 2.234 -11.203 1 96.5 298 ASN B N 1
ATOM 6910 C CA . ASN B 1 298 ? -10.414 1.018 -10.406 1 96.5 298 ASN B CA 1
ATOM 6911 C C . ASN B 1 298 ? -9.164 0.152 -10.5 1 96.5 298 ASN B C 1
ATOM 6913 O O . ASN B 1 298 ? -9.047 -0.861 -9.812 1 96.5 298 AS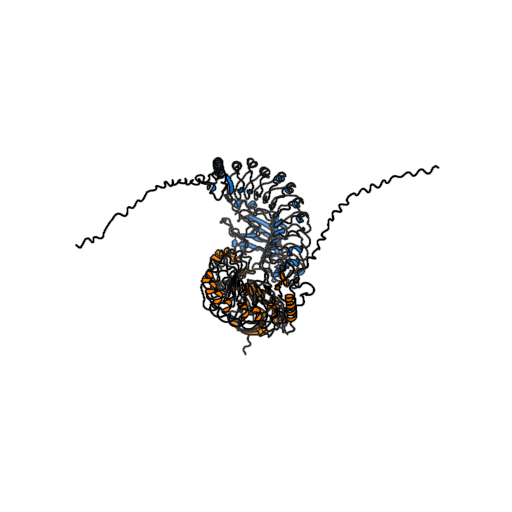N B O 1
ATOM 6917 N N . LEU B 1 299 ? -8.188 0.572 -11.281 1 97.88 299 LEU B N 1
ATOM 6918 C CA . LEU B 1 299 ? -7.012 -0.245 -11.547 1 97.88 299 LEU B CA 1
ATOM 6919 C C . LEU B 1 299 ? -6.156 -0.389 -10.289 1 97.88 299 LEU B C 1
ATOM 6921 O O . LEU B 1 299 ? -5.84 0.605 -9.633 1 97.88 299 LEU B O 1
ATOM 6925 N N . LYS B 1 300 ? -5.801 -1.64 -9.914 1 97.31 300 LYS B N 1
ATOM 6926 C CA . LYS B 1 300 ? -4.988 -1.921 -8.734 1 97.31 300 LYS B CA 1
ATOM 6927 C C . LYS B 1 300 ? -3.697 -2.639 -9.117 1 97.31 300 LYS B C 1
ATOM 6929 O O . LYS B 1 300 ? -2.701 -2.561 -8.398 1 97.31 300 LYS B O 1
ATOM 6934 N N . HIS B 1 301 ? -3.729 -3.357 -10.227 1 98.06 301 HIS B N 1
ATOM 6935 C CA . HIS B 1 301 ? -2.602 -4.164 -10.68 1 98.06 301 HIS B CA 1
ATOM 6936 C C . HIS B 1 301 ? -2.383 -3.998 -12.18 1 98.06 301 HIS B C 1
ATOM 6938 O O . HIS B 1 301 ? -3.252 -4.348 -12.984 1 98.06 301 HIS B O 1
ATOM 6944 N N . LEU B 1 302 ? -1.246 -3.436 -12.547 1 98.56 302 LEU B N 1
ATOM 6945 C CA . LEU B 1 302 ? -0.873 -3.281 -13.945 1 98.56 302 LEU B CA 1
ATOM 6946 C C . LEU B 1 302 ? 0.451 -3.98 -14.234 1 98.56 302 LEU B C 1
ATOM 6948 O O . LEU B 1 302 ? 1.495 -3.582 -13.719 1 98.56 302 LEU B O 1
ATOM 6952 N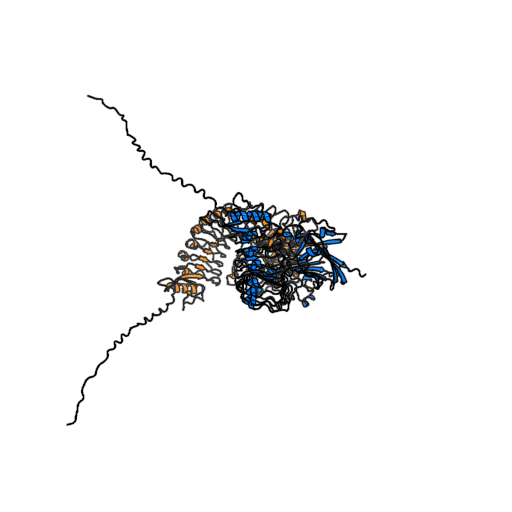 N . ASP B 1 303 ? 0.443 -4.969 -15.031 1 98.56 303 ASP B N 1
ATOM 6953 C CA . ASP B 1 303 ? 1.65 -5.676 -15.445 1 98.56 303 ASP B CA 1
ATOM 6954 C C . ASP B 1 303 ? 1.764 -5.727 -16.969 1 98.56 303 ASP B C 1
ATOM 6956 O O . ASP B 1 303 ? 1.058 -6.496 -17.625 1 98.56 303 ASP B O 1
ATOM 6960 N N . LEU B 1 304 ? 2.646 -4.98 -17.484 1 98.75 304 LEU B N 1
ATOM 6961 C CA . LEU B 1 304 ? 2.949 -4.961 -18.906 1 98.75 304 LEU B CA 1
ATOM 6962 C C . LEU B 1 304 ? 4.383 -5.41 -19.156 1 98.75 304 LEU B C 1
ATOM 6964 O O . LEU B 1 304 ? 5.008 -4.98 -20.125 1 98.75 304 LEU B O 1
ATOM 6968 N N . SER B 1 305 ? 4.895 -6.242 -18.375 1 98.5 305 SER B N 1
ATOM 6969 C CA . SER B 1 305 ? 6.312 -6.598 -18.375 1 98.5 305 SER B CA 1
ATOM 6970 C C . SER B 1 305 ? 6.664 -7.488 -19.562 1 98.5 305 SER B C 1
ATOM 6972 O O . SER B 1 305 ? 5.801 -8.188 -20.094 1 98.5 305 SER B O 1
ATOM 6974 N N . PHE B 1 306 ? 7.965 -7.406 -19.984 1 98.12 306 PHE B N 1
ATOM 6975 C CA . PHE B 1 306 ? 8.633 -8.289 -20.938 1 98.12 306 PHE B CA 1
ATOM 6976 C C . PHE B 1 306 ? 7.961 -8.227 -22.297 1 98.12 306 PHE B C 1
ATOM 6978 O O . PHE B 1 306 ? 7.738 -9.258 -22.938 1 98.12 306 PHE B O 1
ATOM 6985 N N . ASN B 1 307 ? 7.555 -7.051 -22.656 1 98.44 307 ASN B N 1
ATOM 6986 C CA . ASN B 1 307 ? 7.094 -6.777 -24 1 98.44 307 ASN B CA 1
ATOM 6987 C C . ASN B 1 307 ? 8.102 -5.938 -24.781 1 98.44 307 ASN B C 1
ATOM 6989 O O . ASN B 1 307 ? 9.305 -5.969 -24.484 1 98.44 307 ASN B O 1
ATOM 6993 N N . LYS B 1 308 ? 7.688 -5.359 -25.875 1 97.88 308 LYS B N 1
ATOM 6994 C CA . LYS B 1 308 ? 8.539 -4.52 -26.703 1 97.88 308 LYS B CA 1
ATOM 6995 C C . LYS B 1 308 ? 8.031 -3.08 -26.734 1 97.88 308 LYS B C 1
ATOM 6997 O O . LYS B 1 308 ? 8.047 -2.436 -27.797 1 97.88 308 LYS B O 1
ATOM 7002 N N . LEU B 1 309 ? 7.562 -2.658 -25.625 1 98.62 309 LEU B N 1
ATOM 7003 C CA . LEU B 1 309 ? 6.984 -1.321 -25.531 1 98.62 309 LEU B CA 1
ATOM 7004 C C . LEU B 1 309 ? 8.07 -0.252 -25.625 1 98.62 309 LEU B C 1
ATOM 7006 O O . LEU B 1 309 ? 9.164 -0.432 -25.078 1 98.62 309 LEU B O 1
ATOM 7010 N N . THR B 1 310 ? 7.715 0.833 -26.281 1 98.19 310 THR B N 1
ATOM 7011 C CA . THR B 1 310 ? 8.648 1.93 -26.5 1 98.19 310 THR B CA 1
ATOM 7012 C C . THR B 1 310 ? 8.039 3.258 -26.062 1 98.19 310 THR B C 1
ATOM 7014 O O . THR B 1 310 ? 6.895 3.305 -25.625 1 98.19 310 THR B O 1
ATOM 7017 N N . GLY B 1 311 ? 8.875 4.32 -26.109 1 98 311 GLY B N 1
ATOM 7018 C CA . GLY B 1 311 ? 8.406 5.633 -25.703 1 98 311 GLY B CA 1
ATOM 7019 C C . GLY B 1 311 ? 8.516 5.867 -24.203 1 98 311 GLY B C 1
ATOM 7020 O O . GLY B 1 311 ? 9.164 5.094 -23.5 1 98 311 GLY B O 1
ATOM 7021 N N . LYS B 1 312 ? 7.91 7.023 -23.797 1 97.56 312 LYS B N 1
ATOM 7022 C CA . LYS B 1 312 ? 7.969 7.406 -22.375 1 97.56 312 LYS B CA 1
ATOM 7023 C C . LYS B 1 312 ? 6.82 6.781 -21.594 1 97.56 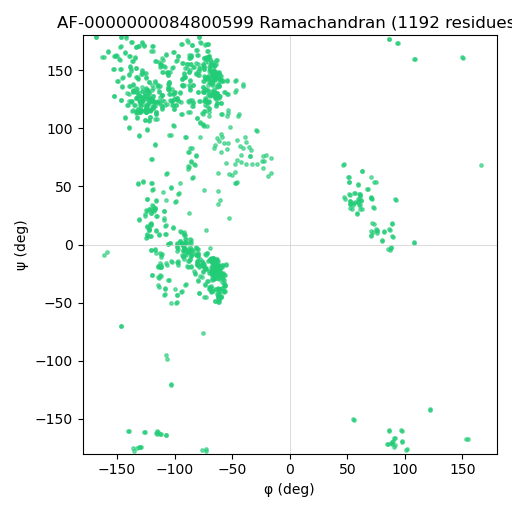312 LYS B C 1
ATOM 7025 O O . LYS B 1 312 ? 5.824 6.348 -22.172 1 97.56 312 LYS B O 1
ATOM 7030 N N . ILE B 1 313 ? 6.969 6.711 -20.281 1 97.94 313 ILE B N 1
ATOM 7031 C CA . ILE B 1 313 ? 5.812 6.445 -19.422 1 97.94 313 ILE B CA 1
ATOM 7032 C C . ILE B 1 313 ? 4.832 7.613 -19.516 1 97.94 313 ILE B C 1
ATOM 7034 O O . ILE B 1 313 ? 5.223 8.773 -19.344 1 97.94 313 ILE B O 1
ATOM 7038 N N . PRO B 1 314 ? 3.602 7.305 -19.766 1 97.88 314 PRO B N 1
ATOM 7039 C CA . PRO B 1 314 ? 2.641 8.398 -19.922 1 97.88 314 PRO B CA 1
ATOM 7040 C C . PRO B 1 314 ? 2.539 9.281 -18.672 1 97.88 314 PRO B C 1
ATOM 7042 O O . PRO B 1 314 ? 2.572 8.781 -17.547 1 97.88 314 PRO B O 1
ATOM 7045 N N . ASP B 1 315 ? 2.324 10.602 -18.906 1 96.25 315 ASP B N 1
ATOM 7046 C CA . ASP B 1 315 ? 2.217 11.562 -17.812 1 96.25 315 ASP B CA 1
ATOM 7047 C C . ASP B 1 315 ? 1.002 11.266 -16.938 1 96.25 315 ASP B C 1
ATOM 7049 O O . ASP B 1 315 ? 1.014 11.547 -15.742 1 96.25 315 ASP B O 1
ATOM 7053 N N . SER B 1 316 ? 0.008 10.68 -17.562 1 96.81 316 SER B N 1
ATOM 7054 C CA . SER B 1 316 ? -1.228 10.375 -16.844 1 96.81 316 SER B CA 1
ATOM 7055 C C . SER B 1 316 ? -0.981 9.383 -15.711 1 96.81 316 SER B C 1
ATOM 7057 O O . SER B 1 316 ? -1.796 9.273 -14.797 1 96.81 316 SER B O 1
ATOM 7059 N N . PHE B 1 317 ? 0.132 8.688 -15.75 1 97 317 PHE B N 1
ATOM 7060 C CA . PHE B 1 317 ? 0.437 7.699 -14.719 1 97 317 PHE B CA 1
ATOM 7061 C C . PHE B 1 317 ? 0.66 8.375 -13.375 1 97 317 PHE B C 1
ATOM 7063 O O . PHE B 1 317 ? 0.614 7.719 -12.328 1 97 317 PHE B O 1
ATOM 7070 N N . ALA B 1 318 ? 0.903 9.617 -13.391 1 93.69 318 ALA B N 1
ATOM 7071 C CA . ALA B 1 318 ? 1.022 10.367 -12.141 1 93.69 318 ALA B CA 1
ATOM 7072 C C . ALA B 1 318 ? -0.261 10.281 -11.32 1 93.69 318 ALA B C 1
ATOM 7074 O O . ALA B 1 318 ? -0.241 10.469 -10.109 1 93.69 318 ALA B O 1
ATOM 7075 N N . LYS B 1 319 ? -1.366 9.93 -11.961 1 93.5 319 LYS B N 1
ATOM 7076 C CA . LYS B 1 319 ? -2.666 9.812 -11.305 1 93.5 319 LYS B CA 1
ATOM 7077 C C . LYS B 1 319 ? -2.848 8.43 -10.68 1 93.5 319 LYS B C 1
ATOM 7079 O O . LYS B 1 319 ? -3.855 8.164 -10.023 1 93.5 319 LYS B O 1
ATOM 7084 N N . MET B 1 320 ? -1.868 7.578 -10.781 1 94.5 320 MET B N 1
ATOM 7085 C CA . MET B 1 320 ? -2.037 6.18 -10.406 1 94.5 320 MET B CA 1
ATOM 7086 C C . MET B 1 320 ? -1.496 5.922 -9.008 1 94.5 320 MET B C 1
ATOM 7088 O O . MET B 1 320 ? -0.928 4.859 -8.742 1 94.5 320 MET B O 1
ATOM 7092 N N . GLY B 1 321 ? -1.671 6.809 -8.18 1 90.12 321 GLY B N 1
ATOM 7093 C CA . GLY B 1 321 ? -1.18 6.684 -6.816 1 90.12 321 GLY B CA 1
ATOM 7094 C C . GLY B 1 321 ? -1.837 5.555 -6.047 1 90.12 321 GLY B C 1
ATOM 7095 O O . GLY B 1 321 ? -1.237 4.992 -5.129 1 90.12 321 GLY B O 1
ATOM 7096 N N . SER B 1 322 ? -3.051 5.195 -6.477 1 90.94 322 SER B N 1
ATOM 7097 C CA . SER B 1 322 ? -3.812 4.188 -5.742 1 90.94 322 SER B CA 1
ATOM 7098 C C . SER B 1 322 ? -3.549 2.789 -6.285 1 90.94 322 SER B C 1
ATOM 7100 O O . SER B 1 322 ? -4.051 1.802 -5.742 1 90.94 322 SER B O 1
ATOM 7102 N N . VAL B 1 323 ? -2.811 2.691 -7.332 1 95.75 323 VAL B N 1
ATOM 7103 C CA . VAL B 1 323 ? -2.477 1.392 -7.906 1 95.75 323 VAL B CA 1
ATOM 7104 C C . VAL B 1 323 ? -1.418 0.705 -7.047 1 95.75 323 VAL B C 1
ATOM 7106 O O . VAL B 1 323 ? -0.382 1.297 -6.734 1 95.75 323 VAL B O 1
ATOM 7109 N N . ASP B 1 324 ? -1.639 -0.561 -6.715 1 94.19 324 ASP B N 1
ATOM 7110 C CA . ASP B 1 324 ? -0.771 -1.268 -5.777 1 94.19 324 ASP B CA 1
ATOM 7111 C C . ASP B 1 324 ? 0.514 -1.73 -6.461 1 94.19 324 ASP B C 1
ATOM 7113 O O . ASP B 1 324 ? 1.599 -1.632 -5.883 1 94.19 324 ASP B O 1
ATOM 7117 N N . TYR B 1 325 ? 0.375 -2.236 -7.691 1 96.25 325 TYR B N 1
ATOM 7118 C CA . TYR B 1 325 ? 1.508 -2.83 -8.391 1 96.25 325 TYR B CA 1
ATOM 7119 C C . TYR B 1 325 ? 1.592 -2.322 -9.82 1 96.25 325 TYR B C 1
ATOM 7121 O O . TYR B 1 325 ? 0.614 -2.389 -10.57 1 96.25 325 TYR B O 1
ATOM 7129 N N . ILE B 1 326 ? 2.703 -1.805 -10.211 1 97.94 326 ILE B N 1
ATOM 7130 C CA . ILE B 1 326 ? 2.996 -1.434 -11.594 1 97.94 326 ILE B CA 1
ATOM 7131 C C . ILE B 1 326 ? 4.273 -2.131 -12.055 1 97.94 326 ILE B C 1
ATOM 7133 O O . ILE B 1 326 ? 5.359 -1.862 -11.531 1 97.94 326 ILE B O 1
ATOM 7137 N N . TYR B 1 327 ? 4.172 -3.012 -12.984 1 98.38 327 TYR B N 1
ATOM 7138 C CA . TYR B 1 327 ? 5.324 -3.717 -13.531 1 98.38 327 TYR B CA 1
ATOM 7139 C C . TYR B 1 327 ? 5.52 -3.373 -15.008 1 98.38 327 TYR B C 1
ATOM 7141 O O . TYR B 1 327 ? 4.703 -3.752 -15.852 1 98.38 327 TYR B O 1
ATOM 7149 N N . LEU B 1 328 ? 6.566 -2.699 -15.297 1 98.62 328 LEU B N 1
ATOM 7150 C CA . LEU B 1 328 ? 6.922 -2.326 -16.656 1 98.62 328 LEU B CA 1
ATOM 7151 C C . LEU B 1 328 ? 8.305 -2.861 -17.031 1 98.62 328 LEU B C 1
ATOM 7153 O O . LEU B 1 328 ? 8.914 -2.4 -18 1 98.62 328 LEU B O 1
ATOM 7157 N N . THR B 1 329 ? 8.828 -3.76 -16.266 1 98.12 329 THR B N 1
ATOM 7158 C CA . THR B 1 329 ? 10.164 -4.305 -16.438 1 98.12 329 THR B CA 1
ATOM 7159 C C . THR B 1 329 ? 10.297 -5.004 -17.781 1 98.12 329 THR B C 1
ATOM 7161 O O . THR B 1 329 ? 9.344 -5.617 -18.266 1 98.12 329 THR B O 1
ATOM 7164 N N . GLY B 1 330 ? 11.461 -4.965 -18.359 1 98 330 GLY B N 1
ATOM 7165 C CA . GLY B 1 330 ? 11.797 -5.754 -19.531 1 98 330 GLY B CA 1
ATOM 7166 C C . GLY B 1 330 ? 11.109 -5.266 -20.797 1 98 330 GLY B C 1
ATOM 7167 O O . GLY B 1 330 ? 10.531 -6.059 -21.531 1 98 330 GLY B O 1
ATOM 7168 N N . ASN B 1 331 ? 11.008 -3.934 -20.969 1 98.5 331 ASN B N 1
ATOM 7169 C CA . ASN B 1 331 ? 10.555 -3.312 -22.203 1 98.5 331 ASN B CA 1
ATOM 7170 C C . ASN B 1 331 ? 11.672 -2.494 -22.859 1 98.5 331 ASN B C 1
ATOM 7172 O O . ASN B 1 331 ? 12.852 -2.826 -22.734 1 98.5 331 ASN B O 1
ATOM 7176 N N . SER B 1 332 ? 11.336 -1.58 -23.75 1 98.31 332 SER B N 1
ATOM 7177 C CA . SER B 1 332 ? 12.281 -0.656 -24.375 1 98.31 332 SER B CA 1
ATOM 7178 C C . SER B 1 332 ? 11.852 0.793 -24.156 1 98.31 332 SER B C 1
ATOM 7180 O O . SER B 1 332 ? 11.914 1.604 -25.094 1 98.31 332 SER B O 1
ATOM 7182 N N . LEU B 1 333 ? 11.375 1.036 -22.984 1 98.56 333 LEU B N 1
ATOM 7183 C CA . LEU B 1 333 ? 10.898 2.379 -22.672 1 98.56 333 LEU B CA 1
ATOM 7184 C C . LEU B 1 333 ? 12.062 3.359 -22.578 1 98.56 333 LEU B C 1
ATOM 7186 O O . LEU B 1 333 ? 13.172 2.98 -22.203 1 98.56 333 LEU B O 1
ATOM 7190 N N . THR B 1 334 ? 11.773 4.578 -22.922 1 97.5 334 THR B N 1
ATOM 7191 C CA . THR B 1 334 ? 12.789 5.629 -22.984 1 97.5 334 THR B CA 1
ATOM 7192 C C . THR B 1 334 ? 12.32 6.879 -22.234 1 97.5 334 THR B C 1
ATOM 7194 O O . THR B 1 334 ? 11.32 6.84 -21.516 1 97.5 334 THR B O 1
ATOM 7197 N N . GLY B 1 335 ? 13.164 7.992 -22.344 1 95.75 335 GLY B N 1
ATOM 7198 C CA . GLY B 1 335 ? 12.844 9.219 -21.641 1 95.75 335 GLY B CA 1
ATOM 7199 C C . GLY B 1 335 ? 13.398 9.25 -20.219 1 95.75 335 GLY B C 1
ATOM 7200 O O . GLY B 1 335 ? 14.234 8.422 -19.859 1 95.75 335 GLY B O 1
ATOM 7201 N N . ASN B 1 336 ? 12.945 10.312 -19.469 1 94.31 336 ASN B N 1
ATOM 7202 C CA . ASN B 1 336 ? 13.367 10.445 -18.094 1 94.31 336 ASN B CA 1
ATOM 7203 C C . ASN B 1 336 ? 12.508 9.602 -17.156 1 94.31 336 ASN B C 1
ATOM 7205 O O . ASN B 1 336 ? 11.344 9.328 -17.453 1 94.31 336 ASN B O 1
ATOM 7209 N N . ILE B 1 337 ? 13.062 9.219 -16.078 1 93.81 337 ILE B N 1
ATOM 7210 C CA . ILE B 1 337 ? 12.266 8.586 -15.023 1 93.81 337 ILE B CA 1
ATOM 7211 C C . ILE B 1 337 ? 11.383 9.641 -14.352 1 93.81 337 ILE B C 1
ATOM 7213 O O . ILE B 1 337 ? 11.883 10.648 -13.844 1 93.81 337 ILE B O 1
ATOM 7217 N N . PRO B 1 338 ? 10.117 9.383 -14.375 1 92.44 338 PRO B N 1
ATOM 7218 C CA . PRO B 1 338 ? 9.234 10.398 -13.789 1 92.44 338 PRO B CA 1
ATOM 7219 C C . PRO B 1 338 ? 9.43 10.547 -12.281 1 92.44 338 PRO B C 1
ATOM 7221 O O . PRO B 1 338 ? 9.633 9.555 -11.586 1 92.44 338 PRO B O 1
ATOM 7224 N N . GLU B 1 339 ? 9.227 11.75 -11.742 1 87.75 339 GLU B N 1
ATOM 7225 C CA . GLU B 1 339 ? 9.43 12.055 -10.336 1 87.75 339 GLU B CA 1
ATOM 7226 C C . GLU B 1 339 ? 8.422 11.328 -9.453 1 87.75 339 GLU B C 1
ATOM 7228 O O . GLU B 1 339 ? 8.742 10.898 -8.344 1 87.75 339 GLU B O 1
ATOM 7233 N N . TRP B 1 340 ? 7.184 11.281 -9.961 1 88.81 340 TRP B N 1
ATOM 7234 C CA . TRP B 1 340 ? 6.137 10.648 -9.164 1 88.81 340 TRP B CA 1
ATOM 7235 C C . TRP B 1 340 ? 6.52 9.211 -8.812 1 88.81 340 TRP B C 1
ATOM 7237 O O . TRP B 1 340 ? 6.113 8.695 -7.766 1 88.81 340 TRP B O 1
ATOM 7247 N N . LEU B 1 341 ? 7.195 8.555 -9.695 1 91.81 341 LEU B N 1
ATOM 7248 C CA . LEU B 1 341 ? 7.582 7.168 -9.484 1 91.81 341 LEU B CA 1
ATOM 7249 C C . LEU B 1 341 ? 8.547 7.047 -8.305 1 91.81 341 LEU B C 1
ATOM 7251 O O . LEU B 1 341 ? 8.477 6.09 -7.531 1 91.81 341 LEU B O 1
ATOM 7255 N N . LEU B 1 342 ? 9.406 7.949 -8.172 1 87.38 342 LEU B N 1
ATOM 7256 C CA . LEU B 1 342 ? 10.438 7.926 -7.145 1 87.38 342 LEU B CA 1
ATOM 7257 C C . LEU B 1 342 ? 9.844 8.211 -5.77 1 87.38 342 LEU B C 1
ATOM 7259 O O . LEU B 1 342 ? 10.453 7.875 -4.746 1 87.38 342 LEU B O 1
ATOM 7263 N N . ARG B 1 343 ? 8.641 8.828 -5.723 1 86.69 343 ARG B N 1
ATOM 7264 C CA . ARG B 1 343 ? 7.996 9.141 -4.453 1 86.69 343 ARG B CA 1
ATOM 7265 C C . ARG B 1 343 ? 6.953 8.094 -4.094 1 86.69 343 ARG B C 1
ATOM 7267 O O . ARG B 1 343 ? 6.336 8.164 -3.029 1 86.69 343 ARG B O 1
ATOM 7274 N N . ARG B 1 344 ? 6.848 7.156 -4.922 1 88.81 344 ARG B N 1
ATOM 7275 C CA . ARG B 1 344 ? 5.777 6.176 -4.773 1 88.81 344 ARG B CA 1
ATOM 7276 C C . ARG B 1 344 ? 6.004 5.301 -3.545 1 88.81 344 ARG B C 1
ATOM 7278 O O . ARG B 1 344 ? 7.125 4.867 -3.279 1 88.81 344 ARG B O 1
ATOM 7285 N N . ASN B 1 345 ? 4.914 4.988 -2.76 1 86.31 345 ASN B N 1
ATOM 7286 C CA . ASN B 1 345 ? 4.973 4.082 -1.618 1 86.31 345 ASN B CA 1
ATOM 7287 C C . ASN B 1 345 ? 4.68 2.641 -2.029 1 86.31 345 ASN B C 1
ATOM 7289 O O . ASN B 1 345 ? 5.219 1.701 -1.445 1 86.31 345 ASN B O 1
ATOM 7293 N N . ASN B 1 346 ? 3.773 2.541 -3.023 1 90.62 346 ASN B N 1
ATOM 7294 C CA . ASN B 1 346 ? 3.42 1.212 -3.512 1 90.62 346 ASN B CA 1
ATOM 7295 C C . ASN B 1 346 ? 4.48 0.661 -4.461 1 90.62 346 ASN B C 1
ATOM 7297 O O . ASN B 1 346 ? 5.461 1.342 -4.762 1 90.62 346 ASN B O 1
ATOM 7301 N N . ILE B 1 347 ? 4.312 -0.495 -4.938 1 93.12 347 ILE B N 1
ATOM 7302 C CA . ILE B 1 347 ? 5.348 -1.26 -5.621 1 93.12 347 ILE B CA 1
ATOM 7303 C C . ILE B 1 347 ? 5.371 -0.892 -7.105 1 93.12 347 ILE B C 1
ATOM 7305 O O . ILE B 1 347 ? 4.316 -0.759 -7.73 1 93.12 347 ILE B O 1
ATOM 7309 N N . ALA B 1 348 ? 6.527 -0.654 -7.633 1 95.38 348 ALA B N 1
ATOM 7310 C CA . ALA B 1 348 ? 6.707 -0.436 -9.062 1 95.38 348 ALA B CA 1
ATOM 7311 C C . ALA B 1 348 ? 8.039 -1.001 -9.547 1 95.38 348 ALA B C 1
ATOM 7313 O O . ALA B 1 348 ? 9.031 -0.973 -8.812 1 95.38 348 ALA B O 1
ATOM 7314 N N . ASP B 1 349 ? 8.094 -1.536 -10.695 1 97 349 ASP B N 1
ATOM 7315 C CA . ASP B 1 349 ? 9.312 -2.07 -11.305 1 97 349 ASP B CA 1
ATOM 7316 C C . ASP B 1 349 ? 9.453 -1.592 -12.75 1 97 349 ASP B C 1
ATOM 7318 O O . ASP B 1 349 ? 8.641 -1.936 -13.609 1 97 349 ASP B O 1
ATOM 7322 N N . ILE B 1 350 ? 10.453 -0.802 -12.984 1 97.31 350 ILE B N 1
ATOM 7323 C CA . ILE B 1 350 ? 10.719 -0.355 -14.344 1 97.31 350 ILE B CA 1
ATOM 7324 C C . ILE B 1 350 ? 12.125 -0.789 -14.766 1 97.31 350 ILE B C 1
ATOM 7326 O O . ILE B 1 350 ? 12.773 -0.123 -15.57 1 97.31 350 ILE B O 1
ATOM 7330 N N . SER B 1 351 ? 12.609 -1.849 -14.188 1 97 351 SER B N 1
ATOM 7331 C CA . SER B 1 351 ? 13.938 -2.367 -14.492 1 97 351 SER B CA 1
ATOM 7332 C C . SER B 1 351 ? 14.039 -2.82 -15.945 1 97 351 SER B C 1
ATOM 7334 O O . SER B 1 351 ? 13.023 -3.062 -16.594 1 97 351 SER B O 1
ATOM 7336 N N . PHE B 1 352 ? 15.312 -2.891 -16.469 1 97 352 PHE B N 1
ATOM 7337 C CA . PHE B 1 352 ? 15.633 -3.422 -17.781 1 97 352 PHE B CA 1
ATOM 7338 C C . PHE B 1 352 ? 14.906 -2.641 -18.875 1 97 352 PHE B C 1
ATOM 7340 O O . PHE B 1 352 ? 14.211 -3.225 -19.703 1 97 352 PHE B O 1
ATOM 7347 N N . ASN B 1 353 ? 15.031 -1.349 -18.844 1 98 353 ASN B N 1
ATOM 7348 C CA . ASN B 1 353 ? 14.547 -0.432 -19.859 1 98 353 ASN B CA 1
ATOM 7349 C C . ASN B 1 353 ? 15.664 0.475 -20.375 1 98 353 ASN B C 1
ATOM 7351 O O . ASN B 1 353 ? 16.828 0.086 -20.391 1 98 353 ASN B O 1
ATOM 7355 N N . ASN B 1 354 ? 15.32 1.638 -21.031 1 97.56 354 ASN B N 1
ATOM 7356 C CA . ASN B 1 354 ? 16.297 2.531 -21.641 1 97.56 354 ASN B CA 1
ATOM 7357 C C . ASN B 1 354 ? 16.047 3.986 -21.25 1 97.56 354 ASN B C 1
ATOM 7359 O O . ASN B 1 354 ? 16.016 4.863 -22.125 1 97.56 354 ASN B O 1
ATOM 7363 N N . PHE B 1 355 ? 15.938 4.27 -20.016 1 96.88 355 PHE B N 1
ATOM 7364 C CA . PHE B 1 355 ? 15.648 5.621 -19.562 1 96.88 355 PHE B CA 1
ATOM 7365 C C . PHE B 1 355 ? 16.922 6.473 -19.547 1 96.88 355 PHE B C 1
ATOM 7367 O O . PHE B 1 355 ? 18.031 5.941 -19.625 1 96.88 355 PHE B O 1
ATOM 7374 N N . THR B 1 356 ? 16.656 7.766 -19.484 1 93.69 356 THR B N 1
ATOM 7375 C CA . THR B 1 356 ? 17.734 8.742 -19.297 1 93.69 356 THR B CA 1
ATOM 7376 C C . THR B 1 356 ? 17.609 9.406 -17.938 1 93.69 356 THR B C 1
ATOM 7378 O O . THR B 1 356 ? 16.547 9.391 -17.312 1 93.69 356 THR B O 1
ATOM 7381 N N . MET B 1 357 ? 18.656 9.867 -17.359 1 86.88 357 MET B N 1
ATOM 7382 C CA . MET B 1 357 ? 18.703 10.414 -16 1 86.88 357 MET B CA 1
ATOM 7383 C C . MET B 1 357 ? 17.938 11.727 -15.922 1 86.88 357 MET B C 1
ATOM 7385 O O . MET B 1 357 ? 17.234 11.977 -14.945 1 86.88 357 MET B O 1
ATOM 7389 N N . GLY B 1 358 ? 18.094 12.555 -16.984 1 81.38 358 GLY B N 1
ATOM 7390 C CA . GLY B 1 358 ? 17.484 13.875 -16.891 1 81.38 358 GLY B CA 1
ATOM 7391 C C . GLY B 1 358 ? 17.938 14.648 -15.664 1 81.38 358 GLY B C 1
ATOM 7392 O O . GLY B 1 358 ? 19.078 14.539 -15.234 1 81.38 358 GLY B O 1
ATOM 7393 N N . SER B 1 359 ? 16.984 15.609 -15.125 1 75.44 359 SER B N 1
ATOM 7394 C CA . SER B 1 359 ? 17.328 16.469 -14 1 75.44 359 SER B CA 1
ATOM 7395 C C . SER B 1 359 ? 17.078 15.758 -12.672 1 75.44 359 SER B C 1
ATOM 7397 O O . SER B 1 359 ? 17.719 16.078 -11.664 1 75.44 359 SER B O 1
ATOM 7399 N N . SER B 1 360 ? 16.281 14.758 -12.742 1 74.62 360 SER B N 1
ATOM 7400 C CA . SER B 1 360 ? 15.828 14.219 -11.469 1 74.62 360 SER B CA 1
ATOM 7401 C C . SER B 1 360 ? 16.141 12.734 -11.352 1 74.62 360 SER B C 1
ATOM 7403 O O . SER B 1 360 ? 15.805 12.102 -10.352 1 74.62 360 SER B O 1
ATOM 7405 N N . GLY B 1 361 ? 16.812 12.258 -12.242 1 84.81 361 GLY B N 1
ATOM 7406 C CA . GLY B 1 361 ? 17.062 10.82 -12.211 1 84.81 361 GLY B CA 1
ATOM 7407 C C . GLY B 1 361 ? 18.016 10.406 -11.109 1 84.81 361 GLY B C 1
ATOM 7408 O O . GLY B 1 361 ? 18.953 11.133 -10.789 1 84.81 361 GLY B O 1
ATOM 7409 N N . PRO B 1 362 ? 17.688 9.211 -10.539 1 86.69 362 PRO B N 1
ATOM 7410 C CA . PRO B 1 362 ? 18.578 8.75 -9.469 1 86.69 362 PRO B CA 1
ATOM 7411 C C . PRO B 1 362 ? 19.953 8.344 -9.969 1 86.69 362 PRO B C 1
ATOM 7413 O O . PRO B 1 362 ? 20.094 7.895 -11.117 1 86.69 362 PRO B O 1
ATOM 7416 N N . THR B 1 363 ? 20.922 8.523 -9.07 1 86.25 363 THR B N 1
ATOM 7417 C CA . THR B 1 363 ? 22.281 8.102 -9.391 1 86.25 363 THR B CA 1
ATOM 7418 C C . THR B 1 363 ? 22.703 6.914 -8.539 1 86.25 363 THR B C 1
ATOM 7420 O O . THR B 1 363 ? 23.766 6.316 -8.766 1 86.25 363 THR B O 1
ATOM 7423 N N . GLN B 1 364 ? 21.906 6.605 -7.578 1 83.56 364 GLN B N 1
ATOM 7424 C CA . GLN B 1 364 ? 22.172 5.484 -6.684 1 83.56 364 GLN B CA 1
ATOM 7425 C C . GLN B 1 364 ? 21.094 4.422 -6.801 1 83.56 364 GLN B C 1
ATOM 7427 O O . GLN B 1 364 ? 19.969 4.711 -7.227 1 83.56 364 GLN B O 1
ATOM 7432 N N . CYS B 1 365 ? 21.484 3.248 -6.402 1 83.94 365 CYS B N 1
ATOM 7433 C CA . CYS B 1 365 ? 20.5 2.172 -6.371 1 83.94 365 CYS B CA 1
ATOM 7434 C C . CYS B 1 365 ? 19.391 2.479 -5.371 1 83.94 365 CYS B C 1
ATOM 7436 O O . CYS B 1 365 ? 19.656 2.988 -4.281 1 83.94 365 CYS B O 1
ATOM 7438 N N . LEU B 1 366 ? 18.234 2.326 -5.871 1 80.44 366 LEU B N 1
ATOM 7439 C CA . LEU B 1 366 ? 17.125 2.553 -4.953 1 80.44 366 LEU B CA 1
ATOM 7440 C C . LEU B 1 366 ? 16.781 1.274 -4.199 1 80.44 366 LEU B C 1
ATOM 7442 O O . LEU B 1 366 ? 16.859 0.176 -4.75 1 80.44 366 LEU B O 1
ATOM 7446 N N . GLN B 1 367 ? 16.562 1.496 -2.961 1 71.56 367 GLN B N 1
ATOM 7447 C CA . GLN B 1 367 ? 16.078 0.38 -2.154 1 71.56 367 GLN B CA 1
ATOM 7448 C C . GLN B 1 367 ? 14.602 0.542 -1.822 1 71.56 367 GLN B C 1
ATOM 7450 O O . GLN B 1 367 ? 14.055 1.646 -1.904 1 71.56 367 GLN B O 1
ATOM 7455 N N . GLY B 1 368 ? 13.922 -0.651 -1.765 1 72.88 368 GLY B N 1
ATOM 7456 C CA . GLY B 1 368 ? 12.516 -0.605 -1.408 1 72.88 368 GLY B CA 1
ATOM 7457 C C . GLY B 1 368 ? 11.609 -1.204 -2.469 1 72.88 368 GLY B C 1
ATOM 7458 O O . GLY B 1 368 ? 11.945 -2.225 -3.074 1 72.88 368 GLY B O 1
ATOM 7459 N N . GLY B 1 369 ? 10.445 -0.533 -2.623 1 83.75 369 GLY B N 1
ATOM 7460 C CA . GLY B 1 369 ? 9.391 -1.068 -3.471 1 83.75 369 GLY B CA 1
ATOM 7461 C C . GLY B 1 369 ? 9.469 -0.576 -4.902 1 83.75 369 GLY B C 1
ATOM 7462 O O . GLY B 1 369 ? 8.539 -0.775 -5.688 1 83.75 369 GLY B O 1
ATOM 7463 N N . ILE B 1 370 ? 10.617 0.108 -5.262 1 90.31 370 ILE B N 1
ATOM 7464 C CA . ILE B 1 370 ? 10.828 0.568 -6.629 1 90.31 370 ILE B CA 1
ATOM 7465 C C . ILE B 1 370 ? 12.109 -0.041 -7.188 1 90.31 370 ILE B C 1
ATOM 7467 O O . ILE B 1 370 ? 13.203 0.223 -6.68 1 90.31 370 ILE B O 1
ATOM 7471 N N . ASN B 1 371 ? 12.023 -0.815 -8.148 1 94.75 371 ASN B N 1
ATOM 7472 C CA . ASN B 1 371 ? 13.172 -1.473 -8.766 1 94.75 371 ASN B CA 1
ATOM 7473 C C . ASN B 1 371 ? 13.57 -0.794 -10.07 1 94.75 371 ASN B C 1
ATOM 7475 O O . ASN B 1 371 ? 12.773 -0.742 -11.016 1 94.75 371 ASN B O 1
ATOM 7479 N N . LEU B 1 372 ? 14.82 -0.292 -10.133 1 95.19 372 LEU B N 1
ATOM 7480 C CA . LEU B 1 372 ? 15.32 0.438 -11.289 1 95.19 372 LEU B CA 1
ATOM 7481 C C . LEU B 1 372 ? 16.547 -0.258 -11.891 1 95.19 372 LEU B C 1
ATOM 7483 O O . LEU B 1 372 ? 17.297 0.348 -12.648 1 95.19 372 LEU B O 1
ATOM 7487 N N . VAL B 1 373 ? 16.75 -1.455 -11.578 1 95.75 373 VAL B N 1
ATOM 7488 C CA . VAL B 1 373 ? 17.953 -2.156 -12.016 1 95.75 373 VAL B CA 1
ATOM 7489 C C . VAL B 1 373 ? 18.047 -2.115 -13.539 1 95.75 373 VAL B C 1
ATOM 7491 O O . VAL B 1 373 ? 17.062 -2.363 -14.242 1 95.75 373 VAL B O 1
ATOM 7494 N N . GLU B 1 374 ? 19.266 -1.727 -13.977 1 95.75 374 GLU B N 1
ATOM 7495 C CA . GLU B 1 374 ? 19.578 -1.714 -15.406 1 95.75 374 GLU B CA 1
ATOM 7496 C C . GLU B 1 374 ? 18.531 -0.937 -16.203 1 95.75 374 GLU B C 1
ATOM 7498 O O . GLU B 1 374 ? 18.172 -1.331 -17.312 1 95.75 374 GLU B O 1
ATOM 7503 N N . SER B 1 375 ? 18.047 0.122 -15.633 1 96.38 375 SER B N 1
ATOM 7504 C CA . SER B 1 375 ? 16.938 0.848 -16.25 1 96.38 375 SER B CA 1
ATOM 7505 C C . SER B 1 375 ? 17.453 1.909 -17.219 1 96.38 375 SER B C 1
ATOM 7507 O O . SER B 1 375 ? 16.703 2.379 -18.078 1 96.38 375 SER B O 1
ATOM 7509 N N . TYR B 1 376 ? 18.688 2.314 -17.125 1 96.12 376 TYR B N 1
ATOM 7510 C CA . TYR B 1 376 ? 19.203 3.41 -17.938 1 96.12 376 TYR B CA 1
ATOM 7511 C C . TYR B 1 376 ? 19.688 2.902 -19.281 1 96.12 376 TYR B C 1
ATOM 7513 O O . TYR B 1 376 ? 20.109 1.751 -19.406 1 96.12 376 TYR B O 1
ATOM 7521 N N . SER B 1 377 ? 19.688 3.785 -20.234 1 95.31 377 SER B N 1
ATOM 7522 C CA . SER B 1 377 ? 20.156 3.475 -21.594 1 95.31 377 SER B CA 1
ATOM 7523 C C . SER B 1 377 ? 21.672 3.273 -21.609 1 95.31 377 SER B C 1
ATOM 7525 O O . SER B 1 377 ? 22.375 3.736 -20.719 1 95.31 377 SER B O 1
ATOM 7527 N N . PRO B 1 378 ? 22.141 2.633 -22.672 1 90.56 378 PRO B N 1
ATOM 7528 C CA . PRO B 1 378 ? 23.578 2.396 -22.797 1 90.56 378 PRO B CA 1
ATOM 7529 C C . PRO B 1 378 ? 24.391 3.691 -22.859 1 90.56 378 PRO B C 1
ATOM 7531 O O . PRO B 1 378 ? 25.562 3.713 -22.469 1 90.56 378 PRO B O 1
ATOM 7534 N N . GLU B 1 379 ? 23.828 4.727 -23.297 1 85.44 379 GLU B N 1
ATOM 7535 C CA . GLU B 1 379 ? 24.531 6.008 -23.406 1 85.44 379 GLU B CA 1
ATOM 7536 C C . GLU B 1 379 ? 24.859 6.582 -22.031 1 85.44 379 GLU B C 1
ATOM 7538 O O . GLU B 1 379 ? 25.766 7.398 -21.906 1 85.44 379 GLU B O 1
ATOM 7543 N N . MET B 1 380 ? 24.109 6.176 -21.094 1 81.44 380 MET B N 1
ATOM 7544 C CA . MET B 1 380 ? 24.297 6.699 -19.75 1 81.44 380 MET B CA 1
ATOM 7545 C C . MET B 1 380 ? 25.469 6 -19.047 1 81.44 380 MET B C 1
ATOM 7547 O O . MET B 1 380 ? 25.922 6.449 -18 1 81.44 380 MET B O 1
ATOM 7551 N N . ILE B 1 381 ? 25.969 5.004 -19.609 1 75.38 381 ILE B N 1
ATOM 7552 C CA . ILE B 1 381 ? 27 4.148 -19.016 1 75.38 381 ILE B CA 1
ATOM 7553 C C . ILE B 1 381 ? 28.281 4.945 -18.812 1 75.38 381 ILE B C 1
ATOM 7555 O O . ILE B 1 381 ? 29.047 4.695 -17.875 1 75.38 381 ILE B O 1
ATOM 7559 N N . SER B 1 382 ? 28.438 5.891 -19.594 1 78.75 382 SER B N 1
ATOM 7560 C CA . SER B 1 382 ? 29.703 6.617 -19.578 1 78.75 382 SER B CA 1
ATOM 7561 C C . SER B 1 382 ? 29.734 7.629 -18.438 1 78.75 382 SER B C 1
ATOM 7563 O O . SER B 1 382 ? 30.812 8.133 -18.094 1 78.75 382 SER B O 1
ATOM 7565 N N . LEU B 1 383 ? 28.641 7.801 -17.828 1 79.69 383 LEU B N 1
ATOM 7566 C CA . LEU B 1 383 ? 28.609 8.781 -16.75 1 79.69 383 LEU B CA 1
ATOM 7567 C C . LEU B 1 383 ? 29.094 8.164 -15.438 1 79.69 383 LEU B C 1
ATOM 7569 O O . LEU B 1 383 ? 28.5 7.207 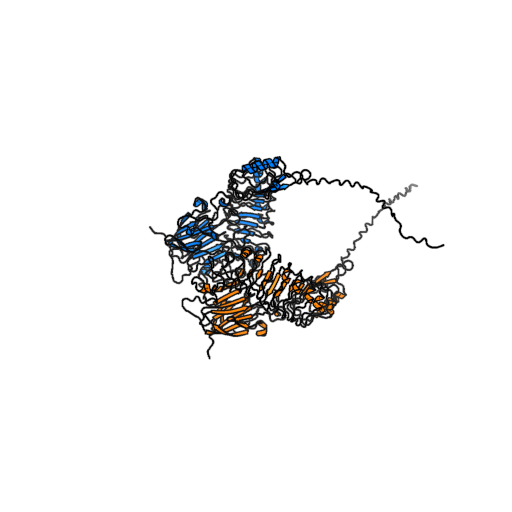-14.938 1 79.69 383 LEU B O 1
ATOM 7573 N N . ASN B 1 384 ? 30.047 8.68 -14.852 1 77.38 384 ASN B N 1
ATOM 7574 C CA . ASN B 1 384 ? 30.734 8.117 -13.688 1 77.38 384 ASN B CA 1
ATOM 7575 C C . ASN B 1 384 ? 29.906 8.305 -12.414 1 77.38 384 ASN B C 1
ATOM 7577 O O . ASN B 1 384 ? 30.125 7.609 -11.422 1 77.38 384 ASN B O 1
ATOM 7581 N N . ASN B 1 385 ? 28.984 9.148 -12.43 1 79.75 385 ASN B N 1
ATOM 7582 C CA . ASN B 1 385 ? 28.25 9.453 -11.203 1 79.75 385 ASN B CA 1
ATOM 7583 C C . ASN B 1 385 ? 27.047 8.531 -11.023 1 79.75 385 ASN B C 1
ATOM 7585 O O . ASN B 1 385 ? 26.328 8.633 -10.031 1 79.75 385 ASN B O 1
ATOM 7589 N N . ILE B 1 386 ? 26.891 7.625 -11.953 1 87.94 386 ILE B N 1
ATOM 7590 C CA . ILE B 1 386 ? 25.75 6.715 -11.875 1 87.94 386 ILE B CA 1
ATOM 7591 C C . ILE B 1 386 ? 26.203 5.367 -11.32 1 87.94 386 ILE B C 1
ATOM 7593 O O . ILE B 1 386 ? 27.172 4.785 -11.797 1 87.94 386 ILE B O 1
ATOM 7597 N N . ASN B 1 387 ? 25.484 4.906 -10.375 1 89.81 387 ASN B N 1
ATOM 7598 C CA . ASN B 1 387 ? 25.812 3.615 -9.773 1 89.81 387 ASN B CA 1
ATOM 7599 C C . ASN B 1 387 ? 25.641 2.475 -10.773 1 89.81 387 ASN B C 1
ATOM 7601 O O . ASN B 1 387 ? 24.703 2.48 -11.578 1 89.81 387 ASN B O 1
ATOM 7605 N N . PRO B 1 388 ? 26.438 1.441 -10.695 1 91.44 388 PRO B N 1
ATOM 7606 C CA . PRO B 1 388 ? 26.422 0.34 -11.664 1 91.44 388 PRO B CA 1
ATOM 7607 C C . PRO B 1 388 ? 25.078 -0.395 -11.703 1 91.44 388 PRO B C 1
ATOM 7609 O O . PRO B 1 388 ? 24.703 -0.938 -12.742 1 91.44 388 PRO B O 1
ATOM 7612 N N . CYS B 1 389 ? 24.359 -0.435 -10.633 1 93.38 389 CYS B N 1
ATOM 7613 C CA . CYS B 1 389 ? 23.109 -1.175 -10.594 1 93.38 389 CYS B CA 1
ATOM 7614 C C . CYS B 1 389 ? 22.109 -0.611 -11.594 1 93.38 389 CYS B C 1
ATOM 7616 O O . CYS B 1 389 ? 21.172 -1.307 -12.008 1 93.38 389 CYS B O 1
ATOM 7618 N N . LEU B 1 390 ? 22.297 0.661 -11.984 1 94.94 390 LEU B N 1
ATOM 7619 C CA . LEU B 1 390 ? 21.359 1.336 -12.875 1 94.94 390 LEU B CA 1
ATOM 7620 C C . LEU B 1 390 ? 21.781 1.194 -14.328 1 94.94 390 LEU B C 1
ATOM 7622 O O . LEU B 1 390 ? 21.016 1.505 -15.242 1 94.94 390 LEU B O 1
ATOM 7626 N N . LYS B 1 391 ? 22.984 0.699 -14.508 1 93.94 391 LYS B N 1
ATOM 7627 C CA . LYS B 1 391 ? 23.578 0.596 -15.844 1 93.94 391 LYS B CA 1
ATOM 7628 C C . LYS B 1 391 ? 23.297 -0.77 -16.469 1 93.94 391 LYS B C 1
ATOM 7630 O O . LYS B 1 391 ? 23.172 -1.768 -15.75 1 93.94 391 LYS B O 1
ATOM 7635 N N . LYS B 1 392 ? 23.344 -0.75 -17.734 1 93.31 392 LYS B N 1
ATOM 7636 C CA . LYS B 1 392 ? 23.156 -2.004 -18.469 1 93.31 392 LYS B CA 1
ATOM 7637 C C . LYS B 1 392 ? 24.25 -3.016 -18.094 1 93.31 392 LYS B C 1
ATOM 7639 O O . LYS B 1 392 ? 25.422 -2.654 -17.953 1 93.31 392 LYS B O 1
ATOM 7644 N N . ASN B 1 393 ? 23.812 -4.215 -17.906 1 90.5 393 ASN B N 1
ATOM 7645 C CA . ASN B 1 393 ? 24.672 -5.359 -17.625 1 90.5 393 ASN B CA 1
ATOM 7646 C C . ASN B 1 393 ? 25.281 -5.273 -16.234 1 90.5 393 ASN B C 1
ATOM 7648 O O . ASN B 1 393 ? 26.266 -5.965 -15.93 1 90.5 393 ASN B O 1
ATOM 7652 N N . PHE B 1 394 ? 24.828 -4.297 -15.445 1 93.06 394 PHE B N 1
ATOM 7653 C CA . PHE B 1 394 ? 25.234 -4.184 -14.047 1 93.06 394 PHE B CA 1
ATOM 7654 C C . PHE B 1 394 ? 26.734 -4.344 -13.898 1 93.06 394 PHE B C 1
ATOM 7656 O O . PHE B 1 394 ? 27.219 -5.285 -13.258 1 93.06 394 PHE B O 1
ATOM 7663 N N . PRO B 1 395 ? 27.516 -3.422 -14.359 1 89.94 395 PRO B N 1
ATOM 7664 C CA . PRO B 1 395 ? 28.969 -3.58 -14.367 1 89.94 395 PRO B CA 1
ATOM 7665 C C . PRO B 1 395 ? 29.578 -3.553 -12.969 1 89.94 395 PRO B C 1
ATOM 7667 O O . PRO B 1 395 ? 28.906 -3.145 -12.008 1 89.94 395 PRO B O 1
ATOM 7670 N N . CYS B 1 396 ? 30.766 -4.102 -12.852 1 86 396 CYS B N 1
ATOM 7671 C CA . CYS B 1 396 ? 31.516 -4.125 -11.594 1 86 396 CYS B CA 1
ATOM 7672 C C . CYS B 1 396 ? 31.938 -2.717 -11.188 1 86 396 CYS B C 1
ATOM 7674 O O . CYS B 1 396 ? 32.375 -1.936 -12.031 1 86 396 CYS B O 1
ATOM 7676 N N . ALA B 1 397 ? 31.656 -2.406 -9.914 1 72 397 ALA B N 1
ATOM 7677 C CA . ALA B 1 397 ? 32.094 -1.111 -9.391 1 72 397 ALA B CA 1
ATOM 7678 C C . ALA B 1 397 ? 33.531 -1.172 -8.883 1 72 397 ALA B C 1
ATOM 7680 O O . ALA B 1 397 ? 34.062 -0.164 -8.43 1 72 397 ALA B O 1
ATOM 7681 N N . ALA B 1 398 ? 34.156 -2.334 -8.797 1 62.84 398 ALA B N 1
ATOM 7682 C CA . ALA B 1 398 ? 35.438 -2.518 -8.102 1 62.84 398 ALA B CA 1
ATOM 7683 C C . ALA B 1 398 ? 36.531 -1.627 -8.695 1 62.84 398 ALA B C 1
ATOM 7685 O O . ALA B 1 398 ? 36.781 -1.69 -9.898 1 62.84 398 ALA B O 1
ATOM 7686 N N . SER B 1 399 ? 36.656 -0.441 -8.07 1 57.91 399 SER B N 1
ATOM 7687 C CA . SER B 1 399 ? 37.719 0.487 -8.453 1 57.91 399 SER B CA 1
ATOM 7688 C C . SER B 1 399 ? 39.094 -0.135 -8.266 1 57.91 399 SER B C 1
ATOM 7690 O O . SER B 1 399 ? 40.094 0.316 -8.859 1 57.91 399 SER B O 1
ATOM 7692 N N . ASN B 1 400 ? 39.156 -1.082 -7.344 1 59.97 400 ASN B N 1
ATOM 7693 C CA . ASN B 1 400 ? 40.531 -1.446 -7.027 1 59.97 400 ASN B CA 1
ATOM 7694 C C . ASN B 1 400 ? 40.969 -2.656 -7.832 1 59.97 400 ASN B C 1
ATOM 7696 O O . ASN B 1 400 ? 42.031 -3.246 -7.535 1 59.97 400 ASN B O 1
ATOM 7700 N N . GLY B 1 401 ? 40.156 -3.037 -8.836 1 67.31 401 GLY B N 1
ATOM 7701 C CA . GLY B 1 401 ? 40.625 -4.098 -9.719 1 67.31 401 GLY B CA 1
ATOM 7702 C C . GLY B 1 401 ? 40.531 -5.473 -9.094 1 67.31 401 GLY B C 1
ATOM 7703 O O . GLY B 1 401 ? 41.219 -6.398 -9.531 1 67.31 401 GLY B O 1
ATOM 7704 N N . GLN B 1 402 ? 39.906 -5.699 -7.969 1 82.81 402 GLN B N 1
ATOM 7705 C CA . GLN B 1 402 ? 39.812 -7.02 -7.348 1 82.81 402 GLN B CA 1
ATOM 7706 C C . GLN B 1 402 ? 38.625 -7.812 -7.898 1 82.81 402 GLN B C 1
ATOM 7708 O O . GLN B 1 402 ? 37.5 -7.395 -7.77 1 82.81 402 GLN B O 1
ATOM 7713 N N . TYR B 1 403 ? 39.031 -8.906 -8.602 1 91.31 403 TYR B N 1
ATOM 7714 C CA . TYR B 1 403 ? 38.031 -9.773 -9.203 1 91.31 403 TYR B CA 1
ATOM 7715 C C . TYR B 1 403 ? 38 -11.133 -8.516 1 91.31 403 TYR B C 1
ATOM 7717 O O . TYR B 1 403 ? 39 -11.562 -7.934 1 91.31 403 TYR B O 1
ATOM 7725 N N . ARG B 1 404 ? 36.938 -11.727 -8.602 1 92.62 404 ARG B N 1
ATOM 7726 C CA . ARG B 1 404 ? 36.75 -13.031 -7.969 1 92.62 404 ARG B CA 1
ATOM 7727 C C . ARG B 1 404 ? 36.625 -14.125 -9.016 1 92.62 404 ARG B C 1
ATOM 7729 O O . ARG B 1 404 ? 36.281 -13.852 -10.172 1 92.62 404 ARG B O 1
ATOM 7736 N N . SER B 1 405 ? 36.875 -15.359 -8.5 1 94.31 405 SER B N 1
ATOM 7737 C CA . SER B 1 405 ? 36.844 -16.484 -9.43 1 94.31 405 SER B CA 1
ATOM 7738 C C . SER B 1 405 ? 35.75 -17.469 -9.07 1 94.31 405 SER B C 1
ATOM 7740 O O . SER B 1 405 ? 35.5 -18.422 -9.805 1 94.31 405 SER B O 1
ATOM 7742 N N . SER B 1 406 ? 35.094 -17.25 -8.016 1 96.62 406 SER B N 1
ATOM 7743 C CA . SER B 1 406 ? 34.031 -18.156 -7.613 1 96.62 406 SER B CA 1
ATOM 7744 C C . SER B 1 406 ? 32.906 -17.422 -6.891 1 96.62 406 SER B C 1
ATOM 7746 O O . SER B 1 406 ? 33.094 -16.281 -6.449 1 96.62 406 SER B O 1
ATOM 7748 N N . LEU B 1 407 ? 31.812 -18 -6.871 1 97.44 407 LEU B N 1
ATOM 7749 C CA . LEU B 1 407 ? 30.609 -17.469 -6.227 1 97.44 407 LEU B CA 1
ATOM 7750 C C . LEU B 1 407 ? 29.766 -18.594 -5.656 1 97.44 407 LEU B C 1
ATOM 7752 O O . LEU B 1 407 ? 29.453 -19.562 -6.355 1 97.44 407 LEU B O 1
ATOM 7756 N N . HIS B 1 408 ? 29.484 -18.516 -4.383 1 98 408 HIS B N 1
ATOM 7757 C CA . HIS B 1 408 ? 28.625 -19.484 -3.705 1 98 408 HIS B CA 1
ATOM 7758 C C . HIS B 1 408 ? 27.562 -18.797 -2.861 1 98 408 HIS B C 1
ATOM 7760 O O . HIS B 1 408 ? 27.891 -18.078 -1.913 1 98 408 HIS B O 1
ATOM 7766 N N . ILE B 1 409 ? 26.297 -19 -3.215 1 98.25 409 ILE B N 1
ATOM 7767 C CA . ILE B 1 409 ? 25.203 -18.328 -2.525 1 98.25 409 ILE B CA 1
ATOM 7768 C C . ILE B 1 409 ? 24.25 -19.375 -1.956 1 98.25 409 ILE B C 1
ATOM 7770 O O . ILE B 1 409 ? 23.844 -20.297 -2.66 1 98.25 409 ILE B O 1
ATOM 7774 N N . ASN B 1 410 ? 23.875 -19.297 -0.67 1 97.69 410 ASN B N 1
ATOM 7775 C CA . ASN B 1 410 ? 22.797 -20.062 -0.043 1 97.69 410 ASN B CA 1
ATOM 7776 C C . ASN B 1 410 ? 21.469 -19.328 -0.134 1 97.69 410 ASN B C 1
ATOM 7778 O O . ASN B 1 410 ? 21.109 -18.547 0.763 1 97.69 410 ASN B O 1
ATOM 7782 N N . CYS B 1 411 ? 20.766 -19.641 -1.167 1 97.75 411 CYS B N 1
ATOM 7783 C CA . CYS B 1 411 ? 19.594 -18.859 -1.531 1 97.75 411 CYS B CA 1
ATOM 7784 C C . CYS B 1 411 ? 18.469 -19.078 -0.533 1 97.75 411 CYS B C 1
ATOM 7786 O O . CYS B 1 411 ? 17.969 -20.203 -0.395 1 97.75 411 CYS B O 1
ATOM 7788 N N . GLY B 1 412 ? 18.062 -18.047 0.144 1 94.38 412 GLY B N 1
ATOM 7789 C CA . GLY B 1 412 ? 16.953 -18.109 1.074 1 94.38 412 GLY B CA 1
ATOM 7790 C C . GLY B 1 412 ? 17.359 -18.484 2.484 1 94.38 412 GLY B C 1
ATOM 7791 O O . GLY B 1 412 ? 16.516 -18.641 3.365 1 94.38 412 GLY B O 1
ATOM 7792 N N . ASP B 1 413 ? 18.609 -18.562 2.721 1 93.94 413 ASP B N 1
ATOM 7793 C CA . ASP B 1 413 ? 19.031 -19.031 4.039 1 93.94 413 ASP B CA 1
ATOM 7794 C C . ASP B 1 413 ? 20.328 -18.344 4.477 1 93.94 413 ASP B C 1
ATOM 7796 O O . ASP B 1 413 ? 20.875 -17.531 3.74 1 93.94 413 ASP B O 1
ATOM 7800 N N . LYS B 1 414 ? 20.766 -18.688 5.684 1 91.38 414 LYS B N 1
ATOM 7801 C CA . LYS B 1 414 ? 21.969 -18.141 6.266 1 91.38 414 LYS B CA 1
ATOM 7802 C C . LYS B 1 414 ? 23.219 -18.781 5.672 1 91.38 414 LYS B C 1
ATOM 7804 O O . LYS B 1 414 ? 23.109 -19.719 4.883 1 91.38 414 LYS B O 1
ATOM 7809 N N . GLU B 1 415 ? 24.312 -18.234 6.062 1 93.5 415 GLU B N 1
ATOM 7810 C CA . GLU B 1 415 ? 25.594 -18.766 5.613 1 93.5 415 GLU B CA 1
ATOM 7811 C C . GLU B 1 415 ? 25.766 -20.219 5.992 1 93.5 415 GLU B C 1
ATOM 7813 O O . GLU B 1 415 ? 25.344 -20.641 7.078 1 93.5 415 GLU B O 1
ATOM 7818 N N . ALA B 1 416 ? 26.344 -21 5.098 1 94.94 416 ALA B N 1
ATOM 7819 C CA . ALA B 1 416 ? 26.594 -22.406 5.34 1 94.94 416 ALA B CA 1
ATOM 7820 C C . ALA B 1 416 ? 27.969 -22.812 4.785 1 94.94 416 ALA B C 1
ATOM 7822 O O . ALA B 1 416 ? 28.438 -22.25 3.801 1 94.94 416 ALA B O 1
ATOM 7823 N N . ILE B 1 417 ? 28.578 -23.719 5.465 1 94.75 417 ILE B N 1
ATOM 7824 C CA . ILE B 1 417 ? 29.828 -24.297 4.98 1 94.75 417 ILE B CA 1
ATOM 7825 C C . ILE B 1 417 ? 29.594 -25.75 4.574 1 94.75 417 ILE B C 1
ATOM 7827 O O . ILE B 1 417 ? 29.234 -26.594 5.406 1 94.75 417 ILE B O 1
ATOM 7831 N N . VAL B 1 418 ? 29.781 -25.984 3.398 1 94.06 418 VAL B N 1
ATOM 7832 C CA . VAL B 1 418 ? 29.609 -27.328 2.855 1 94.06 418 VAL B CA 1
ATOM 7833 C C . VAL B 1 418 ? 30.875 -27.781 2.15 1 94.06 418 VAL B C 1
ATOM 7835 O O . VAL B 1 418 ? 31.328 -27.141 1.192 1 94.06 418 VAL B O 1
ATOM 7838 N N . ASN B 1 419 ? 31.484 -28.891 2.609 1 91 419 ASN B N 1
ATOM 7839 C CA . ASN B 1 419 ? 32.719 -29.438 2.045 1 91 419 ASN B CA 1
ATOM 7840 C C . ASN B 1 419 ? 33.812 -28.375 1.959 1 91 419 ASN B C 1
ATOM 7842 O O . ASN B 1 419 ? 34.438 -28.219 0.917 1 91 419 ASN B O 1
ATOM 7846 N N . GLY B 1 420 ? 33.812 -27.531 2.881 1 92.31 420 GLY B N 1
ATOM 7847 C CA . GLY B 1 420 ? 34.875 -26.516 2.986 1 92.31 420 GLY B CA 1
ATOM 7848 C C . GLY B 1 420 ? 34.562 -25.266 2.195 1 92.31 420 GLY B C 1
ATOM 7849 O O . GLY B 1 420 ? 35.344 -24.312 2.225 1 92.31 420 GLY B O 1
ATOM 7850 N N . VAL B 1 421 ? 33.469 -25.266 1.508 1 94.94 421 VAL B N 1
ATOM 7851 C CA . VAL B 1 421 ? 33.094 -24.094 0.71 1 94.94 421 VAL B CA 1
ATOM 7852 C C . VAL B 1 421 ? 32.062 -23.281 1.455 1 94.94 421 VAL B C 1
ATOM 7854 O O . VAL B 1 421 ? 31.031 -23.828 1.897 1 94.94 421 VAL B O 1
ATOM 7857 N N . LYS B 1 422 ? 32.312 -22.031 1.56 1 96.12 422 LYS B N 1
ATOM 7858 C CA . LYS B 1 422 ? 31.391 -21.125 2.23 1 96.12 422 LYS B CA 1
ATOM 7859 C C . LYS B 1 422 ? 30.344 -20.609 1.26 1 96.12 422 LYS B C 1
ATOM 7861 O O . LYS B 1 422 ? 30.672 -20.031 0.223 1 96.12 422 LYS B O 1
ATOM 7866 N N . TYR B 1 423 ? 29.125 -20.828 1.566 1 97.44 423 TYR B N 1
ATOM 7867 C CA . TYR B 1 423 ? 27.984 -20.25 0.847 1 97.44 423 TYR B CA 1
ATOM 7868 C C . TYR B 1 423 ? 27.453 -19.016 1.563 1 97.44 423 TYR B C 1
ATOM 7870 O O . TYR B 1 423 ? 27.078 -19.094 2.734 1 97.44 423 TYR B O 1
ATOM 7878 N N . GLU B 1 424 ? 27.391 -17.953 0.851 1 96.25 424 GLU B N 1
ATOM 7879 C CA . GLU B 1 424 ? 27.016 -16.672 1.445 1 96.25 424 GLU B CA 1
ATOM 7880 C C . GLU B 1 424 ? 25.516 -16.609 1.708 1 96.25 424 GLU B C 1
ATOM 7882 O O . GLU B 1 424 ? 24.734 -17.234 0.997 1 96.25 424 GLU B O 1
ATOM 7887 N N . THR B 1 425 ? 25.172 -15.805 2.637 1 93.25 425 THR B N 1
ATOM 7888 C CA . THR B 1 425 ? 23.812 -15.68 3.141 1 93.25 425 THR B CA 1
ATOM 7889 C C . THR B 1 425 ? 22.938 -14.906 2.154 1 93.25 425 THR B C 1
ATOM 7891 O O . THR B 1 425 ? 23.391 -13.938 1.54 1 93.25 425 THR B O 1
ATOM 7894 N N . ASP B 1 426 ? 21.734 -15.375 1.894 1 93.56 426 ASP B N 1
ATOM 7895 C CA . ASP B 1 426 ? 20.609 -14.703 1.235 1 93.56 426 ASP B CA 1
ATOM 7896 C C . ASP B 1 426 ? 19.328 -14.859 2.047 1 93.56 426 ASP B C 1
ATOM 7898 O O . ASP B 1 426 ? 18.562 -15.805 1.843 1 93.56 426 ASP B O 1
ATOM 7902 N N . THR B 1 427 ? 19.047 -13.867 2.887 1 89.81 427 THR B N 1
ATOM 7903 C CA . THR B 1 427 ? 17.906 -14.047 3.791 1 89.81 427 THR B CA 1
ATOM 7904 C C . THR B 1 427 ? 16.906 -12.914 3.633 1 89.81 427 THR B C 1
ATOM 7906 O O . THR B 1 427 ? 16.047 -12.711 4.5 1 89.81 427 THR B O 1
ATOM 7909 N N . VAL B 1 428 ? 17 -12.148 2.543 1 87 428 VAL B N 1
ATOM 7910 C CA . VAL B 1 428 ? 16.062 -11.047 2.318 1 87 428 VAL B CA 1
ATOM 7911 C C . VAL B 1 428 ? 14.633 -11.586 2.25 1 87 428 VAL B C 1
ATOM 7913 O O . VAL B 1 428 ? 14.312 -12.406 1.387 1 87 428 VAL B O 1
ATOM 7916 N N . PRO B 1 429 ? 13.789 -11.141 3.066 1 84.94 429 PRO B N 1
ATOM 7917 C CA . PRO B 1 429 ? 12.461 -11.758 3.115 1 84.94 429 PRO B CA 1
ATOM 7918 C C . PRO B 1 429 ? 11.523 -11.227 2.033 1 84.94 429 PRO B C 1
ATOM 7920 O O . PRO B 1 429 ? 10.555 -11.891 1.668 1 84.94 429 PRO B O 1
ATOM 7923 N N . LYS B 1 430 ? 11.727 -9.984 1.521 1 85.5 430 LYS B N 1
ATOM 7924 C CA . LYS B 1 430 ? 10.867 -9.359 0.517 1 85.5 430 LYS B CA 1
ATOM 7925 C C . LYS B 1 430 ? 11.289 -9.766 -0.893 1 85.5 430 LYS B C 1
ATOM 7927 O O . LYS B 1 430 ? 12.375 -10.312 -1.091 1 85.5 430 LYS B O 1
ATOM 7932 N N . GLY B 1 431 ? 10.289 -9.5 -1.777 1 76.38 431 GLY B N 1
ATOM 7933 C CA . GLY B 1 431 ? 10.68 -9.906 -3.117 1 76.38 431 GLY B CA 1
ATOM 7934 C C . GLY B 1 431 ? 9.891 -9.203 -4.207 1 76.38 431 GLY B C 1
ATOM 7935 O O . GLY B 1 431 ? 10.195 -9.344 -5.391 1 76.38 431 GLY B O 1
ATOM 7936 N N . ALA B 1 432 ? 8.789 -8.359 -3.719 1 74.56 432 ALA B N 1
ATOM 7937 C CA . ALA B 1 432 ? 8.031 -7.676 -4.762 1 74.56 432 ALA B CA 1
ATOM 7938 C C . ALA B 1 432 ? 8.789 -6.453 -5.281 1 74.56 432 ALA B C 1
ATOM 7940 O O . ALA B 1 432 ? 8.898 -5.441 -4.586 1 74.56 432 ALA B O 1
ATOM 7941 N N . SER B 1 433 ? 9.617 -6.617 -6.398 1 84.44 433 SER B N 1
ATOM 7942 C CA . SER B 1 433 ? 10.367 -5.543 -7.043 1 84.44 433 SER B CA 1
ATOM 7943 C C . SER B 1 433 ? 11.523 -5.074 -6.168 1 84.44 433 SER B C 1
ATOM 7945 O O . SER B 1 433 ? 11.625 -3.887 -5.848 1 84.44 433 SER B O 1
ATOM 7947 N N . VAL B 1 434 ? 12.391 -5.895 -5.805 1 88.81 434 VAL B N 1
ATOM 7948 C CA . VAL B 1 434 ? 13.484 -5.625 -4.883 1 88.81 434 VAL B CA 1
ATOM 7949 C C . VAL B 1 434 ? 14.82 -5.852 -5.586 1 88.81 434 VAL B C 1
ATOM 7951 O O . VAL B 1 434 ? 14.969 -6.801 -6.363 1 88.81 434 VAL B O 1
ATOM 7954 N N . LEU B 1 435 ? 15.734 -4.898 -5.324 1 92.19 435 LEU B N 1
ATOM 7955 C CA . LEU B 1 435 ? 17.141 -5.117 -5.609 1 92.19 435 LEU B CA 1
ATOM 7956 C C . LEU B 1 435 ? 17.938 -5.285 -4.316 1 92.19 435 LEU B C 1
ATOM 7958 O O . LEU B 1 435 ? 17.859 -4.445 -3.416 1 92.19 435 LEU B O 1
ATOM 7962 N N . TYR B 1 436 ? 18.562 -6.398 -4.164 1 91.5 436 TYR B N 1
ATOM 7963 C CA . TYR B 1 436 ? 19.484 -6.625 -3.057 1 91.5 436 TYR B CA 1
ATOM 7964 C C . TYR B 1 436 ? 20.922 -6.715 -3.553 1 91.5 436 TYR B C 1
ATOM 7966 O O . TYR B 1 436 ? 21.219 -7.441 -4.508 1 91.5 436 TYR B O 1
ATOM 7974 N N . VAL B 1 437 ? 21.734 -5.949 -2.938 1 90.5 437 VAL B N 1
ATOM 7975 C CA . VAL B 1 437 ? 23.172 -6.039 -3.148 1 90.5 437 VAL B CA 1
ATOM 7976 C C . VAL B 1 437 ? 23.859 -6.492 -1.862 1 90.5 437 VAL B C 1
ATOM 7978 O O . VAL B 1 437 ? 23.688 -5.871 -0.811 1 90.5 437 VAL B O 1
ATOM 7981 N N . ASN B 1 438 ? 24.578 -7.551 -1.992 1 89.81 438 ASN B N 1
ATOM 7982 C CA . ASN B 1 438 ? 25.234 -8.062 -0.799 1 89.81 438 ASN B CA 1
ATOM 7983 C C . ASN B 1 438 ? 26.281 -7.082 -0.268 1 89.81 438 ASN B C 1
ATOM 7985 O O . ASN B 1 438 ? 26.875 -6.324 -1.037 1 89.81 438 ASN B O 1
ATOM 7989 N N . PRO B 1 439 ? 26.625 -7.078 0.996 1 81.12 439 PRO B N 1
ATOM 7990 C CA . PRO B 1 439 ? 27.562 -6.125 1.605 1 81.12 439 PRO B CA 1
ATOM 7991 C C . PRO B 1 439 ? 28.922 -6.137 0.938 1 81.12 439 PRO B C 1
ATOM 7993 O O . PRO B 1 439 ? 29.578 -5.09 0.841 1 81.12 439 PRO B O 1
ATOM 7996 N N . GLY B 1 440 ? 29.328 -7.293 0.463 1 82.06 440 GLY B N 1
ATOM 7997 C CA . GLY B 1 440 ? 30.609 -7.383 -0.216 1 82.06 440 GLY B CA 1
ATOM 7998 C C . GLY B 1 440 ? 30.562 -6.934 -1.664 1 82.06 440 GLY B C 1
ATOM 7999 O O . GLY B 1 440 ? 31.594 -6.867 -2.342 1 82.06 440 GLY B O 1
ATOM 8000 N N . SER B 1 441 ? 29.422 -6.586 -2.127 1 86.94 441 SER B N 1
ATOM 8001 C CA . SER B 1 441 ? 29.141 -6.117 -3.48 1 86.94 441 SER B CA 1
ATOM 8002 C C . SER B 1 441 ? 29.656 -7.102 -4.523 1 86.94 441 SER B C 1
ATOM 8004 O O . SER B 1 441 ? 30.156 -6.699 -5.582 1 86.94 441 SER B O 1
ATOM 8006 N N . ASN B 1 442 ? 29.688 -8.336 -4.215 1 92.5 442 ASN B N 1
ATOM 8007 C CA . ASN B 1 442 ? 30.172 -9.336 -5.168 1 92.5 442 ASN B CA 1
ATOM 8008 C C . ASN B 1 442 ? 29 -10.078 -5.82 1 92.5 442 ASN B C 1
ATOM 8010 O O . ASN B 1 442 ? 29.203 -10.789 -6.809 1 92.5 442 ASN B O 1
ATOM 8014 N N . TRP B 1 443 ? 27.875 -9.969 -5.273 1 95.69 443 TRP B N 1
ATOM 8015 C CA . TRP B 1 443 ? 26.688 -10.508 -5.941 1 95.69 443 TRP B CA 1
ATOM 8016 C C . TRP B 1 443 ? 25.453 -9.695 -5.582 1 95.69 443 TRP B C 1
ATOM 8018 O O . TRP B 1 443 ? 25.469 -8.891 -4.652 1 95.69 443 TRP B O 1
ATOM 8028 N N . ALA B 1 444 ? 24.422 -9.828 -6.352 1 95.44 444 ALA B N 1
ATOM 8029 C CA . ALA B 1 444 ? 23.141 -9.156 -6.164 1 95.44 444 ALA B CA 1
ATOM 8030 C C . ALA B 1 444 ? 22 -9.984 -6.746 1 95.44 444 ALA B C 1
ATOM 8032 O O . ALA B 1 444 ? 22.234 -10.961 -7.469 1 95.44 444 ALA B O 1
ATOM 8033 N N . PHE B 1 445 ? 20.828 -9.672 -6.332 1 95.88 445 PHE B N 1
ATOM 8034 C CA . PHE B 1 445 ? 19.703 -10.219 -7.074 1 95.88 445 PHE B CA 1
ATOM 8035 C C . PHE B 1 445 ? 18.625 -9.164 -7.266 1 95.88 445 PHE B C 1
ATOM 8037 O O . PHE B 1 445 ? 18.531 -8.203 -6.496 1 95.88 445 PHE B O 1
ATOM 8044 N N . SER B 1 446 ? 17.906 -9.273 -8.312 1 95.88 446 SER B N 1
ATOM 8045 C CA . SER B 1 446 ? 16.719 -8.484 -8.633 1 95.88 446 SER B CA 1
ATOM 8046 C C . SER B 1 446 ? 15.484 -9.367 -8.766 1 95.88 446 SER B C 1
ATOM 8048 O O . SER B 1 446 ? 15.508 -10.359 -9.492 1 95.88 446 SER B O 1
ATOM 8050 N N . SER B 1 447 ? 14.531 -9.07 -7.992 1 94.25 447 SER B N 1
ATOM 8051 C CA . SER B 1 447 ? 13.289 -9.844 -8.008 1 94.25 447 SER B CA 1
ATOM 8052 C C . SER B 1 447 ? 12.109 -8.984 -8.438 1 94.25 447 SER B C 1
ATOM 8054 O O . SER B 1 447 ? 12.047 -7.801 -8.109 1 94.25 447 SER B O 1
ATOM 8056 N N . THR B 1 448 ? 11.203 -9.586 -9.242 1 94.06 448 THR B N 1
ATOM 8057 C CA . THR B 1 448 ? 10.016 -8.891 -9.711 1 94.06 448 THR B CA 1
ATOM 8058 C C . THR B 1 448 ? 8.773 -9.773 -9.547 1 94.06 448 THR B C 1
ATOM 8060 O O . THR B 1 448 ? 8.852 -10.992 -9.719 1 94.06 448 THR B O 1
ATOM 8063 N N . GLY B 1 449 ? 7.613 -9.07 -9.203 1 94.88 449 GLY B N 1
ATOM 8064 C CA . GLY B 1 449 ? 6.328 -9.75 -9.18 1 94.88 449 GLY B CA 1
ATOM 8065 C C . GLY B 1 449 ? 5.793 -9.977 -7.781 1 94.88 449 GLY B C 1
ATOM 8066 O O . GLY B 1 449 ? 6.539 -9.875 -6.801 1 94.88 449 GLY B O 1
ATOM 8067 N N . ASN B 1 450 ? 4.535 -10.195 -7.66 1 94.44 450 ASN B N 1
ATOM 8068 C CA . ASN B 1 450 ? 3.873 -10.57 -6.418 1 94.44 450 ASN B CA 1
ATOM 8069 C C . ASN B 1 450 ? 3.002 -11.812 -6.602 1 94.44 450 ASN B C 1
ATOM 8071 O O . ASN B 1 450 ? 2.539 -12.086 -7.707 1 94.44 450 ASN B O 1
ATOM 8075 N N . PHE B 1 451 ? 2.875 -12.578 -5.531 1 95.56 451 PHE B N 1
ATOM 8076 C CA . PHE B 1 451 ? 1.968 -13.719 -5.578 1 95.56 451 PHE B CA 1
ATOM 8077 C C . PHE B 1 451 ? 0.516 -13.25 -5.586 1 95.56 451 PHE B C 1
ATOM 8079 O O . PHE B 1 451 ? 0.127 -12.398 -4.789 1 95.56 451 PHE B O 1
ATOM 8086 N N . MET B 1 452 ? -0.216 -13.836 -6.477 1 94.81 452 MET B N 1
ATOM 8087 C CA . MET B 1 452 ? -1.574 -13.344 -6.691 1 94.81 452 MET B CA 1
ATOM 8088 C C . MET B 1 452 ? -2.604 -14.336 -6.16 1 94.81 452 MET B C 1
ATOM 8090 O O . MET B 1 452 ? -2.32 -15.531 -6.051 1 94.81 452 MET B O 1
ATOM 8094 N N . ASP B 1 453 ? -3.822 -13.828 -5.777 1 93.75 453 ASP B N 1
ATOM 8095 C CA . ASP B 1 453 ? -5.059 -14.539 -5.48 1 93.75 453 ASP B CA 1
ATOM 8096 C C . ASP B 1 453 ? -4.98 -15.234 -4.125 1 93.75 453 ASP B C 1
ATOM 8098 O O . ASP B 1 453 ? -5.82 -16.078 -3.805 1 93.75 453 ASP B O 1
ATOM 8102 N N . ASN B 1 454 ? -3.996 -14.961 -3.232 1 91.06 454 ASN B N 1
ATOM 8103 C CA . ASN B 1 454 ? -3.867 -15.625 -1.939 1 91.06 454 ASN B CA 1
ATOM 8104 C C . ASN B 1 454 ? -4.328 -14.727 -0.797 1 91.06 454 ASN B C 1
ATOM 8106 O O . ASN B 1 454 ? -4.297 -15.125 0.367 1 91.06 454 ASN B O 1
ATOM 8110 N N . ASN B 1 455 ? -4.777 -13.539 -1.112 1 85.81 455 ASN B N 1
ATOM 8111 C CA . ASN B 1 455 ? -5.305 -12.57 -0.153 1 85.81 455 ASN B CA 1
ATOM 8112 C C . ASN B 1 455 ? -4.27 -12.219 0.909 1 85.81 455 ASN B C 1
ATOM 8114 O O . ASN B 1 455 ? -4.605 -12.062 2.084 1 85.81 455 ASN B O 1
ATOM 8118 N N . ILE B 1 456 ? -3.008 -12.344 0.53 1 84.44 456 ILE B N 1
ATOM 8119 C CA . ILE B 1 456 ? -1.896 -11.945 1.389 1 84.44 456 ILE B CA 1
ATOM 8120 C C . ILE B 1 456 ? -1.154 -10.766 0.764 1 84.44 456 ILE B C 1
ATOM 8122 O O . ILE B 1 456 ? -0.716 -10.844 -0.387 1 84.44 456 ILE B O 1
ATOM 8126 N N . ASN B 1 457 ? -1.103 -9.695 1.521 1 78.19 457 ASN B N 1
ATOM 8127 C CA . ASN B 1 457 ? -0.444 -8.5 0.998 1 78.19 457 ASN B CA 1
ATOM 8128 C C . ASN B 1 457 ? 1.074 -8.602 1.118 1 78.19 457 ASN B C 1
ATOM 8130 O O . ASN B 1 457 ? 1.804 -8.047 0.293 1 78.19 457 ASN B O 1
ATOM 8134 N N . ASP B 1 458 ? 1.519 -9.328 2.182 1 86.62 458 ASP B N 1
ATOM 8135 C CA . ASP B 1 458 ? 2.938 -9.398 2.518 1 86.62 458 ASP B CA 1
ATOM 8136 C C . ASP B 1 458 ? 3.447 -10.836 2.459 1 86.62 458 ASP B C 1
ATOM 8138 O O . ASP B 1 458 ? 3.822 -11.414 3.482 1 86.62 458 ASP B O 1
ATOM 8142 N N . ASP B 1 459 ? 3.588 -11.312 1.206 1 88.31 459 ASP B N 1
ATOM 8143 C CA . ASP B 1 459 ? 4.043 -12.688 1.021 1 88.31 459 ASP B CA 1
ATOM 8144 C C . ASP B 1 459 ? 5.508 -12.836 1.426 1 88.31 459 ASP B C 1
ATOM 8146 O O . ASP B 1 459 ? 6.262 -11.867 1.422 1 88.31 459 ASP B O 1
ATOM 8150 N N . SER B 1 460 ? 5.93 -14.078 1.847 1 88.44 460 SER B N 1
ATOM 8151 C CA . SER B 1 460 ? 7.34 -14.422 2.01 1 88.44 460 SER B CA 1
ATOM 8152 C C . SER B 1 460 ? 7.941 -14.914 0.699 1 88.44 460 SER B C 1
ATOM 8154 O O . SER B 1 460 ? 7.301 -15.664 -0.042 1 88.44 460 SER B O 1
ATOM 8156 N N . TYR B 1 461 ? 9.109 -14.539 0.47 1 93.5 461 TYR B N 1
ATOM 8157 C CA . TYR B 1 461 ? 9.773 -14.953 -0.759 1 93.5 461 TYR B CA 1
ATOM 8158 C C . TYR B 1 461 ? 10.867 -15.977 -0.467 1 93.5 461 TYR B C 1
ATOM 8160 O O . TYR B 1 461 ? 11.797 -16.141 -1.263 1 93.5 461 TYR B O 1
ATOM 8168 N N . ILE B 1 462 ? 10.805 -16.531 0.73 1 93.69 462 ILE B N 1
ATOM 8169 C CA . ILE B 1 462 ? 11.633 -17.656 1.145 1 93.69 462 ILE B CA 1
ATOM 8170 C C . ILE B 1 462 ? 10.75 -18.828 1.552 1 93.69 462 ILE B C 1
ATOM 8172 O O . ILE B 1 462 ? 9.789 -18.656 2.307 1 93.69 462 ILE B O 1
ATOM 8176 N N . ALA B 1 463 ? 10.977 -19.938 0.966 1 94 463 ALA B N 1
ATOM 8177 C CA . ALA B 1 463 ? 10.289 -21.172 1.336 1 94 463 ALA B CA 1
ATOM 8178 C C . ALA B 1 463 ? 11.102 -21.969 2.354 1 94 463 ALA B C 1
ATOM 8180 O O . ALA B 1 463 ? 12.328 -21.953 2.316 1 94 463 ALA B O 1
ATOM 8181 N N . THR B 1 464 ? 10.492 -22.562 3.262 1 90.5 464 THR B N 1
ATOM 8182 C CA . THR B 1 464 ? 11.133 -23.406 4.273 1 90.5 464 THR B CA 1
ATOM 8183 C C . THR B 1 464 ? 10.617 -24.828 4.191 1 90.5 464 THR B C 1
ATOM 8185 O O . THR B 1 464 ? 9.414 -25.062 4.043 1 90.5 464 THR B O 1
ATOM 8188 N N . SER B 1 465 ? 11.555 -25.688 4.246 1 86.62 465 SER B N 1
ATOM 8189 C CA . SER B 1 465 ? 11.18 -27.094 4.168 1 86.62 465 SER B CA 1
ATOM 8190 C C . SER B 1 465 ? 10.406 -27.531 5.41 1 86.62 465 SER B C 1
ATOM 8192 O O . SER B 1 465 ? 10.742 -27.125 6.527 1 86.62 465 SER B O 1
ATOM 8194 N N . THR B 1 466 ? 9.492 -28.281 5.172 1 68.06 466 THR B N 1
ATOM 8195 C CA . THR B 1 466 ? 8.672 -28.812 6.258 1 68.06 466 THR B CA 1
ATOM 8196 C C . THR B 1 466 ? 9.281 -30.094 6.812 1 68.06 466 THR B C 1
ATOM 8198 O O . THR B 1 466 ? 8.945 -30.516 7.918 1 68.06 466 THR B O 1
ATOM 8201 N N . SER B 1 467 ? 10.25 -30.672 6.035 1 67.06 467 SER B N 1
ATOM 8202 C CA . SER B 1 467 ? 10.812 -31.953 6.449 1 67.06 467 SER B CA 1
ATOM 8203 C C . SER B 1 467 ? 12.328 -31.891 6.562 1 67.06 467 SER B C 1
ATOM 8205 O O . SER B 1 467 ? 12.977 -31.094 5.879 1 67.06 467 SER B O 1
ATOM 8207 N N . LYS B 1 468 ? 12.867 -32.438 7.695 1 63.03 468 LYS B N 1
ATOM 8208 C CA . LYS B 1 468 ? 14.32 -32.562 7.832 1 63.03 468 LYS B CA 1
ATOM 8209 C C . LYS B 1 468 ? 14.898 -33.406 6.707 1 63.03 468 LYS B C 1
ATOM 8211 O O . LYS B 1 468 ? 14.484 -34.562 6.516 1 63.03 468 LYS B O 1
ATOM 8216 N N . LEU B 1 469 ? 15.68 -32.875 5.789 1 67.25 469 LEU B N 1
ATOM 8217 C CA . LEU B 1 469 ? 16.266 -33.562 4.652 1 67.25 469 LEU B CA 1
ATOM 8218 C C . LEU B 1 469 ? 17.516 -34.344 5.074 1 67.25 469 LEU B C 1
ATOM 8220 O O . LEU B 1 469 ? 18.359 -33.812 5.793 1 67.25 469 LEU B O 1
ATOM 8224 N N . THR B 1 470 ? 17.531 -35.594 5.133 1 65 470 THR B N 1
ATOM 8225 C CA . THR B 1 470 ? 18.688 -36.406 5.484 1 65 470 THR B CA 1
ATOM 8226 C C . THR B 1 470 ? 19.562 -36.656 4.262 1 65 470 THR B C 1
ATOM 8228 O O . THR B 1 470 ? 19.656 -37.781 3.766 1 65 470 THR B O 1
ATOM 8231 N N . ILE B 1 471 ? 19.984 -35.656 3.682 1 70.5 471 ILE B N 1
ATOM 8232 C CA . ILE B 1 471 ? 20.844 -35.781 2.504 1 70.5 471 ILE B CA 1
ATOM 8233 C C . ILE B 1 471 ? 22.141 -35 2.717 1 70.5 471 ILE B C 1
ATOM 8235 O O . ILE B 1 471 ? 22.188 -34.125 3.564 1 70.5 471 ILE B O 1
ATOM 8239 N N . PRO B 1 472 ? 23.219 -35.5 2.135 1 71.12 472 PRO B N 1
ATOM 8240 C CA . PRO B 1 472 ? 24.438 -34.719 2.203 1 71.12 472 PRO B CA 1
ATOM 8241 C C . PRO B 1 472 ? 24.219 -33.25 1.833 1 71.12 472 PRO B C 1
ATOM 8243 O O . PRO B 1 472 ? 23.438 -32.938 0.929 1 71.12 472 PRO B O 1
ATOM 8246 N N . SER B 1 473 ? 24.797 -32.375 2.451 1 78.56 473 SER B N 1
ATOM 8247 C CA . SER B 1 473 ? 24.703 -30.922 2.236 1 78.56 473 SER B CA 1
ATOM 8248 C C . SER B 1 473 ? 23.297 -30.422 2.475 1 78.56 473 SER B C 1
ATOM 8250 O O . SER B 1 473 ? 22.812 -29.516 1.777 1 78.56 473 SER B O 1
ATOM 8252 N N . SER B 1 474 ? 22.641 -31.109 3.355 1 82.62 474 SER B N 1
ATOM 8253 C CA . SER B 1 474 ? 21.234 -30.828 3.639 1 82.62 474 SER B CA 1
ATOM 8254 C C . SER B 1 474 ? 21.031 -29.375 4.031 1 82.62 474 SER B C 1
ATOM 8256 O O . SER B 1 474 ? 19.938 -28.828 3.857 1 82.62 474 SER B O 1
ATOM 8258 N N . GLN B 1 475 ? 22.047 -28.797 4.348 1 87.06 475 GLN B N 1
ATOM 8259 C CA . GLN B 1 475 ? 21.938 -27.422 4.82 1 87.06 475 GLN B CA 1
ATOM 8260 C C . GLN B 1 475 ? 21.547 -26.469 3.686 1 87.06 475 GLN B C 1
ATOM 8262 O O . GLN B 1 475 ? 20.938 -25.422 3.918 1 87.06 475 GLN B O 1
ATOM 8267 N N . LEU B 1 476 ? 21.859 -26.875 2.479 1 93.25 476 LEU B N 1
ATOM 8268 C CA . LEU B 1 476 ? 21.594 -26.016 1.335 1 93.25 476 LEU B CA 1
ATOM 8269 C C . LEU B 1 476 ? 20.156 -26.156 0.858 1 93.25 476 LEU B C 1
ATOM 8271 O O . LEU B 1 476 ? 19.703 -25.375 0.01 1 93.25 476 LEU B O 1
ATOM 8275 N N . TYR B 1 477 ? 19.484 -27.078 1.484 1 93.81 477 TYR B N 1
ATOM 8276 C CA . TYR B 1 477 ? 18.188 -27.391 0.904 1 93.81 477 TYR B CA 1
ATOM 8277 C C . TYR B 1 477 ? 17.062 -27.219 1.934 1 93.81 477 TYR B C 1
ATOM 8279 O O . TYR B 1 477 ? 15.922 -27.594 1.685 1 93.81 477 TYR B O 1
ATOM 8287 N N . ALA B 1 478 ? 17.438 -26.672 3.057 1 92.5 478 ALA B N 1
ATOM 8288 C CA . ALA B 1 478 ? 16.438 -26.453 4.102 1 92.5 478 ALA B CA 1
ATOM 8289 C C . ALA B 1 478 ? 15.516 -25.297 3.744 1 92.5 478 ALA B C 1
ATOM 8291 O O . ALA B 1 478 ? 14.352 -25.266 4.141 1 92.5 478 ALA B O 1
ATOM 8292 N N . ARG B 1 479 ? 16.047 -24.328 3.104 1 94.25 479 ARG B N 1
ATOM 8293 C CA . ARG B 1 479 ? 15.312 -23.156 2.639 1 94.25 479 ARG B CA 1
ATOM 8294 C C . ARG B 1 479 ? 15.68 -22.812 1.198 1 94.25 479 ARG B C 1
ATOM 8296 O O . ARG B 1 479 ? 16.656 -23.328 0.66 1 94.25 479 ARG B O 1
ATOM 8303 N N . ALA B 1 480 ? 14.844 -22.062 0.566 1 96.69 480 ALA B N 1
ATOM 8304 C CA . ALA B 1 480 ? 15.07 -21.672 -0.823 1 96.69 480 ALA B CA 1
ATOM 8305 C C . ALA B 1 480 ? 14.398 -20.344 -1.13 1 96.69 480 ALA B C 1
ATOM 8307 O O . ALA B 1 480 ? 13.414 -19.969 -0.49 1 96.69 480 ALA B O 1
ATOM 8308 N N . ARG B 1 481 ? 14.977 -19.656 -2.053 1 97.38 481 ARG B N 1
ATOM 8309 C CA . ARG B 1 481 ? 14.359 -18.406 -2.48 1 97.38 481 ARG B CA 1
ATOM 8310 C C . ARG B 1 481 ? 13.281 -18.656 -3.527 1 97.38 481 ARG B C 1
ATOM 8312 O O . ARG B 1 481 ? 13.469 -19.453 -4.445 1 97.38 481 ARG B O 1
ATOM 8319 N N . LEU B 1 482 ? 12.18 -17.922 -3.309 1 95.88 482 LEU B N 1
ATOM 8320 C CA . LEU B 1 482 ? 11.016 -17.984 -4.184 1 95.88 482 LEU B CA 1
ATOM 8321 C C . LEU B 1 482 ? 10.867 -16.688 -4.98 1 95.88 482 LEU B C 1
ATOM 8323 O O . LEU B 1 482 ? 11.242 -15.617 -4.508 1 95.88 482 LEU B O 1
ATOM 8327 N N . SER B 1 483 ? 10.352 -16.844 -6.137 1 95.31 483 SER B N 1
ATOM 8328 C CA . SER B 1 483 ? 9.961 -15.672 -6.918 1 95.31 483 SER B CA 1
ATOM 8329 C C . SER B 1 483 ? 8.633 -15.898 -7.625 1 95.31 483 SER B C 1
ATOM 8331 O O . SER B 1 483 ? 8.383 -16.984 -8.156 1 95.31 483 SER B O 1
ATOM 8333 N N . PRO B 1 484 ? 7.754 -14.906 -7.594 1 95.62 484 PRO B N 1
ATOM 8334 C CA . PRO B 1 484 ? 6.445 -15.062 -8.234 1 95.62 484 PRO B CA 1
ATOM 8335 C C . PRO B 1 484 ? 6.508 -14.867 -9.75 1 95.62 484 PRO B C 1
ATOM 8337 O O . PRO B 1 484 ? 5.566 -15.234 -10.461 1 95.62 484 PRO B O 1
ATOM 8340 N N . LEU B 1 485 ? 7.566 -14.266 -10.258 1 96.88 485 LEU B N 1
ATOM 8341 C CA . LEU B 1 485 ? 7.598 -13.945 -11.68 1 96.88 485 LEU B CA 1
ATOM 8342 C C . LEU B 1 485 ? 9.016 -14.047 -12.227 1 96.88 485 LEU B C 1
ATOM 8344 O O . LEU B 1 485 ? 9.375 -15.062 -12.836 1 96.88 485 LEU B O 1
ATOM 8348 N N . SER B 1 486 ? 9.891 -13.125 -11.836 1 97.19 486 SER B N 1
ATOM 8349 C CA . SER B 1 486 ? 11.234 -13.055 -12.383 1 97.19 486 SER B CA 1
ATOM 8350 C C . SER B 1 486 ? 12.273 -12.828 -11.289 1 97.19 486 SER B C 1
ATOM 8352 O O . SER B 1 486 ? 12.07 -11.992 -10.398 1 97.19 486 SER B O 1
ATOM 8354 N N . LEU B 1 487 ? 13.312 -13.609 -11.297 1 97.81 487 LEU B N 1
ATOM 8355 C CA . LEU B 1 487 ? 14.422 -13.523 -10.344 1 97.81 487 LEU B CA 1
ATOM 8356 C C . LEU B 1 487 ? 15.758 -13.617 -11.062 1 97.81 487 LEU B C 1
ATOM 8358 O O . LEU B 1 487 ? 16.031 -14.609 -11.75 1 97.81 487 LEU B O 1
ATOM 8362 N N . THR B 1 488 ? 16.547 -12.594 -10.93 1 97.94 488 THR B N 1
ATOM 8363 C CA . THR B 1 488 ? 17.859 -12.578 -11.562 1 97.94 488 THR B CA 1
ATOM 8364 C C . THR B 1 488 ? 18.969 -12.453 -10.516 1 97.94 488 THR B C 1
ATOM 8366 O O . THR B 1 488 ? 18.984 -11.5 -9.734 1 97.94 488 THR B O 1
ATOM 8369 N N . TYR B 1 489 ? 19.812 -13.398 -10.453 1 98.12 489 TYR B N 1
ATOM 8370 C CA . TYR B 1 489 ? 21.031 -13.305 -9.656 1 98.12 489 TYR B CA 1
ATOM 8371 C C . TYR B 1 489 ? 22.188 -12.789 -10.5 1 98.12 489 TYR B C 1
ATOM 8373 O O . TYR B 1 489 ? 22.344 -13.18 -11.664 1 98.12 489 TYR B O 1
ATOM 8381 N N . TYR B 1 490 ? 23.031 -11.984 -9.883 1 97.31 490 TYR B N 1
ATOM 8382 C CA . TYR B 1 490 ? 24.234 -11.445 -10.508 1 97.31 490 TYR B CA 1
ATOM 8383 C C . TYR B 1 490 ? 25.484 -11.859 -9.734 1 97.31 490 TYR B C 1
ATOM 8385 O O . TYR B 1 490 ? 25.547 -11.688 -8.516 1 97.31 490 TYR B O 1
ATOM 8393 N N . GLY B 1 491 ? 26.406 -12.5 -10.398 1 97.06 491 GLY B N 1
ATOM 8394 C CA . GLY B 1 491 ? 27.797 -12.484 -9.938 1 97.06 491 GLY B CA 1
ATOM 8395 C C . GLY B 1 491 ? 28.562 -11.258 -10.398 1 97.06 491 GLY B C 1
ATOM 8396 O O . GLY B 1 491 ? 28.719 -11.031 -11.602 1 97.06 491 GLY B O 1
ATOM 8397 N N . LEU B 1 492 ? 29.016 -10.5 -9.453 1 95.25 492 LEU B N 1
ATOM 8398 C CA . LEU B 1 492 ? 29.641 -9.219 -9.773 1 95.25 492 LEU B CA 1
ATOM 8399 C C . LEU B 1 492 ? 31.156 -9.305 -9.586 1 95.25 492 LEU B C 1
ATOM 8401 O O . LEU B 1 492 ? 31.641 -10.039 -8.727 1 95.25 492 LEU B O 1
ATOM 8405 N N . CYS B 1 493 ? 31.906 -8.531 -10.414 1 94.5 493 CYS B N 1
ATOM 8406 C CA . CYS B 1 493 ? 33.344 -8.414 -10.359 1 94.5 493 CYS B CA 1
ATOM 8407 C C . CYS B 1 493 ? 34.031 -9.781 -10.469 1 94.5 493 CYS B C 1
ATOM 8409 O O . CYS B 1 493 ? 34.875 -10.117 -9.656 1 94.5 493 CYS B O 1
ATOM 8411 N N . MET B 1 494 ? 33.531 -10.523 -11.383 1 95.38 494 MET B N 1
ATOM 8412 C CA . MET B 1 494 ? 34.125 -11.828 -11.688 1 95.38 494 MET B CA 1
ATOM 8413 C C . MET B 1 494 ? 35.156 -11.703 -12.789 1 95.38 494 MET B C 1
ATOM 8415 O O . MET B 1 494 ? 35.031 -10.852 -13.672 1 95.38 494 MET B O 1
ATOM 8419 N N . HIS B 1 495 ? 36.188 -12.547 -12.734 1 93.94 495 HIS B N 1
ATOM 8420 C CA . HIS B 1 495 ? 37.125 -12.609 -13.852 1 93.94 495 HIS B CA 1
ATOM 8421 C C . HIS B 1 495 ? 36.406 -13.023 -15.133 1 93.94 495 HIS B C 1
ATOM 8423 O O . HIS B 1 495 ? 35.5 -13.867 -15.102 1 93.94 495 HIS B O 1
ATOM 8429 N N . ASN B 1 496 ? 36.844 -12.359 -16.203 1 94.56 496 ASN B N 1
ATOM 8430 C CA . ASN B 1 496 ? 36.344 -12.852 -17.469 1 94.56 496 ASN B CA 1
ATOM 8431 C C . ASN B 1 496 ? 36.875 -14.25 -17.781 1 94.56 496 ASN B C 1
ATOM 8433 O O . ASN B 1 496 ? 38.031 -14.555 -17.5 1 94.56 496 ASN B O 1
ATOM 8437 N N . GLY B 1 497 ? 36 -15.086 -18.281 1 95.69 497 GLY B N 1
ATOM 8438 C CA . GLY B 1 497 ? 36.406 -16.438 -18.609 1 95.69 497 GLY B CA 1
ATOM 8439 C C . GLY B 1 497 ? 35.281 -17.453 -18.547 1 95.69 497 GLY B C 1
ATOM 8440 O O . GLY B 1 497 ? 34.094 -17.062 -18.547 1 95.69 497 GLY B O 1
ATOM 8441 N N . SER B 1 498 ? 35.719 -18.703 -18.594 1 97.06 498 SER B N 1
ATOM 8442 C CA . SER B 1 498 ? 34.75 -19.797 -18.594 1 97.06 498 SER B CA 1
ATOM 8443 C C . SER B 1 498 ? 34.469 -20.281 -17.172 1 97.06 498 SER B C 1
ATOM 8445 O O . SER B 1 498 ? 35.406 -20.469 -16.375 1 97.06 498 SER B O 1
ATOM 8447 N N . TYR B 1 499 ? 33.219 -20.5 -16.953 1 98 499 TYR B N 1
ATOM 8448 C CA . TYR B 1 499 ? 32.812 -20.938 -15.617 1 98 499 TYR B CA 1
ATOM 8449 C C . TYR B 1 499 ? 31.859 -22.109 -15.695 1 98 499 TYR B C 1
ATOM 8451 O O . TYR B 1 499 ? 31.172 -22.297 -16.703 1 98 499 TYR B O 1
ATOM 8459 N N . THR B 1 500 ? 31.875 -22.922 -14.68 1 98.06 500 THR B N 1
ATOM 8460 C CA . THR B 1 500 ? 30.844 -23.922 -14.422 1 98.06 500 THR B CA 1
ATOM 8461 C C . THR B 1 500 ? 29.844 -23.422 -13.383 1 98.06 500 THR B C 1
ATOM 8463 O O . THR B 1 500 ? 30.234 -23.062 -12.266 1 98.06 500 THR B O 1
ATOM 8466 N N . VAL B 1 501 ? 28.609 -23.359 -13.805 1 98.44 501 VAL B N 1
ATOM 8467 C CA . VAL B 1 501 ? 27.531 -22.938 -12.922 1 98.44 501 VAL B CA 1
ATOM 8468 C C . VAL B 1 501 ? 26.734 -24.141 -12.445 1 98.44 501 VAL B C 1
ATOM 8470 O O . VAL B 1 501 ? 26.219 -24.922 -13.266 1 98.44 501 VAL B O 1
ATOM 8473 N N . LYS B 1 502 ? 26.641 -24.312 -11.156 1 98.12 502 LYS B N 1
ATOM 8474 C CA . LYS B 1 502 ? 25.828 -25.375 -10.547 1 98.12 502 LYS B CA 1
ATOM 8475 C C . LYS B 1 502 ? 24.625 -24.781 -9.812 1 98.12 502 LYS B C 1
ATOM 8477 O O . LYS B 1 502 ? 24.781 -23.984 -8.883 1 98.12 502 LYS B O 1
ATOM 8482 N N . LEU B 1 503 ? 23.5 -25.188 -10.273 1 98.69 503 LEU B N 1
ATOM 8483 C CA . LEU B 1 503 ? 22.266 -24.766 -9.641 1 98.69 503 LEU B CA 1
ATOM 8484 C C . LEU B 1 503 ? 21.672 -25.891 -8.789 1 98.69 503 LEU B C 1
ATOM 8486 O O . LEU B 1 503 ? 21.438 -27 -9.289 1 98.69 503 LEU B O 1
ATOM 8490 N N . HIS B 1 504 ? 21.453 -25.578 -7.512 1 97.62 504 HIS B N 1
ATOM 8491 C CA . HIS B 1 504 ? 20.906 -26.531 -6.566 1 97.62 504 HIS B CA 1
ATOM 8492 C C . HIS B 1 504 ? 19.406 -26.344 -6.379 1 97.62 504 HIS B C 1
ATOM 8494 O O . HIS B 1 504 ? 18.969 -25.234 -6.055 1 97.62 504 HIS B O 1
ATOM 8500 N N . PHE B 1 505 ? 18.703 -27.5 -6.582 1 97.5 505 PHE B N 1
ATOM 8501 C CA . PHE B 1 505 ? 17.25 -27.422 -6.453 1 97.5 505 PHE B CA 1
ATOM 8502 C C . PHE B 1 505 ? 16.734 -28.516 -5.516 1 97.5 505 PHE B C 1
ATOM 8504 O O . PHE B 1 505 ? 17.312 -29.594 -5.434 1 97.5 505 PHE B O 1
ATOM 8511 N N . ALA B 1 506 ? 15.672 -28.141 -4.812 1 95.62 506 ALA B N 1
ATOM 8512 C CA . ALA B 1 506 ? 14.805 -29.094 -4.117 1 95.62 506 ALA B CA 1
ATOM 8513 C C . ALA B 1 506 ? 13.391 -28.547 -3.977 1 95.62 506 ALA B C 1
ATOM 8515 O O . ALA B 1 506 ? 13.195 -27.406 -3.561 1 95.62 506 ALA B O 1
ATOM 8516 N N . GLU B 1 507 ? 12.445 -29.359 -4.402 1 95.94 507 GLU B N 1
ATOM 8517 C CA . GLU B 1 507 ? 11.062 -28.953 -4.172 1 95.94 507 GLU B CA 1
ATOM 8518 C C . GLU B 1 507 ? 10.664 -29.141 -2.711 1 95.94 507 GLU B C 1
ATOM 8520 O O . GLU B 1 507 ? 10.383 -30.266 -2.285 1 95.94 507 GLU B O 1
ATOM 8525 N N . ILE B 1 508 ? 10.633 -28.016 -1.995 1 93.88 508 ILE B N 1
ATOM 8526 C CA . ILE B 1 508 ? 10.438 -28.156 -0.555 1 93.88 508 ILE B CA 1
ATOM 8527 C C . ILE B 1 508 ? 9.086 -27.562 -0.156 1 93.88 508 ILE B C 1
ATOM 8529 O O . ILE B 1 508 ? 8.797 -27.422 1.033 1 93.88 508 ILE B O 1
ATOM 8533 N N . VAL B 1 509 ? 8.289 -27.219 -1.12 1 93.94 509 VAL B N 1
ATOM 8534 C CA . VAL B 1 509 ? 6.977 -26.641 -0.863 1 93.94 509 VAL B CA 1
ATOM 8535 C C . VAL B 1 509 ? 5.902 -27.719 -0.972 1 93.94 509 VAL B C 1
ATOM 8537 O O . VAL B 1 509 ? 5.062 -27.859 -0.078 1 93.94 509 VAL B O 1
ATOM 8540 N N . PHE B 1 510 ? 5.902 -28.469 -2.021 1 94.69 510 PHE B N 1
ATOM 8541 C CA . PHE B 1 510 ? 4.98 -29.594 -2.188 1 94.69 510 PHE B CA 1
ATOM 8542 C C . PHE B 1 510 ? 5.453 -30.812 -1.396 1 94.69 510 PHE B C 1
ATOM 8544 O O . PHE B 1 510 ? 6.66 -31.016 -1.233 1 94.69 510 PHE B O 1
ATOM 8551 N N . THR B 1 511 ? 4.535 -31.562 -0.977 1 92.19 511 THR B N 1
ATOM 8552 C CA . THR B 1 511 ? 4.887 -32.688 -0.12 1 92.19 511 THR B CA 1
ATOM 8553 C C . THR B 1 511 ? 4.996 -33.969 -0.935 1 92.19 511 THR B C 1
ATOM 8555 O O . THR B 1 511 ? 4.602 -34 -2.102 1 92.19 511 THR B O 1
ATOM 8558 N N . ASN B 1 512 ? 5.672 -34.938 -0.298 1 89.62 512 ASN B N 1
ATOM 8559 C CA . ASN B 1 512 ? 5.727 -36.281 -0.827 1 89.62 512 ASN B CA 1
ATOM 8560 C C . ASN B 1 512 ? 4.863 -37.25 -0.009 1 89.62 512 ASN B C 1
ATOM 8562 O O . ASN B 1 512 ? 5.379 -38.188 0.606 1 89.62 512 ASN B O 1
ATOM 8566 N N . ASP B 1 513 ? 3.619 -36.969 0.024 1 91.5 513 ASP B N 1
ATOM 8567 C CA . ASP B 1 513 ? 2.67 -37.75 0.786 1 91.5 513 ASP B CA 1
ATOM 8568 C C . ASP B 1 513 ? 1.408 -38.031 -0.029 1 91.5 513 ASP B C 1
ATOM 8570 O O . ASP B 1 513 ? 1.392 -37.844 -1.245 1 91.5 513 ASP B O 1
ATOM 8574 N N . SER B 1 514 ? 0.489 -38.688 0.623 1 93.12 514 SER B N 1
ATOM 8575 C CA . SER B 1 514 ? -0.749 -39.031 -0.062 1 93.12 514 SER B CA 1
ATOM 8576 C C . SER B 1 514 ? -1.845 -38.031 0.206 1 93.12 514 SER B C 1
ATOM 8578 O O . SER B 1 514 ? -2.984 -38.375 0.501 1 93.12 514 SER B O 1
ATOM 8580 N N . THR B 1 515 ? -1.441 -36.781 0.136 1 95.81 515 THR B N 1
ATOM 8581 C CA . THR B 1 515 ? -2.395 -35.688 0.252 1 95.81 515 THR B CA 1
ATOM 8582 C C . THR B 1 515 ? -2.387 -34.812 -1.01 1 95.81 515 THR B C 1
ATOM 8584 O O . THR B 1 515 ? -1.482 -34.938 -1.84 1 95.81 515 THR B O 1
ATOM 8587 N N . TYR B 1 516 ? -3.379 -34 -1.085 1 96.62 516 TYR B N 1
ATOM 8588 C CA . TYR B 1 516 ? -3.484 -33.125 -2.26 1 96.62 516 TYR B CA 1
ATOM 8589 C C . TYR B 1 516 ? -2.314 -32.156 -2.328 1 96.62 516 TYR B C 1
ATOM 8591 O O . TYR B 1 516 ? -2.057 -31.562 -3.377 1 96.62 516 TYR B O 1
ATOM 8599 N N . CYS B 1 517 ? -1.556 -31.938 -1.302 1 95.5 517 CYS B N 1
ATOM 8600 C CA . CYS B 1 517 ? -0.388 -31.062 -1.265 1 95.5 517 CYS B CA 1
ATOM 8601 C C . CYS B 1 517 ? 0.723 -31.594 -2.16 1 95.5 517 CYS B C 1
ATOM 8603 O O . CYS B 1 517 ? 1.652 -30.859 -2.508 1 95.5 517 CYS B O 1
ATOM 8605 N N . SER B 1 518 ? 0.597 -32.844 -2.484 1 95.25 518 SER B N 1
ATOM 8606 C CA . SER B 1 518 ? 1.619 -33.469 -3.311 1 95.25 518 SER B CA 1
ATOM 8607 C C . SER B 1 518 ? 1.342 -33.25 -4.793 1 95.25 518 SER B C 1
ATOM 8609 O O . SER B 1 518 ? 2.16 -33.625 -5.641 1 95.25 518 SER B O 1
ATOM 8611 N N . LEU B 1 519 ? 0.269 -32.656 -5.145 1 96.75 519 LEU B N 1
ATOM 8612 C CA . LEU B 1 519 ? -0.185 -32.625 -6.531 1 96.75 519 LEU B CA 1
ATOM 8613 C C . LEU B 1 519 ? 0.341 -31.359 -7.234 1 96.75 519 LEU B C 1
ATOM 8615 O O . LEU B 1 519 ? 0.162 -31.203 -8.445 1 96.75 519 LEU B O 1
ATOM 8619 N N . GLY B 1 520 ? 0.982 -30.5 -6.547 1 96.62 520 GLY B N 1
ATOM 8620 C CA . GLY B 1 520 ? 1.491 -29.281 -7.145 1 96.62 520 GLY B CA 1
ATOM 8621 C C . GLY B 1 520 ? 2.551 -29.531 -8.203 1 96.62 520 GLY B C 1
ATOM 8622 O O . GLY B 1 520 ? 3.334 -30.469 -8.094 1 96.62 520 GLY B O 1
ATOM 8623 N N . LYS B 1 521 ? 2.529 -28.656 -9.18 1 96.19 521 LYS B N 1
ATOM 8624 C CA . LYS B 1 521 ? 3.529 -28.672 -10.242 1 96.19 521 LYS B CA 1
ATOM 8625 C C . LYS B 1 521 ? 4.152 -27.281 -10.43 1 96.19 521 LYS B C 1
ATOM 8627 O O . LYS B 1 521 ? 3.473 -26.344 -10.836 1 96.19 521 LYS B O 1
ATOM 8632 N N . ARG B 1 522 ? 5.367 -27.25 -10.164 1 97.25 522 ARG B N 1
ATOM 8633 C CA . ARG B 1 522 ? 6.121 -26.016 -10.359 1 97.25 522 ARG B CA 1
ATOM 8634 C C . ARG B 1 522 ? 6.914 -26.062 -11.656 1 97.25 522 ARG B C 1
ATOM 8636 O O . ARG B 1 522 ? 7.672 -27 -11.898 1 97.25 522 ARG B O 1
ATOM 8643 N N . LYS B 1 523 ? 6.719 -25.078 -12.508 1 97.31 523 LYS B N 1
ATOM 8644 C CA . LYS B 1 523 ? 7.426 -25 -13.781 1 97.31 523 LYS B CA 1
ATOM 8645 C C . LYS B 1 523 ? 7.973 -23.594 -14.008 1 97.31 523 LYS B C 1
ATOM 8647 O O . LYS B 1 523 ? 7.289 -22.594 -13.734 1 97.31 523 LYS B O 1
ATOM 8652 N N . PHE B 1 524 ? 9.195 -23.531 -14.43 1 98.38 524 PHE B N 1
ATOM 8653 C CA . PHE B 1 524 ? 9.781 -22.234 -14.742 1 98.38 524 PHE B CA 1
ATOM 8654 C C . PHE B 1 524 ? 10.961 -22.375 -15.695 1 98.38 524 PHE B C 1
ATOM 8656 O O . PHE B 1 524 ? 11.43 -23.5 -15.938 1 98.38 524 PHE B O 1
ATOM 8663 N N . ASN B 1 525 ? 11.391 -21.281 -16.266 1 98.5 525 ASN B N 1
ATOM 8664 C CA . ASN B 1 525 ? 12.523 -21.25 -17.188 1 98.5 525 ASN B CA 1
ATOM 8665 C C . ASN B 1 525 ? 13.781 -20.719 -16.5 1 98.5 525 ASN B C 1
ATOM 8667 O O . ASN B 1 525 ? 13.688 -19.969 -15.516 1 98.5 525 ASN B O 1
ATOM 8671 N N . VAL B 1 526 ? 14.922 -21.156 -16.984 1 98.81 526 VAL B N 1
ATOM 8672 C CA . VAL B 1 526 ? 16.203 -20.672 -16.469 1 98.81 526 VAL B CA 1
ATOM 8673 C C . VAL B 1 526 ? 17.062 -20.188 -17.625 1 98.81 526 VAL B C 1
ATOM 8675 O O . VAL B 1 526 ? 17.172 -20.844 -18.656 1 98.81 526 VAL B O 1
ATOM 8678 N N . PHE B 1 527 ? 17.609 -19.047 -17.453 1 98.62 527 PHE B N 1
ATOM 8679 C CA . PHE B 1 527 ? 18.531 -18.453 -18.406 1 98.62 527 PHE B CA 1
ATOM 8680 C C . PHE B 1 527 ? 19.875 -18.156 -17.766 1 98.62 527 PHE B C 1
ATOM 8682 O O . PHE B 1 527 ? 19.938 -17.734 -16.609 1 98.62 527 PHE B O 1
ATOM 8689 N N . ILE B 1 528 ? 20.938 -18.391 -18.438 1 98.5 528 ILE B N 1
ATOM 8690 C CA . ILE B 1 528 ? 22.281 -17.984 -18.047 1 98.5 528 ILE B CA 1
ATOM 8691 C C . ILE B 1 528 ? 22.922 -17.172 -19.172 1 98.5 528 ILE B C 1
ATOM 8693 O O . ILE B 1 528 ? 23 -17.641 -20.312 1 98.5 528 ILE B O 1
ATOM 8697 N N . GLN B 1 529 ? 23.375 -16.062 -18.828 1 97.44 529 GLN B N 1
ATOM 8698 C CA . GLN B 1 529 ? 23.922 -15.125 -19.797 1 97.44 529 GLN B CA 1
ATOM 8699 C C . GLN B 1 529 ? 23 -14.953 -20.984 1 97.44 529 GLN B C 1
ATOM 8701 O O . GLN B 1 529 ? 23.438 -15 -22.141 1 97.44 529 GLN B O 1
ATOM 8706 N N . GLY B 1 530 ? 21.688 -14.906 -20.75 1 95.69 530 GLY B N 1
ATOM 8707 C CA . GLY B 1 530 ? 20.688 -14.594 -21.766 1 95.69 530 GLY B CA 1
ATOM 8708 C C . GLY B 1 530 ? 20.219 -15.812 -22.547 1 95.69 530 GLY B C 1
ATOM 8709 O O . GLY B 1 530 ? 19.25 -15.742 -23.297 1 95.69 530 GLY B O 1
ATOM 8710 N N . LYS B 1 531 ? 20.828 -16.922 -22.266 1 97.25 531 LYS B N 1
ATOM 8711 C CA . LYS B 1 531 ? 20.484 -18.141 -23 1 97.25 531 LYS B CA 1
ATOM 8712 C C . LYS B 1 531 ? 19.641 -19.078 -22.125 1 97.25 531 LYS B C 1
ATOM 8714 O O . LYS B 1 531 ? 20.016 -19.375 -20.984 1 97.25 531 LYS B O 1
ATOM 8719 N N . MET B 1 532 ? 18.594 -19.578 -22.75 1 98 532 MET B N 1
ATOM 8720 C CA . MET B 1 532 ? 17.75 -20.516 -22.016 1 98 532 MET B CA 1
ATOM 8721 C C . MET B 1 532 ? 18.438 -21.859 -21.859 1 98 532 MET B C 1
ATOM 8723 O O . MET B 1 532 ? 18.781 -22.516 -22.844 1 98 532 MET B O 1
ATOM 8727 N N . VAL B 1 533 ? 18.594 -22.312 -20.656 1 98.5 533 VAL B N 1
ATOM 8728 C CA . VAL B 1 533 ? 19.281 -23.562 -20.422 1 98.5 533 VAL B CA 1
ATOM 8729 C C . VAL B 1 533 ? 18.297 -24.609 -19.906 1 98.5 533 VAL B C 1
ATOM 8731 O O . VAL B 1 533 ? 18.547 -25.812 -20 1 98.5 533 VAL B O 1
ATOM 8734 N N . LEU B 1 534 ? 17.219 -24.188 -19.234 1 98.44 534 LEU B N 1
ATOM 8735 C CA . LEU B 1 534 ? 16.125 -25.062 -18.844 1 98.44 534 LEU B CA 1
ATOM 8736 C C . LEU B 1 534 ? 14.773 -24.469 -19.25 1 98.44 534 LEU B C 1
ATOM 8738 O O . LEU B 1 534 ? 14.5 -23.297 -18.984 1 98.44 534 LEU B O 1
ATOM 8742 N N . GLU B 1 535 ? 13.961 -25.203 -19.922 1 96.62 535 GLU B N 1
ATOM 8743 C CA . GLU B 1 535 ? 12.609 -24.797 -20.312 1 96.62 535 GLU B CA 1
ATOM 8744 C C . GLU B 1 535 ? 11.555 -25.609 -19.562 1 96.62 535 GLU B C 1
ATOM 8746 O O . GLU B 1 535 ? 11.57 -26.844 -19.594 1 96.62 535 GLU B O 1
ATOM 8751 N N . ASP B 1 536 ? 10.617 -24.891 -18.953 1 95.88 536 ASP B N 1
ATOM 8752 C CA . ASP B 1 536 ? 9.539 -25.547 -18.219 1 95.88 536 ASP B CA 1
ATOM 8753 C C . ASP B 1 536 ? 10.094 -26.562 -17.234 1 95.88 536 ASP B C 1
ATOM 8755 O O . ASP B 1 536 ? 9.648 -27.719 -17.203 1 95.88 536 ASP B O 1
ATOM 8759 N N . PHE B 1 537 ? 11.109 -26.156 -16.578 1 97.94 537 PHE B N 1
ATOM 8760 C CA . PHE B 1 537 ? 11.797 -27.031 -15.641 1 97.94 537 PHE B CA 1
ATOM 8761 C C . PHE B 1 537 ? 10.906 -27.344 -14.445 1 97.94 537 PHE B C 1
ATOM 8763 O O . PHE B 1 537 ? 10.305 -26.438 -13.859 1 97.94 537 PHE B O 1
ATOM 8770 N N . ASP B 1 538 ? 10.789 -28.531 -14.156 1 97.81 538 ASP B N 1
ATOM 8771 C CA . ASP B 1 538 ? 10.047 -29.047 -13.008 1 97.81 538 ASP B CA 1
ATOM 8772 C C . ASP B 1 538 ? 10.984 -29.766 -12.031 1 97.81 538 ASP B C 1
ATOM 8774 O O . ASP B 1 538 ? 11.477 -30.859 -12.328 1 97.81 538 ASP B O 1
ATOM 8778 N N . ILE B 1 539 ? 11.133 -29.219 -10.875 1 97.25 539 ILE B N 1
ATOM 8779 C CA . ILE B 1 539 ? 12.109 -29.703 -9.898 1 97.25 539 ILE B CA 1
ATOM 8780 C C . ILE B 1 539 ? 11.734 -31.109 -9.461 1 97.25 539 ILE B C 1
ATOM 8782 O O . ILE B 1 539 ? 12.586 -32 -9.438 1 97.25 539 ILE B O 1
ATOM 8786 N N . GLU B 1 540 ? 10.539 -31.281 -9.125 1 95.44 540 GLU B N 1
ATOM 8787 C CA . GLU B 1 540 ? 10.078 -32.562 -8.609 1 95.44 540 GLU B CA 1
ATOM 8788 C C . GLU B 1 540 ? 10.25 -33.688 -9.648 1 95.44 540 GLU B C 1
ATOM 8790 O O . GLU B 1 540 ? 10.719 -34.781 -9.328 1 95.44 540 GLU B O 1
ATOM 8795 N N . GLN B 1 541 ? 9.844 -33.406 -10.844 1 95.06 541 GLN B N 1
ATOM 8796 C CA . GLN B 1 541 ? 10.008 -34.375 -11.914 1 95.06 541 GLN B CA 1
ATOM 8797 C C . GLN B 1 541 ? 11.477 -34.719 -12.133 1 95.06 541 GLN B C 1
ATOM 8799 O O . GLN B 1 541 ? 11.836 -35.875 -12.273 1 95.06 541 GLN B O 1
ATOM 8804 N N . SER B 1 542 ? 12.297 -33.719 -12.156 1 96.56 542 SER B N 1
ATOM 8805 C CA . SER B 1 542 ? 13.727 -33.875 -12.414 1 96.56 542 SER B CA 1
ATOM 8806 C C . SER B 1 542 ? 14.398 -34.625 -11.266 1 96.56 542 SER B C 1
ATOM 8808 O O . SER B 1 542 ? 15.289 -35.469 -11.5 1 96.56 542 SER B O 1
ATOM 8810 N N . ALA B 1 543 ? 13.977 -34.375 -10.008 1 94.62 543 ALA B N 1
ATOM 8811 C CA . ALA B 1 543 ? 14.57 -35 -8.82 1 94.62 543 ALA B CA 1
ATOM 8812 C C . ALA B 1 543 ? 13.906 -36.312 -8.5 1 94.62 543 ALA B C 1
ATOM 8814 O O . ALA B 1 543 ? 14.359 -37.031 -7.609 1 94.62 543 ALA B O 1
ATOM 8815 N N . ALA B 1 544 ? 12.891 -36.719 -9.195 1 93.38 544 ALA B N 1
ATOM 8816 C CA . ALA B 1 544 ? 12.102 -37.906 -8.984 1 93.38 544 ALA B CA 1
ATOM 8817 C C . ALA B 1 544 ? 11.453 -37.906 -7.605 1 93.38 544 ALA B C 1
ATOM 8819 O O . ALA B 1 544 ? 11.492 -38.906 -6.891 1 93.38 544 ALA B O 1
ATOM 8820 N N . GLY B 1 545 ? 11.016 -36.688 -7.273 1 91.19 545 GLY B N 1
ATOM 8821 C CA . GLY B 1 545 ? 10.273 -36.594 -6.023 1 91.19 545 GLY B CA 1
ATOM 8822 C C . GLY B 1 545 ? 10.43 -35.25 -5.34 1 91.19 545 GLY B C 1
ATOM 8823 O O . GLY B 1 545 ? 11.398 -34.531 -5.598 1 91.19 545 GLY B O 1
ATOM 8824 N N . SER B 1 546 ? 9.461 -35 -4.43 1 91.81 546 SER B N 1
ATOM 8825 C CA . SER B 1 546 ? 9.555 -33.812 -3.59 1 91.81 546 SER B CA 1
ATOM 8826 C C . SER B 1 546 ? 10.523 -34.031 -2.432 1 91.81 546 SER B C 1
ATOM 8828 O O . SER B 1 546 ? 10.656 -35.156 -1.925 1 91.81 546 SER B O 1
ATOM 8830 N N . GLY B 1 547 ? 11.211 -32.938 -2.066 1 90.56 547 GLY B N 1
ATOM 8831 C CA . GLY B 1 547 ? 12.148 -33 -0.955 1 90.56 547 GLY B CA 1
ATOM 8832 C C . GLY B 1 547 ? 13.484 -33.594 -1.338 1 90.56 547 GLY B C 1
ATOM 8833 O O . GLY B 1 547 ? 14.344 -33.812 -0.479 1 90.56 547 GLY B O 1
ATOM 8834 N N . LYS B 1 548 ? 13.641 -33.906 -2.555 1 92.25 548 LYS B N 1
ATOM 8835 C CA . LYS B 1 548 ? 14.891 -34.5 -3.041 1 92.25 548 LYS B CA 1
ATOM 8836 C C . LYS B 1 548 ? 15.734 -33.438 -3.775 1 92.25 548 LYS B C 1
ATOM 8838 O O . LYS B 1 548 ? 15.219 -32.719 -4.625 1 92.25 548 LYS B O 1
ATOM 8843 N N . PRO B 1 549 ? 16.938 -33.438 -3.436 1 93.81 549 PRO B N 1
ATOM 8844 C CA . PRO B 1 549 ? 17.812 -32.438 -4.094 1 93.81 549 PRO B CA 1
ATOM 8845 C C . PRO B 1 549 ? 18.203 -32.875 -5.504 1 93.81 549 PRO B C 1
ATOM 8847 O O . PRO B 1 549 ? 18.266 -34.062 -5.801 1 93.81 549 PRO B O 1
ATOM 8850 N N . ILE B 1 550 ? 18.453 -31.953 -6.352 1 95.69 550 ILE B N 1
ATOM 8851 C CA . ILE B 1 550 ? 19.016 -32.156 -7.68 1 95.69 550 ILE B CA 1
ATOM 8852 C C . ILE B 1 550 ? 19.906 -31 -8.062 1 95.69 550 ILE B C 1
ATOM 8854 O O . ILE B 1 550 ? 19.625 -29.844 -7.707 1 95.69 550 ILE B O 1
ATOM 8858 N N . MET B 1 551 ? 21.016 -31.281 -8.602 1 96.56 551 MET B N 1
ATOM 8859 C CA . MET B 1 551 ? 21.969 -30.281 -9.07 1 96.56 551 MET B CA 1
ATOM 8860 C C . MET B 1 551 ? 22.031 -30.25 -10.594 1 96.56 551 MET B C 1
ATOM 8862 O O . MET B 1 551 ? 22.188 -31.297 -11.234 1 96.56 551 MET B O 1
ATOM 8866 N N . LYS B 1 552 ? 21.812 -29.156 -11.242 1 98.38 552 LYS B N 1
ATOM 8867 C CA . LYS B 1 552 ? 21.984 -28.953 -12.68 1 98.38 552 LYS B CA 1
ATOM 8868 C C . LYS B 1 552 ? 23.25 -28.156 -12.977 1 98.38 552 LYS B C 1
ATOM 8870 O O . LYS B 1 552 ? 23.469 -27.078 -12.391 1 98.38 552 LYS B O 1
ATOM 8875 N N . THR B 1 553 ? 24.078 -28.609 -13.852 1 98.06 553 THR B N 1
ATOM 8876 C CA . THR B 1 553 ? 25.375 -28.016 -14.133 1 98.06 553 THR B CA 1
ATOM 8877 C C . THR B 1 553 ? 25.422 -27.469 -15.562 1 98.06 553 THR B C 1
ATOM 8879 O O . THR B 1 553 ? 24.984 -28.141 -16.5 1 98.06 553 THR B O 1
ATOM 8882 N N . PHE B 1 554 ? 25.969 -26.328 -15.711 1 98.31 554 PHE B N 1
ATOM 8883 C CA . PHE B 1 554 ? 26.078 -25.656 -17 1 98.31 554 PHE B CA 1
ATOM 8884 C C . PHE B 1 554 ? 27.438 -25 -17.156 1 98.31 554 PHE B C 1
ATOM 8886 O O . PHE B 1 554 ? 28.062 -24.578 -16.172 1 98.31 554 PHE B O 1
ATOM 8893 N N . THR B 1 555 ? 27.891 -24.844 -18.391 1 97.44 555 THR B N 1
ATOM 8894 C CA . THR B 1 555 ? 29.062 -24.062 -18.703 1 97.44 555 THR B CA 1
ATOM 8895 C C . THR B 1 555 ? 28.672 -22.719 -19.328 1 97.44 555 THR B C 1
ATOM 8897 O O . THR B 1 555 ? 27.766 -22.672 -20.156 1 97.44 555 THR B O 1
ATOM 8900 N N . THR B 1 556 ? 29.328 -21.688 -18.938 1 97.06 556 THR B N 1
ATOM 8901 C CA . THR B 1 556 ? 29.031 -20.359 -19.469 1 97.06 556 THR B CA 1
ATOM 8902 C C . THR B 1 556 ? 30.297 -19.516 -19.547 1 97.06 556 THR B C 1
ATOM 8904 O O . THR B 1 556 ? 31.375 -19.969 -19.109 1 97.06 556 THR B O 1
ATOM 8907 N N . TYR B 1 557 ? 30.219 -18.359 -20.203 1 96.31 557 TYR B N 1
ATOM 8908 C CA . TYR B 1 557 ? 31.344 -17.453 -20.359 1 96.31 557 TYR B CA 1
ATOM 8909 C C . TYR B 1 557 ? 30.984 -16.062 -19.828 1 96.31 557 TYR B C 1
ATOM 8911 O O . TYR B 1 557 ? 29.984 -15.477 -20.234 1 96.31 557 TYR B O 1
ATOM 8919 N N . VAL B 1 558 ? 31.719 -15.633 -18.859 1 95.75 558 VAL B N 1
ATOM 8920 C CA . VAL B 1 558 ? 31.547 -14.281 -18.328 1 95.75 558 VAL B CA 1
ATOM 8921 C C . VAL B 1 558 ? 32.344 -13.289 -19.156 1 95.75 558 VAL B C 1
ATOM 8923 O O . VAL B 1 558 ? 33.562 -13.484 -19.391 1 95.75 558 VAL B O 1
ATOM 8926 N N . THR B 1 559 ? 31.469 -12.32 -19.594 1 86.81 559 THR B N 1
ATOM 8927 C CA . THR B 1 559 ? 32.031 -11.188 -20.328 1 86.81 559 THR B CA 1
ATOM 8928 C C . THR B 1 559 ? 31.766 -9.883 -19.594 1 86.81 559 THR B C 1
ATOM 8930 O O . THR B 1 559 ? 30.719 -9.727 -18.953 1 86.81 559 THR B O 1
ATOM 8933 N N . ASN B 1 560 ? 32.656 -9.062 -19.312 1 88.94 560 ASN B N 1
ATOM 8934 C CA . ASN B 1 560 ? 32.562 -7.742 -18.688 1 88.94 560 ASN B CA 1
ATOM 8935 C C . ASN B 1 560 ? 32.469 -7.844 -17.172 1 88.94 560 ASN B C 1
ATOM 8937 O O . ASN B 1 560 ? 31.734 -7.07 -16.547 1 88.94 560 ASN B O 1
ATOM 8941 N N . HIS B 1 561 ? 32.719 -8.992 -16.609 1 93.62 561 HIS B N 1
ATOM 8942 C CA . HIS B 1 561 ? 32.906 -9.203 -15.18 1 93.62 561 HIS B CA 1
ATOM 8943 C C . HIS B 1 561 ? 31.594 -9.422 -14.461 1 93.62 561 HIS B C 1
ATOM 8945 O O . HIS B 1 561 ? 31.531 -9.297 -13.234 1 93.62 561 HIS B O 1
ATOM 8951 N N . THR B 1 562 ? 30.469 -9.68 -15.234 1 95.94 562 THR B N 1
ATOM 8952 C CA . THR B 1 562 ? 29.188 -9.914 -14.602 1 95.94 562 THR B CA 1
ATOM 8953 C C . THR B 1 562 ? 28.562 -11.211 -15.102 1 95.94 562 THR B C 1
ATOM 8955 O O . THR B 1 562 ? 28.5 -11.453 -16.312 1 95.94 562 THR B O 1
ATOM 8958 N N . LEU B 1 563 ? 28.25 -12.086 -14.219 1 97.56 563 LEU B N 1
ATOM 8959 C CA . LEU B 1 563 ? 27.484 -13.297 -14.492 1 97.56 563 LEU B CA 1
ATOM 8960 C C . LEU B 1 563 ? 26 -13.07 -14.203 1 97.56 563 LEU B C 1
ATOM 8962 O O . LEU B 1 563 ? 25.641 -12.539 -13.148 1 97.56 563 LEU B O 1
ATOM 8966 N N . GLU B 1 564 ? 25.172 -13.445 -15.133 1 98.06 564 GLU B N 1
ATOM 8967 C CA . GLU B 1 564 ? 23.734 -13.289 -14.961 1 98.06 564 GLU B CA 1
ATOM 8968 C C . GLU B 1 564 ? 23.031 -14.648 -14.992 1 98.06 564 GLU B C 1
ATOM 8970 O O . GLU B 1 564 ? 23.188 -15.406 -15.953 1 98.06 564 GLU B O 1
ATOM 8975 N N . ILE B 1 565 ? 22.297 -15 -13.984 1 98.62 565 ILE B N 1
ATOM 8976 C CA . ILE B 1 565 ? 21.422 -16.172 -13.898 1 98.62 565 ILE B CA 1
ATOM 8977 C C . ILE B 1 565 ? 19.984 -15.727 -13.68 1 98.62 565 ILE B C 1
ATOM 8979 O O . ILE B 1 565 ? 19.656 -15.141 -12.648 1 98.62 565 ILE B O 1
ATOM 8983 N N . HIS B 1 566 ? 19.125 -16.047 -14.633 1 98.5 566 HIS B N 1
ATOM 8984 C CA . HIS B 1 566 ? 17.766 -15.531 -14.625 1 98.5 566 HIS B CA 1
ATOM 8985 C C . HIS B 1 566 ? 16.75 -16.672 -14.555 1 98.5 566 HIS B C 1
ATOM 8987 O O . HIS B 1 566 ? 16.812 -17.625 -15.336 1 98.5 566 HIS B O 1
ATOM 8993 N N . PHE B 1 567 ? 15.867 -16.625 -13.57 1 98.69 567 PHE B N 1
ATOM 8994 C CA . PHE B 1 567 ? 14.734 -17.531 -13.414 1 98.69 567 PHE B CA 1
ATOM 8995 C C . PHE B 1 567 ? 13.422 -16.828 -13.766 1 98.69 567 PHE B C 1
ATOM 8997 O O . PHE B 1 567 ? 13.195 -15.695 -13.344 1 98.69 567 PHE B O 1
ATOM 9004 N N . TYR B 1 568 ? 12.516 -17.469 -14.586 1 98.44 568 TYR B N 1
ATOM 9005 C CA . TYR B 1 568 ? 11.328 -16.812 -15.094 1 98.44 568 TYR B CA 1
ATOM 9006 C C . TYR B 1 568 ? 10.125 -17.734 -15.086 1 98.44 568 TYR B C 1
ATOM 9008 O O . TYR B 1 568 ? 10.203 -18.875 -15.57 1 98.44 568 TYR B O 1
ATOM 9016 N N . TRP B 1 569 ? 9.031 -17.266 -14.523 1 98.25 569 TRP B N 1
ATOM 9017 C CA . TRP B 1 569 ? 7.773 -18 -14.523 1 98.25 569 TRP B CA 1
ATOM 9018 C C . TRP B 1 569 ? 6.891 -17.578 -15.688 1 98.25 569 TRP B C 1
ATOM 9020 O O . TRP B 1 569 ? 6.488 -16.406 -15.766 1 98.25 569 TRP B O 1
ATOM 9030 N N . ALA B 1 570 ? 6.504 -18.484 -16.516 1 97.06 570 ALA B N 1
ATOM 9031 C CA . ALA B 1 570 ? 5.762 -18.172 -17.734 1 97.06 570 ALA B CA 1
ATOM 9032 C C . ALA B 1 570 ? 4.273 -18.453 -17.562 1 97.06 570 ALA B C 1
ATOM 9034 O O . ALA B 1 570 ? 3.543 -18.609 -18.547 1 97.06 570 ALA B O 1
ATOM 9035 N N . GLY B 1 571 ? 3.816 -18.625 -16.344 1 96.25 571 GLY B N 1
ATOM 9036 C CA . GLY B 1 571 ? 2.398 -18.844 -16.109 1 96.25 571 GLY B CA 1
ATOM 9037 C C . GLY B 1 571 ? 2.01 -20.312 -16.172 1 96.25 571 GLY B C 1
ATOM 9038 O O . GLY B 1 571 ? 0.833 -20.641 -16.328 1 96.25 571 GLY B O 1
ATOM 9039 N N . ARG B 1 572 ? 2.961 -21.172 -16.062 1 96.56 572 ARG B N 1
ATOM 9040 C CA . ARG B 1 572 ? 2.699 -22.594 -16.203 1 96.56 572 ARG B CA 1
ATOM 9041 C C . ARG B 1 572 ? 2.773 -23.297 -14.859 1 96.56 572 ARG B C 1
ATOM 9043 O O . ARG B 1 572 ? 3.289 -22.75 -13.891 1 96.56 572 ARG B O 1
ATOM 9050 N N . GLY B 1 573 ? 2.219 -24.516 -14.836 1 96.75 573 GLY B N 1
ATOM 9051 C CA . GLY B 1 573 ? 2.133 -25.25 -13.586 1 96.75 573 GLY B CA 1
ATOM 9052 C C . GLY B 1 573 ? 0.86 -24.953 -12.812 1 96.75 573 GLY B C 1
ATOM 9053 O O . GLY B 1 573 ? -0.099 -24.406 -13.359 1 96.75 573 GLY B O 1
ATOM 9054 N N . THR B 1 574 ? 0.773 -25.406 -11.555 1 97.25 574 THR B N 1
ATOM 9055 C CA . THR B 1 574 ? -0.376 -25.141 -10.695 1 97.25 574 THR B CA 1
ATOM 9056 C C . THR B 1 574 ? -0.16 -23.859 -9.883 1 97.25 574 THR B C 1
ATOM 9058 O O . THR B 1 574 ? 0.972 -23.531 -9.523 1 97.25 574 THR B O 1
ATOM 9061 N N . THR B 1 575 ? -1.187 -23.141 -9.68 1 96 575 THR B N 1
ATOM 9062 C CA . THR B 1 575 ? -1.097 -21.922 -8.883 1 96 575 THR B CA 1
ATOM 9063 C C . THR B 1 575 ? -2.02 -22 -7.672 1 96 575 THR B C 1
ATOM 9065 O O . THR B 1 575 ? -2.008 -21.109 -6.816 1 96 575 THR B O 1
ATOM 9068 N N . GLY B 1 576 ? -2.777 -23.109 -7.641 1 95.06 576 GLY B N 1
ATOM 9069 C CA . GLY B 1 576 ? -3.764 -23.219 -6.574 1 95.06 576 GLY B CA 1
ATOM 9070 C C . GLY B 1 576 ? -3.578 -24.453 -5.719 1 95.06 576 GLY B C 1
ATOM 9071 O O . GLY B 1 576 ? -4.496 -24.859 -5 1 95.06 576 GLY B O 1
ATOM 9072 N N . ILE B 1 577 ? -2.521 -25.125 -5.816 1 95.56 577 ILE B N 1
ATOM 9073 C CA . ILE B 1 577 ? -2.223 -26.328 -5.039 1 95.56 577 ILE B CA 1
ATOM 9074 C C . ILE B 1 577 ? -0.909 -26.141 -4.285 1 95.56 577 ILE B C 1
ATOM 9076 O O . ILE B 1 577 ? 0.121 -25.828 -4.891 1 95.56 577 ILE B O 1
ATOM 9080 N N . PRO B 1 578 ? -0.796 -26.297 -3.012 1 93.19 578 PRO B N 1
ATOM 9081 C CA . PRO B 1 578 ? -1.96 -26.672 -2.207 1 93.19 578 PRO B CA 1
ATOM 9082 C C . PRO B 1 578 ? -2.982 -25.547 -2.078 1 93.19 578 PRO B C 1
ATOM 9084 O O . PRO B 1 578 ? -4.172 -25.812 -1.869 1 93.19 578 PRO B O 1
ATOM 9087 N N . TYR B 1 579 ? -2.504 -24.328 -2.092 1 93.44 579 TYR B N 1
ATOM 9088 C CA . TYR B 1 579 ? -3.361 -23.141 -2.074 1 93.44 579 TYR B CA 1
ATOM 9089 C C . TYR B 1 579 ? -2.912 -22.125 -3.115 1 93.44 579 TYR B C 1
ATOM 9091 O O . TYR B 1 579 ? -1.854 -22.281 -3.73 1 93.44 579 TYR B O 1
ATOM 9099 N N . ARG B 1 580 ? -3.742 -21.125 -3.312 1 94.75 580 ARG B N 1
ATOM 9100 C CA . ARG B 1 580 ? -3.359 -20.078 -4.246 1 94.75 580 ARG B CA 1
ATOM 9101 C C . ARG B 1 580 ? -2.086 -19.375 -3.791 1 94.75 580 ARG B C 1
ATOM 9103 O O . ARG B 1 580 ? -1.897 -19.125 -2.596 1 94.75 580 ARG B O 1
ATOM 9110 N N . GLY B 1 581 ? -1.198 -19.125 -4.742 1 93 581 GLY B N 1
ATOM 9111 C CA . GLY B 1 581 ? 0.016 -18.406 -4.402 1 93 581 GLY B CA 1
ATOM 9112 C C . GLY B 1 581 ? 1.253 -19.281 -4.402 1 93 581 GLY B C 1
ATOM 9113 O O . GLY B 1 581 ? 2.361 -18.797 -4.152 1 93 581 GLY B O 1
ATOM 9114 N N . PHE B 1 582 ? 1.104 -20.5 -4.715 1 91.94 582 PHE B N 1
ATOM 9115 C CA . PHE B 1 582 ? 2.238 -21.422 -4.738 1 91.94 582 PHE B CA 1
ATOM 9116 C C . PHE B 1 582 ? 2.678 -21.688 -6.172 1 91.94 582 PHE B C 1
ATOM 9118 O O . PHE B 1 582 ? 2.102 -22.547 -6.844 1 91.94 582 PHE B O 1
ATOM 9125 N N . TYR B 1 583 ? 3.588 -20.984 -6.613 1 95.94 583 TYR B N 1
ATOM 9126 C CA . TYR B 1 583 ? 4.133 -21.141 -7.953 1 95.94 583 TYR B CA 1
ATOM 9127 C C . TYR B 1 583 ? 5.418 -20.344 -8.125 1 95.94 583 TYR B C 1
ATOM 9129 O O . TYR B 1 583 ? 5.934 -19.766 -7.156 1 95.94 583 TYR B O 1
ATOM 9137 N N . GLY B 1 584 ? 6.031 -20.438 -9.312 1 96.5 584 GLY B N 1
ATOM 9138 C CA . GLY B 1 584 ? 7.203 -19.625 -9.617 1 96.5 584 GLY B CA 1
ATOM 9139 C C . GLY B 1 584 ? 8.508 -20.328 -9.32 1 96.5 584 GLY B C 1
ATOM 9140 O O . GLY B 1 584 ? 8.516 -21.406 -8.727 1 96.5 584 GLY B O 1
ATOM 9141 N N . PRO B 1 585 ? 9.555 -19.734 -9.688 1 97.88 585 PRO B N 1
ATOM 9142 C CA . PRO B 1 585 ? 10.883 -20.312 -9.5 1 97.88 585 PRO B CA 1
ATOM 9143 C C . PRO B 1 585 ? 11.234 -20.516 -8.023 1 97.88 585 PRO B C 1
ATOM 9145 O O . PRO B 1 585 ? 10.773 -19.75 -7.168 1 97.88 585 PRO B O 1
ATOM 9148 N N . LEU B 1 586 ? 11.984 -21.516 -7.766 1 97.81 586 LEU B N 1
ATOM 9149 C CA . LEU B 1 586 ? 12.523 -21.906 -6.465 1 97.81 586 LEU B CA 1
ATOM 9150 C C . LEU B 1 586 ? 13.977 -22.328 -6.59 1 97.81 586 LEU B C 1
ATOM 9152 O O . LEU B 1 586 ? 14.305 -23.203 -7.398 1 97.81 586 LEU B O 1
ATOM 9156 N N . ILE B 1 587 ? 14.867 -21.703 -5.859 1 98.44 587 ILE B N 1
ATOM 9157 C CA . ILE B 1 587 ? 16.281 -22.016 -5.969 1 98.44 587 ILE B CA 1
ATOM 9158 C C . ILE B 1 587 ? 16.906 -22.109 -4.574 1 98.44 587 ILE B C 1
ATOM 9160 O O . ILE B 1 587 ? 16.703 -21.234 -3.736 1 98.44 587 ILE B O 1
ATOM 9164 N N . SER B 1 588 ? 17.672 -23.172 -4.328 1 97.94 588 SER B N 1
ATOM 9165 C CA . SER B 1 588 ? 18.219 -23.438 -3.004 1 97.94 588 SER B CA 1
ATOM 9166 C C . SER B 1 588 ? 19.625 -22.859 -2.852 1 97.94 588 SER B C 1
ATOM 9168 O O . SER B 1 588 ? 19.969 -22.359 -1.781 1 97.94 588 SER B O 1
ATOM 9170 N N . ALA B 1 589 ? 20.391 -22.984 -3.898 1 98.44 589 ALA B N 1
ATOM 9171 C CA . ALA B 1 589 ? 21.75 -22.469 -3.836 1 98.44 589 ALA B CA 1
ATOM 9172 C C . ALA B 1 589 ? 22.344 -22.312 -5.234 1 98.44 589 ALA B C 1
ATOM 9174 O O . ALA B 1 589 ? 21.828 -22.891 -6.199 1 98.44 589 ALA B O 1
ATOM 9175 N N . ILE B 1 590 ? 23.328 -21.562 -5.336 1 98.62 590 ILE B N 1
ATOM 9176 C CA . ILE B 1 590 ? 24.094 -21.328 -6.562 1 98.62 590 ILE B CA 1
ATOM 9177 C C . ILE B 1 590 ? 25.578 -21.484 -6.285 1 98.62 590 ILE B C 1
ATOM 9179 O O . ILE B 1 590 ? 26.094 -20.938 -5.305 1 98.62 590 ILE B O 1
ATOM 9183 N N . SER B 1 591 ? 26.25 -22.25 -7.086 1 98 591 SER B N 1
ATOM 9184 C CA . SER B 1 591 ? 27.703 -22.406 -7.027 1 98 591 SER B CA 1
ATOM 9185 C C . SER B 1 591 ? 28.344 -22.172 -8.391 1 98 591 SER B C 1
ATOM 9187 O O . SER B 1 591 ? 27.953 -22.797 -9.383 1 98 591 SER B O 1
ATOM 9189 N N . VAL B 1 592 ? 29.297 -21.297 -8.391 1 98.25 592 VAL B N 1
ATOM 9190 C CA . VAL B 1 592 ? 30 -20.953 -9.617 1 98.25 592 VAL B CA 1
ATOM 9191 C C . VAL B 1 592 ? 31.516 -21.094 -9.406 1 98.25 592 VAL B C 1
ATOM 9193 O O . VAL B 1 592 ? 32.062 -20.5 -8.469 1 98.25 592 VAL B O 1
ATOM 9196 N N . VAL B 1 593 ? 32.156 -21.875 -10.273 1 97.5 593 VAL B N 1
ATOM 9197 C CA . VAL B 1 593 ? 33.625 -22.078 -10.203 1 97.5 593 VAL B CA 1
ATOM 9198 C C . VAL B 1 593 ? 34.219 -22.016 -11.602 1 97.5 593 VAL B C 1
ATOM 9200 O O . VAL B 1 593 ? 33.5 -22.219 -12.594 1 97.5 593 VAL B O 1
ATOM 9203 N N . PRO B 1 594 ? 35.531 -21.719 -11.656 1 96.5 594 PRO B N 1
ATOM 9204 C CA . PRO B 1 594 ? 36.156 -21.734 -12.984 1 96.5 594 PRO B CA 1
ATOM 9205 C C . PRO B 1 594 ? 36.094 -23.094 -13.656 1 96.5 594 PRO B C 1
ATOM 9207 O O . PRO B 1 594 ? 36.188 -24.125 -12.984 1 96.5 594 PRO B O 1
ATOM 9210 N N . SER B 1 595 ? 35.875 -22.969 -15.016 1 91.88 595 SER B N 1
ATOM 9211 C CA . SER B 1 595 ? 35.875 -24.219 -15.75 1 91.88 595 SER B CA 1
ATOM 9212 C C . SER B 1 595 ? 37.281 -24.812 -15.875 1 91.88 595 SER B C 1
ATOM 9214 O O . SER B 1 595 ? 38.25 -24.078 -16.016 1 91.88 595 SER B O 1
ATOM 9216 N N . MET B 1 596 ? 37.719 -26.047 -15.383 1 72.94 596 MET B N 1
ATOM 9217 C CA . MET B 1 596 ? 39 -26.688 -15.523 1 72.94 596 MET B CA 1
ATOM 9218 C C . MET B 1 596 ? 39.312 -26.969 -16.984 1 72.94 596 MET B C 1
ATOM 9220 O O . MET B 1 596 ? 38.469 -27.453 -17.719 1 72.94 596 MET B O 1
ATOM 9224 N N . SER B 1 597 ? 39.969 -26.031 -17.766 1 50.22 597 SER B N 1
ATOM 9225 C CA . SER B 1 597 ? 40.562 -26.453 -19.031 1 50.22 597 SER B CA 1
ATOM 9226 C C . SER B 1 597 ? 41.25 -27.812 -18.906 1 50.22 597 SER B C 1
ATOM 9228 O O . SER B 1 597 ? 42.125 -27.984 -18.062 1 50.22 597 SER B O 1
ATOM 9230 N N . PHE B 1 598 ? 40.562 -28.891 -19 1 36.94 598 PHE B N 1
ATOM 9231 C CA . PHE B 1 598 ? 41.375 -29.984 -19.484 1 36.94 598 PHE B CA 1
ATOM 9232 C C . PHE B 1 598 ? 41.812 -29.75 -20.922 1 36.94 598 PHE B C 1
ATOM 9234 O O . PHE B 1 598 ? 41.062 -29.125 -21.703 1 36.94 598 PHE B O 1
#

pLDDT: mean 90.05, std 17.19, range [17.56, 98.88]

Foldseek 3Di:
DDDDDDDDDDDPDPPVPCPPPPPPPPPPPPPPVQQAAEDPQVLVLVVVQCVQQPPDPQDSVPHSCPDPQWHWDQPPPVSRYIATAEGHDEFVQGQEADDLSVLVRANHAYYHPEWYAHEEEDDLSCLNHQYQEYAHHQYAYEEEDRCSVLSNLNYAYYANHQYAHEEADDLSVLSNQNHAEYHHAFYAYEEADHLSVLSNLNYQYYAHFFYHYEEADDLSVLSNQNHQEDHHFNHQHADDDDLSVCSNQNHQYYAYFQHDDEEDEDHDPLNNLNHAEDHDYHRQYEEADDLSVLVNPNHAYAHHDQYAYEEADHPSVLSVLNHQEAEHYNYAYEEADDPSLVVHQHAYEQAHYAYDQPPPRDQDADFDRYAQAQHHHQVCVPPPSHQQRNHHLSFAPPPPLDADFKAKAQAQADWDAAPNDIHHYHNPFAAQFGWDADPVNQKIKTAHHAFPDQPDPGHGQKDAAPDQQPDHVSVLARMKGHGPFKMKMKGYRHDWFKKKKKFKDAQRQADQDSTSSNSWWEFKWKDKPRHTPDHRDTQQVVQVHHSGMDMDMDMDTDDNGMIMMMIGDRRHIDQQVVHHRPYGDITRMMIMHHDPPD/DPPDCPDDDPPPVPCPPCVVPCPVPPPVPPPPPQQAAEDVQVLVLVVVQCVQQPPDPQDSVPHSCPDPQWDWDQPPPVSRYIATAEGHDEFVQGQEADDLSVLVRANHAYYHPEWYAHEEEDDLSCLNHQYQEYEHHQYAYEEEDRCSVLSNLNYAYYANHQYAHEEADDLSVLSNQNHAEYHDAFYAYEEADHLSVLSNLNHQYDAHFFYHYEEADDLSVLSNQNHQEDAHFNHQHADDDDLSVCSNQNHQYYAYFQHDDEEDEDHDPLNNLNHAEDHDYHRQYEEADDLSVLVNPNHAYAHHEQYAYEEADHPSVLSVLNHQEAEHYNYAYEEADDPSLVVHQHAYEQAPYAYDQPPPRDQDADFDRYAQAQHHHQVCVPPPSHQQRNHHLSFAPPPVLDADFKAKAQAQADWDAAPNDIHHYHNDFDADFGWDADPVNQKIKTAHDAFPDQPDPGDGQKDAAPDQQPDHVSVLARMWGHGPFKMKMKGYRHDWFKKKKKFKDAQRQADQDSTSSNSWWEFKWKDKPRHTPDHRDTQQVVQVHHSGMDMDMDMDTDDNGMIMMMIGDRRHIDQQVVHHRPYGDITRMMIMHHDPPD

Nearest PDB structures (foldseek):
  8wei-assembly1_A  TM=7.780E-01  e=7.614E-18  Brassica napus
  8weh-assembly1_A  TM=7.719E-01  e=1.644E-17  Brassica napus
  4mna-assembly1_A  TM=8.092E-01  e=3.572E-16  Arabidopsis thaliana
  8wed-assembly2_D  TM=6.762E-01  e=1.511E-16  Arabidopsis thaliana
  4mn8-assembly1_A  TM=6.097E-01  e=6.434E-16  Arabidopsis thaliana